Protein 9MHQ (pdb70)

Organism: Streptomyces coelicolor (strain ATCC BAA-471 / A3(2) / M145) (NCBI:txid100226)

Structure (mmCIF, N/CA/C/O backbone):
data_9MHQ
#
_entry.id   9MHQ
#
_cell.length_a   132.747
_cell.length_b   132.747
_cell.length_c   122.164
_cell.angle_alpha   90.00
_cell.angle_beta   90.00
_cell.angle_gamma   120.00
#
_symmetry.space_group_name_H-M   'P 63'
#
loop_
_entity.id
_entity.type
_entity.pdbx_description
1 polymer 'Coproheme decarboxylase'
2 non-polymer 'harderoheme (III)'
3 non-polymer 'PHOSPHATE ION'
4 non-polymer 'SODIUM ION'
5 water water
#
loop_
_atom_site.group_PDB
_atom_site.id
_atom_site.type_symbol
_atom_site.label_atom_id
_atom_site.label_alt_id
_atom_site.label_comp_id
_atom_site.label_asym_id
_atom_site.label_entity_id
_atom_site.label_seq_id
_atom_site.pdbx_PDB_ins_code
_atom_site.Cartn_x
_atom_site.Cartn_y
_atom_site.Cartn_z
_atom_site.occupancy
_atom_site.B_iso_or_equiv
_atom_site.auth_seq_id
_atom_site.auth_comp_id
_atom_site.auth_asym_id
_atom_site.auth_atom_id
_atom_site.pdbx_PDB_model_num
ATOM 1 N N . GLU A 1 25 ? -20.506 4.528 13.623 1.00 69.40 25 GLU A N 1
ATOM 2 C CA . GLU A 1 25 ? -20.913 4.704 15.019 1.00 74.30 25 GLU A CA 1
ATOM 3 C C . GLU A 1 25 ? -19.890 5.522 15.806 1.00 69.62 25 GLU A C 1
ATOM 4 O O . GLU A 1 25 ? -20.090 5.802 16.990 1.00 69.19 25 GLU A O 1
ATOM 10 N N . VAL A 1 26 ? -18.789 5.901 15.146 1.00 66.10 26 VAL A N 1
ATOM 11 C CA . VAL A 1 26 ? -17.789 6.786 15.737 1.00 61.81 26 VAL A CA 1
ATOM 12 C C . VAL A 1 26 ? -18.162 8.224 15.403 1.00 57.45 26 VAL A C 1
ATOM 13 O O . VAL A 1 26 ? -18.747 8.505 14.351 1.00 58.15 26 VAL A O 1
ATOM 17 N N . ILE A 1 27 ? -17.817 9.150 16.294 1.00 51.53 27 ILE A N 1
ATOM 18 C CA . ILE A 1 27 ? -18.048 10.576 16.078 1.00 47.21 27 ILE A CA 1
ATOM 19 C C . ILE A 1 27 ? -16.697 11.261 15.917 1.00 47.67 27 ILE A C 1
ATOM 20 O O . ILE A 1 27 ? -15.899 11.304 16.861 1.00 41.60 27 ILE A O 1
ATOM 25 N N . ARG A 1 28 ? -16.438 11.797 14.722 1.00 41.19 28 ARG A N 1
ATOM 26 C CA . ARG A 1 28 ? -15.211 12.545 14.472 1.00 36.36 28 ARG A CA 1
ATOM 27 C C . ARG A 1 28 ? -15.563 13.803 13.689 1.00 32.16 28 ARG A C 1
ATOM 28 O O . ARG A 1 28 ? -16.126 13.710 12.599 1.00 33.77 28 ARG A O 1
ATOM 36 N N . TYR A 1 29 ? -15.268 14.961 14.261 1.00 30.78 29 TYR A N 1
ATOM 37 C CA . TYR A 1 29 ? -15.482 16.239 13.600 1.00 31.06 29 TYR A CA 1
ATOM 38 C C . TYR A 1 29 ? -14.207 16.628 12.869 1.00 29.59 29 TYR A C 1
ATOM 39 O O . TYR A 1 29 ? -13.107 16.452 13.392 1.00 27.86 29 TYR A O 1
ATOM 48 N N . THR A 1 30 ? -14.364 17.176 11.669 1.00 23.87 30 THR A N 1
ATOM 49 C CA . THR A 1 30 ? -13.225 17.560 10.849 1.00 24.20 30 THR A CA 1
ATOM 50 C C . THR A 1 30 ? -13.441 19.000 10.400 1.00 26.19 30 THR A C 1
ATOM 51 O O . THR A 1 30 ? -14.553 19.374 10.003 1.00 23.08 30 THR A O 1
ATOM 55 N N . LEU A 1 31 ? -12.384 19.804 10.494 1.00 25.00 31 LEU A N 1
ATOM 56 C CA . LEU A 1 31 ? -12.432 21.246 10.274 1.00 23.03 31 LEU A CA 1
ATOM 57 C C . LEU A 1 31 ? -11.366 21.614 9.257 1.00 23.18 31 LEU A C 1
ATOM 58 O O . LEU A 1 31 ? -10.221 21.175 9.387 1.00 24.81 31 LEU A O 1
ATOM 63 N N . TRP A 1 32 ? -11.736 22.405 8.248 1.00 22.14 32 TRP A N 1
ATOM 64 C CA . TRP A 1 32 ? -10.780 22.990 7.318 1.00 21.86 32 TRP A CA 1
ATOM 65 C C . TRP A 1 32 ? -10.766 24.498 7.540 1.00 22.44 32 TRP A C 1
ATOM 66 O O . TRP A 1 32 ? -11.779 25.167 7.298 1.00 22.56 32 TRP A O 1
ATOM 77 N N . SER A 1 33 ? -9.624 25.030 7.978 1.00 17.47 33 SER A N 1
ATOM 78 C CA . SER A 1 33 ? -9.482 26.448 8.285 1.00 21.16 33 SER A CA 1
ATOM 79 C C . SER A 1 33 ? -8.486 27.081 7.323 1.00 23.01 33 SER A C 1
ATOM 80 O O . SER A 1 33 ? -7.310 26.688 7.289 1.00 20.27 33 SER A O 1
ATOM 83 N N . VAL A 1 34 ? -8.953 28.092 6.594 1.00 19.88 34 VAL A N 1
ATOM 84 C CA . VAL A 1 34 ? -8.214 28.757 5.524 1.00 17.10 34 VAL A CA 1
ATOM 85 C C . VAL A 1 34 ? -7.920 30.187 5.971 1.00 19.27 34 VAL A C 1
ATOM 86 O O . VAL A 1 34 ? -8.814 30.874 6.489 1.00 20.35 34 VAL A O 1
ATOM 90 N N . PHE A 1 35 ? -6.673 30.643 5.774 1.00 18.87 35 PHE A N 1
ATOM 91 C CA . PHE A 1 35 ? -6.228 31.978 6.193 1.00 18.26 35 PHE A CA 1
ATOM 92 C C . PHE A 1 35 ? -5.472 32.647 5.051 1.00 22.44 35 PHE A C 1
ATOM 93 O O . PHE A 1 35 ? -4.902 31.983 4.183 1.00 22.37 35 PHE A O 1
ATOM 101 N N . LYS A 1 36 ? -5.429 33.973 5.083 1.00 19.53 36 LYS A N 1
ATOM 102 C CA . LYS A 1 36 ? -4.616 34.741 4.152 1.00 21.66 36 LYS A CA 1
ATOM 103 C C . LYS A 1 36 ? -3.713 35.691 4.935 1.00 26.35 36 LYS A C 1
ATOM 104 O O . LYS A 1 36 ? -4.058 36.137 6.031 1.00 23.12 36 LYS A O 1
ATOM 110 N N . LEU A 1 37 ? -2.540 35.973 4.370 1.00 22.14 37 LEU A N 1
ATOM 111 C CA . LEU A 1 37 ? -1.632 36.956 4.954 1.00 25.03 37 LEU A CA 1
ATOM 112 C C . LEU A 1 37 ? -2.295 38.328 5.044 1.00 26.35 37 LEU A C 1
ATOM 113 O O . LEU A 1 37 ? -2.960 38.771 4.107 1.00 24.96 37 LEU A O 1
ATOM 118 N N . LYS A 1 38 ? -2.078 39.027 6.160 1.00 24.66 38 LYS A N 1
ATOM 119 C CA . LYS A 1 38 ? -2.480 40.429 6.220 1.00 30.33 38 LYS A CA 1
ATOM 120 C C . LYS A 1 38 ? -1.710 41.246 5.190 1.00 36.53 38 LYS A C 1
ATOM 121 O O . LYS A 1 38 ? -2.296 42.032 4.436 1.00 30.79 38 LYS A O 1
ATOM 127 N N . ASP A 1 39 ? -0.385 41.071 5.146 1.00 37.09 39 ASP A N 1
ATOM 128 C CA . ASP A 1 39 ? 0.448 41.626 4.081 1.00 39.44 39 ASP A CA 1
ATOM 129 C C . ASP A 1 39 ? 1.518 40.603 3.703 1.00 39.00 39 ASP A C 1
ATOM 130 O O . ASP A 1 39 ? 1.306 39.779 2.806 1.00 36.84 39 ASP A O 1
ATOM 135 N N . THR A 1 40 ? 2.670 40.651 4.372 1.00 31.78 40 THR A N 1
ATOM 136 C CA . THR A 1 40 ? 3.687 39.614 4.251 1.00 35.97 40 THR A CA 1
ATOM 137 C C . THR A 1 40 ? 4.197 39.287 5.649 1.00 41.62 40 THR A C 1
ATOM 138 O O . THR A 1 40 ? 3.873 39.965 6.626 1.00 45.06 40 THR A O 1
ATOM 142 N N . LEU A 1 41 ? 5.012 38.247 5.740 1.00 35.94 41 LEU A N 1
ATOM 143 C CA . LEU A 1 41 ? 5.620 37.911 7.017 1.00 37.40 41 LEU A CA 1
ATOM 144 C C . LEU A 1 41 ? 6.911 38.695 7.188 1.00 41.25 41 LEU A C 1
ATOM 145 O O . LEU A 1 41 ? 7.500 39.157 6.204 1.00 40.03 41 LEU A O 1
ATOM 150 N N . PRO A 1 42 ? 7.384 38.874 8.421 1.00 43.24 42 PRO A N 1
ATOM 151 C CA . PRO A 1 42 ? 8.673 39.545 8.603 1.00 45.24 42 PRO A CA 1
ATOM 152 C C . PRO A 1 42 ? 9.762 38.785 7.864 1.00 45.79 42 PRO A C 1
ATOM 153 O O . PRO A 1 42 ? 9.741 37.554 7.779 1.00 42.60 42 PRO A O 1
ATOM 157 N N . GLU A 1 43 ? 10.687 39.544 7.276 1.00 48.14 43 GLU A N 1
ATOM 158 C CA . GLU A 1 43 ? 11.896 38.953 6.709 1.00 52.60 43 GLU A CA 1
ATOM 159 C C . GLU A 1 43 ? 12.593 38.022 7.709 1.00 53.16 43 GLU A C 1
ATOM 160 O O . GLU A 1 43 ? 13.079 36.947 7.333 1.00 48.11 43 GLU A O 1
ATOM 166 N N . ASP A 1 44 ? 12.619 38.396 8.994 1.00 49.83 44 ASP A N 1
ATOM 167 C CA . ASP A 1 44 ? 13.157 37.544 10.052 1.00 53.22 44 ASP A CA 1
ATOM 168 C C . ASP A 1 44 ? 11.988 36.925 10.824 1.00 47.49 44 ASP A C 1
ATOM 169 O O . ASP A 1 44 ? 11.252 37.623 11.531 1.00 45.04 44 ASP A O 1
ATOM 174 N N . ARG A 1 45 ? 11.815 35.619 10.673 1.00 41.86 45 ARG A N 1
ATOM 175 C CA . ARG A 1 45 ? 10.666 34.891 11.188 1.00 43.83 45 ARG A CA 1
ATOM 176 C C . ARG A 1 45 ? 11.116 33.618 11.896 1.00 44.53 45 ARG A C 1
ATOM 177 O O . ARG A 1 45 ? 10.496 32.558 11.753 1.00 46.43 45 ARG A O 1
ATOM 185 N N . ALA A 1 46 ? 12.202 33.699 12.677 1.00 45.07 46 ALA A N 1
ATOM 186 C CA . ALA A 1 46 ? 12.857 32.487 13.178 1.00 47.50 46 ALA A CA 1
ATOM 187 C C . ALA A 1 46 ? 11.961 31.695 14.132 1.00 48.28 46 ALA A C 1
ATOM 188 O O . ALA A 1 46 ? 11.967 30.456 14.118 1.00 53.04 46 ALA A O 1
ATOM 190 N N . GLY A 1 47 ? 11.183 32.376 14.961 1.00 39.25 47 GLY A N 1
ATOM 191 C CA . GLY A 1 47 ? 10.363 31.612 15.885 1.00 47.06 47 GLY A CA 1
ATOM 192 C C . GLY A 1 47 ? 8.962 31.225 15.432 1.00 41.43 47 GLY A C 1
ATOM 193 O O . GLY A 1 47 ? 8.235 30.564 16.186 1.00 38.76 47 GLY A O 1
ATOM 194 N N . TYR A 1 48 ? 8.564 31.595 14.213 1.00 40.33 48 TYR A N 1
ATOM 195 C CA . TYR A 1 48 ? 7.175 31.415 13.788 1.00 37.04 48 TYR A CA 1
ATOM 196 C C . TYR A 1 48 ? 6.796 29.942 13.669 1.00 36.01 48 TYR A C 1
ATOM 197 O O . TYR A 1 48 ? 5.856 29.481 14.330 1.00 33.01 48 TYR A O 1
ATOM 206 N N . ALA A 1 49 ? 7.512 29.177 12.830 1.00 35.09 49 ALA A N 1
ATOM 207 C CA . ALA A 1 49 ? 7.121 27.780 12.623 1.00 35.56 49 ALA A CA 1
ATOM 208 C C . ALA A 1 49 ? 7.314 26.951 13.887 1.00 37.59 49 ALA A C 1
ATOM 209 O O . ALA A 1 49 ? 6.519 26.041 14.167 1.00 34.62 49 ALA A O 1
ATOM 211 N N . ASP A 1 50 ? 8.379 27.238 14.649 1.00 42.71 50 ASP A N 1
ATOM 212 C CA . ASP A 1 50 ? 8.648 26.506 15.887 1.00 40.76 50 ASP A CA 1
ATOM 213 C C . ASP A 1 50 ? 7.467 26.605 16.829 1.00 36.62 50 ASP A C 1
ATOM 214 O O . ASP A 1 50 ? 6.932 25.586 17.278 1.00 40.87 50 ASP A O 1
ATOM 219 N N . GLU A 1 51 ? 7.042 27.837 17.119 1.00 34.64 51 GLU A N 1
ATOM 220 C CA . GLU A 1 51 ? 5.907 28.074 18.002 1.00 36.28 51 GLU A CA 1
ATOM 221 C C . GLU A 1 51 ? 4.679 27.296 17.553 1.00 39.47 51 GLU A C 1
ATOM 222 O O . GLU A 1 51 ? 4.013 26.643 18.365 1.00 33.58 51 GLU A O 1
ATOM 228 N N . VAL A 1 52 ? 4.365 27.347 16.251 1.00 34.42 52 VAL A N 1
ATOM 229 C CA . VAL A 1 52 ? 3.187 26.630 15.763 1.00 34.16 52 VAL A CA 1
ATOM 230 C C . VAL A 1 52 ? 3.359 25.126 15.932 1.00 36.34 52 VAL A C 1
ATOM 231 O O . VAL A 1 52 ? 2.423 24.425 16.345 1.00 32.27 52 VAL A O 1
ATOM 235 N N . GLN A 1 53 ? 4.553 24.606 15.626 1.00 33.81 53 GLN A N 1
ATOM 236 C CA . GLN A 1 53 ? 4.803 23.181 15.809 1.00 34.60 53 GLN A CA 1
ATOM 237 C C . GLN A 1 53 ? 4.646 22.758 17.272 1.00 33.01 53 GLN A C 1
ATOM 238 O O . GLN A 1 53 ? 4.096 21.683 17.554 1.00 33.99 53 GLN A O 1
ATOM 244 N N . GLU A 1 54 ? 5.101 23.586 18.217 1.00 32.92 54 GLU A N 1
ATOM 245 C CA . GLU A 1 54 ? 4.871 23.259 19.625 1.00 37.07 54 GLU A CA 1
ATOM 246 C C . GLU A 1 54 ? 3.383 23.119 19.902 1.00 41.72 54 GLU A C 1
ATOM 247 O O . GLU A 1 54 ? 2.952 22.177 20.578 1.00 38.78 54 GLU A O 1
ATOM 253 N N . LEU A 1 55 ? 2.583 24.081 19.407 1.00 39.63 55 LEU A N 1
ATOM 254 C CA . LEU A 1 55 ? 1.137 24.029 19.605 1.00 36.60 55 LEU A CA 1
ATOM 255 C C . LEU A 1 55 ? 0.564 22.752 19.020 1.00 32.59 55 LEU A C 1
ATOM 256 O O . LEU A 1 55 ? -0.266 22.088 19.655 1.00 36.11 55 LEU A O 1
ATOM 261 N N . PHE A 1 56 ? 1.002 22.391 17.808 1.00 32.97 56 PHE A N 1
ATOM 262 C CA . PHE A 1 56 ? 0.499 21.180 17.166 1.00 32.45 56 PHE A CA 1
ATOM 263 C C . PHE A 1 56 ? 0.812 19.951 18.017 1.00 38.36 56 PHE A C 1
ATOM 264 O O . PHE A 1 56 ? -0.031 19.056 18.175 1.00 33.18 56 PHE A O 1
ATOM 272 N N . ASP A 1 57 ? 2.010 19.915 18.611 1.00 38.13 57 ASP A N 1
ATOM 273 C CA . ASP A 1 57 ? 2.382 18.814 19.501 1.00 40.92 57 ASP A CA 1
ATOM 274 C C . ASP A 1 57 ? 1.529 18.813 20.761 1.00 37.49 57 ASP A C 1
ATOM 275 O O . ASP A 1 57 ? 1.078 17.757 21.212 1.00 43.69 57 ASP A O 1
ATOM 280 N N . GLN A 1 58 ? 1.283 19.991 21.336 1.00 36.79 58 GLN A N 1
ATOM 281 C CA . GLN A 1 58 ? 0.441 20.055 22.521 1.00 35.00 58 GLN A CA 1
ATOM 282 C C . GLN A 1 58 ? -0.973 19.593 22.192 1.00 42.01 58 GLN A C 1
ATOM 283 O O . GLN A 1 58 ? -1.595 18.865 22.972 1.00 43.43 58 GLN A O 1
ATOM 289 N N . LEU A 1 59 ? -1.481 19.965 21.009 1.00 35.04 59 LEU A N 1
ATOM 290 C CA . LEU A 1 59 ? -2.812 19.525 20.605 1.00 33.97 59 LEU A CA 1
ATOM 291 C C . LEU A 1 59 ? -2.850 18.017 20.353 1.00 35.44 59 LEU A C 1
ATOM 292 O O . LEU A 1 59 ? -3.846 17.358 20.663 1.00 36.44 59 LEU A O 1
ATOM 297 N N . ALA A 1 60 ? -1.789 17.450 19.769 1.00 34.38 60 ALA A N 1
ATOM 298 C CA . ALA A 1 60 ? -1.755 16.002 19.569 1.00 36.82 60 ALA A CA 1
ATOM 299 C C . ALA A 1 60 ? -1.918 15.254 20.889 1.00 40.66 60 ALA A C 1
ATOM 300 O O . ALA A 1 60 ? -2.514 14.172 20.920 1.00 39.67 60 ALA A O 1
ATOM 302 N N . ALA A 1 61 ? -1.431 15.833 21.990 1.00 44.74 61 ALA A N 1
ATOM 303 C CA . ALA A 1 61 ? -1.598 15.275 23.327 1.00 46.29 61 ALA A CA 1
ATOM 304 C C . ALA A 1 61 ? -3.007 15.438 23.873 1.00 49.85 61 ALA A C 1
ATOM 305 O O . ALA A 1 61 ? -3.253 15.029 25.012 1.00 50.82 61 ALA A O 1
ATOM 307 N N . LYS A 1 62 ? -3.922 16.044 23.111 1.00 49.55 62 LYS A N 1
ATOM 308 C CA . LYS A 1 62 ? -5.342 16.093 23.445 1.00 46.51 62 LYS A CA 1
ATOM 309 C C . LYS A 1 62 ? -6.176 15.357 22.408 1.00 43.54 62 LYS A C 1
ATOM 310 O O . LYS A 1 62 ? -7.385 15.589 22.318 1.00 49.65 62 LYS A O 1
ATOM 316 N N . ASP A 1 63 ? -5.541 14.485 21.619 1.00 43.29 63 ASP A N 1
ATOM 317 C CA . ASP A 1 63 ? -6.151 13.810 20.463 1.00 44.55 63 ASP A CA 1
ATOM 318 C C . ASP A 1 63 ? -6.889 14.781 19.544 1.00 38.17 63 ASP A C 1
ATOM 319 O O . ASP A 1 63 ? -7.977 14.490 19.047 1.00 37.57 63 ASP A O 1
ATOM 324 N N . VAL A 1 64 ? -6.284 15.939 19.302 1.00 37.97 64 VAL A N 1
ATOM 325 C CA . VAL A 1 64 ? -6.624 16.753 18.142 1.00 35.66 64 VAL A CA 1
ATOM 326 C C . VAL A 1 64 ? -5.553 16.486 17.095 1.00 36.87 64 VAL A C 1
ATOM 327 O O . VAL A 1 64 ? -4.375 16.800 17.305 1.00 38.71 64 VAL A O 1
ATOM 331 N N . THR A 1 65 ? -5.958 15.929 15.960 1.00 31.50 65 THR A N 1
ATOM 332 C CA . THR A 1 65 ? -5.027 15.557 14.912 1.00 30.12 65 THR A CA 1
ATOM 333 C C . THR A 1 65 ? -4.911 16.659 13.871 1.00 34.24 65 THR A C 1
ATOM 334 O O . THR A 1 65 ? -5.927 17.172 13.388 1.00 31.38 65 THR A O 1
ATOM 338 N N . ILE A 1 66 ? -3.679 17.018 13.530 1.00 30.45 66 ILE A N 1
ATOM 339 C CA . ILE A 1 66 ? -3.409 17.855 12.368 1.00 30.58 66 ILE A CA 1
ATOM 340 C C . ILE A 1 66 ? -3.144 16.900 11.211 1.00 32.81 66 ILE A C 1
ATOM 341 O O . ILE A 1 66 ? -2.119 16.216 11.199 1.00 36.73 66 ILE A O 1
ATOM 346 N N . ARG A 1 67 ? -4.069 16.821 10.251 1.00 26.57 67 ARG A N 1
ATOM 347 C CA . ARG A 1 67 ? -3.816 15.969 9.092 1.00 29.34 67 ARG A CA 1
ATOM 348 C C . ARG A 1 67 ? -2.866 16.635 8.106 1.00 30.54 67 ARG A C 1
ATOM 349 O O . ARG A 1 67 ? -2.106 15.939 7.425 1.00 32.77 67 ARG A O 1
ATOM 357 N N . GLY A 1 68 ? -2.863 17.960 8.032 1.00 27.82 68 GLY A N 1
ATOM 358 C CA . GLY A 1 68 ? -1.860 18.643 7.236 1.00 24.60 68 GLY A CA 1
ATOM 359 C C . GLY A 1 68 ? -2.017 20.145 7.325 1.00 28.38 68 GLY A C 1
ATOM 360 O O . GLY A 1 68 ? -3.054 20.667 7.760 1.00 22.81 68 GLY A O 1
ATOM 361 N N . 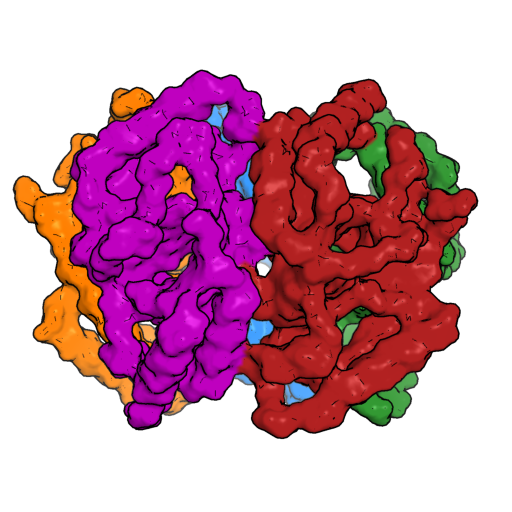THR A 1 69 ? -0.939 20.827 6.948 1.00 26.85 69 THR A N 1
ATOM 362 C CA . THR A 1 69 ? -0.939 22.237 6.597 1.00 27.19 69 THR A CA 1
ATOM 363 C C . THR A 1 69 ? -0.618 22.355 5.108 1.00 33.25 69 THR A C 1
ATOM 364 O O . THR A 1 69 ? 0.198 21.583 4.583 1.00 27.77 69 THR A O 1
ATOM 368 N N . TYR A 1 70 ? -1.313 23.267 4.402 1.00 23.82 70 TYR A N 1
ATOM 369 C CA . TYR A 1 70 ? -1.279 23.316 2.942 1.00 22.58 70 TYR A CA 1
ATOM 370 C C . TYR A 1 70 ? -1.004 24.734 2.467 1.00 28.98 70 TYR A C 1
ATOM 371 O O . TYR A 1 70 ? -1.579 25.696 2.992 1.00 24.13 70 TYR A O 1
ATOM 380 N N . ASP A 1 71 ? -0.112 24.856 1.488 1.00 26.05 71 ASP A N 1
ATOM 381 C CA . ASP A 1 71 ? 0.223 26.137 0.866 1.00 27.79 71 ASP A CA 1
ATOM 382 C C . ASP A 1 71 ? -0.782 26.389 -0.251 1.00 24.51 71 ASP A C 1
ATOM 383 O O . ASP A 1 71 ? -0.780 25.683 -1.261 1.00 23.75 71 ASP A O 1
ATOM 388 N N . LEU A 1 72 ? -1.636 27.404 -0.071 1.00 23.94 72 LEU A N 1
ATOM 389 C CA . LEU A 1 72 ? -2.636 27.786 -1.065 1.00 23.06 72 LEU A CA 1
ATOM 390 C C . LEU A 1 72 ? -2.214 28.981 -1.915 1.00 23.90 72 LEU A C 1
ATOM 391 O O . LEU A 1 72 ? -2.917 29.314 -2.877 1.00 23.14 72 LEU A O 1
ATOM 396 N N . SER A 1 73 ? -1.095 29.629 -1.584 1.00 20.37 73 SER A N 1
ATOM 397 C CA . SER A 1 73 ? -0.743 30.905 -2.187 1.00 23.43 73 SER A CA 1
ATOM 398 C C . SER A 1 73 ? -0.608 30.783 -3.698 1.00 27.58 73 SER A C 1
ATOM 399 O O . SER A 1 73 ? -0.271 29.721 -4.234 1.00 26.00 73 SER A O 1
ATOM 402 N N . GLY A 1 74 ? -0.882 31.886 -4.387 1.00 19.33 74 GLY A N 1
ATOM 403 C CA . GLY A 1 74 ? -0.847 31.845 -5.845 1.00 20.14 74 GLY A CA 1
ATOM 404 C C . GLY A 1 74 ? -2.012 31.171 -6.556 1.00 22.13 74 GLY A C 1
ATOM 405 O O . GLY A 1 74 ? -2.549 31.719 -7.526 1.00 23.64 74 GLY A O 1
ATOM 406 N N . LEU A 1 75 ? -2.406 29.976 -6.120 1.00 19.61 75 LEU A N 1
ATOM 407 C CA . LEU A 1 75 ? -3.621 29.409 -6.697 1.00 25.62 75 LEU A CA 1
ATOM 408 C C . LEU A 1 75 ? -4.857 30.177 -6.288 1.00 20.60 75 LEU A C 1
ATOM 409 O O . LEU A 1 75 ? -5.908 30.001 -6.907 1.00 22.14 75 LEU A O 1
ATOM 414 N N . ARG A 1 76 ? -4.734 31.038 -5.282 1.00 23.08 76 ARG A N 1
ATOM 415 C CA . ARG A 1 76 ? -5.852 31.798 -4.742 1.00 28.16 76 ARG A CA 1
ATOM 416 C C . ARG A 1 76 ? -5.300 33.150 -4.308 1.00 22.58 76 ARG A C 1
ATOM 417 O O . ARG A 1 76 ? -4.331 33.194 -3.547 1.00 25.17 76 ARG A O 1
ATOM 425 N N . ALA A 1 77 ? -5.872 34.245 -4.823 1.00 21.57 77 ALA A N 1
ATOM 426 C CA . ALA A 1 77 ? -5.472 35.578 -4.363 1.00 22.14 77 ALA A CA 1
ATOM 427 C C . ALA A 1 77 ? -5.899 35.845 -2.918 1.00 21.97 77 ALA A C 1
ATOM 428 O O . ALA A 1 77 ? -5.259 36.641 -2.213 1.00 23.07 77 ALA A O 1
ATOM 430 N N . ASP A 1 78 ? -6.964 35.212 -2.441 1.00 19.28 78 ASP A N 1
ATOM 431 C CA . ASP A 1 78 ? -7.453 35.563 -1.108 1.00 26.20 78 ASP A CA 1
ATOM 432 C C . ASP A 1 78 ? -7.241 34.444 -0.084 1.00 23.36 78 ASP A C 1
ATOM 433 O O . ASP A 1 78 ? -7.991 34.349 0.892 1.00 25.01 78 ASP A O 1
ATOM 438 N N . ALA A 1 79 ? -6.204 33.623 -0.259 1.00 20.69 79 ALA A N 1
ATOM 439 C CA . ALA A 1 79 ? -5.901 32.530 0.663 1.00 20.28 79 ALA A CA 1
ATOM 440 C C . ALA A 1 79 ? -4.423 32.174 0.546 1.00 23.99 79 ALA A C 1
ATOM 441 O O . ALA A 1 79 ? -3.854 32.268 -0.532 1.00 24.68 79 ALA A O 1
ATOM 443 N N . ASP A 1 80 ? -3.804 31.790 1.658 1.00 22.82 80 ASP A N 1
ATOM 444 C CA . ASP A 1 80 ? -2.378 31.456 1.630 1.00 25.23 80 ASP A CA 1
ATOM 445 C C . ASP A 1 80 ? -2.125 30.120 2.323 1.00 24.32 80 ASP A C 1
ATOM 446 O O . ASP A 1 80 ? -1.273 29.331 1.890 1.00 26.27 80 ASP A O 1
ATOM 451 N N . LEU A 1 81 ? -2.910 29.823 3.359 1.00 21.92 81 LEU A N 1
ATOM 452 C CA . LEU A 1 81 ? -2.661 28.674 4.223 1.00 24.17 81 LEU A CA 1
ATOM 453 C C . LEU A 1 81 ? -3.969 27.972 4.573 1.00 24.98 81 LEU A C 1
ATOM 454 O O . LEU A 1 81 ? -4.959 28.634 4.894 1.00 24.25 81 LEU A O 1
ATOM 459 N N . MET A 1 82 ? -3.953 26.637 4.545 1.00 20.79 82 MET A N 1
ATOM 460 C CA . MET A 1 82 ? -4.986 25.779 5.119 1.00 24.65 82 MET A CA 1
ATOM 461 C C . MET A 1 82 ? -4.442 24.842 6.185 1.00 24.58 82 MET A C 1
ATOM 462 O O . MET A 1 82 ? -3.407 24.199 5.984 1.00 23.19 82 MET A O 1
ATOM 467 N N . ILE A 1 83 ? -5.182 24.745 7.297 1.00 25.27 83 ILE A N 1
ATOM 468 C CA . ILE A 1 83 ? -4.999 23.704 8.310 1.00 25.79 83 ILE A CA 1
ATOM 469 C C . ILE A 1 83 ? -6.199 22.772 8.247 1.00 29.73 83 ILE A C 1
ATOM 470 O O . ILE A 1 83 ? -7.357 23.223 8.284 1.00 25.35 83 ILE A O 1
ATOM 475 N N . TRP A 1 84 ? -5.922 21.474 8.176 1.00 24.67 84 TRP A N 1
ATOM 476 C CA . TRP A 1 84 ? -6.920 20.419 8.274 1.00 25.54 84 TRP A CA 1
ATOM 477 C C . TRP A 1 84 ? -6.700 19.714 9.596 1.00 26.65 84 TRP A C 1
ATOM 478 O O . TRP A 1 84 ? -5.627 19.143 9.811 1.00 24.30 84 TRP A O 1
ATOM 489 N N . TRP A 1 85 ? -7.693 19.777 10.478 1.00 26.26 85 TRP A N 1
ATOM 490 C CA . TRP A 1 85 ? -7.584 19.171 11.799 1.00 27.19 85 TRP A CA 1
ATOM 491 C C . TRP A 1 85 ? -8.916 18.526 12.145 1.00 31.34 85 TRP A C 1
ATOM 492 O O . TRP A 1 85 ? -9.971 18.971 11.682 1.00 25.99 85 TRP A O 1
ATOM 503 N N . HIS A 1 86 ? -8.851 17.433 12.923 1.00 29.03 86 HIS A N 1
ATOM 504 C CA . HIS A 1 86 ? -10.046 16.704 13.311 1.00 27.89 86 HIS A CA 1
ATOM 505 C C . HIS A 1 86 ? -9.921 16.215 14.753 1.00 31.58 86 HIS A C 1
ATOM 506 O O . HIS A 1 86 ? -8.826 15.962 15.264 1.00 30.20 86 HIS A O 1
ATOM 513 N N . ALA A 1 87 ? -11.064 16.139 15.420 1.00 34.09 87 ALA A N 1
ATOM 514 C CA . ALA A 1 87 ? -11.115 15.752 16.821 1.00 28.90 87 ALA A CA 1
ATOM 515 C C . ALA A 1 87 ? -12.473 15.126 17.098 1.00 33.87 87 ALA A C 1
ATOM 516 O O . ALA A 1 87 ? -13.373 15.140 16.253 1.00 32.53 87 ALA A O 1
ATOM 518 N N . GLU A 1 88 ? -12.605 14.587 18.314 1.00 32.34 88 GLU A N 1
ATOM 519 C CA . GLU A 1 88 ? -13.815 13.881 18.710 1.00 36.39 88 GLU A CA 1
ATOM 520 C C . GLU A 1 88 ? -14.989 14.829 18.957 1.00 32.64 88 GLU A C 1
ATOM 521 O O . GLU A 1 88 ? -16.146 14.414 18.815 1.00 30.89 88 GLU A O 1
ATOM 527 N N . THR A 1 89 ? -14.732 16.085 19.339 1.00 28.51 89 THR A N 1
ATOM 528 C CA . THR A 1 89 ? -15.794 17.077 19.502 1.00 32.79 89 THR A CA 1
ATOM 529 C C . THR A 1 89 ? -15.493 18.360 18.731 1.00 30.79 89 THR A C 1
ATOM 530 O O . THR A 1 89 ? -14.338 18.730 18.509 1.00 32.95 89 THR A O 1
ATOM 534 N N . ALA A 1 90 ? -16.566 19.063 18.368 1.00 24.90 90 ALA A N 1
ATOM 535 C CA . ALA A 1 90 ? -16.425 20.396 17.796 1.00 27.63 90 ALA A CA 1
ATOM 536 C C . ALA A 1 90 ? -15.661 21.331 18.726 1.00 30.87 90 ALA A C 1
ATOM 537 O O . ALA A 1 90 ? -14.874 22.170 18.265 1.00 28.49 90 ALA A O 1
ATOM 539 N N . ASP A 1 91 ? -15.885 21.201 20.041 1.00 27.05 91 ASP A N 1
ATOM 540 C CA . ASP A 1 91 ? -15.332 22.143 21.014 1.00 25.58 91 ASP A CA 1
ATOM 541 C C . ASP A 1 91 ? -13.809 22.124 21.021 1.00 27.29 91 ASP A C 1
ATOM 542 O O . ASP A 1 91 ? -13.159 23.178 21.128 1.00 28.59 91 ASP A O 1
ATOM 547 N N . GLN A 1 92 ? -13.221 20.933 20.944 1.00 27.18 92 GLN A N 1
ATOM 548 C CA . GLN A 1 92 ? -11.768 20.838 20.866 1.00 27.41 92 GLN A CA 1
ATOM 549 C C . GLN A 1 92 ? -11.226 21.591 19.655 1.00 23.71 92 GLN A C 1
ATOM 550 O O . GLN A 1 92 ? -10.173 22.225 19.739 1.00 26.68 92 GLN A O 1
ATOM 556 N N . LEU A 1 93 ? -11.914 21.513 18.513 1.00 26.49 93 LEU A N 1
ATOM 557 C CA . LEU A 1 93 ? -11.408 22.212 17.329 1.00 23.09 93 LEU A CA 1
ATOM 558 C C . LEU A 1 93 ? -11.540 23.726 17.473 1.00 26.87 93 LEU A C 1
ATOM 559 O O . LEU A 1 93 ? -10.683 24.466 16.969 1.00 24.46 93 LEU A O 1
ATOM 564 N N . GLN A 1 94 ? -12.572 24.211 18.189 1.00 27.48 94 GLN A N 1
ATOM 565 C CA . GLN A 1 94 ? -12.663 25.648 18.456 1.00 23.33 94 GLN A CA 1
ATOM 566 C C . GLN A 1 94 ? -11.488 26.115 19.291 1.00 25.96 94 GLN A C 1
ATOM 567 O O . GLN A 1 94 ? -10.838 27.120 18.973 1.00 22.58 94 GLN A O 1
ATOM 573 N N . GLU A 1 95 ? -11.224 25.416 20.401 1.00 25.85 95 GLU A N 1
ATOM 574 C CA . GLU A 1 95 ? -10.086 25.776 21.235 1.00 26.13 95 GLU A CA 1
ATOM 575 C C . GLU A 1 95 ? -8.805 25.824 20.405 1.00 25.48 95 GLU A C 1
ATOM 576 O O . GLU A 1 95 ? -8.060 26.812 20.450 1.00 27.40 95 GLU A O 1
ATOM 582 N N . ALA A 1 96 ? -8.544 24.773 19.619 1.00 24.92 96 ALA A N 1
ATOM 583 C CA . ALA A 1 96 ? -7.334 24.734 18.783 1.00 29.23 96 ALA A CA 1
ATOM 584 C C . ALA A 1 96 ? -7.254 25.931 17.831 1.00 26.87 96 ALA A C 1
ATOM 585 O O . ALA A 1 96 ? -6.186 26.546 17.673 1.00 24.04 96 ALA A O 1
ATOM 587 N N . TYR A 1 97 ? -8.371 26.240 17.155 1.00 24.95 97 TYR A N 1
ATOM 588 C CA . TYR A 1 97 ? -8.421 27.374 16.226 1.00 22.70 97 TYR A CA 1
ATOM 589 C C . TYR A 1 97 ? -8.034 28.672 16.925 1.00 23.38 97 TYR A C 1
ATOM 590 O O . TYR A 1 97 ? -7.211 29.450 16.419 1.00 24.39 97 TYR A O 1
ATOM 599 N N . ASN A 1 98 ? -8.588 28.911 18.118 1.00 24.62 98 ASN A N 1
ATOM 600 C CA . ASN A 1 98 ? -8.268 30.137 18.848 1.00 23.16 98 ASN A CA 1
ATOM 601 C C . ASN A 1 98 ? -6.831 30.136 19.361 1.00 25.62 98 ASN A C 1
ATOM 602 O O . ASN A 1 98 ? -6.167 31.181 19.374 1.00 27.04 98 ASN A O 1
ATOM 607 N N . LEU A 1 99 ? -6.338 28.981 19.795 1.00 27.30 99 LEU A N 1
ATOM 608 C CA . LEU A 1 99 ? -4.929 28.873 20.160 1.00 29.71 99 LEU A CA 1
ATOM 609 C C . LEU A 1 99 ? -4.033 29.237 18.985 1.00 24.67 99 LEU A C 1
ATOM 610 O O . LEU A 1 99 ? -3.072 30.002 19.138 1.00 24.34 99 LEU A O 1
ATOM 615 N N . PHE A 1 100 ? -4.351 28.719 17.793 1.00 23.55 100 PHE A N 1
ATOM 616 C CA . PHE A 1 100 ? -3.546 29.048 16.619 1.00 29.32 100 PHE A CA 1
ATOM 617 C C . PHE A 1 100 ? -3.531 30.551 16.370 1.00 28.19 100 PHE A C 1
ATOM 618 O O . PHE A 1 100 ? -2.476 31.139 16.100 1.00 26.49 100 PHE A O 1
ATOM 626 N N . ARG A 1 101 ? -4.698 31.197 16.467 1.00 26.05 101 ARG A N 1
ATOM 627 C CA . ARG A 1 101 ? -4.781 32.629 16.178 1.00 27.28 101 ARG A CA 1
ATOM 628 C C . ARG A 1 101 ? -3.958 33.480 17.145 1.00 28.21 101 ARG A C 1
ATOM 629 O O . ARG A 1 101 ? -3.681 34.649 16.842 1.00 27.61 101 ARG A O 1
ATOM 637 N N . ARG A 1 102 ? -3.532 32.913 18.277 1.00 28.16 102 ARG A N 1
ATOM 638 C CA . ARG A 1 102 ? -2.689 33.615 19.238 1.00 26.57 102 ARG A CA 1
ATOM 639 C C . ARG A 1 102 ? -1.197 33.545 18.900 1.00 33.90 102 ARG A C 1
ATOM 640 O O . ARG A 1 102 ? -0.425 34.390 19.378 1.00 30.88 102 ARG A O 1
ATOM 648 N N . THR A 1 103 ? -0.769 32.554 18.117 1.00 30.99 103 THR A N 1
ATOM 649 C CA . THR A 1 103 ? 0.633 32.454 17.721 1.00 35.97 103 THR A CA 1
ATOM 650 C C . THR A 1 103 ? 1.045 33.672 16.891 1.00 33.81 103 THR A C 1
ATOM 651 O O . THR A 1 103 ? 0.205 34.399 16.343 1.00 32.51 103 THR A O 1
ATOM 655 N N . LYS A 1 104 ? 2.361 33.901 16.803 1.00 29.20 104 LYS A N 1
ATOM 656 C CA . LYS A 1 104 ? 2.865 34.968 15.937 1.00 32.75 104 LYS A CA 1
ATOM 657 C C . LYS A 1 104 ? 2.402 34.783 14.487 1.00 28.31 104 LYS A C 1
ATOM 658 O O . LYS A 1 104 ? 1.955 35.739 13.838 1.00 29.20 104 LYS A O 1
ATOM 664 N N . LEU A 1 105 ? 2.502 33.558 13.962 1.00 28.00 105 LEU A N 1
ATOM 665 C CA . LEU A 1 105 ? 1.981 33.274 12.623 1.00 31.58 105 LEU A CA 1
ATOM 666 C C . LEU A 1 105 ? 0.482 33.558 12.525 1.00 26.94 105 LEU A C 1
ATOM 667 O O . LEU A 1 105 ? 0.024 34.201 11.576 1.00 28.88 105 LEU A O 1
ATOM 672 N N . GLY A 1 106 ? -0.299 33.060 13.480 1.00 25.66 106 GLY A N 1
ATOM 673 C CA . GLY A 1 106 ? -1.722 33.376 13.502 1.00 26.50 106 GLY A CA 1
ATOM 674 C C . GLY A 1 106 ? -2.019 34.867 13.512 1.00 31.55 106 GLY A C 1
ATOM 675 O O . GLY A 1 106 ? -3.007 35.313 12.913 1.00 29.19 106 GLY A O 1
ATOM 676 N N . ARG A 1 107 ? -1.169 35.661 14.175 1.00 28.51 107 ARG A N 1
ATOM 677 C CA . ARG A 1 107 ? -1.374 37.110 14.251 1.00 31.22 107 ARG A CA 1
ATOM 678 C C . ARG A 1 107 ? -1.061 37.828 12.950 1.00 29.44 107 ARG A C 1
ATOM 679 O O . ARG A 1 107 ? -1.487 38.973 12.773 1.00 30.37 107 ARG A O 1
ATOM 687 N N . ALA A 1 108 ? -0.329 37.190 12.048 1.00 26.81 108 ALA A N 1
ATOM 688 C CA . ALA A 1 108 ? -0.014 37.753 10.744 1.00 26.55 108 ALA A CA 1
ATOM 689 C C . ALA A 1 108 ? -1.020 37.348 9.670 1.00 29.61 108 ALA A C 1
ATOM 690 O O . ALA A 1 108 ? -0.830 37.684 8.490 1.00 29.24 108 ALA A O 1
ATOM 692 N N . LEU A 1 109 ? -2.075 36.638 10.055 1.00 23.63 109 LEU A N 1
ATOM 693 C CA . LEU A 1 109 ? -3.053 36.055 9.155 1.00 24.86 109 LEU A CA 1
ATOM 694 C C . LEU A 1 109 ? -4.441 36.632 9.426 1.00 32.40 109 LEU A C 1
ATOM 695 O O . LEU A 1 109 ? -4.747 37.052 10.550 1.00 27.21 109 LEU A O 1
ATOM 700 N N . GLU A 1 110 ? -5.275 36.676 8.366 1.00 25.82 110 GLU A N 1
ATOM 701 C CA . GLU A 1 110 ? -6.706 36.925 8.437 1.00 25.29 110 GLU A CA 1
ATOM 702 C C . GLU A 1 110 ? -7.458 35.623 8.188 1.00 21.44 110 GLU A C 1
ATOM 703 O O . GLU A 1 110 ? -7.141 34.913 7.225 1.00 22.07 110 GLU A O 1
ATOM 709 N N . PRO A 1 111 ? -8.430 35.267 9.026 1.00 23.89 111 PRO A N 1
ATOM 710 C CA . PRO A 1 111 ? -9.306 34.134 8.700 1.00 20.89 111 PRO A CA 1
ATOM 711 C C . PRO A 1 111 ? -10.099 34.446 7.442 1.00 23.05 111 PRO A C 1
ATOM 712 O O . PRO A 1 111 ? -10.590 35.564 7.269 1.00 23.86 111 PRO A O 1
ATOM 716 N N . VAL A 1 112 ? -10.216 33.451 6.560 1.00 17.98 112 VAL A N 1
ATOM 717 C CA . VAL A 1 112 ? -10.907 33.583 5.281 1.00 20.14 112 VAL A CA 1
ATOM 718 C C . VAL A 1 112 ? -12.149 32.709 5.237 1.00 23.14 112 VAL A C 1
ATOM 719 O O . VAL A 1 112 ? -13.229 33.159 4.850 1.00 16.76 112 VAL A O 1
ATOM 723 N N . TRP A 1 113 ? -11.992 31.428 5.571 1.00 17.68 113 TRP A N 1
ATOM 724 C CA . TRP A 1 113 ? -13.045 30.440 5.411 1.00 20.02 113 TRP A CA 1
ATOM 725 C C . TRP A 1 113 ? -12.709 29.293 6.349 1.00 18.92 113 TRP A C 1
ATOM 726 O O . TRP A 1 113 ? -11.580 28.801 6.337 1.00 19.56 113 TRP A O 1
ATOM 737 N N . SER A 1 114 ? -13.649 28.907 7.196 1.00 20.34 114 SER A N 1
ATOM 738 C CA . SER A 1 114 ? -13.355 27.863 8.177 1.00 19.50 114 SER A CA 1
ATOM 739 C C . SER A 1 114 ? -14.625 27.054 8.368 1.00 21.66 114 SER A C 1
ATOM 740 O O . SER A 1 114 ? -15.608 27.571 8.921 1.00 21.19 114 SER A O 1
ATOM 743 N N . ASN A 1 115 ? -14.631 25.814 7.882 1.00 21.26 115 ASN A N 1
ATOM 744 C CA . ASN A 1 115 ? -15.863 25.042 7.830 1.00 20.33 115 ASN A CA 1
ATOM 745 C C . ASN A 1 115 ? -15.690 23.648 8.406 1.00 21.53 115 ASN A C 1
ATOM 746 O O . ASN A 1 115 ? -14.747 22.940 8.047 1.00 22.78 115 ASN A O 1
ATOM 751 N N . MET A 1 116 ? -16.646 23.244 9.235 1.00 21.01 116 MET A N 1
ATOM 752 C CA . MET A 1 116 ? -16.627 21.962 9.943 1.00 22.24 116 MET A CA 1
ATOM 753 C C . MET A 1 116 ? -17.594 20.997 9.274 1.00 22.78 116 MET A C 1
ATOM 754 O O . MET A 1 116 ? -18.594 21.404 8.672 1.00 24.65 116 MET A O 1
ATOM 759 N N . ALA A 1 117 ? -17.252 19.709 9.328 1.00 26.09 117 ALA A N 1
ATOM 760 C CA . ALA A 1 117 ? -18.134 18.650 8.864 1.00 24.32 117 ALA A CA 1
ATOM 761 C C . ALA A 1 117 ? -18.062 17.517 9.874 1.00 29.22 117 ALA A C 1
ATOM 762 O O . ALA A 1 117 ? -17.209 17.510 10.766 1.00 24.65 117 ALA A O 1
ATOM 764 N N . LEU A 1 118 ? -18.965 16.555 9.710 1.00 28.06 118 LEU A N 1
ATOM 765 C CA . LEU A 1 118 ? -19.112 15.450 10.650 1.00 35.15 118 LEU A CA 1
ATOM 766 C C . LEU A 1 118 ? -19.391 14.178 9.868 1.00 32.96 118 LEU A C 1
ATOM 767 O O . LEU A 1 118 ? -20.325 14.137 9.063 1.00 34.20 118 LEU A O 1
ATOM 772 N N . HIS A 1 119 ? -18.590 13.144 10.089 1.00 37.85 119 HIS A N 1
ATOM 773 C CA . HIS A 1 119 ? -18.838 11.891 9.384 1.00 40.77 119 HIS A CA 1
ATOM 774 C C . HIS A 1 119 ? -20.134 11.249 9.910 1.00 44.04 119 HIS A C 1
ATOM 775 O O . HIS A 1 119 ? -20.291 11.050 11.122 1.00 43.64 119 HIS A O 1
ATOM 782 N N . ARG A 1 120 ? -21.077 10.970 8.997 1.00 42.62 120 ARG A N 1
ATOM 783 C CA . ARG A 1 120 ? -22.355 10.307 9.228 1.00 47.58 120 ARG A CA 1
ATOM 784 C C . ARG A 1 120 ? -22.484 9.153 8.245 1.00 56.29 120 ARG A C 1
ATOM 785 O O . ARG A 1 120 ? -22.065 9.284 7.088 1.00 56.10 120 ARG A O 1
ATOM 793 N N . PRO A 1 121 ? -23.092 8.036 8.653 1.00 63.04 121 PRO A N 1
ATOM 794 C CA . PRO A 1 121 ? -23.164 6.866 7.763 1.00 63.55 121 PRO A CA 1
ATOM 795 C C . PRO A 1 121 ? -23.863 7.169 6.442 1.00 64.27 121 PRO A C 1
ATOM 796 O O . PRO A 1 121 ? -24.815 7.952 6.375 1.00 61.47 121 PRO A O 1
ATOM 800 N N . ALA A 1 122 ? -23.370 6.527 5.381 1.00 67.71 122 ALA A N 1
ATOM 801 C CA . ALA A 1 122 ? -23.858 6.782 4.034 1.00 67.74 122 ALA A CA 1
ATOM 802 C C . ALA A 1 122 ? -25.256 6.207 3.840 1.00 70.71 122 ALA A C 1
ATOM 803 O O . ALA A 1 122 ? -25.662 5.254 4.513 1.00 72.20 122 ALA A O 1
ATOM 805 N N . GLU A 1 123 ? -26.000 6.803 2.901 1.00 64.53 123 GLU A N 1
ATOM 806 C CA . GLU A 1 123 ? -27.365 6.350 2.654 1.00 69.59 123 GLU A CA 1
ATOM 807 C C . GLU A 1 123 ? -27.393 4.953 2.050 1.00 68.71 123 GLU A C 1
ATOM 808 O O . GLU A 1 123 ? -28.293 4.165 2.360 1.00 68.59 123 GLU A O 1
ATOM 814 N N . PHE A 1 124 ? -26.414 4.623 1.207 1.00 68.85 124 PHE A N 1
ATOM 815 C CA . PHE A 1 124 ? -26.405 3.334 0.528 1.00 68.66 124 PHE A CA 1
ATOM 816 C C . PHE A 1 124 ? -25.098 2.583 0.773 1.00 72.10 124 PHE A C 1
ATOM 817 O O . PHE A 1 124 ? -25.079 1.581 1.496 1.00 73.50 124 PHE A O 1
ATOM 825 N N . ASN A 1 125 ? -24.002 3.058 0.179 1.00 73.78 125 ASN A N 1
ATOM 826 C CA . ASN A 1 125 ? -22.701 2.398 0.304 1.00 75.60 125 ASN A CA 1
ATOM 827 C C . ASN A 1 125 ? -22.116 2.718 1.678 1.00 79.03 125 ASN A C 1
ATOM 828 O O . ASN A 1 125 ? -21.323 3.647 1.859 1.00 79.19 125 ASN A O 1
ATOM 833 N N . ARG A 1 126 ? -22.516 1.920 2.671 1.00 76.06 126 ARG A N 1
ATOM 834 C CA . ARG A 1 126 ? -21.917 2.060 3.992 1.00 75.78 126 ARG A CA 1
ATOM 835 C C . ARG A 1 126 ? -20.465 1.598 4.017 1.00 76.67 126 ARG A C 1
ATOM 836 O O . ARG A 1 126 ? -19.772 1.838 5.012 1.00 79.49 126 ARG A O 1
ATOM 844 N N . SER A 1 127 ? -19.991 0.973 2.938 1.00 77.61 127 SER A N 1
ATOM 845 C CA . SER A 1 127 ? -18.628 0.468 2.820 1.00 78.73 127 SER A CA 1
ATOM 846 C C . SER A 1 127 ? -17.608 1.552 2.497 1.00 81.87 127 SER A C 1
ATOM 847 O O . SER A 1 127 ? -16.424 1.232 2.330 1.00 85.60 127 SER A O 1
ATOM 850 N N . HIS A 1 128 ? -18.031 2.811 2.395 1.00 81.23 128 HIS A N 1
ATOM 851 C CA . HIS A 1 128 ? -17.150 3.924 2.066 1.00 78.01 128 HIS A CA 1
ATOM 852 C C . HIS A 1 128 ? -17.072 4.894 3.237 1.00 73.65 128 HIS A C 1
ATOM 853 O O . HIS A 1 128 ? -18.100 5.385 3.717 1.00 74.97 128 HIS A O 1
ATOM 860 N N . ILE A 1 129 ? -15.854 5.152 3.699 1.00 66.24 129 ILE A N 1
ATOM 861 C CA . ILE A 1 129 ? -15.602 6.154 4.730 1.00 60.13 129 ILE A CA 1
ATOM 862 C C . ILE A 1 129 ? -14.503 7.076 4.222 1.00 57.49 129 ILE A C 1
ATOM 863 O O . ILE A 1 129 ? -13.748 6.715 3.306 1.00 53.29 129 ILE A O 1
ATOM 868 N N . PRO A 1 130 ? -14.400 8.284 4.775 1.00 56.35 130 PRO A N 1
ATOM 869 C CA . PRO A 1 130 ? -13.372 9.217 4.299 1.00 51.14 130 PRO A CA 1
ATOM 870 C C . PRO A 1 130 ? -11.966 8.736 4.634 1.00 51.67 130 PRO A C 1
ATOM 871 O O . PRO A 1 130 ? -11.732 8.087 5.658 1.00 48.34 130 PRO A O 1
ATOM 875 N N . ALA A 1 131 ? -11.021 9.091 3.755 1.00 46.67 131 ALA A N 1
ATOM 876 C CA . ALA A 1 131 ? -9.643 8.617 3.888 1.00 49.33 131 ALA A CA 1
ATOM 877 C C . ALA A 1 131 ? -9.047 8.960 5.252 1.00 50.41 131 ALA A C 1
ATOM 878 O O . ALA A 1 131 ? -8.316 8.153 5.837 1.00 54.79 131 ALA A O 1
ATOM 880 N N . PHE A 1 132 ? -9.353 10.144 5.780 1.00 46.24 132 PHE A N 1
ATOM 881 C CA . PHE A 1 132 ? -8.701 10.583 7.008 1.00 47.99 132 PHE A CA 1
ATOM 882 C C . PHE A 1 132 ? -9.167 9.776 8.212 1.00 51.93 132 PHE A C 1
ATOM 883 O O . PHE A 1 132 ? -8.437 9.671 9.204 1.00 55.01 132 PHE A O 1
ATOM 891 N N . LEU A 1 133 ? -10.393 9.243 8.163 1.00 55.36 133 LEU A N 1
ATOM 892 C CA . LEU A 1 133 ? -10.868 8.349 9.214 1.00 57.64 133 LEU A CA 1
ATOM 893 C C . LEU A 1 133 ? -10.351 6.935 9.009 1.00 62.62 133 LEU A C 1
ATOM 894 O O . LEU A 1 133 ? -10.253 6.167 9.970 1.00 64.52 133 LEU A O 1
ATOM 899 N N . ALA A 1 134 ? -10.035 6.571 7.765 1.00 61.94 134 ALA A N 1
ATOM 900 C CA . ALA A 1 134 ? -9.339 5.315 7.529 1.00 61.61 134 ALA A CA 1
ATOM 901 C C . ALA A 1 134 ? -7.837 5.444 7.766 1.00 64.93 134 ALA A C 1
ATOM 902 O O . ALA A 1 134 ? -7.094 4.507 7.436 1.00 64.10 134 ALA A O 1
ATOM 904 N N . ASP A 1 135 ? -7.413 6.588 8.320 1.00 64.75 135 ASP A N 1
ATOM 905 C CA . ASP A 1 135 ? -6.033 6.848 8.733 1.00 64.13 135 ASP A CA 1
ATOM 906 C C . ASP A 1 135 ? -4.996 6.595 7.637 1.00 64.27 135 ASP A C 1
ATOM 907 O O . ASP A 1 135 ? -3.799 6.480 7.931 1.00 67.13 135 ASP A O 1
ATOM 912 N N . GLU A 1 136 ? -5.390 6.556 6.367 1.00 58.33 136 GLU A N 1
ATOM 913 C CA . GLU A 1 136 ? -4.352 6.456 5.356 1.00 58.88 136 GLU A CA 1
ATOM 914 C C . GLU A 1 136 ? -3.617 7.785 5.224 1.00 54.80 136 GLU A C 1
ATOM 915 O O . GLU A 1 136 ? -4.087 8.836 5.669 1.00 49.70 136 GLU A O 1
ATOM 921 N N . THR A 1 137 ? -2.442 7.716 4.599 1.00 54.02 137 THR A N 1
ATOM 922 C CA . THR A 1 137 ? -1.484 8.810 4.639 1.00 51.90 137 THR A CA 1
ATOM 923 C C . THR A 1 137 ? -1.939 9.965 3.748 1.00 48.63 137 THR A C 1
ATOM 924 O O . THR A 1 137 ? -2.422 9.740 2.631 1.00 47.41 137 THR A O 1
ATOM 928 N N . PRO A 1 138 ? -1.786 11.208 4.206 1.00 48.19 138 PRO A N 1
ATOM 929 C CA . PRO A 1 138 ? -2.132 12.355 3.360 1.00 43.19 138 PRO A CA 1
ATOM 930 C C . PRO A 1 138 ? -1.153 12.524 2.210 1.00 46.29 138 PRO A C 1
ATOM 931 O O . PRO A 1 138 ? 0.049 12.258 2.323 1.00 43.02 138 PRO A O 1
ATOM 935 N N . ARG A 1 139 ? -1.693 12.992 1.095 1.00 43.16 139 ARG A N 1
ATOM 936 C CA . ARG A 1 139 ? -0.974 13.055 -0.162 1.00 36.05 139 ARG A CA 1
ATOM 937 C C . ARG A 1 139 ? -0.348 14.439 -0.361 1.00 36.90 139 ARG A C 1
ATOM 938 O O . ARG A 1 139 ? -0.513 15.351 0.456 1.00 35.08 139 ARG A O 1
ATOM 946 N N . ASN A 1 140 ? 0.393 14.582 -1.467 1.00 36.89 140 ASN A N 1
ATOM 947 C CA . ASN A 1 140 ? 1.077 15.838 -1.768 1.00 34.08 140 ASN A CA 1
ATOM 948 C C . ASN A 1 140 ? 0.100 16.994 -1.960 1.00 29.82 140 ASN A C 1
ATOM 949 O O . ASN A 1 140 ? 0.378 18.120 -1.530 1.00 28.34 140 ASN A O 1
ATOM 954 N N . TYR A 1 141 ? -1.011 16.752 -2.662 1.00 27.87 141 TYR A N 1
ATOM 955 C CA . TYR A 1 141 ? -1.922 17.816 -3.063 1.00 25.91 141 TYR A CA 1
ATOM 956 C C . TYR A 1 141 ? -3.311 17.578 -2.490 1.00 32.83 141 TYR A C 1
ATOM 957 O O . TYR A 1 141 ? -3.738 16.431 -2.296 1.00 29.65 141 TYR A O 1
ATOM 966 N N . ILE A 1 142 ? -4.015 18.680 -2.227 1.00 27.46 142 ILE A N 1
ATOM 967 C CA . ILE A 1 142 ? -5.411 18.641 -1.822 1.00 24.14 142 ILE A CA 1
ATOM 968 C C . ILE A 1 142 ? -6.228 19.600 -2.682 1.00 24.80 142 ILE A C 1
ATOM 969 O O . ILE A 1 142 ? -5.719 20.596 -3.209 1.00 25.99 142 ILE A O 1
ATOM 974 N N . SER A 1 143 ? -7.510 19.282 -2.817 1.00 22.97 143 SER A N 1
ATOM 975 C CA . SER A 1 143 ? -8.503 20.192 -3.364 1.00 27.21 143 SER A CA 1
ATOM 976 C C . SER A 1 143 ? -9.748 20.069 -2.495 1.00 26.74 143 SER A C 1
ATOM 977 O O . SER A 1 143 ? -10.348 18.992 -2.436 1.00 25.82 143 SER A O 1
ATOM 980 N N . VAL A 1 144 ? -10.121 21.152 -1.805 1.00 21.42 144 VAL A N 1
ATOM 981 C CA . VAL A 1 144 ? -11.233 21.134 -0.859 1.00 21.29 144 VAL A CA 1
ATOM 982 C C . VAL A 1 144 ? -12.324 22.056 -1.387 1.00 26.53 144 VAL A C 1
ATOM 983 O O . VAL A 1 144 ? -12.024 23.156 -1.859 1.00 21.96 144 VAL A O 1
ATOM 987 N N . TYR A 1 145 ? -13.586 21.626 -1.298 1.00 20.57 145 TYR A N 1
ATOM 988 C CA . TYR A 1 145 ? -14.684 22.511 -1.671 1.00 21.79 145 TYR A CA 1
ATOM 989 C C . TYR A 1 145 ? -15.978 22.066 -1.016 1.00 25.75 145 TYR A C 1
ATOM 990 O O . TYR A 1 145 ? -16.150 20.875 -0.714 1.00 25.15 145 TYR A O 1
ATOM 999 N N . PRO A 1 146 ? -16.898 22.993 -0.776 1.00 25.99 146 PRO A N 1
ATOM 1000 C CA . PRO A 1 146 ? -18.187 22.638 -0.188 1.00 21.25 146 PRO A CA 1
ATOM 1001 C C . PRO A 1 146 ? -19.144 22.228 -1.302 1.00 25.55 146 PRO A C 1
ATOM 1002 O O . PRO A 1 146 ? -18.840 22.335 -2.498 1.00 22.21 146 PRO A O 1
ATOM 1006 N N . PHE A 1 147 ? -20.302 21.716 -0.889 1.00 20.38 147 PHE A N 1
ATOM 1007 C CA . PHE A 1 147 ? -21.235 21.173 -1.863 1.00 22.05 147 PHE A CA 1
ATOM 1008 C C . PHE A 1 147 ? -22.657 21.341 -1.375 1.00 23.70 147 PHE A C 1
ATOM 1009 O O . PHE A 1 147 ? -22.945 21.112 -0.195 1.00 24.74 147 PHE A O 1
ATOM 1017 N N . VAL A 1 148 ? -23.546 21.725 -2.291 1.00 21.17 148 VAL A N 1
ATOM 1018 C CA . VAL A 1 148 ? -24.968 21.826 -1.990 1.00 23.48 148 VAL A CA 1
ATOM 1019 C C . VAL A 1 148 ? -25.710 21.208 -3.163 1.00 28.02 148 VAL A C 1
ATOM 1020 O O . VAL A 1 148 ? -25.485 21.595 -4.317 1.00 27.40 148 VAL A O 1
ATOM 1024 N N . ARG A 1 149 ? -26.584 20.249 -2.882 1.00 23.26 149 ARG A N 1
ATOM 1025 C CA . ARG A 1 149 ? -27.318 19.596 -3.953 1.00 26.36 149 ARG A CA 1
ATOM 1026 C C . ARG A 1 149 ? -28.600 20.363 -4.292 1.00 27.28 149 ARG A C 1
ATOM 1027 O O . ARG A 1 149 ? -29.021 21.274 -3.581 1.00 28.13 149 ARG A O 1
ATOM 1035 N N . SER A 1 150 ? -29.214 19.994 -5.416 1.00 24.95 150 SER A N 1
ATOM 1036 C CA . SER A 1 150 ? -30.478 20.603 -5.796 1.00 26.92 150 SER A CA 1
ATOM 1037 C C . SER A 1 150 ? -31.526 20.373 -4.707 1.00 27.00 150 SER A C 1
ATOM 1038 O O . SER A 1 150 ? -31.424 19.467 -3.888 1.00 28.98 150 SER A O 1
ATOM 1041 N N . TYR A 1 151 ? -32.553 21.213 -4.717 1.00 28.38 151 TYR A N 1
ATOM 1042 C CA . TYR A 1 151 ? -33.640 21.038 -3.768 1.00 29.94 151 TYR A CA 1
ATOM 1043 C C . TYR A 1 151 ? -34.336 19.683 -3.932 1.00 36.06 151 TYR A C 1
ATOM 1044 O O . TYR A 1 151 ? -34.781 19.104 -2.940 1.00 38.95 151 TYR A O 1
ATOM 1053 N N . ASP A 1 152 ? -34.436 19.144 -5.148 1.00 34.01 152 ASP A N 1
ATOM 1054 C CA . ASP A 1 152 ? -35.223 17.921 -5.300 1.00 40.33 152 ASP A CA 1
ATOM 1055 C C . ASP A 1 152 ? -34.393 16.645 -5.210 1.00 40.29 152 ASP A C 1
ATOM 1056 O O . ASP A 1 152 ? -34.966 15.549 -5.204 1.00 39.58 152 ASP A O 1
ATOM 1061 N N . TRP A 1 153 ? -33.071 16.759 -5.061 1.00 36.18 153 TRP A N 1
ATOM 1062 C CA . TRP A 1 153 ? -32.216 15.575 -4.985 1.00 34.16 153 TRP A CA 1
ATOM 1063 C C . TRP A 1 153 ? -32.626 14.649 -3.837 1.00 36.57 153 TRP A C 1
ATOM 1064 O O . TRP A 1 153 ? -32.749 13.435 -4.023 1.00 38.90 153 TRP A O 1
ATOM 1075 N N . TYR A 1 154 ? -32.829 15.196 -2.639 1.00 33.32 154 TYR A N 1
ATOM 1076 C CA . TYR A 1 154 ? -33.192 14.346 -1.512 1.00 35.55 154 TYR A CA 1
ATOM 1077 C C . TYR A 1 154 ? -34.644 13.897 -1.561 1.00 39.20 154 TYR A C 1
ATOM 1078 O O . TYR A 1 154 ? -35.038 13.050 -0.756 1.00 40.05 154 TYR A O 1
ATOM 1087 N N . LEU A 1 155 ? -35.425 14.426 -2.494 1.00 37.89 155 LEU A N 1
ATOM 1088 C CA . LEU A 1 155 ? -36.817 14.069 -2.711 1.00 43.04 155 LEU A CA 1
ATOM 1089 C C . LEU A 1 155 ? -37.007 12.989 -3.774 1.00 44.61 155 LEU A C 1
ATOM 1090 O O . LEU A 1 155 ? -38.098 12.416 -3.861 1.00 44.12 155 LEU A O 1
ATOM 1095 N N . LEU A 1 156 ? -35.990 12.713 -4.587 1.00 32.97 156 LEU A N 1
ATOM 1096 C CA . LEU A 1 156 ? -36.096 11.684 -5.607 1.00 45.53 156 LEU A CA 1
ATOM 1097 C C . LEU A 1 156 ? -36.372 10.323 -4.968 1.00 48.02 156 LEU A C 1
ATOM 1098 O O . LEU A 1 156 ? -35.971 10.074 -3.824 1.00 45.06 156 LEU A O 1
ATOM 1103 N N . PRO A 1 157 ? -37.029 9.413 -5.695 1.00 49.69 157 PRO A N 1
ATOM 1104 C CA . PRO A 1 157 ? -37.160 8.036 -5.193 1.00 53.22 157 PRO A CA 1
ATOM 1105 C C . PRO A 1 157 ? -35.791 7.421 -4.952 1.00 55.25 157 PRO A C 1
ATOM 1106 O O . PRO A 1 157 ? -34.859 7.621 -5.737 1.00 55.93 157 PRO A O 1
ATOM 1110 N N . ASP A 1 158 ? -35.687 6.668 -3.847 1.00 54.09 158 ASP A N 1
ATOM 1111 C CA . ASP A 1 158 ? -34.396 6.165 -3.383 1.00 55.30 158 ASP A CA 1
ATOM 1112 C C . ASP A 1 158 ? -33.593 5.499 -4.490 1.00 53.55 158 ASP A C 1
ATOM 1113 O O . ASP A 1 158 ? -32.360 5.554 -4.478 1.00 51.98 158 ASP A O 1
ATOM 1118 N N . GLU A 1 159 ? -34.270 4.874 -5.456 1.00 55.42 159 GLU A N 1
ATOM 1119 C CA . GLU A 1 159 ? -33.567 4.161 -6.516 1.00 56.98 159 GLU A CA 1
ATOM 1120 C C . GLU A 1 159 ? -32.886 5.108 -7.506 1.00 56.97 159 GLU A C 1
ATOM 1121 O O . GLU A 1 159 ? -31.814 4.780 -8.030 1.00 47.75 159 GLU A O 1
ATOM 1127 N N . ASP A 1 160 ? -33.479 6.277 -7.775 1.00 57.23 160 ASP A N 1
ATOM 1128 C CA . ASP A 1 160 ? -32.840 7.239 -8.671 1.00 54.90 160 ASP A CA 1
ATOM 1129 C C . ASP A 1 160 ? -31.538 7.754 -8.073 1.00 53.05 160 ASP A C 1
ATOM 1130 O O . ASP A 1 160 ? -30.494 7.774 -8.736 1.00 52.06 160 ASP A O 1
ATOM 1135 N N . ARG A 1 161 ? -31.590 8.180 -6.812 1.00 52.15 161 ARG A N 1
ATOM 1136 C CA . ARG A 1 161 ? -30.383 8.577 -6.100 1.00 50.35 161 ARG A CA 1
ATOM 1137 C C . ARG A 1 161 ? -29.364 7.442 -6.082 1.00 49.75 161 ARG A C 1
ATOM 1138 O O . ARG A 1 161 ? -28.182 7.648 -6.380 1.00 47.35 161 ARG A O 1
ATOM 1146 N N . ARG A 1 162 ? -29.811 6.227 -5.741 1.00 51.73 162 ARG A N 1
ATOM 1147 C CA . ARG A 1 162 ? -28.892 5.095 -5.639 1.00 50.85 162 ARG A CA 1
ATOM 1148 C C . ARG A 1 162 ? -28.189 4.836 -6.963 1.00 44.23 162 ARG A C 1
ATOM 1149 O O . ARG A 1 162 ? -26.977 4.597 -6.996 1.00 46.33 162 ARG A O 1
ATOM 1157 N N . ARG A 1 163 ? -28.934 4.898 -8.066 1.00 44.70 163 ARG A N 1
ATOM 1158 C CA . ARG A 1 163 ? -28.345 4.694 -9.385 1.00 47.23 163 ARG A CA 1
ATOM 1159 C C . ARG A 1 163 ? -27.306 5.766 -9.702 1.00 46.98 163 ARG A C 1
ATOM 1160 O O . ARG A 1 163 ? -26.210 5.461 -10.189 1.00 42.61 163 ARG A O 1
ATOM 1168 N N . MET A 1 164 ? -27.639 7.032 -9.444 1.00 41.57 164 MET A N 1
ATOM 1169 C CA . MET A 1 164 ? -26.735 8.121 -9.809 1.00 43.73 164 MET A CA 1
ATOM 1170 C C . MET A 1 164 ? -25.456 8.070 -8.988 1.00 42.16 164 MET A C 1
ATOM 1171 O O . MET A 1 164 ? -24.359 8.263 -9.526 1.00 39.34 164 MET A O 1
ATOM 1176 N N . LEU A 1 165 ? -25.570 7.785 -7.687 1.00 41.30 165 LEU A N 1
ATOM 1177 C CA . LEU A 1 165 ? -24.374 7.694 -6.858 1.00 43.39 165 LEU A CA 1
ATOM 1178 C C . LEU A 1 165 ? -23.551 6.470 -7.228 1.00 45.67 165 LEU A C 1
ATOM 1179 O O . LEU A 1 165 ? -22.316 6.523 -7.220 1.00 41.38 165 LEU A O 1
ATOM 1184 N N . ALA A 1 166 ? -24.218 5.366 -7.575 1.00 46.81 166 ALA A N 1
ATOM 1185 C CA . ALA A 1 166 ? -23.502 4.152 -7.957 1.00 46.36 166 ALA A CA 1
ATOM 1186 C C . ALA A 1 166 ? -22.703 4.364 -9.242 1.00 43.77 166 ALA A C 1
ATOM 1187 O O . ALA A 1 166 ? -21.516 4.025 -9.304 1.00 47.16 166 ALA A O 1
ATOM 1189 N N . ASP A 1 167 ? -23.336 4.926 -10.277 1.00 40.64 167 ASP A N 1
ATOM 1190 C CA . ASP A 1 167 ? -22.633 5.188 -11.532 1.00 46.61 167 ASP A CA 1
ATOM 1191 C C . ASP A 1 167 ? -21.473 6.155 -11.332 1.00 46.22 167 ASP A C 1
ATOM 1192 O O . ASP A 1 167 ? -20.424 6.037 -11.975 1.00 47.92 167 ASP A O 1
ATOM 1197 N N . HIS A 1 168 ? -21.656 7.133 -10.462 1.00 47.35 168 HIS A N 1
ATOM 1198 C CA . HIS A 1 168 ? -20.611 8.112 -10.217 1.00 46.58 168 HIS A CA 1
ATOM 1199 C C . HIS A 1 168 ? -19.391 7.464 -9.563 1.00 46.51 168 HIS A C 1
ATOM 1200 O O . HIS A 1 168 ? -18.250 7.787 -9.910 1.00 44.08 168 HIS A O 1
ATOM 1207 N N . VAL A 1 169 ? -19.608 6.507 -8.661 1.00 44.92 169 VAL A N 1
ATOM 1208 C CA . VAL A 1 169 ? -18.492 5.755 -8.093 1.00 46.82 169 VAL A CA 1
ATOM 1209 C C . VAL A 1 169 ? -17.798 4.936 -9.177 1.00 43.99 169 VAL A C 1
ATOM 1210 O O . VAL A 1 169 ? -16.569 4.799 -9.182 1.00 43.42 169 VAL A O 1
ATOM 1214 N N . LYS A 1 170 ? -18.570 4.396 -10.124 1.00 45.40 170 LYS A N 1
ATOM 1215 C CA . LYS A 1 170 ? -17.980 3.621 -11.210 1.00 42.03 170 LYS A CA 1
ATOM 1216 C C . LYS A 1 170 ? -17.096 4.493 -12.094 1.00 49.52 170 LYS A C 1
ATOM 1217 O O . LYS A 1 170 ? -16.036 4.052 -12.556 1.00 44.48 170 LYS A O 1
ATOM 1223 N N . MET A 1 171 ? -17.522 5.735 -12.348 1.00 49.23 171 MET A N 1
ATOM 1224 C CA . MET A 1 171 ? -16.725 6.658 -13.150 1.00 44.00 171 MET A CA 1
ATOM 1225 C C . MET A 1 171 ? -15.405 7.015 -12.481 1.00 39.57 171 MET A C 1
ATOM 1226 O O . MET A 1 171 ? -14.440 7.354 -13.171 1.00 47.85 171 MET A O 1
ATOM 1231 N N . ALA A 1 172 ? -15.348 6.973 -11.154 1.00 45.65 172 ALA A N 1
ATOM 1232 C CA . ALA A 1 172 ? -14.152 7.337 -10.405 1.00 46.78 172 ALA A CA 1
ATOM 1233 C C . ALA A 1 172 ? -13.201 6.172 -10.189 1.00 49.24 172 ALA A C 1
ATOM 1234 O O . ALA A 1 172 ? -12.116 6.371 -9.626 1.00 48.17 172 ALA A O 1
ATOM 1236 N N . ARG A 1 173 ? -13.587 4.963 -10.611 1.00 50.54 173 ARG A N 1
ATOM 1237 C CA . ARG A 1 173 ? -12.772 3.780 -10.367 1.00 49.24 173 ARG A CA 1
ATOM 1238 C C . ARG A 1 173 ? -11.477 3.806 -11.159 1.00 44.86 173 ARG A C 1
ATOM 1239 O O . ARG A 1 173 ? -10.538 3.086 -10.808 1.00 51.43 173 ARG A O 1
ATOM 1247 N N . GLY A 1 174 ? -11.399 4.624 -12.202 1.00 49.21 174 GLY A N 1
ATOM 1248 C CA . GLY A 1 174 ? -10.166 4.808 -12.937 1.00 50.21 174 GLY A CA 1
ATOM 1249 C C . GLY A 1 174 ? -9.144 5.699 -12.270 1.00 48.09 174 GLY A C 1
ATOM 1250 O O . GLY A 1 174 ? -8.065 5.917 -12.831 1.00 49.10 174 GLY A O 1
ATOM 1251 N N . TYR A 1 175 ? -9.446 6.217 -11.079 1.00 42.89 175 TYR A N 1
ATOM 1252 C CA . TYR A 1 175 ? -8.544 7.107 -10.346 1.00 45.48 175 TYR A CA 1
ATOM 1253 C C . TYR A 1 175 ? -8.399 6.641 -8.903 1.00 48.36 175 TYR A C 1
ATOM 1254 O O . TYR A 1 175 ? -8.696 7.390 -7.967 1.00 44.11 175 TYR A O 1
ATOM 1263 N N . PRO A 1 176 ? -7.932 5.405 -8.679 1.00 49.31 176 PRO A N 1
ATOM 1264 C CA . PRO A 1 176 ? -7.696 4.964 -7.289 1.00 45.78 176 PRO A CA 1
ATOM 1265 C C . PRO A 1 176 ? -6.639 5.780 -6.566 1.00 40.83 176 PRO A C 1
ATOM 1266 O O . PRO A 1 176 ? -6.630 5.804 -5.327 1.00 40.85 176 PRO A O 1
ATOM 1270 N N . ASP A 1 177 ? -5.743 6.441 -7.298 1.00 36.29 177 ASP A N 1
ATOM 1271 C CA . ASP A 1 177 ? -4.719 7.272 -6.678 1.00 40.08 177 ASP A CA 1
ATOM 1272 C C . ASP A 1 177 ? -5.238 8.621 -6.175 1.00 38.93 177 ASP A C 1
ATOM 1273 O O . ASP A 1 177 ? -4.479 9.349 -5.528 1.00 40.51 177 ASP A O 1
ATOM 1278 N N . VAL A 1 178 ? -6.485 8.985 -6.463 1.00 38.36 178 VAL A N 1
ATOM 1279 C CA . VAL A 1 178 ? -7.107 10.177 -5.888 1.00 41.41 178 VAL A CA 1
ATOM 1280 C C . VAL A 1 178 ? -8.034 9.719 -4.766 1.00 40.88 178 VAL A C 1
ATOM 1281 O O . VAL A 1 178 ? -9.047 9.062 -5.017 1.00 41.28 178 VAL A O 1
ATOM 1285 N N . ARG A 1 179 ? -7.698 10.067 -3.525 1.00 37.64 179 ARG A N 1
ATOM 1286 C CA . ARG A 1 179 ? -8.482 9.651 -2.368 1.00 42.37 179 ARG A CA 1
ATOM 1287 C C . ARG A 1 179 ? -9.561 10.686 -2.057 1.00 42.34 179 ARG A C 1
ATOM 1288 O O . ARG A 1 179 ? -9.306 11.897 -2.072 1.00 37.35 179 ARG A O 1
ATOM 1296 N N . ALA A 1 180 ? -10.765 10.200 -1.769 1.00 39.83 180 ALA A N 1
ATOM 1297 C CA . ALA A 1 180 ? -11.930 11.049 -1.560 1.00 41.39 180 ALA A CA 1
ATOM 1298 C C . ALA A 1 180 ? -12.230 11.171 -0.075 1.00 37.44 180 ALA A C 1
ATOM 1299 O O . ALA A 1 180 ? -12.011 10.230 0.687 1.00 37.50 180 ALA A O 1
ATOM 1301 N N . ASN A 1 181 ? -12.683 12.359 0.336 1.00 35.07 181 ASN A N 1
ATOM 1302 C CA . ASN A 1 181 ? -13.162 12.629 1.696 1.00 32.84 181 ASN A CA 1
ATOM 1303 C C . ASN A 1 181 ? -14.457 13.426 1.544 1.00 38.98 181 ASN A C 1
ATOM 1304 O O . ASN A 1 181 ? -14.422 14.638 1.311 1.00 35.62 181 ASN A O 1
ATOM 1309 N N . THR A 1 182 ? -15.586 12.745 1.655 1.00 31.72 182 THR A N 1
ATOM 1310 C CA . THR A 1 182 ? -16.913 13.339 1.561 1.00 34.76 182 THR A CA 1
ATOM 1311 C C . THR A 1 182 ? -17.537 13.282 2.948 1.00 34.85 182 THR A C 1
ATOM 1312 O O . THR A 1 182 ? -17.734 12.194 3.482 1.00 33.40 182 THR A O 1
ATOM 1316 N N . VAL A 1 183 ? -17.824 14.439 3.543 1.00 28.13 183 VAL A N 1
ATOM 1317 C CA . VAL A 1 183 ? -18.228 14.506 4.940 1.00 30.03 183 VAL A CA 1
ATOM 1318 C C . VAL A 1 183 ? -19.437 15.432 5.062 1.00 29.70 183 VAL A C 1
ATOM 1319 O O . VAL A 1 183 ? -19.415 16.555 4.547 1.00 26.38 183 VAL A O 1
ATOM 1323 N N . ALA A 1 184 ? -20.486 14.959 5.746 1.00 27.20 184 ALA A N 1
ATOM 1324 C CA . ALA A 1 184 ? -21.723 15.721 5.911 1.00 25.11 184 ALA A CA 1
ATOM 1325 C C . ALA A 1 184 ? -21.485 16.986 6.730 1.00 23.69 184 ALA A C 1
ATOM 1326 O O . ALA A 1 184 ? -20.735 16.975 7.703 1.00 24.76 184 ALA A O 1
ATOM 1328 N N . SER A 1 185 ? -22.177 18.084 6.373 1.00 22.77 185 SER A N 1
ATOM 1329 C CA . SER A 1 185 ? -21.998 19.307 7.147 1.00 20.23 185 SER A CA 1
ATOM 1330 C C . SER A 1 185 ? -23.283 20.105 7.340 1.00 22.86 185 SER A C 1
ATOM 1331 O O . SER A 1 185 ? -23.202 21.268 7.773 1.00 21.58 185 SER A O 1
ATOM 1334 N N . PHE A 1 186 ? -24.445 19.522 7.027 1.00 23.93 186 PHE A N 1
ATOM 1335 C CA . PHE A 1 186 ? -25.750 20.116 7.299 1.00 28.41 186 PHE A CA 1
ATOM 1336 C C . PHE A 1 186 ? -25.784 20.771 8.673 1.00 25.51 186 PHE A C 1
ATOM 1337 O O . PHE A 1 186 ? -25.446 20.146 9.679 1.00 29.64 186 PHE A O 1
ATOM 1345 N N . SER A 1 187 ? -26.193 22.036 8.693 1.00 25.69 187 SER A N 1
ATOM 1346 C CA . SER A 1 187 ? -26.426 22.918 9.834 1.00 27.28 187 SER A CA 1
ATOM 1347 C C . SER A 1 187 ? -25.161 23.327 10.583 1.00 23.40 187 SER A C 1
ATOM 1348 O O . SER A 1 187 ? -25.276 24.094 11.548 1.00 27.72 187 SER A O 1
ATOM 1351 N N . LEU A 1 188 ? -23.963 22.875 10.179 1.00 21.48 188 LEU A N 1
ATOM 1352 C CA . LEU A 1 188 ? -22.718 23.391 10.769 1.00 21.92 188 LEU A CA 1
ATOM 1353 C C . LEU A 1 188 ? -22.196 24.652 10.079 1.00 22.90 188 LEU A C 1
ATOM 1354 O O . LEU A 1 188 ? -21.228 25.261 10.556 1.00 24.78 188 LEU A O 1
ATOM 1359 N N . GLY A 1 189 ? -22.804 25.024 8.968 1.00 21.40 189 GLY A N 1
ATOM 1360 C CA . GLY A 1 189 ? -22.318 26.113 8.144 1.00 18.49 189 GLY A CA 1
ATOM 1361 C C . GLY A 1 189 ? -23.278 26.209 6.983 1.00 23.87 189 GLY A C 1
ATOM 1362 O O . GLY A 1 189 ? -24.381 25.657 7.043 1.00 19.61 189 GLY A O 1
ATOM 1363 N N . ASP A 1 190 ? -22.845 26.870 5.908 1.00 21.13 190 ASP A N 1
ATOM 1364 C CA . ASP A 1 190 ? -23.754 27.211 4.821 1.00 23.49 190 ASP A CA 1
ATOM 1365 C C . ASP A 1 190 ? -24.000 26.063 3.844 1.00 23.44 190 ASP A C 1
ATOM 1366 O O . ASP A 1 190 ? -24.725 26.260 2.858 1.00 19.97 190 ASP A O 1
ATOM 1371 N N . TYR A 1 191 ? -23.448 24.873 4.084 1.00 19.93 191 TYR A N 1
ATOM 1372 C CA . TYR A 1 191 ? -23.410 23.853 3.045 1.00 21.13 191 TYR A CA 1
ATOM 1373 C C . TYR A 1 191 ? -24.022 22.525 3.519 1.00 24.40 191 TYR A C 1
ATOM 1374 O O . TYR A 1 191 ? -24.482 22.379 4.654 1.00 24.56 191 TYR A O 1
ATOM 1383 N N . GLU A 1 192 ? -24.037 21.555 2.611 1.00 20.74 192 GLU A N 1
ATOM 1384 C CA . GLU A 1 192 ? -24.539 20.215 2.873 1.00 27.39 192 GLU A CA 1
ATOM 1385 C C . GLU A 1 192 ? -23.442 19.179 3.013 1.00 26.50 192 GLU A C 1
ATOM 1386 O O . GLU A 1 192 ? -23.571 18.261 3.829 1.00 23.27 192 GLU A O 1
ATOM 1392 N N . TRP A 1 193 ? -22.371 19.309 2.227 1.00 22.13 193 TRP A N 1
ATOM 1393 C CA . TRP A 1 193 ? -21.223 18.420 2.298 1.00 24.37 193 TRP A CA 1
ATOM 1394 C C . TRP A 1 193 ? -19.967 19.271 2.183 1.00 24.59 193 TRP A C 1
ATOM 1395 O O . TRP A 1 193 ? -19.995 20.338 1.569 1.00 22.50 193 TRP A O 1
ATOM 1406 N N . ILE A 1 194 ? -18.878 18.802 2.797 1.00 24.05 194 ILE A N 1
ATOM 1407 C CA . ILE A 1 194 ? -17.525 19.262 2.493 1.00 21.78 194 ILE A CA 1
ATOM 1408 C C . ILE A 1 194 ? -16.767 18.106 1.851 1.00 27.44 194 ILE A C 1
ATOM 1409 O O . ILE A 1 194 ? -16.737 16.995 2.403 1.00 26.70 194 ILE A O 1
ATOM 1414 N N . LEU A 1 195 ? -16.157 18.360 0.690 1.00 23.92 195 LEU A N 1
ATOM 1415 C CA . LEU A 1 195 ? -15.374 17.361 -0.030 1.00 28.08 195 LEU A CA 1
ATOM 1416 C C . LEU A 1 195 ? -13.902 17.745 -0.016 1.00 27.82 195 LEU A C 1
ATOM 1417 O O . LEU A 1 195 ? -13.554 18.927 -0.122 1.00 23.88 195 LEU A O 1
ATOM 1422 N N . ALA A 1 196 ? -13.034 16.742 0.105 1.00 27.69 196 ALA A N 1
ATOM 1423 C CA . ALA A 1 196 ? -11.590 16.951 0.029 1.00 28.99 196 ALA A CA 1
ATOM 1424 C C . ALA A 1 196 ? -10.970 15.796 -0.747 1.00 31.70 196 ALA A C 1
ATOM 1425 O O . ALA A 1 196 ? -11.142 14.634 -0.373 1.00 31.84 196 ALA A O 1
ATOM 1427 N N . PHE A 1 197 ? -10.265 16.113 -1.831 1.00 31.72 197 PHE A N 1
ATOM 1428 C CA . PHE A 1 197 ? -9.602 15.112 -2.662 1.00 33.46 197 PHE A CA 1
ATOM 1429 C C . PHE A 1 197 ? -8.097 15.231 -2.502 1.00 29.35 197 PHE A C 1
ATOM 1430 O O . PHE A 1 197 ? -7.547 16.332 -2.564 1.00 29.09 197 PHE A O 1
ATOM 1438 N N . GLU A 1 198 ? -7.443 14.099 -2.259 1.00 29.91 198 GLU A N 1
ATOM 1439 C CA . GLU A 1 198 ? -6.010 14.045 -2.023 1.00 28.88 198 GLU A CA 1
ATOM 1440 C C . GLU A 1 198 ? -5.368 13.235 -3.142 1.00 32.57 198 GLU A C 1
ATOM 1441 O O . GLU A 1 198 ? -5.892 12.185 -3.527 1.00 31.62 198 GLU A O 1
ATOM 1447 N N . ALA A 1 199 ? -4.242 13.723 -3.669 1.00 31.11 199 ALA A N 1
ATOM 1448 C CA . ALA A 1 199 ? -3.505 12.974 -4.681 1.00 35.25 199 ALA A CA 1
ATOM 1449 C C . ALA A 1 199 ? -2.065 13.461 -4.700 1.00 35.72 199 ALA A C 1
ATOM 1450 O O . ALA A 1 199 ? -1.778 14.609 -4.348 1.00 29.76 199 ALA A O 1
ATOM 1452 N N . ASP A 1 200 ? -1.158 12.568 -5.110 1.00 34.68 200 ASP A N 1
ATOM 1453 C CA . ASP A 1 200 ? 0.257 12.924 -5.176 1.00 36.57 200 ASP A CA 1
ATOM 1454 C C . ASP A 1 200 ? 0.617 13.649 -6.465 1.00 30.68 200 ASP A C 1
ATOM 1455 O O . ASP A 1 200 ? 1.681 14.269 -6.529 1.00 33.10 200 ASP A O 1
ATOM 1460 N N . GLU A 1 201 ? -0.227 13.551 -7.488 1.00 25.10 201 GLU A N 1
ATOM 1461 C CA . GLU A 1 201 ? -0.076 14.260 -8.748 1.00 31.59 201 GLU A CA 1
ATOM 1462 C C . GLU A 1 201 ? -1.283 15.171 -8.937 1.00 30.87 201 GLU A C 1
ATOM 1463 O O . GLU A 1 201 ? -2.407 14.683 -9.099 1.00 30.62 201 GLU A O 1
ATOM 1469 N N . LEU A 1 202 ? -1.037 16.483 -8.971 1.00 31.30 202 LEU A N 1
ATOM 1470 C CA . LEU A 1 202 ? -2.138 17.448 -9.023 1.00 27.70 202 LEU A CA 1
ATOM 1471 C C . LEU A 1 202 ? -2.982 17.262 -10.273 1.00 28.96 202 LEU A C 1
ATOM 1472 O O . LEU A 1 202 ? -4.211 17.388 -10.222 1.00 26.55 202 LEU A O 1
ATOM 1477 N N . HIS A 1 203 ? -2.348 16.938 -11.407 1.00 27.73 203 HIS A N 1
ATOM 1478 C CA . HIS A 1 203 ? -3.103 16.796 -12.642 1.00 28.28 203 HIS A CA 1
ATOM 1479 C C . HIS A 1 203 ? -4.119 15.662 -12.573 1.00 29.08 203 HIS A C 1
ATOM 1480 O O . HIS A 1 203 ? -5.121 15.700 -13.291 1.00 24.15 203 HIS A O 1
ATOM 1487 N N . ARG A 1 204 ? -3.906 14.666 -11.702 1.00 31.68 204 ARG A N 1
ATOM 1488 C CA . ARG A 1 204 ? -4.903 13.608 -11.556 1.00 30.26 204 ARG A CA 1
ATOM 1489 C C . ARG A 1 204 ? -6.176 14.094 -10.848 1.00 30.92 204 ARG A C 1
ATOM 1490 O O . ARG A 1 204 ? -7.253 13.549 -11.088 1.00 25.12 204 ARG A O 1
ATOM 1498 N N . ILE A 1 205 ? -6.085 15.111 -9.982 1.00 32.03 205 ILE A N 1
ATOM 1499 C CA . ILE A 1 205 ? -7.312 15.710 -9.448 1.00 29.35 205 ILE A CA 1
ATOM 1500 C C . ILE A 1 205 ? -8.059 16.460 -10.543 1.00 26.56 205 ILE A C 1
ATOM 1501 O O . ILE A 1 205 ? -9.281 16.346 -10.661 1.00 28.88 205 ILE A O 1
ATOM 1506 N N . VAL A 1 206 ? -7.337 17.218 -11.377 1.00 27.06 206 VAL A N 1
ATOM 1507 C CA . VAL A 1 206 ? -7.971 17.914 -12.502 1.00 24.73 206 VAL A CA 1
ATOM 1508 C C . VAL A 1 206 ? -8.689 16.921 -13.417 1.00 30.58 206 VAL A C 1
ATOM 1509 O O . VAL A 1 206 ? -9.848 17.126 -13.807 1.00 29.64 206 VAL A O 1
ATOM 1513 N N . ASP A 1 207 ? -8.009 15.827 -13.777 1.00 26.53 207 ASP A N 1
ATOM 1514 C CA . ASP A 1 207 ? -8.587 14.881 -14.741 1.00 32.63 207 ASP A CA 1
ATOM 1515 C C . ASP A 1 207 ? -9.814 14.168 -14.177 1.00 25.90 207 ASP A C 1
ATOM 1516 O O . ASP A 1 207 ? -10.817 13.982 -14.885 1.00 29.46 207 ASP A O 1
ATOM 1521 N N . LEU A 1 208 ? -9.760 13.749 -12.915 1.00 27.65 208 LEU A N 1
ATOM 1522 C CA . LEU A 1 208 ? -10.938 13.137 -12.295 1.00 30.65 208 LEU A CA 1
ATOM 1523 C C . LEU A 1 208 ? -12.118 14.099 -12.282 1.00 29.19 208 LEU A C 1
ATOM 1524 O O . LEU A 1 208 ? -13.251 13.725 -12.609 1.00 30.85 208 LEU A O 1
ATOM 1529 N N . MET A 1 209 ? -11.879 15.345 -11.872 1.00 27.90 209 MET A N 1
ATOM 1530 C CA . MET A 1 209 ? -12.980 16.296 -11.795 1.00 25.56 209 MET A CA 1
ATOM 1531 C C . MET A 1 209 ? -13.595 16.522 -13.174 1.00 26.50 209 MET A C 1
ATOM 1532 O O . MET A 1 209 ? -14.824 16.538 -13.325 1.00 29.33 209 MET A O 1
ATOM 1537 N N . ARG A 1 210 ? -12.751 16.648 -14.201 1.00 26.87 210 ARG A N 1
ATOM 1538 C CA . ARG A 1 210 ? -13.239 16.762 -15.574 1.00 30.68 210 ARG A CA 1
ATOM 1539 C C . ARG A 1 210 ? -14.065 15.543 -15.971 1.00 29.96 210 ARG A C 1
ATOM 1540 O O . ARG A 1 210 ? -15.158 15.668 -16.537 1.00 24.35 210 ARG A O 1
ATOM 1548 N N . HIS A 1 211 ? -13.539 14.349 -15.697 1.00 33.06 211 HIS A N 1
ATOM 1549 C CA . HIS A 1 211 ? -14.258 13.125 -16.046 1.00 33.22 211 HIS A CA 1
ATOM 1550 C C . HIS A 1 211 ? -15.629 13.085 -15.370 1.00 32.78 211 HIS A C 1
ATOM 1551 O O . HIS A 1 211 ? -16.653 12.780 -15.999 1.00 27.92 211 HIS A O 1
ATOM 1558 N N . LEU A 1 212 ? -15.673 13.436 -14.092 1.00 28.96 212 LEU A N 1
ATOM 1559 C CA . LEU A 1 212 ? -16.920 13.319 -13.364 1.00 29.95 212 LEU A CA 1
ATOM 1560 C C . LEU A 1 212 ? -17.959 14.338 -13.798 1.00 30.10 212 LEU A C 1
ATOM 1561 O O . LEU A 1 212 ? -19.091 14.269 -13.312 1.00 28.47 212 LEU A O 1
ATOM 1566 N N . ARG A 1 213 ? -17.614 15.281 -14.690 1.00 26.44 213 ARG A N 1
ATOM 1567 C CA . ARG A 1 213 ? -18.640 16.155 -15.253 1.00 29.90 213 ARG A CA 1
ATOM 1568 C C . ARG A 1 213 ? -19.640 15.389 -16.113 1.00 30.75 213 ARG A C 1
ATOM 1569 O O . ARG A 1 213 ? -20.730 15.901 -16.380 1.00 26.18 213 ARG A O 1
ATOM 1577 N N . GLY A 1 214 ? -19.288 14.187 -16.568 1.00 28.07 214 GLY A N 1
ATOM 1578 C CA . GLY A 1 214 ? -20.218 13.384 -17.335 1.00 35.44 214 GLY A CA 1
ATOM 1579 C C . GLY A 1 214 ? -21.093 12.458 -16.499 1.00 40.76 214 GLY A C 1
ATOM 1580 O O . GLY A 1 214 ? -21.677 11.515 -17.039 1.00 36.99 214 GLY A O 1
ATOM 1581 N N . SER A 1 215 ? -21.195 12.709 -15.194 1.00 31.71 215 SER A N 1
ATOM 1582 C CA . SER A 1 215 ? -22.056 11.928 -14.309 1.00 29.93 215 SER A CA 1
ATOM 1583 C C . SER A 1 215 ? -23.443 12.549 -14.241 1.00 31.56 215 SER A C 1
ATOM 1584 O O . SER A 1 215 ? -23.580 13.772 -14.121 1.00 36.01 215 SER A O 1
ATOM 1587 N N . GLU A 1 216 ? -24.483 11.711 -14.299 1.00 30.08 216 GLU A N 1
ATOM 1588 C CA . GLU A 1 216 ? -25.833 12.272 -14.298 1.00 37.51 216 GLU A CA 1
ATOM 1589 C C . GLU A 1 216 ? -26.153 13.017 -13.005 1.00 28.37 216 GLU A C 1
ATOM 1590 O O . GLU A 1 216 ? -27.084 13.829 -12.990 1.00 32.11 216 GLU A O 1
ATOM 1596 N N . ALA A 1 217 ? -25.392 12.793 -11.932 1.00 27.56 217 ALA A N 1
ATOM 1597 C CA . ALA A 1 217 ? -25.611 13.559 -10.705 1.00 35.23 217 ALA A CA 1
ATOM 1598 C C . ALA A 1 217 ? -25.329 15.058 -10.879 1.00 32.43 217 ALA A C 1
ATOM 1599 O O . ALA A 1 217 ? -25.792 15.862 -10.057 1.00 32.69 217 ALA A O 1
ATOM 1601 N N . ARG A 1 218 ? -24.597 15.451 -11.932 1.00 32.57 218 ARG A N 1
ATOM 1602 C CA . ARG A 1 218 ? -24.317 16.865 -12.211 1.00 28.64 218 ARG A CA 1
ATOM 1603 C C . ARG A 1 218 ? -25.585 17.668 -12.466 1.00 32.11 218 ARG A C 1
ATOM 1604 O O . ARG A 1 218 ? -25.555 18.910 -12.379 1.00 28.87 218 ARG A O 1
ATOM 1612 N N . ARG A 1 219 ? -26.701 16.993 -12.790 1.00 32.72 219 ARG A N 1
ATOM 1613 C CA . ARG A 1 219 ? -27.977 17.687 -12.931 1.00 31.71 219 ARG A CA 1
ATOM 1614 C C . ARG A 1 219 ? -28.585 18.074 -11.595 1.00 32.19 219 ARG A C 1
ATOM 1615 O O . ARG A 1 219 ? -29.662 18.681 -11.592 1.00 32.08 219 ARG A O 1
ATOM 1623 N N . HIS A 1 220 ? -27.953 17.749 -10.472 1.00 28.34 220 HIS A N 1
ATOM 1624 C CA . HIS A 1 220 ? -28.548 17.983 -9.158 1.00 30.43 220 HIS A CA 1
ATOM 1625 C C . HIS A 1 220 ? -27.561 18.688 -8.239 1.00 30.91 220 HIS A C 1
ATOM 1626 O O . HIS A 1 220 ? -27.331 18.274 -7.103 1.00 27.01 220 HIS A O 1
ATOM 1633 N N . VAL A 1 221 ? -26.978 19.782 -8.735 1.00 27.32 221 VAL A N 1
ATOM 1634 C CA . VAL A 1 221 ? -25.974 20.573 -8.030 1.00 27.51 221 VAL A CA 1
ATOM 1635 C C . VAL A 1 221 ? -26.483 22.005 -7.953 1.00 29.87 221 VAL A C 1
ATOM 1636 O O . VAL A 1 221 ? -27.012 22.532 -8.943 1.00 26.76 221 VAL A O 1
ATOM 1640 N N . ARG A 1 222 ? -26.337 22.628 -6.775 1.00 23.32 222 ARG A N 1
ATOM 1641 C CA . ARG A 1 222 ? -26.609 24.052 -6.607 1.00 27.80 222 ARG A CA 1
ATOM 1642 C C . ARG A 1 222 ? -25.375 24.889 -6.306 1.00 26.05 222 ARG A C 1
ATOM 1643 O O . ARG A 1 222 ? -25.371 26.079 -6.628 1.00 22.95 222 ARG A O 1
ATOM 1651 N N . GLU A 1 223 ? -24.347 24.326 -5.668 1.00 21.13 223 GLU A N 1
ATOM 1652 C CA . GLU A 1 223 ? -23.193 25.142 -5.297 1.00 24.82 223 GLU A CA 1
ATOM 1653 C C . GLU A 1 223 ? -22.018 24.224 -4.999 1.00 26.21 223 GLU A C 1
ATOM 1654 O O . GLU A 1 223 ? -22.198 23.115 -4.490 1.00 21.62 223 GLU A O 1
ATOM 1660 N N . GLU A 1 224 ? -20.811 24.698 -5.323 1.00 26.62 224 GLU A N 1
ATOM 1661 C CA . GLU A 1 224 ? -19.622 23.875 -5.149 1.00 28.53 224 GLU A CA 1
ATOM 1662 C C . GLU A 1 224 ? -18.370 24.745 -5.085 1.00 27.00 224 GLU A C 1
ATOM 1663 O O . GLU A 1 224 ? -17.281 24.315 -5.475 1.00 29.46 224 GLU A O 1
ATOM 1669 N N . ILE A 1 225 ? -18.513 25.947 -4.544 1.00 24.25 225 ILE A N 1
ATOM 1670 C CA . ILE A 1 225 ? -17.490 26.995 -4.570 1.00 25.28 225 ILE A CA 1
ATOM 1671 C C . ILE A 1 225 ? -17.463 27.549 -3.156 1.00 21.16 225 ILE A C 1
ATOM 1672 O O . ILE A 1 225 ? -18.530 27.645 -2.545 1.00 22.29 225 ILE A O 1
ATOM 1677 N N . PRO A 1 226 ? -16.308 27.973 -2.607 1.00 24.92 226 PRO A N 1
ATOM 1678 C CA . PRO A 1 226 ? -14.981 28.122 -3.237 1.00 22.97 226 PRO A CA 1
ATOM 1679 C C . PRO A 1 226 ? -14.170 26.851 -3.254 1.00 25.40 226 PRO A C 1
ATOM 1680 O O . PRO A 1 226 ? -14.358 25.979 -2.413 1.00 21.64 226 PRO A O 1
ATOM 1684 N N . PHE A 1 227 ? -13.261 26.742 -4.213 1.00 24.17 227 PHE A N 1
ATOM 1685 C CA . PHE A 1 227 ? -12.258 25.685 -4.233 1.00 23.19 227 PHE A CA 1
ATOM 1686 C C . PHE A 1 227 ? -10.977 26.185 -3.599 1.00 23.66 227 PHE A C 1
ATOM 1687 O O . PHE A 1 227 ? -10.479 27.257 -3.951 1.00 28.65 227 PHE A O 1
ATOM 1695 N N . TYR A 1 228 ? -10.421 25.389 -2.711 1.00 19.55 228 TYR A N 1
ATOM 1696 C CA . TYR A 1 228 ? -9.151 25.700 -2.079 1.00 22.28 228 TYR A CA 1
ATOM 1697 C C . TYR A 1 228 ? -8.244 24.518 -2.375 1.00 22.18 228 TYR A C 1
ATOM 1698 O O . TYR A 1 228 ? -8.460 23.414 -1.856 1.00 24.67 228 TYR A O 1
ATOM 1707 N N . THR A 1 229 ? -7.262 24.757 -3.218 1.00 23.43 229 THR A N 1
ATOM 1708 C CA . THR A 1 229 ? -6.372 23.732 -3.732 1.00 23.23 229 THR A CA 1
ATOM 1709 C C . THR A 1 229 ? -4.943 24.141 -3.423 1.00 26.60 229 THR A C 1
ATOM 1710 O O . THR A 1 229 ? -4.569 25.315 -3.582 1.00 21.85 229 THR A O 1
ATOM 1714 N N . GLY A 1 230 ? -4.145 23.186 -2.957 1.00 22.69 230 GLY A N 1
ATOM 1715 C CA . GLY A 1 230 ? -2.806 23.575 -2.568 1.00 26.44 230 GLY A CA 1
ATOM 1716 C C . GLY A 1 230 ? -1.906 22.381 -2.359 1.00 25.39 230 GLY A C 1
ATOM 1717 O O . GLY A 1 230 ? -2.268 21.236 -2.653 1.00 23.51 230 GLY A O 1
ATOM 1718 N N . ARG A 1 231 ? -0.725 22.679 -1.818 1.00 26.66 231 ARG A N 1
ATOM 1719 C CA . ARG A 1 231 ? 0.373 21.722 -1.694 1.00 29.65 231 ARG A CA 1
ATOM 1720 C C . ARG A 1 231 ? 0.610 21.445 -0.213 1.00 28.94 231 ARG A C 1
ATOM 1721 O O . ARG A 1 231 ? 0.833 22.377 0.566 1.00 24.89 231 ARG A O 1
ATOM 1729 N N . ARG A 1 232 ? 0.539 20.173 0.180 1.00 28.50 232 ARG A N 1
ATOM 1730 C CA . ARG A 1 232 ? 0.869 19.815 1.556 1.00 29.54 232 ARG A CA 1
ATOM 1731 C C . ARG A 1 232 ? 2.330 20.141 1.860 1.00 32.41 232 ARG A C 1
ATOM 1732 O O . ARG A 1 232 ? 3.225 19.809 1.080 1.00 30.90 232 ARG A O 1
ATOM 1740 N N . LYS A 1 233 ? 2.569 20.816 2.986 1.00 30.30 233 LYS A N 1
ATOM 1741 C CA . LYS A 1 233 ? 3.919 21.193 3.384 1.00 34.66 233 LYS A CA 1
ATOM 1742 C C . LYS A 1 233 ? 4.021 21.150 4.894 1.00 37.31 233 LYS A C 1
ATOM 1743 O O . LYS A 1 233 ? 3.054 21.432 5.605 1.00 30.92 233 LYS A O 1
ATOM 1749 N N . ASP A 1 234 ? 5.209 20.801 5.371 1.00 37.47 234 ASP A N 1
ATOM 1750 C CA . ASP A 1 234 ? 5.539 20.967 6.782 1.00 39.02 234 ASP A CA 1
ATOM 1751 C C . ASP A 1 234 ? 5.549 22.448 7.150 1.00 34.18 234 ASP A C 1
ATOM 1752 O O . ASP A 1 234 ? 5.822 23.315 6.314 1.00 37.15 234 ASP A O 1
ATOM 1757 N N . ILE A 1 235 ? 5.225 22.740 8.415 1.00 37.20 235 ILE A N 1
ATOM 1758 C CA . ILE A 1 235 ? 4.992 24.131 8.790 1.00 35.90 235 ILE A CA 1
ATOM 1759 C C . ILE A 1 235 ? 6.263 24.955 8.648 1.00 37.07 235 ILE A C 1
ATOM 1760 O O . ILE A 1 235 ? 6.200 26.148 8.320 1.00 33.71 235 ILE A O 1
ATOM 1765 N N . GLY A 1 236 ? 7.432 24.345 8.862 1.00 36.91 236 GLY A N 1
ATOM 1766 C CA . GLY A 1 236 ? 8.673 25.083 8.683 1.00 32.12 236 GLY A CA 1
ATOM 1767 C C . GLY A 1 236 ? 8.872 25.514 7.243 1.00 32.10 236 GLY A C 1
ATOM 1768 O O . GLY A 1 236 ? 9.139 26.682 6.959 1.00 30.25 236 GLY A O 1
ATOM 1769 N N . GLU A 1 237 ? 8.736 24.572 6.316 1.00 33.91 237 GLU A N 1
ATOM 1770 C CA . GLU A 1 237 ? 8.821 24.894 4.899 1.00 33.10 237 GLU A CA 1
ATOM 1771 C C . GLU A 1 237 ? 7.706 25.846 4.471 1.00 36.89 237 GLU A C 1
ATOM 1772 O O . GLU A 1 237 ? 7.913 26.711 3.606 1.00 31.38 237 GLU A O 1
ATOM 1778 N N . LEU A 1 238 ? 6.519 25.719 5.069 1.00 35.60 238 LEU A N 1
ATOM 1779 C CA . LEU A 1 238 ? 5.411 26.543 4.600 1.00 35.40 238 LEU A CA 1
ATOM 1780 C C . LEU A 1 238 ? 5.630 27.993 5.015 1.00 33.50 238 LEU A C 1
ATOM 1781 O O . LEU A 1 238 ? 5.454 28.906 4.204 1.00 32.45 238 LEU A O 1
ATOM 1786 N N . VAL A 1 239 ? 6.058 28.210 6.268 1.00 31.56 239 VAL A N 1
ATOM 1787 C CA . VAL A 1 239 ? 6.333 29.556 6.771 1.00 28.51 239 VAL A CA 1
ATOM 1788 C C . VAL A 1 239 ? 7.484 30.197 6.010 1.00 34.38 239 VAL A C 1
ATOM 1789 O O . VAL A 1 239 ? 7.476 31.407 5.746 1.00 31.61 239 VAL A O 1
ATOM 1793 N N . ALA A 1 240 ? 8.497 29.408 5.651 1.00 30.86 240 ALA A N 1
ATOM 1794 C CA . ALA A 1 240 ? 9.614 29.976 4.904 1.00 28.66 240 ALA A CA 1
ATOM 1795 C C . ALA A 1 240 ? 9.235 30.320 3.466 1.00 32.16 240 ALA A C 1
ATOM 1796 O O . ALA A 1 240 ? 9.805 31.248 2.886 1.00 34.45 240 ALA A O 1
ATOM 1798 N N . GLY A 1 241 ? 8.289 29.599 2.862 1.00 31.46 241 GLY A N 1
ATOM 1799 C CA . GLY A 1 241 ? 7.929 29.903 1.484 1.00 33.62 241 GLY A CA 1
ATOM 1800 C C . GLY A 1 241 ? 6.963 31.063 1.302 1.00 36.12 241 GLY A C 1
ATOM 1801 O O . GLY A 1 241 ? 6.904 31.638 0.210 1.00 33.84 241 GLY A O 1
ATOM 1802 N N . LEU A 1 242 ? 6.216 31.430 2.340 1.00 35.93 242 LEU A N 1
ATOM 1803 C CA . LEU A 1 242 ? 5.216 32.493 2.220 1.00 34.11 242 LEU A CA 1
ATOM 1804 C C . LEU A 1 242 ? 5.877 33.855 2.106 1.00 37.45 242 LEU A C 1
ATOM 1805 O O . LEU A 1 242 ? 6.865 34.141 2.789 1.00 37.03 242 LEU A O 1
ATOM 1810 N N . ALA A 1 243 ? 5.312 34.699 1.246 1.00 29.19 243 ALA A N 1
ATOM 1811 C CA . ALA A 1 243 ? 5.799 36.061 1.039 1.00 35.59 243 ALA A CA 1
ATOM 1812 C C . ALA A 1 243 ? 6.152 36.782 2.355 1.00 45.60 243 ALA A C 1
ATOM 1813 O O . ALA A 1 243 ? 5.556 36.525 3.411 1.00 42.19 243 ALA A O 1
ATOM 1815 N N . LYS B 1 21 ? -54.013 30.210 25.517 1.00 94.82 21 LYS B N 1
ATOM 1816 C CA . LYS B 1 21 ? -54.542 30.914 24.354 1.00 99.51 21 LYS B CA 1
ATOM 1817 C C . LYS B 1 21 ? -53.877 32.279 24.187 1.00 101.75 21 LYS B C 1
ATOM 1818 O O . LYS B 1 21 ? -53.737 32.780 23.070 1.00 100.68 21 LYS B O 1
ATOM 1824 N N . ASP B 1 22 ? -53.477 32.887 25.306 1.00 101.45 22 ASP B N 1
ATOM 1825 C CA . ASP B 1 22 ? -52.696 34.118 25.280 1.00 102.00 22 ASP B CA 1
ATOM 1826 C C . ASP B 1 22 ? -51.199 33.844 25.141 1.00 99.79 22 ASP B C 1
ATOM 1827 O O . ASP B 1 22 ? -50.371 34.661 25.566 1.00 98.80 22 ASP B O 1
ATOM 1832 N N . LEU B 1 23 ? -50.833 32.697 24.562 1.00 99.48 23 LEU B N 1
ATOM 1833 C CA . LEU B 1 23 ? -49.431 32.391 24.296 1.00 97.18 23 LEU B CA 1
ATOM 1834 C C . LEU B 1 23 ? -48.925 33.194 23.101 1.00 90.89 23 LEU B C 1
ATOM 1835 O O . LEU B 1 23 ? -48.044 34.050 23.240 1.00 84.65 23 LEU B O 1
ATOM 1840 N N . ASN B 1 24 ? -49.490 32.939 21.919 1.00 89.45 24 ASN B N 1
ATOM 1841 C CA . ASN B 1 24 ? -49.168 33.723 20.733 1.00 85.72 24 ASN B CA 1
ATOM 1842 C C . ASN B 1 24 ? -49.798 35.108 20.756 1.00 85.81 24 ASN B C 1
ATOM 1843 O O . ASN B 1 24 ? -49.516 35.911 19.859 1.00 82.73 24 ASN B O 1
ATOM 1848 N N . GLU B 1 25 ? -50.634 35.401 21.761 1.00 90.72 25 GLU B N 1
ATOM 1849 C CA . GLU B 1 25 ? -51.259 36.711 21.920 1.00 92.36 25 GLU B CA 1
ATOM 1850 C C . GLU B 1 25 ? -50.369 37.715 22.644 1.00 85.82 25 GLU B C 1
ATOM 1851 O O . GLU B 1 25 ? -50.660 38.916 22.604 1.00 82.60 25 GLU B O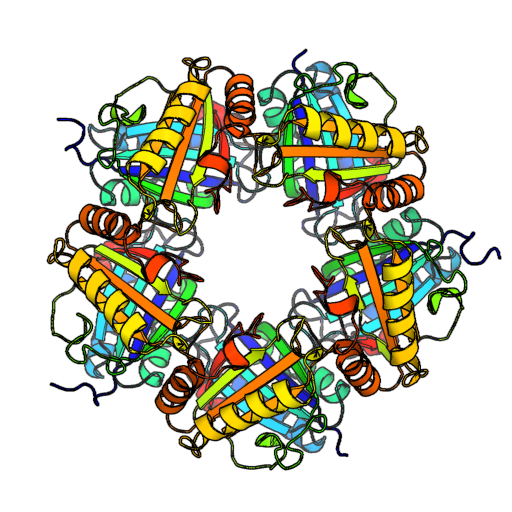 1
ATOM 1857 N N . VAL B 1 26 ? -49.308 37.262 23.313 1.00 83.25 26 VAL B N 1
ATOM 1858 C CA . VAL B 1 26 ? -48.328 38.192 23.863 1.00 71.98 26 VAL B CA 1
ATOM 1859 C C . VAL B 1 26 ? -47.488 38.732 22.715 1.00 66.92 26 VAL B C 1
ATOM 1860 O O . VAL B 1 26 ? -47.620 38.299 21.562 1.00 68.54 26 VAL B O 1
ATOM 1864 N N . ILE B 1 27 ? -46.621 39.683 23.027 1.00 57.11 27 ILE B N 1
ATOM 1865 C CA . ILE B 1 27 ? -45.676 40.234 22.073 1.00 52.62 27 ILE B CA 1
ATOM 1866 C C . ILE B 1 27 ? -44.292 40.092 22.690 1.00 49.12 27 ILE B C 1
ATOM 1867 O O . ILE B 1 27 ? -44.014 40.675 23.748 1.00 45.77 27 ILE B O 1
ATOM 1872 N N . ARG B 1 28 ? -43.444 39.277 22.064 1.00 40.45 28 ARG B N 1
ATOM 1873 C CA . ARG B 1 28 ? -42.064 39.115 22.495 1.00 38.29 28 ARG B CA 1
ATOM 1874 C C . ARG B 1 28 ? -41.188 39.214 21.254 1.00 34.94 28 ARG B C 1
ATOM 1875 O O . ARG B 1 28 ? -41.353 38.434 20.311 1.00 33.59 28 ARG B O 1
ATOM 1883 N N . TYR B 1 29 ? -40.320 40.218 21.227 1.00 31.16 29 TYR B N 1
ATOM 1884 C CA . TYR B 1 29 ? -39.322 40.352 20.177 1.00 32.82 29 TYR B CA 1
ATOM 1885 C C . TYR B 1 29 ? -38.074 39.572 20.572 1.00 31.35 29 TYR B C 1
ATOM 1886 O O . TYR B 1 29 ? -37.727 39.491 21.749 1.00 27.86 29 TYR B O 1
ATOM 1895 N N . THR B 1 30 ? -37.386 39.009 19.587 1.00 30.05 30 THR B N 1
ATOM 1896 C CA . THR B 1 30 ? -36.159 38.283 19.886 1.00 23.13 30 THR B CA 1
ATOM 1897 C C . THR B 1 30 ? -35.083 38.705 18.887 1.00 24.80 30 THR B C 1
ATOM 1898 O O . THR B 1 30 ? -35.379 38.921 17.711 1.00 29.01 30 THR B O 1
ATOM 1902 N N . LEU B 1 31 ? -33.840 38.818 19.355 1.00 26.48 31 LEU B N 1
ATOM 1903 C CA . LEU B 1 31 ? -32.723 39.314 18.547 1.00 24.11 31 LEU B CA 1
ATOM 1904 C C . LEU B 1 31 ? -31.511 38.404 18.698 1.00 24.43 31 LEU B C 1
ATOM 1905 O O . LEU B 1 31 ? -31.124 38.067 19.825 1.00 22.19 31 LEU B O 1
ATOM 1910 N N . TRP B 1 32 ? -30.908 38.022 17.562 1.00 25.51 32 TRP B N 1
ATOM 1911 C CA . TRP B 1 32 ? -29.643 37.287 17.508 1.00 21.94 32 TRP B CA 1
ATOM 1912 C C . TRP B 1 32 ? -28.609 38.209 16.881 1.00 21.30 32 TRP B C 1
ATOM 1913 O O . TRP B 1 32 ? -28.729 38.538 15.698 1.00 24.08 32 TRP B O 1
ATOM 1924 N N . SER B 1 33 ? -27.599 38.604 17.660 1.00 17.50 33 SER B N 1
ATOM 1925 C CA . SER B 1 33 ? -26.582 39.558 17.249 1.00 21.95 33 SER B CA 1
ATOM 1926 C C . SER B 1 33 ? -25.239 38.846 17.183 1.00 22.95 33 SER B C 1
ATOM 1927 O O . SER B 1 33 ? -24.785 38.301 18.188 1.00 23.78 33 SER B O 1
ATOM 1930 N N . VAL B 1 34 ? -24.605 38.871 16.014 1.00 21.82 34 VAL B N 1
ATOM 1931 C CA . VAL B 1 34 ? -23.365 38.135 15.747 1.00 20.01 34 VAL B CA 1
ATOM 1932 C C . VAL B 1 34 ? -22.229 39.128 15.578 1.00 20.95 34 VAL B C 1
ATOM 1933 O O . VAL B 1 34 ? -22.372 40.135 14.870 1.00 18.95 34 VAL B O 1
ATOM 1937 N N . PHE B 1 35 ? -21.110 38.855 16.227 1.00 18.88 35 PHE B N 1
ATOM 1938 C CA . PHE B 1 35 ? -19.925 39.704 16.172 1.00 19.14 35 PHE B CA 1
ATOM 1939 C C . PHE B 1 35 ? -18.689 38.901 15.812 1.00 24.04 35 PHE B C 1
ATOM 1940 O O . PHE B 1 35 ? -18.603 37.702 16.098 1.00 23.92 35 PHE B O 1
ATOM 1948 N N . LYS B 1 36 ? -17.726 39.608 15.216 1.00 20.33 36 LYS B N 1
ATOM 1949 C CA . LYS B 1 36 ? -16.403 39.125 14.859 1.00 25.60 36 LYS B CA 1
ATOM 1950 C C . LYS B 1 36 ? -15.364 39.900 15.659 1.00 26.60 36 LYS B C 1
ATOM 1951 O O . LYS B 1 36 ? -15.473 41.119 15.813 1.00 30.16 36 LYS B O 1
ATOM 1957 N N . LEU B 1 37 ? -14.341 39.204 16.146 1.00 23.25 37 LEU B N 1
ATOM 1958 C CA . LEU B 1 37 ? -13.204 39.913 16.727 1.00 25.01 37 LEU B CA 1
ATOM 1959 C C . LEU B 1 37 ? -12.583 40.845 15.694 1.00 29.63 37 LEU B C 1
ATOM 1960 O O . LEU B 1 37 ? -12.403 40.462 14.547 1.00 23.22 37 LEU B O 1
ATOM 1965 N N . LYS B 1 38 ? -12.224 42.073 16.097 1.00 26.07 38 LYS B N 1
ATOM 1966 C CA . LYS B 1 38 ? -11.437 42.910 15.192 1.00 25.83 38 LYS B CA 1
ATOM 1967 C C . LYS B 1 38 ? -10.087 42.266 14.895 1.00 31.45 38 LYS B C 1
ATOM 1968 O O . LYS B 1 38 ? -9.644 42.216 13.749 1.00 27.72 38 LYS B O 1
ATOM 1974 N N . ASP B 1 39 ? -9.407 41.778 15.923 1.00 35.04 39 ASP B N 1
ATOM 1975 C CA . ASP B 1 39 ? -8.223 40.966 15.701 1.00 35.63 39 ASP B CA 1
ATOM 1976 C C . ASP B 1 39 ? -8.164 39.907 16.781 1.00 36.19 39 ASP B C 1
ATOM 1977 O O . ASP B 1 39 ? -8.548 38.751 16.567 1.00 38.01 39 ASP B O 1
ATOM 1982 N N . THR B 1 40 ? -7.724 40.328 17.959 1.00 35.82 40 THR B N 1
ATOM 1983 C CA . THR B 1 40 ? -7.488 39.467 19.101 1.00 39.43 40 THR B CA 1
ATOM 1984 C C . THR B 1 40 ? -7.783 40.278 20.357 1.00 38.85 40 THR B C 1
ATOM 1985 O O . THR B 1 40 ? -7.607 41.498 20.360 1.00 41.09 40 THR B O 1
ATOM 1989 N N . LEU B 1 41 ? -8.274 39.613 21.406 1.00 33.51 41 LEU B N 1
ATOM 1990 C CA . LEU B 1 41 ? -8.398 40.274 22.701 1.00 37.68 41 LEU B CA 1
ATOM 1991 C C . LEU B 1 41 ? -7.015 40.416 23.357 1.00 41.84 41 LEU B C 1
ATOM 1992 O O . LEU B 1 41 ? -6.092 39.659 23.055 1.00 36.79 41 LEU B O 1
ATOM 1997 N N . PRO B 1 42 ? -6.841 41.376 24.263 1.00 39.53 42 PRO B N 1
ATOM 1998 C CA . PRO B 1 42 ? -5.530 41.533 24.899 1.00 39.44 42 PRO B CA 1
ATOM 1999 C C . PRO B 1 42 ? -5.226 40.333 25.778 1.00 39.19 42 PRO B C 1
ATOM 2000 O O . PRO B 1 42 ? -6.128 39.641 26.252 1.00 38.99 42 PRO B O 1
ATOM 2004 N N . GLU B 1 43 ? -3.932 40.076 25.983 1.00 43.37 43 GLU B N 1
ATOM 2005 C CA . GLU B 1 43 ? -3.536 38.988 26.879 1.00 46.18 43 GLU B CA 1
ATOM 2006 C C . GLU B 1 43 ? -4.107 39.212 28.275 1.00 43.97 43 GLU B C 1
ATOM 2007 O O . GLU B 1 43 ? -4.739 38.323 28.855 1.00 41.87 43 GLU B O 1
ATOM 2013 N N . ASP B 1 44 ? -3.925 40.414 28.808 1.00 46.36 44 ASP B N 1
ATOM 2014 C CA . ASP B 1 44 ? -4.538 40.824 30.067 1.00 49.59 44 ASP B CA 1
ATOM 2015 C C . ASP B 1 44 ? -5.933 41.354 29.756 1.00 45.73 44 ASP B C 1
ATOM 2016 O O . ASP B 1 44 ? -6.093 42.481 29.280 1.00 41.14 44 ASP B O 1
ATOM 2021 N N . ARG B 1 45 ? -6.945 40.525 30.005 1.00 38.93 45 ARG B N 1
ATOM 2022 C CA . ARG B 1 45 ? -8.340 40.858 29.744 1.00 43.74 45 ARG B CA 1
ATOM 2023 C C . ARG B 1 45 ? -9.160 40.773 31.027 1.00 41.50 45 ARG B C 1
ATOM 2024 O O . ARG B 1 45 ? -10.331 40.384 31.015 1.00 39.20 45 ARG B O 1
ATOM 2032 N N . ALA B 1 46 ? -8.555 41.202 32.142 1.00 42.07 46 ALA B N 1
ATOM 2033 C CA . ALA B 1 46 ? -9.071 40.886 33.475 1.00 45.75 46 ALA B CA 1
ATOM 2034 C C . ALA B 1 46 ? -10.521 41.332 33.668 1.00 44.22 46 ALA B C 1
ATOM 2035 O O . ALA B 1 46 ? -11.359 40.560 34.156 1.00 51.47 46 ALA B O 1
ATOM 2037 N N . GLY B 1 47 ? -10.841 42.573 33.324 1.00 40.68 47 GLY B N 1
ATOM 2038 C CA . GLY B 1 47 ? -12.209 42.990 33.596 1.00 39.63 47 GLY B CA 1
ATOM 2039 C C . GLY B 1 47 ? -13.240 42.759 32.491 1.00 42.27 47 GLY B C 1
ATOM 2040 O O . GLY B 1 47 ? -14.411 43.111 32.673 1.00 40.38 47 GLY B O 1
ATOM 2041 N N . TYR B 1 48 ? -12.854 42.156 31.362 1.00 35.00 48 TYR B N 1
ATOM 2042 C CA . TYR B 1 48 ? -13.697 42.187 30.165 1.00 36.57 48 TYR B CA 1
ATOM 2043 C C . TYR B 1 48 ? -15.017 41.455 30.398 1.00 38.16 48 TYR B C 1
ATOM 2044 O O . TYR B 1 48 ? -16.097 41.999 30.132 1.00 33.19 48 TYR B O 1
ATOM 2053 N N . ALA B 1 49 ? -14.952 40.217 30.906 1.00 30.56 49 ALA B N 1
ATOM 2054 C CA . ALA B 1 49 ? -16.167 39.432 31.118 1.00 32.94 49 ALA B CA 1
ATOM 2055 C C . ALA B 1 49 ? -17.010 39.985 32.265 1.00 36.27 49 ALA B C 1
ATOM 2056 O O . ALA B 1 49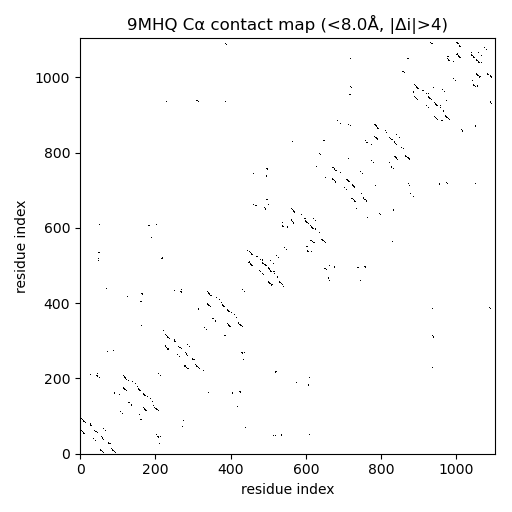 ? -18.247 39.853 32.259 1.00 32.96 49 ALA B O 1
ATOM 2058 N N . ASP B 1 50 ? -16.360 40.605 33.249 1.00 38.37 50 ASP B N 1
ATOM 2059 C CA . ASP B 1 50 ? -17.070 41.116 34.414 1.00 42.20 50 ASP B CA 1
ATOM 2060 C C . ASP B 1 50 ? -17.954 42.290 34.030 1.00 35.45 50 ASP B C 1
ATOM 2061 O O . ASP B 1 50 ? -19.138 42.330 34.387 1.00 37.50 50 ASP B O 1
ATOM 2066 N N . GLU B 1 51 ? -17.386 43.258 33.316 1.00 34.76 51 GLU B N 1
ATOM 2067 C CA . GLU B 1 51 ? -18.169 44.375 32.804 1.00 33.72 51 GLU B CA 1
ATOM 2068 C C . GLU B 1 51 ? -19.410 43.886 32.061 1.00 35.82 51 GLU B C 1
ATOM 2069 O O . GLU B 1 51 ? -20.514 44.406 32.266 1.00 33.41 51 GLU B O 1
ATOM 2075 N N . VAL B 1 52 ? -19.259 42.851 31.228 1.00 35.24 52 VAL B N 1
ATOM 2076 C CA . VAL B 1 52 ? -20.389 42.384 30.429 1.00 34.23 52 VAL B CA 1
ATOM 2077 C C . VAL B 1 52 ? -21.423 41.710 31.317 1.00 31.35 52 VAL B C 1
ATOM 2078 O O . VAL B 1 52 ? -22.634 41.916 31.148 1.00 28.71 52 VAL B O 1
ATOM 2082 N N . GLN B 1 53 ? -20.962 40.890 32.273 1.00 29.82 53 GLN B N 1
ATOM 2083 C CA . GLN B 1 53 ? -21.872 40.273 33.235 1.00 34.16 53 GLN B CA 1
ATOM 2084 C C . GLN B 1 53 ? -22.665 41.326 34.009 1.00 31.56 53 GLN B C 1
ATOM 2085 O O . GLN B 1 53 ? -23.867 41.152 34.241 1.00 34.71 53 GLN B O 1
ATOM 2091 N N . GLU B 1 54 ? -21.997 42.407 34.440 1.00 33.67 54 GLU B N 1
ATOM 2092 C CA . GLU B 1 54 ? -22.686 43.541 35.070 1.00 36.06 54 GLU B CA 1
ATOM 2093 C C . GLU B 1 54 ? -23.820 44.036 34.195 1.00 39.97 54 GLU B C 1
ATOM 2094 O O . GLU B 1 54 ? -24.978 44.124 34.638 1.00 34.88 54 GLU B O 1
ATOM 2100 N N . LEU B 1 55 ? -23.502 44.344 32.925 1.00 29.50 55 LEU B N 1
ATOM 2101 C CA . LEU B 1 55 ? -24.516 44.848 32.008 1.00 32.69 55 LEU B CA 1
ATOM 2102 C C . LEU B 1 55 ? -25.662 43.857 31.866 1.00 26.98 55 LEU B C 1
ATOM 2103 O O . LEU B 1 55 ? -26.842 44.236 31.896 1.00 28.79 55 LEU B O 1
ATOM 2108 N N . PHE B 1 56 ? -25.334 42.578 31.724 1.00 29.14 56 PHE B N 1
ATOM 2109 C CA . PHE B 1 56 ? -26.371 41.567 31.597 1.00 30.21 56 PHE B CA 1
ATOM 2110 C C . PHE B 1 56 ? -27.250 41.523 32.845 1.00 30.46 56 PHE B C 1
ATOM 2111 O O . PHE B 1 56 ? -28.468 41.322 32.749 1.00 32.27 56 PHE B O 1
ATOM 2119 N N . ASP B 1 57 ? -26.646 41.709 34.021 1.00 35.44 57 ASP B N 1
ATOM 2120 C CA . ASP B 1 57 ? -27.421 41.782 35.265 1.00 36.96 57 ASP B CA 1
ATOM 2121 C C . ASP B 1 57 ? -28.337 42.999 35.255 1.00 35.61 57 ASP B C 1
ATOM 2122 O O . ASP B 1 57 ? -29.538 42.896 35.533 1.00 33.32 57 ASP B O 1
ATOM 2127 N N . GLN B 1 58 ? -27.774 44.169 34.930 1.00 36.44 58 GLN B N 1
ATOM 2128 C CA . GLN B 1 58 ? -28.581 45.378 34.802 1.00 35.39 58 GLN B CA 1
ATOM 2129 C C . GLN B 1 58 ? -29.723 45.191 33.808 1.00 36.94 58 GLN B C 1
ATOM 2130 O O . GLN B 1 58 ? -30.848 45.649 34.060 1.00 38.43 58 GLN B O 1
ATOM 2136 N N . LEU B 1 59 ? -29.458 44.533 32.667 1.00 32.80 59 LEU B N 1
ATOM 2137 C CA . LEU B 1 59 ? -30.495 44.397 31.649 1.00 32.89 59 LEU B CA 1
ATOM 2138 C C . LEU B 1 59 ? -31.599 43.472 32.129 1.00 33.09 59 LEU B C 1
ATOM 2139 O O . LEU B 1 59 ? -32.777 43.702 31.838 1.00 35.43 59 LEU B O 1
ATOM 2144 N N . ALA B 1 60 ? -31.226 42.404 32.842 1.00 37.44 60 ALA B N 1
ATOM 2145 C CA . ALA B 1 60 ? -32.219 41.512 33.431 1.00 40.31 60 ALA B CA 1
ATOM 2146 C C . ALA B 1 60 ? -33.162 42.289 34.345 1.00 42.48 60 ALA B C 1
ATOM 2147 O O . ALA B 1 60 ? -34.365 42.006 34.396 1.00 41.96 60 ALA B O 1
ATOM 2149 N N . ALA B 1 61 ? -32.633 43.295 35.052 1.00 39.82 61 ALA B N 1
ATOM 2150 C CA . ALA B 1 61 ? -33.456 44.225 35.842 1.00 45.57 61 ALA B CA 1
ATOM 2151 C C . ALA B 1 61 ? -34.318 45.158 34.967 1.00 47.21 61 ALA B C 1
ATOM 2152 O O . ALA B 1 61 ? -34.983 46.053 35.508 1.00 52.93 61 ALA B O 1
ATOM 2154 N N . LYS B 1 62 ? -34.306 44.967 33.646 1.00 46.39 62 LYS B N 1
ATOM 2155 C CA . LYS B 1 62 ? -35.115 45.737 32.704 1.00 48.95 62 LYS B CA 1
ATOM 2156 C C . LYS B 1 62 ? -36.051 44.855 31.897 1.00 46.24 62 LYS B C 1
ATOM 2157 O O . LYS B 1 62 ? -36.610 45.322 30.897 1.00 44.68 62 LYS B O 1
ATOM 2163 N N . ASP B 1 63 ? -36.214 43.591 32.295 1.00 46.45 63 ASP B N 1
ATOM 2164 C CA . ASP B 1 63 ? -36.973 42.590 31.540 1.00 46.39 63 ASP B CA 1
ATOM 2165 C C . ASP B 1 63 ? -36.411 42.402 30.124 1.00 42.99 63 ASP B C 1
ATOM 2166 O O . ASP B 1 63 ? -37.153 42.131 29.175 1.00 38.23 63 ASP B O 1
ATOM 2171 N N . VAL B 1 64 ? -35.097 42.544 29.968 1.00 42.90 64 VAL B N 1
ATOM 2172 C CA . VAL B 1 64 ? -34.398 42.057 28.785 1.00 37.53 64 VAL B CA 1
ATOM 2173 C C . VAL B 1 64 ? -33.712 40.760 29.170 1.00 35.03 64 VAL B C 1
ATOM 2174 O O . VAL B 1 64 ? -32.844 40.753 30.052 1.00 32.16 64 VAL B O 1
ATOM 2178 N N . THR B 1 65 ? -34.095 39.668 28.505 1.00 34.83 65 THR B N 1
ATOM 2179 C CA . THR B 1 65 ? -33.588 38.338 28.812 1.00 32.46 65 THR B CA 1
ATOM 2180 C C . THR B 1 65 ? -32.441 37.993 27.861 1.00 34.77 65 THR B C 1
ATOM 2181 O O . THR B 1 65 ? -32.640 37.955 26.644 1.00 33.55 65 THR B O 1
ATOM 2185 N N . ILE B 1 66 ? -31.260 37.715 28.410 1.00 31.53 66 ILE B N 1
ATOM 2186 C CA . ILE B 1 66 ? -30.177 37.091 27.649 1.00 33.59 66 ILE B CA 1
ATOM 2187 C C . ILE B 1 66 ? -30.413 35.587 27.699 1.00 35.25 66 ILE B C 1
ATOM 2188 O O . ILE B 1 66 ? -30.106 34.946 28.704 1.00 36.22 66 ILE B O 1
ATOM 2193 N N . ARG B 1 67 ? -30.945 35.009 26.621 1.00 27.53 67 ARG B N 1
ATOM 2194 C CA . ARG B 1 67 ? -31.123 33.560 26.626 1.00 27.85 67 ARG B CA 1
ATOM 2195 C C . ARG B 1 67 ? -29.794 32.828 26.548 1.00 34.52 67 ARG B C 1
ATOM 2196 O O . ARG B 1 67 ? -29.649 31.744 27.127 1.00 33.14 67 ARG B O 1
ATOM 2204 N N . GLY B 1 68 ? -28.812 33.379 25.849 1.00 30.77 68 GLY B N 1
ATOM 2205 C CA . GLY B 1 68 ? -27.501 32.761 25.879 1.00 30.00 68 GLY B CA 1
ATOM 2206 C C . GLY B 1 68 ? -26.485 33.569 25.107 1.00 28.37 68 GLY B C 1
ATOM 2207 O O . GLY B 1 68 ? -26.840 34.397 24.255 1.00 26.13 68 GLY B O 1
ATOM 2208 N N . THR B 1 69 ? -25.210 33.316 25.428 1.00 26.46 69 THR B N 1
ATOM 2209 C CA . THR B 1 69 ? -24.076 33.782 24.640 1.00 25.84 69 THR B CA 1
ATOM 2210 C C . THR B 1 69 ? -23.330 32.568 24.096 1.00 27.79 69 THR B C 1
ATOM 2211 O O . THR B 1 69 ? -23.039 31.623 24.836 1.00 22.75 69 THR B O 1
ATOM 2215 N N . TYR B 1 70 ? -23.009 32.601 22.808 1.00 23.44 70 TYR B N 1
ATOM 2216 C CA . TYR B 1 70 ? -22.527 31.430 22.089 1.00 21.97 70 TYR B CA 1
ATOM 2217 C C . TYR B 1 70 ? -21.171 31.697 21.454 1.00 25.06 70 TYR B C 1
ATOM 2218 O O . TYR B 1 70 ? -20.923 32.789 20.922 1.00 21.88 70 TYR B O 1
ATOM 2227 N N . ASP B 1 71 ? -20.298 30.691 21.500 1.00 23.06 71 ASP B N 1
ATOM 2228 C CA . ASP B 1 71 ? -18.982 30.782 20.870 1.00 24.14 71 ASP B CA 1
ATOM 2229 C C . ASP B 1 71 ? -19.111 30.233 19.454 1.00 23.64 71 ASP B C 1
ATOM 2230 O O . ASP B 1 71 ? -19.367 29.039 19.272 1.00 22.30 71 ASP B O 1
ATOM 2235 N N . LEU B 1 72 ? -18.956 31.098 18.444 1.00 22.72 72 LEU B N 1
ATOM 2236 C CA . LEU B 1 72 ? -19.070 30.665 17.052 1.00 18.74 72 LEU B CA 1
ATOM 2237 C C . LEU B 1 72 ? -17.712 30.472 16.385 1.00 28.51 72 LEU B C 1
ATOM 2238 O O . LEU B 1 72 ? -17.657 30.093 15.201 1.00 25.14 72 LEU B O 1
ATOM 2243 N N . SER B 1 73 ? -16.621 30.731 17.112 1.00 25.22 73 SER B N 1
ATOM 2244 C CA . SER B 1 73 ? -15.295 30.744 16.510 1.00 26.61 73 SER B CA 1
ATOM 2245 C C . SER B 1 73 ? -14.921 29.367 15.949 1.00 25.13 73 SER B C 1
ATOM 2246 O O . SER B 1 73 ? -15.409 28.322 16.399 1.00 24.98 73 SER B O 1
ATOM 2249 N N . GLY B 1 74 ? -14.092 29.379 14.907 1.00 24.07 74 GLY B N 1
ATOM 2250 C CA . GLY B 1 74 ? -13.679 28.149 14.253 1.00 23.81 74 GLY B CA 1
ATOM 2251 C C . GLY B 1 74 ? -14.701 27.558 13.303 1.00 27.58 74 GLY B C 1
ATOM 2252 O O . GLY B 1 74 ? -14.344 27.070 12.217 1.00 23.14 74 GLY B O 1
ATOM 2253 N N . LEU B 1 75 ? -15.981 27.561 13.708 1.00 27.63 75 LEU B N 1
ATOM 2254 C CA . LEU B 1 75 ? -17.036 27.076 12.824 1.00 24.75 75 LEU B CA 1
ATOM 2255 C C . LEU B 1 75 ? -17.369 28.079 11.733 1.00 23.57 75 LEU B C 1
ATOM 2256 O O . LEU B 1 75 ? -18.003 27.711 10.736 1.00 24.82 75 LEU B O 1
ATOM 2261 N N . ARG B 1 76 ? -16.990 29.338 11.913 1.00 24.55 76 ARG B N 1
ATOM 2262 C CA . ARG B 1 76 ? -16.829 30.171 10.738 1.00 29.93 76 ARG B CA 1
ATOM 2263 C C . ARG B 1 76 ? -15.777 31.240 10.962 1.00 25.02 76 ARG B C 1
ATOM 2264 O O . ARG B 1 76 ? -15.419 31.602 12.086 1.00 27.44 76 ARG B O 1
ATOM 2272 N N . ALA B 1 77 ? -15.247 31.678 9.839 1.00 24.84 77 ALA B N 1
ATOM 2273 C CA . ALA B 1 77 ? -14.128 32.596 9.798 1.00 25.14 77 ALA B CA 1
ATOM 2274 C C . ALA B 1 77 ? -14.557 34.021 10.129 1.00 25.68 77 ALA B C 1
ATOM 2275 O O . ALA B 1 77 ? -13.744 34.816 10.619 1.00 24.43 77 ALA B O 1
ATOM 2277 N N . ASP B 1 78 ? -15.806 34.372 9.829 1.00 19.24 78 ASP B N 1
ATOM 2278 C CA . ASP B 1 78 ? -16.261 35.759 9.898 1.00 28.61 78 ASP B CA 1
ATOM 2279 C C . ASP B 1 78 ? -17.117 36.038 11.130 1.00 23.69 78 ASP B C 1
ATOM 2280 O O . ASP B 1 78 ? -17.912 36.976 11.117 1.00 28.07 78 ASP B O 1
ATOM 2285 N N . ALA B 1 79 ? -16.993 35.237 12.180 1.00 21.90 79 ALA B N 1
ATOM 2286 C CA . ALA B 1 79 ? -17.872 35.397 13.329 1.00 20.40 79 ALA B CA 1
ATOM 2287 C C . ALA B 1 79 ? -17.258 34.680 14.525 1.00 25.32 79 ALA B C 1
ATOM 2288 O O . ALA B 1 79 ? -16.673 33.607 14.372 1.00 25.10 79 ALA B O 1
ATOM 2290 N N . ASP B 1 80 ? -17.411 35.264 15.718 1.00 22.97 80 ASP B N 1
ATOM 2291 C CA . ASP B 1 80 ? -16.784 34.688 16.900 1.00 23.19 80 ASP B CA 1
ATOM 2292 C C . ASP B 1 80 ? -17.777 34.523 18.037 1.00 27.13 80 ASP B C 1
ATOM 2293 O O . ASP B 1 80 ? -17.653 33.587 18.834 1.00 23.72 80 ASP B O 1
ATOM 2298 N N . LEU B 1 81 ? -18.767 35.419 18.122 1.00 19.54 81 LEU B N 1
ATOM 2299 C CA . LEU B 1 81 ? -19.620 35.479 19.300 1.00 24.24 81 LEU B CA 1
ATOM 2300 C C . LEU B 1 81 ? -21.049 35.799 18.886 1.00 22.88 81 LEU B C 1
ATOM 2301 O O . LEU B 1 81 ? -21.267 36.641 18.014 1.00 23.83 81 LEU B O 1
ATOM 2306 N N . MET B 1 82 ? -22.023 35.130 19.502 1.00 21.85 82 MET B N 1
ATOM 2307 C CA . MET B 1 82 ? -23.430 35.465 19.286 1.00 20.98 82 MET B CA 1
ATOM 2308 C C . MET B 1 82 ? -24.107 35.718 20.625 1.00 26.94 82 MET B C 1
ATOM 2309 O O . MET B 1 82 ? -23.827 35.033 21.611 1.00 23.51 82 MET B O 1
ATOM 2314 N N . ILE B 1 83 ? -24.978 36.717 20.658 1.00 24.96 83 ILE B N 1
ATOM 2315 C CA . ILE B 1 83 ? -25.834 36.985 21.805 1.00 22.53 83 ILE B CA 1
ATOM 2316 C C . ILE B 1 83 ? -27.269 36.784 21.351 1.00 25.52 83 ILE B C 1
ATOM 2317 O O . ILE B 1 83 ? -27.687 37.329 20.319 1.00 25.70 83 ILE B O 1
ATOM 2322 N N . TRP B 1 84 ? -28.010 35.993 22.112 1.00 23.27 84 TRP B N 1
ATOM 2323 C CA . TRP B 1 84 ? -29.441 35.780 21.918 1.00 25.84 84 TRP B CA 1
ATOM 2324 C C . TRP B 1 84 ? -30.158 36.479 23.075 1.00 26.22 84 TRP B C 1
ATOM 2325 O O . TRP B 1 84 ? -30.015 36.068 24.236 1.00 24.50 84 TRP B O 1
ATOM 2336 N N . TRP B 1 85 ? -30.899 37.542 22.761 1.00 25.99 85 TRP B N 1
ATOM 2337 C CA . TRP B 1 85 ? -31.672 38.280 23.751 1.00 28.37 85 TRP B CA 1
ATOM 2338 C C . TRP B 1 85 ? -33.084 38.548 23.236 1.00 30.21 85 TRP B C 1
ATOM 2339 O O . TRP B 1 85 ? -33.324 38.630 22.023 1.00 26.21 85 TRP B O 1
ATOM 2350 N N . HIS B 1 86 ? -34.031 38.653 24.184 1.00 28.65 86 HIS B N 1
ATOM 2351 C CA . HIS B 1 86 ? -35.423 38.920 23.865 1.00 25.38 86 HIS B CA 1
ATOM 2352 C C . HIS B 1 86 ? -36.052 39.839 24.913 1.00 30.56 86 HIS B C 1
ATOM 2353 O O . HIS B 1 86 ? -35.558 39.956 26.032 1.00 29.38 86 HIS B O 1
ATOM 2360 N N . ALA B 1 87 ? -37.087 40.568 24.491 1.00 27.83 87 ALA B N 1
ATOM 2361 C CA . ALA B 1 87 ? -37.742 41.570 25.330 1.00 33.04 87 ALA B CA 1
ATOM 2362 C C . ALA B 1 87 ? -39.105 41.888 24.723 1.00 32.35 87 ALA B C 1
ATOM 2363 O O . ALA B 1 87 ? -39.450 41.411 23.638 1.00 29.56 87 ALA B O 1
ATOM 2365 N N . GLU B 1 88 ? -39.878 42.716 25.433 1.00 35.59 88 GLU B N 1
ATOM 2366 C CA . GLU B 1 88 ? -41.244 43.024 25.014 1.00 38.69 88 GLU B CA 1
ATOM 2367 C C . GLU B 1 88 ? -41.279 44.012 23.858 1.00 30.06 88 GLU B C 1
ATOM 2368 O O . GLU B 1 88 ? -42.250 44.022 23.101 1.00 34.43 88 GLU B O 1
ATOM 2374 N N . THR B 1 89 ? -40.265 44.864 23.716 1.00 32.68 89 THR B N 1
ATOM 2375 C CA . THR B 1 89 ? -40.222 45.843 22.636 1.00 30.35 89 THR B CA 1
ATOM 2376 C C . THR B 1 89 ? -38.924 45.721 21.836 1.00 32.45 89 THR B C 1
ATOM 2377 O O . THR B 1 89 ? -37.875 45.331 22.359 1.00 27.04 89 THR B O 1
ATOM 2381 N N . ALA B 1 90 ? -39.010 46.052 20.547 1.00 29.86 90 ALA B N 1
ATOM 2382 C CA . ALA B 1 90 ? -37.798 46.158 19.741 1.00 27.38 90 ALA B CA 1
ATOM 2383 C C . ALA B 1 90 ? -36.862 47.204 20.322 1.00 31.37 90 ALA B C 1
ATOM 2384 O O . ALA B 1 90 ? -35.640 47.008 20.349 1.00 32.65 90 ALA B O 1
ATOM 2386 N N . ASP B 1 91 ? -37.434 48.301 20.842 1.00 31.44 91 ASP B N 1
ATOM 2387 C CA . ASP B 1 91 ? -36.661 49.415 21.385 1.00 29.60 91 ASP B CA 1
ATOM 2388 C C . ASP B 1 91 ? -35.744 48.975 22.519 1.00 31.13 91 ASP B C 1
ATOM 2389 O O . ASP B 1 91 ? -34.594 49.428 22.621 1.00 32.99 91 ASP B O 1
ATOM 2394 N N . GLN B 1 92 ? -36.240 48.110 23.399 1.00 30.54 92 GLN B N 1
ATOM 2395 C CA . GLN B 1 92 ? -35.429 47.672 24.528 1.00 30.23 92 GLN B CA 1
ATOM 2396 C C . GLN B 1 92 ? -34.169 46.954 24.046 1.00 25.97 92 GLN B C 1
ATOM 2397 O O . GLN B 1 92 ? -33.077 47.118 24.613 1.00 24.37 92 GLN B O 1
ATOM 2403 N N . LEU B 1 93 ? -34.322 46.136 23.011 1.00 23.48 93 LEU B N 1
ATOM 2404 C CA . LEU B 1 93 ? -33.210 45.374 22.454 1.00 25.76 93 LEU B CA 1
ATOM 2405 C C . LEU B 1 93 ? -32.221 46.275 21.720 1.00 26.21 93 LEU B C 1
ATOM 2406 O O . LEU B 1 93 ? -31.010 46.021 21.742 1.00 26.92 93 LEU B O 1
ATOM 2411 N N . GLN B 1 94 ? -32.717 47.320 21.047 1.00 26.24 94 GLN B N 1
ATOM 2412 C CA . GLN B 1 94 ? -31.822 48.302 20.445 1.00 24.64 94 GLN B CA 1
ATOM 2413 C C . GLN B 1 94 ? -30.940 48.928 21.509 1.00 30.14 94 GLN B C 1
ATOM 2414 O O . GLN B 1 94 ? -29.721 49.048 21.341 1.00 27.42 94 GLN B O 1
ATOM 2420 N N . GLU B 1 95 ? -31.546 49.321 22.634 1.00 29.79 95 GLU B N 1
ATOM 2421 C CA . GLU B 1 95 ? -30.779 49.925 23.715 1.00 29.09 95 GLU B CA 1
ATOM 2422 C C . GLU B 1 95 ? -29.710 48.969 24.232 1.00 26.02 95 GLU B C 1
ATOM 2423 O O . GLU B 1 95 ? -28.562 49.367 24.473 1.00 28.37 95 GLU B O 1
ATOM 2429 N N . ALA B 1 96 ? -30.093 47.710 24.446 1.00 22.32 96 ALA B N 1
ATOM 2430 C CA . ALA B 1 96 ? -29.181 46.698 24.981 1.00 24.06 96 ALA B CA 1
ATOM 2431 C C . ALA B 1 96 ? -28.006 46.476 24.043 1.00 28.32 96 ALA B C 1
ATOM 2432 O O . ALA B 1 96 ? -26.842 46.405 24.479 1.00 22.89 96 ALA B O 1
ATOM 2434 N N . TYR B 1 97 ? -28.313 46.348 22.743 1.00 23.72 97 TYR B N 1
ATOM 2435 C CA . TYR B 1 97 ? -27.292 46.236 21.698 1.00 20.97 97 TYR B CA 1
ATOM 2436 C C . TYR B 1 97 ? -26.253 47.334 21.812 1.00 23.16 97 TYR B C 1
ATOM 2437 O O . TYR B 1 97 ? -25.047 47.066 21.896 1.00 23.32 97 TYR B O 1
ATOM 2446 N N . ASN B 1 98 ? -26.704 48.592 21.827 1.00 25.00 98 ASN B N 1
ATOM 2447 C CA . ASN B 1 98 ? -25.768 49.710 21.898 1.00 24.31 98 ASN B CA 1
ATOM 2448 C C . ASN B 1 98 ? -24.999 49.729 23.212 1.00 28.59 98 ASN B C 1
ATOM 2449 O O . ASN B 1 98 ? -23.798 50.042 23.229 1.00 31.52 98 ASN B O 1
ATOM 2454 N N . LEU B 1 99 ? -25.663 49.394 24.326 1.00 28.47 99 LEU B N 1
ATOM 2455 C CA . LEU B 1 99 ? -24.958 49.323 25.604 1.00 27.13 99 LEU B CA 1
ATOM 2456 C C . LEU B 1 99 ? -23.846 48.285 25.546 1.00 25.02 99 LEU B C 1
ATOM 2457 O O . LEU B 1 99 ? -22.731 48.527 26.015 1.00 25.61 99 LEU B O 1
ATOM 2462 N N . PHE B 1 100 ? -24.129 47.122 24.971 1.00 25.78 100 PHE B N 1
ATOM 2463 C CA . PHE B 1 100 ? -23.088 46.110 24.839 1.00 26.96 100 PHE B CA 1
ATOM 2464 C C . PHE B 1 100 ? -21.916 46.621 23.997 1.00 27.83 100 PHE B C 1
ATOM 2465 O O . PHE B 1 100 ? -20.750 46.362 24.318 1.00 25.58 100 PHE B O 1
ATOM 2473 N N . ARG B 1 101 ? -22.205 47.361 22.925 1.00 24.87 101 ARG B N 1
ATOM 2474 C CA . ARG B 1 101 ? -21.139 47.842 22.052 1.00 27.14 101 ARG B CA 1
ATOM 2475 C C . ARG B 1 101 ? -20.213 48.829 22.757 1.00 29.19 101 ARG B C 1
ATOM 2476 O O . ARG B 1 101 ? -19.067 48.991 22.326 1.00 29.55 101 ARG B O 1
ATOM 2484 N N . ARG B 1 102 ? -20.656 49.445 23.869 1.00 29.26 102 ARG B N 1
ATOM 2485 C CA . ARG B 1 102 ? -19.800 50.363 24.627 1.00 29.77 102 ARG B CA 1
ATOM 2486 C C . ARG B 1 102 ? -18.845 49.664 25.593 1.00 32.94 102 ARG B C 1
ATOM 2487 O O . ARG B 1 102 ? -17.862 50.286 26.023 1.00 34.21 102 ARG B O 1
ATOM 2495 N N . THR B 1 103 ? -19.118 48.414 25.973 1.00 26.43 103 THR B N 1
ATOM 2496 C CA . THR B 1 103 ? -18.211 47.679 26.853 1.00 32.06 103 THR B CA 1
ATOM 2497 C C . THR B 1 103 ? -16.848 47.472 26.189 1.00 32.16 103 THR B C 1
ATOM 2498 O O . THR B 1 103 ? -16.703 47.570 24.972 1.00 28.92 103 THR B O 1
ATOM 2502 N N . LYS B 1 104 ? -15.846 47.136 27.010 1.00 29.74 104 LYS B N 1
ATOM 2503 C CA . LYS B 1 104 ? -14.515 46.860 26.474 1.00 30.91 104 LYS B CA 1
ATOM 2504 C C . LYS B 1 104 ? -14.543 45.702 25.478 1.00 29.30 104 LYS B C 1
ATOM 2505 O O . LYS B 1 104 ? -13.932 45.789 24.404 1.00 31.25 104 LYS B O 1
ATOM 2511 N N . LEU B 1 105 ? -15.257 44.619 25.806 1.00 29.37 105 LEU B N 1
ATOM 2512 C CA . LEU B 1 105 ? -15.392 43.501 24.872 1.00 28.81 105 LEU B CA 1
ATOM 2513 C C . LEU B 1 105 ? -16.142 43.938 23.612 1.00 29.92 105 LEU B C 1
ATOM 2514 O O . LEU B 1 105 ? -15.726 43.641 22.488 1.00 24.55 105 LEU B O 1
ATOM 2519 N N . GLY B 1 106 ? -17.254 44.654 23.784 1.00 29.28 106 GLY B N 1
ATOM 2520 C CA . GLY B 1 106 ? -17.960 45.171 22.625 1.00 28.20 106 GLY B CA 1
ATOM 2521 C C . GLY B 1 106 ? -17.082 46.029 21.735 1.00 27.44 106 GLY B C 1
ATOM 2522 O O . GLY B 1 106 ? -17.208 45.984 20.504 1.00 28.57 106 GLY B O 1
ATOM 2523 N N . ARG B 1 107 ? -16.162 46.802 22.328 1.00 26.72 107 ARG B N 1
ATOM 2524 C CA . ARG B 1 107 ? -15.258 47.628 21.520 1.00 28.91 107 ARG B CA 1
ATOM 2525 C C . ARG B 1 107 ? -14.150 46.829 20.827 1.00 34.74 107 ARG B C 1
ATOM 2526 O O . ARG B 1 107 ? -13.478 47.365 19.932 1.00 29.84 107 ARG B O 1
ATOM 2534 N N . ALA B 1 108 ? -13.943 45.581 21.206 1.00 27.40 108 ALA B N 1
ATOM 2535 C CA . ALA B 1 108 ? -13.005 44.727 20.501 1.00 28.90 108 ALA B CA 1
ATOM 2536 C C . ALA B 1 108 ? -13.669 43.910 19.401 1.00 27.70 108 ALA B C 1
ATOM 2537 O O . ALA B 1 108 ? -12.992 43.085 18.771 1.00 26.98 108 ALA B O 1
ATOM 2539 N N . LEU B 1 109 ? -14.963 44.127 19.159 1.00 22.98 109 LEU B N 1
ATOM 2540 C CA . LEU B 1 109 ? -15.751 43.331 18.236 1.00 23.82 109 LEU B CA 1
ATOM 2541 C C . LEU B 1 109 ? -16.270 44.187 17.089 1.00 30.49 109 LEU B C 1
ATOM 2542 O O . LEU B 1 109 ? -16.411 45.406 17.206 1.00 25.53 109 LEU B O 1
ATOM 2547 N N . GLU B 1 110 ? -16.563 43.517 15.977 1.00 25.52 110 GLU B N 1
ATOM 2548 C CA . GLU B 1 110 ? -17.171 44.125 14.807 1.00 27.16 110 GLU B CA 1
ATOM 2549 C C . GLU B 1 110 ? -18.551 43.511 14.629 1.00 22.94 110 GLU B C 1
ATOM 2550 O O . GLU B 1 110 ? -18.654 42.280 14.658 1.00 27.44 110 GLU B O 1
ATOM 2556 N N . PRO B 1 111 ? -19.630 44.290 14.510 1.00 24.09 111 PRO B N 1
ATOM 2557 C CA . PRO B 1 111 ? -20.941 43.691 14.207 1.00 23.88 111 PRO B CA 1
ATOM 2558 C C . PRO B 1 111 ? -20.900 42.978 12.862 1.00 24.88 111 PRO B C 1
ATOM 2559 O O . PRO B 1 111 ? -20.320 43.484 11.902 1.00 24.83 111 PRO B O 1
ATOM 2563 N N . VAL B 1 112 ? -21.536 41.809 12.785 1.00 20.47 112 VAL B N 1
ATOM 2564 C CA . VAL B 1 112 ? -21.507 40.960 11.594 1.00 21.58 112 VAL B CA 1
ATOM 2565 C C . VAL B 1 112 ? -22.908 40.764 11.022 1.00 19.98 112 VAL B C 1
ATOM 2566 O O . VAL B 1 112 ? -23.139 40.913 9.821 1.00 17.04 112 VAL B O 1
ATOM 2570 N N . TRP B 1 113 ? -23.853 40.389 11.869 1.00 17.89 113 TRP B N 1
ATOM 2571 C CA . TRP B 1 113 ? -25.190 40.036 11.415 1.00 18.04 113 TRP B CA 1
ATOM 2572 C C . TRP B 1 113 ? -26.048 40.138 12.660 1.00 19.54 113 TRP B C 1
ATOM 2573 O O . TRP B 1 113 ? -25.699 39.535 13.676 1.00 22.74 113 TRP B O 1
ATOM 2584 N N . SER B 1 114 ? -27.121 40.915 12.598 1.00 21.86 114 SER B N 1
ATOM 2585 C CA . SER B 1 114 ? -27.981 41.171 13.763 1.00 20.72 114 SER B CA 1
ATOM 2586 C C . SER B 1 114 ? -29.399 41.223 13.239 1.00 27.46 114 SER B C 1
ATOM 2587 O O . SER B 1 114 ? -29.744 42.168 12.523 1.00 23.86 114 SER B O 1
ATOM 2590 N N . ASN B 1 115 ? -30.212 40.204 13.551 1.00 21.69 115 ASN B N 1
ATOM 2591 C CA . ASN B 1 115 ? -31.560 40.161 13.002 1.00 23.13 115 ASN B CA 1
ATOM 2592 C C . ASN B 1 115 ? -32.613 39.924 14.066 1.00 24.75 115 ASN B C 1
ATOM 2593 O O . ASN B 1 115 ? -32.483 39.016 14.891 1.00 19.95 115 ASN B O 1
ATOM 2598 N N . MET B 1 116 ? -33.700 40.684 13.962 1.00 23.34 116 MET B N 1
ATOM 2599 C CA . MET B 1 116 ? -34.788 40.617 14.922 1.00 26.81 116 MET B CA 1
ATOM 2600 C C . MET B 1 116 ? -35.971 39.854 14.342 1.00 24.94 116 MET B C 1
ATOM 2601 O O . MET B 1 116 ? -36.203 39.836 13.123 1.00 23.34 116 MET B O 1
ATOM 2606 N N . ALA B 1 117 ? -36.735 39.246 15.243 1.00 22.01 117 ALA B N 1
ATOM 2607 C CA . ALA B 1 117 ? -37.926 38.504 14.880 1.00 23.97 117 ALA B CA 1
ATOM 2608 C C . ALA B 1 117 ? -38.958 38.701 15.981 1.00 29.05 117 ALA B C 1
ATOM 2609 O O . ALA B 1 117 ? -38.644 39.179 17.070 1.00 25.90 117 ALA B O 1
ATOM 2611 N N . LEU B 1 118 ? -40.203 38.335 15.686 1.00 31.48 118 LEU B N 1
ATOM 2612 C CA . LEU B 1 118 ? -41.309 38.597 16.604 1.00 36.33 118 LEU B CA 1
ATOM 2613 C C . LEU B 1 118 ? -42.274 37.426 16.577 1.00 36.82 118 LEU B C 1
ATOM 2614 O O . LEU B 1 118 ? -42.732 37.032 15.499 1.00 36.30 118 LEU B O 1
ATOM 2619 N N . HIS B 1 119 ? -42.592 36.870 17.748 1.00 38.37 119 HIS B N 1
ATOM 2620 C CA . HIS B 1 119 ? -43.524 35.751 17.768 1.00 44.27 119 HIS B CA 1
ATOM 2621 C C . HIS B 1 119 ? -44.925 36.198 17.327 1.00 52.45 119 HIS B C 1
ATOM 2622 O O . HIS B 1 119 ? -45.540 37.063 17.966 1.00 52.81 119 HIS B O 1
ATOM 2629 N N . ARG B 1 120 ? -45.429 35.586 16.238 1.00 48.82 120 ARG B N 1
ATOM 2630 C CA . ARG B 1 120 ? -46.793 35.675 15.732 1.00 53.10 120 ARG B CA 1
ATOM 2631 C C . ARG B 1 120 ? -47.417 34.278 15.700 1.00 62.83 120 ARG B C 1
ATOM 2632 O O . ARG B 1 120 ? -46.698 33.280 15.589 1.00 61.63 120 ARG B O 1
ATOM 2640 N N . PRO B 1 121 ? -48.748 34.167 15.781 1.00 70.46 121 PRO B N 1
ATOM 2641 C CA . PRO B 1 121 ? -49.367 32.834 15.774 1.00 69.13 121 PRO B CA 1
ATOM 2642 C C . PRO B 1 121 ? -49.163 32.131 14.439 1.00 69.28 121 PRO B C 1
ATOM 2643 O O . PRO B 1 121 ? -49.284 32.739 13.373 1.00 68.01 121 PRO B O 1
ATOM 2647 N N . ALA B 1 122 ? -48.859 30.835 14.508 1.00 72.96 122 ALA B N 1
ATOM 2648 C CA . ALA B 1 122 ? -48.645 30.050 13.301 1.00 71.78 122 ALA B CA 1
ATOM 2649 C C . ALA B 1 122 ? -49.940 29.939 12.494 1.00 73.81 122 ALA B C 1
ATOM 2650 O O . ALA B 1 122 ? -51.049 30.076 13.020 1.00 73.70 122 ALA B O 1
ATOM 2652 N N . GLU B 1 123 ? -49.785 29.690 11.189 1.00 73.27 123 GLU B N 1
ATOM 2653 C CA . GLU B 1 123 ? -50.942 29.687 10.295 1.00 75.02 123 GLU B CA 1
ATOM 2654 C C . GLU B 1 123 ? -51.898 28.539 10.591 1.00 77.31 123 GLU B C 1
ATOM 2655 O O . GLU B 1 123 ? -53.116 28.700 10.448 1.00 76.16 123 GLU B O 1
ATOM 2661 N N . PHE B 1 124 ? -51.379 27.390 11.008 1.00 76.78 124 PHE B N 1
ATOM 2662 C CA . PHE B 1 124 ? -52.186 26.182 11.130 1.00 79.37 124 PHE B CA 1
ATOM 2663 C C . PHE B 1 124 ? -52.187 25.578 12.526 1.00 81.12 124 PHE B C 1
ATOM 2664 O O . PHE B 1 124 ? -53.234 25.107 12.985 1.00 82.00 124 PHE B O 1
ATOM 2672 N N . ASN B 1 125 ? -51.051 25.584 13.220 1.00 82.70 125 ASN B N 1
ATOM 2673 C CA . ASN B 1 125 ? -50.921 25.000 14.556 1.00 86.35 125 ASN B CA 1
ATOM 2674 C C . ASN B 1 125 ? -50.488 26.081 15.545 1.00 85.64 125 ASN B C 1
ATOM 2675 O O . ASN B 1 125 ? -49.293 26.289 15.773 1.00 82.50 125 ASN B O 1
ATOM 2680 N N . ARG B 1 126 ? -51.465 26.756 16.155 1.00 88.52 126 ARG B N 1
ATOM 2681 C CA . ARG B 1 126 ? -51.141 27.750 17.172 1.00 90.46 126 ARG B CA 1
ATOM 2682 C C . ARG B 1 126 ? -50.570 27.131 18.446 1.00 91.87 126 ARG B C 1
ATOM 2683 O O . ARG B 1 126 ? -50.303 27.869 19.404 1.00 93.00 126 ARG B O 1
ATOM 2691 N N . SER B 1 127 ? -50.384 25.810 18.486 1.00 90.75 127 SER B N 1
ATOM 2692 C CA . SER B 1 127 ? -49.678 25.141 19.571 1.00 88.85 127 SER B CA 1
ATOM 2693 C C . SER B 1 127 ? -48.183 25.016 19.304 1.00 85.45 127 SER B C 1
ATOM 2694 O O . SER B 1 127 ? -47.481 24.350 20.072 1.00 87.15 127 SER B O 1
ATOM 2697 N N . HIS B 1 128 ? -47.685 25.625 18.230 1.00 82.37 128 HIS B N 1
ATOM 2698 C CA . HIS B 1 128 ? -46.251 25.711 17.987 1.00 76.26 128 HIS B CA 1
ATOM 2699 C C . HIS B 1 128 ? -45.761 27.005 18.619 1.00 68.24 128 HIS B C 1
ATOM 2700 O O . HIS B 1 128 ? -46.026 28.096 18.108 1.00 69.91 128 HIS B O 1
ATOM 2707 N N . ILE B 1 129 ? -45.068 26.886 19.744 1.00 63.53 129 ILE B N 1
ATOM 2708 C CA . ILE B 1 129 ? -44.553 28.027 20.485 1.00 60.25 129 ILE B CA 1
ATOM 2709 C C . ILE B 1 129 ? -43.037 27.897 20.513 1.00 59.05 129 ILE B C 1
ATOM 2710 O O . ILE B 1 129 ? -42.527 26.821 20.833 1.00 57.31 129 ILE B O 1
ATOM 2715 N N . PRO B 1 130 ? -42.283 28.938 20.157 1.00 55.92 130 PRO B N 1
ATOM 2716 C CA . PRO B 1 130 ? -40.822 28.820 20.169 1.00 46.23 130 PRO B CA 1
ATOM 2717 C C . PRO B 1 130 ? -40.327 28.453 21.554 1.00 46.38 130 PRO B C 1
ATOM 2718 O O . PRO B 1 130 ? -40.876 28.890 22.568 1.00 46.83 130 PRO B O 1
ATOM 2722 N N . ALA B 1 131 ? -39.261 27.650 21.581 1.00 44.04 131 ALA B N 1
ATOM 2723 C CA . ALA B 1 131 ? -38.757 27.101 22.834 1.00 44.77 131 ALA B CA 1
ATOM 2724 C C . ALA B 1 131 ? -38.518 28.191 23.867 1.00 46.62 131 ALA B C 1
ATOM 2725 O O . ALA B 1 131 ? -38.918 28.050 25.028 1.00 46.02 131 ALA B O 1
ATOM 2727 N N . PHE B 1 132 ? -37.870 29.294 23.463 1.00 38.49 132 PHE B N 1
ATOM 2728 C CA . PHE B 1 132 ? -37.595 30.373 24.419 1.00 43.21 132 PHE B CA 1
ATOM 2729 C C . PHE B 1 132 ? -38.882 30.943 25.012 1.00 44.81 132 PHE B C 1
ATOM 2730 O O . PHE B 1 132 ? -38.874 31.437 26.144 1.00 45.23 132 PHE B O 1
ATOM 2738 N N . LEU B 1 133 ? -39.993 30.881 24.274 1.00 46.00 133 LEU B N 1
ATOM 2739 C CA . LEU B 1 133 ? -41.246 31.398 24.815 1.00 46.41 133 LEU B CA 1
ATOM 2740 C C . LEU B 1 133 ? -41.949 30.375 25.700 1.00 52.04 133 LEU B C 1
ATOM 2741 O O . LEU B 1 133 ? -42.661 30.758 26.636 1.00 50.90 133 LEU B O 1
ATOM 2746 N N . ALA B 1 134 ? -41.769 29.075 25.422 1.00 53.02 134 ALA B N 1
ATOM 2747 C CA . ALA B 1 134 ? -42.232 27.994 26.297 1.00 52.51 134 ALA B CA 1
ATOM 2748 C C . ALA B 1 134 ? -41.346 27.834 27.549 1.00 53.18 134 ALA B C 1
ATOM 2749 O O . ALA B 1 134 ? -41.540 26.912 28.355 1.00 53.61 134 ALA B O 1
ATOM 2751 N N . ASP B 1 135 ? -40.410 28.780 27.656 1.00 53.91 135 ASP B N 1
ATOM 2752 C CA . ASP B 1 135 ? -39.406 28.850 28.721 1.00 56.00 135 ASP B CA 1
ATOM 2753 C C . ASP B 1 135 ? -38.756 27.502 28.990 1.00 57.35 135 ASP B C 1
ATOM 2754 O O . ASP B 1 135 ? -38.603 27.052 30.131 1.00 56.52 135 ASP B O 1
ATOM 2759 N N . GLU B 1 136 ? -38.338 26.873 27.913 1.00 46.42 136 GLU B N 1
ATOM 2760 C CA . GLU B 1 136 ? -37.446 25.752 28.053 1.00 46.40 136 GLU B CA 1
ATOM 2761 C C . GLU B 1 136 ? -36.038 26.270 28.313 1.00 49.24 136 GLU B C 1
ATOM 2762 O O . GLU B 1 136 ? -35.706 27.422 28.003 1.00 48.01 136 GLU B O 1
ATOM 2768 N N . THR B 1 137 ? -35.206 25.409 28.903 1.00 45.37 137 THR B N 1
ATOM 2769 C CA . THR B 1 137 ? -33.849 25.816 29.233 1.00 46.79 137 THR B CA 1
ATOM 2770 C C . THR B 1 137 ? -32.937 25.717 28.002 1.00 37.57 137 THR B C 1
ATOM 2771 O O . THR B 1 137 ? -33.158 24.878 27.124 1.00 41.88 137 THR B O 1
ATOM 2775 N N . PRO B 1 138 ? -31.947 26.606 27.883 1.00 44.58 138 PRO B N 1
ATOM 2776 C CA . PRO B 1 138 ? -31.118 26.622 26.665 1.00 35.39 138 PRO B CA 1
ATOM 2777 C C . PRO B 1 138 ? -30.183 25.421 26.633 1.00 40.30 138 PRO B C 1
ATOM 2778 O O . PRO B 1 138 ? -29.553 25.075 27.637 1.00 40.46 138 PRO B O 1
ATOM 2782 N N . ARG B 1 139 ? -30.072 24.804 25.457 1.00 35.44 139 ARG B N 1
ATOM 2783 C CA . ARG B 1 139 ? -29.218 23.635 25.296 1.00 31.47 139 ARG B CA 1
ATOM 2784 C C . ARG B 1 139 ? -27.779 24.062 25.009 1.00 34.13 139 ARG B C 1
ATOM 2785 O O . ARG B 1 139 ? -27.450 25.254 24.947 1.00 32.58 139 ARG B O 1
ATOM 2793 N N . ASN B 1 140 ? -26.900 23.076 24.826 1.00 27.59 140 ASN B N 1
ATOM 2794 C CA . ASN B 1 140 ? -25.474 23.380 24.768 1.00 29.11 140 ASN B CA 1
ATOM 2795 C C . ASN B 1 140 ? -25.054 23.926 23.410 1.00 27.13 140 ASN B C 1
ATOM 2796 O O . ASN B 1 140 ? -24.033 24.613 23.333 1.00 25.86 140 ASN B O 1
ATOM 2801 N N . TYR B 1 141 ? -25.758 23.530 22.329 1.00 27.06 141 TYR B N 1
ATOM 2802 C CA . TYR B 1 141 ? -25.419 23.905 20.956 1.00 23.12 141 TYR B CA 1
ATOM 2803 C C . TYR B 1 141 ? -26.617 24.555 20.293 1.00 30.03 141 TYR B C 1
ATOM 2804 O O . TYR B 1 141 ? -27.762 24.143 20.519 1.00 25.39 141 TYR B O 1
ATOM 2813 N N . ILE B 1 142 ? -26.346 25.559 19.455 1.00 19.51 142 ILE B N 1
ATOM 2814 C CA . ILE B 1 142 ? -27.395 26.242 18.720 1.00 21.69 142 ILE B CA 1
ATOM 2815 C C . ILE B 1 142 ? -26.999 26.297 17.255 1.00 24.72 142 ILE B C 1
ATOM 2816 O O . ILE B 1 142 ? -25.812 26.358 16.921 1.00 24.21 142 ILE B O 1
ATOM 2821 N N A SER B 1 143 ? -28.004 26.269 16.378 0.23 23.28 143 SER B N 1
ATOM 2822 N N B SER B 1 143 ? -28.006 26.233 16.382 0.77 24.54 143 SER B N 1
ATOM 2823 C CA A SER B 1 143 ? -27.824 26.525 14.952 0.23 26.89 143 SER B CA 1
ATOM 2824 C CA B SER B 1 143 ? -27.852 26.494 14.953 0.77 25.32 143 SER B CA 1
ATOM 2825 C C A SER B 1 143 ? -28.901 27.514 14.512 0.23 27.72 143 SER B C 1
ATOM 2826 C C B SER B 1 143 ? -28.913 27.519 14.538 0.77 26.82 143 SER B C 1
ATOM 2827 O O A SER B 1 143 ? -30.088 27.174 14.484 0.23 26.35 143 SER B O 1
ATOM 2828 O O B SER B 1 143 ? -30.109 27.206 14.545 0.77 29.03 143 SER B O 1
ATOM 2833 N N . VAL B 1 144 ? -28.480 28.731 14.175 1.00 24.98 144 VAL B N 1
ATOM 2834 C CA . VAL B 1 144 ? -29.372 29.845 13.811 1.00 22.58 144 VAL B CA 1
ATOM 2835 C C . VAL B 1 144 ? -29.236 30.152 12.320 1.00 23.14 144 VAL B C 1
ATOM 2836 O O . VAL B 1 144 ? -28.118 30.292 11.814 1.00 24.02 144 VAL B O 1
ATOM 2840 N N . TYR B 1 145 ? -30.364 30.339 11.628 1.00 25.72 145 TYR B N 1
ATOM 2841 C CA . TYR B 1 145 ? -30.270 30.745 10.231 1.00 24.29 145 TYR B CA 1
ATOM 2842 C C . TYR B 1 145 ? -31.574 31.390 9.797 1.00 26.09 145 TYR B C 1
ATOM 2843 O O . TYR B 1 145 ? -32.637 31.052 10.335 1.00 24.25 145 TYR B O 1
ATOM 2852 N N . PRO B 1 146 ? -31.530 32.306 8.831 1.00 23.73 146 PRO B N 1
ATOM 2853 C CA . PRO B 1 146 ? -32.759 32.936 8.341 1.00 21.65 146 PRO B CA 1
ATOM 2854 C C . PRO B 1 146 ? -33.390 32.075 7.254 1.00 24.58 146 PRO B C 1
ATOM 2855 O O . PRO B 1 146 ? -32.790 31.127 6.744 1.00 24.09 146 PRO B O 1
ATOM 2859 N N . PHE B 1 147 ? -34.610 32.444 6.872 1.00 21.95 147 PHE B N 1
ATOM 2860 C CA . PHE B 1 147 ? -35.340 31.617 5.928 1.00 23.29 147 PHE B CA 1
ATOM 2861 C C . PHE B 1 147 ? -36.239 32.495 5.073 1.00 21.74 147 PHE B C 1
ATOM 2862 O O . PHE B 1 147 ? -36.874 33.424 5.570 1.00 25.79 147 PHE B O 1
ATOM 2870 N N . VAL B 1 148 ? -36.257 32.215 3.779 1.00 24.09 148 VAL B N 1
ATOM 2871 C CA . VAL B 1 148 ? -37.169 32.859 2.845 1.00 23.63 148 VAL B CA 1
ATOM 2872 C C . VAL B 1 148 ? -37.799 31.762 2.010 1.00 27.09 148 VAL B C 1
ATOM 2873 O O . VAL B 1 148 ? -37.083 30.910 1.467 1.00 26.99 148 VAL B O 1
ATOM 2877 N N . ARG B 1 149 ? -39.133 31.772 1.925 1.00 23.64 149 ARG B N 1
ATOM 2878 C CA . ARG B 1 149 ? -39.871 30.803 1.125 1.00 26.21 149 ARG B CA 1
ATOM 2879 C C . ARG B 1 149 ? -39.968 31.257 -0.338 1.00 31.26 149 ARG B C 1
ATOM 2880 O O . ARG B 1 149 ? -39.736 32.424 -0.679 1.00 28.43 149 ARG B O 1
ATOM 2888 N N . SER B 1 150 ? -40.361 30.317 -1.202 1.00 30.42 150 SER B N 1
ATOM 2889 C CA . SER B 1 150 ? -40.633 30.614 -2.602 1.00 31.37 150 SER B CA 1
ATOM 2890 C C . SER B 1 150 ? -41.746 31.646 -2.723 1.00 33.70 150 SER B C 1
ATOM 2891 O O . SER B 1 150 ? -42.515 31.890 -1.789 1.00 33.66 150 SER B O 1
ATOM 2894 N N . TYR B 1 151 ? -41.822 32.269 -3.903 1.00 33.65 151 TYR B N 1
ATOM 2895 C CA . TYR B 1 151 ? -42.817 33.319 -4.090 1.00 34.21 151 TYR B CA 1
ATOM 2896 C C . TYR B 1 151 ? -44.240 32.785 -3.972 1.00 36.95 151 TYR B C 1
ATOM 2897 O O . TYR B 1 151 ? -45.127 33.495 -3.486 1.00 43.00 151 TYR B O 1
ATOM 2906 N N . ASP B 1 152 ? -44.461 31.532 -4.360 1.00 35.39 152 ASP B N 1
ATOM 2907 C CA . ASP B 1 152 ? -45.790 30.959 -4.501 1.00 42.96 152 ASP B CA 1
ATOM 2908 C C . ASP B 1 152 ? -46.262 30.176 -3.285 1.00 42.01 152 ASP B C 1
ATOM 2909 O O . ASP B 1 152 ? -47.419 29.746 -3.266 1.00 41.07 152 ASP B O 1
ATOM 2914 N N . TRP B 1 153 ? -45.398 29.963 -2.291 1.00 38.21 153 TRP B N 1
ATOM 2915 C CA . TRP B 1 153 ? -45.773 29.222 -1.085 1.00 38.02 153 TRP B CA 1
ATOM 2916 C C . TRP B 1 153 ? -46.982 29.842 -0.389 1.00 39.06 153 TRP B C 1
ATOM 2917 O O . TRP B 1 153 ? -47.925 29.141 -0.011 1.00 38.70 153 TRP B O 1
ATOM 2928 N N . TYR B 1 154 ? -46.962 31.156 -0.197 1.00 32.32 154 TYR B N 1
ATOM 2929 C CA . TYR B 1 154 ? -48.072 31.823 0.456 1.00 35.71 154 TYR B CA 1
ATOM 2930 C C . TYR B 1 154 ? -49.288 31.970 -0.444 1.00 36.45 154 TYR B C 1
ATOM 2931 O O . TYR B 1 154 ? -50.338 32.389 0.047 1.00 38.33 154 TYR B O 1
ATOM 2940 N N . LEU B 1 155 ? -49.174 31.643 -1.726 1.00 36.38 155 LEU B N 1
ATOM 2941 C CA . LEU B 1 155 ? -50.295 31.637 -2.656 1.00 40.00 155 LEU B CA 1
ATOM 2942 C C . LEU B 1 155 ? -50.918 30.257 -2.844 1.00 40.37 155 LEU B C 1
ATOM 2943 O O . LEU B 1 155 ? -51.962 30.155 -3.494 1.00 40.36 155 LEU B O 1
ATOM 2948 N N . LEU B 1 156 ? -50.309 29.201 -2.304 1.00 38.12 156 LEU B N 1
ATOM 2949 C CA . LEU B 1 156 ? -50.815 27.851 -2.504 1.00 43.61 156 LEU B CA 1
ATOM 2950 C C . LEU B 1 156 ? -52.177 27.669 -1.843 1.00 45.63 156 LEU B C 1
ATOM 2951 O O . LEU B 1 156 ? -52.532 28.404 -0.917 1.00 47.90 156 LEU B O 1
ATOM 2956 N N . PRO B 1 157 ? -52.968 26.710 -2.323 1.00 54.05 157 PRO B N 1
ATOM 2957 C CA . PRO B 1 157 ? -54.160 26.297 -1.576 1.00 56.21 157 PRO B CA 1
ATOM 2958 C C . PRO B 1 157 ? -53.793 25.947 -0.146 1.00 59.27 157 PRO B C 1
ATOM 2959 O O . PRO B 1 157 ? -52.837 25.203 0.103 1.00 59.93 157 PRO B O 1
ATOM 2963 N N . ASP B 1 158 ? -54.560 26.502 0.801 1.00 57.20 158 ASP B N 1
ATOM 2964 C CA . ASP B 1 158 ? -54.288 26.318 2.224 1.00 64.20 158 ASP B CA 1
ATOM 2965 C C . ASP B 1 158 ? -54.123 24.845 2.598 1.00 65.43 158 ASP B C 1
ATOM 2966 O O . ASP B 1 158 ? -53.446 24.533 3.586 1.00 66.07 158 ASP B O 1
ATOM 2971 N N . GLU B 1 159 ? -54.719 23.938 1.819 1.00 64.58 159 GLU B N 1
ATOM 2972 C CA . GLU B 1 159 ? -54.552 22.508 2.056 1.00 63.01 159 GLU B CA 1
ATOM 2973 C C . GLU B 1 159 ? -53.119 22.065 1.798 1.00 60.83 159 GLU B C 1
ATOM 2974 O O . GLU B 1 159 ? -52.562 21.277 2.570 1.00 58.13 159 GLU B O 1
ATOM 2980 N N . ASP B 1 160 ? -52.515 22.546 0.706 1.00 62.63 160 ASP B N 1
ATOM 2981 C CA . ASP B 1 160 ? -51.172 22.106 0.341 1.00 58.78 160 ASP B CA 1
ATOM 2982 C C . ASP B 1 160 ? -50.157 22.537 1.391 1.00 55.84 160 ASP B C 1
ATOM 2983 O O . ASP B 1 160 ? -49.317 21.740 1.824 1.00 55.74 160 ASP B O 1
ATOM 2988 N N . ARG B 1 161 ? -50.236 23.797 1.823 1.00 53.86 161 ARG B N 1
ATOM 2989 C CA . ARG B 1 161 ? -49.359 24.289 2.879 1.00 55.72 161 ARG B CA 1
ATOM 2990 C C . ARG B 1 161 ? -49.561 23.499 4.166 1.00 57.48 161 ARG B C 1
ATOM 2991 O O . ARG B 1 161 ? -48.589 23.100 4.821 1.00 51.49 161 ARG B O 1
ATOM 2999 N N . ARG B 1 162 ? -50.829 23.261 4.537 1.00 61.19 162 ARG B N 1
ATOM 3000 C CA . ARG B 1 162 ? -51.145 22.467 5.727 1.00 61.45 162 ARG B CA 1
ATOM 3001 C C . ARG B 1 162 ? -50.510 21.089 5.637 1.00 52.40 162 ARG B C 1
ATOM 3002 O O . ARG B 1 162 ? -49.906 20.598 6.596 1.00 49.64 162 ARG B O 1
ATOM 3010 N N . ARG B 1 163 ? -50.646 20.450 4.481 1.00 50.39 163 ARG B N 1
ATOM 3011 C CA . ARG B 1 163 ? -50.107 19.112 4.295 1.00 53.91 163 ARG B CA 1
ATOM 3012 C C . ARG B 1 163 ? -48.585 19.107 4.374 1.00 52.66 163 ARG B C 1
ATOM 3013 O O . ARG B 1 163 ? -47.994 18.263 5.061 1.00 48.61 163 ARG B O 1
ATOM 3021 N N . MET B 1 164 ? -47.931 20.051 3.689 1.00 51.19 164 MET B N 1
ATOM 3022 C CA . MET B 1 164 ? -46.469 20.029 3.645 1.00 53.57 164 MET B CA 1
ATOM 3023 C C . MET B 1 164 ? -45.863 20.380 4.998 1.00 49.10 164 MET B C 1
ATOM 3024 O O . MET B 1 164 ? -44.810 19.841 5.359 1.00 48.12 164 MET B O 1
ATOM 3029 N N . LEU B 1 165 ? -46.514 21.264 5.761 1.00 47.30 165 LEU B N 1
ATOM 3030 C CA . LEU B 1 165 ? -46.033 21.569 7.103 1.00 46.46 165 LEU B CA 1
ATOM 3031 C C . LEU B 1 165 ? -46.344 20.438 8.072 1.00 47.28 165 LEU B C 1
ATOM 3032 O O . LEU B 1 165 ? -45.566 20.184 8.996 1.00 50.12 165 LEU B O 1
ATOM 3037 N N . ALA B 1 166 ? -47.472 19.750 7.877 1.00 50.12 166 ALA B N 1
ATOM 3038 C CA . ALA B 1 166 ? -47.756 18.554 8.663 1.00 52.34 166 ALA B CA 1
ATOM 3039 C C . ALA B 1 166 ? -46.764 17.451 8.336 1.00 52.73 166 ALA B C 1
ATOM 3040 O O . ALA B 1 166 ? -46.261 16.772 9.241 1.00 53.85 166 ALA B O 1
ATOM 3042 N N . ASP B 1 167 ? -46.488 17.257 7.039 1.00 48.93 167 ASP B N 1
ATOM 3043 C CA . ASP B 1 167 ? -45.417 16.369 6.601 1.00 48.20 167 ASP B CA 1
ATOM 3044 C C . ASP B 1 167 ? -44.124 16.686 7.331 1.00 54.11 167 ASP B C 1
ATOM 3045 O O . ASP B 1 167 ? -43.391 15.784 7.744 1.00 52.66 167 ASP B O 1
ATOM 3050 N N . HIS B 1 168 ? -43.871 17.972 7.557 1.00 52.15 168 HIS B N 1
ATOM 3051 C CA . HIS B 1 168 ? -42.603 18.415 8.109 1.00 50.52 168 HIS B CA 1
ATOM 3052 C C . HIS B 1 168 ? -42.467 18.069 9.589 1.00 51.42 168 HIS B C 1
ATOM 3053 O O . HIS B 1 168 ? -41.431 17.546 10.016 1.00 45.46 168 HIS B O 1
ATOM 3060 N N . VAL B 1 169 ? -43.491 18.369 10.396 1.00 52.33 169 VAL B N 1
ATOM 3061 C CA . VAL B 1 169 ? -43.376 18.095 11.826 1.00 51.97 169 VAL B CA 1
ATOM 3062 C C . VAL B 1 169 ? -43.423 16.596 12.076 1.00 47.76 169 VAL B C 1
ATOM 3063 O O . VAL B 1 169 ? -42.881 16.111 13.073 1.00 52.66 169 VAL B O 1
ATOM 3067 N N . LYS B 1 170 ? -44.061 15.836 11.188 1.00 50.04 170 LYS B N 1
ATOM 3068 C CA . LYS B 1 170 ? -44.060 14.387 11.353 1.00 54.61 170 LYS B CA 1
ATOM 3069 C C . LYS B 1 170 ? -42.655 13.822 11.190 1.00 54.04 170 LYS B C 1
ATOM 3070 O O . LYS B 1 170 ? -42.221 12.978 11.982 1.00 50.67 170 LYS B O 1
ATOM 3076 N N . MET B 1 171 ? -41.911 14.296 10.187 1.00 50.62 171 MET B N 1
ATOM 3077 C CA . MET B 1 171 ? -40.534 13.832 10.045 1.00 48.98 171 MET B CA 1
ATOM 3078 C C . MET B 1 171 ? -39.647 14.344 11.171 1.00 48.47 171 MET B C 1
ATOM 3079 O O . MET B 1 171 ? -38.670 13.681 11.536 1.00 51.16 171 MET B O 1
ATOM 3084 N N . ALA B 1 172 ? -39.966 15.504 11.744 1.00 45.37 172 ALA B N 1
ATOM 3085 C CA . ALA B 1 172 ? -39.166 15.983 12.861 1.00 43.56 172 ALA B CA 1
ATOM 3086 C C . ALA B 1 172 ? -39.433 15.224 14.145 1.00 48.70 172 ALA B C 1
ATOM 3087 O O . ALA B 1 172 ? -38.809 15.549 15.163 1.00 44.71 172 ALA B O 1
ATOM 3089 N N . ARG B 1 173 ? -40.344 14.237 14.122 1.00 52.47 173 ARG B N 1
ATOM 3090 C CA . ARG B 1 173 ? -40.743 13.548 15.347 1.00 51.84 173 ARG B CA 1
ATOM 3091 C C . ARG B 1 173 ? -39.638 12.655 15.872 1.00 44.80 173 ARG B C 1
ATOM 3092 O O . ARG B 1 173 ? -39.592 12.374 17.073 1.00 49.46 173 ARG B O 1
ATOM 3100 N N . GLY B 1 174 ? -38.756 12.186 15.004 1.00 40.77 174 GLY B N 1
ATOM 3101 C CA . GLY B 1 174 ? -37.672 11.349 15.469 1.00 36.30 174 GLY B CA 1
ATOM 3102 C C . GLY B 1 174 ? -36.578 12.080 16.209 1.00 35.09 174 GLY B C 1
ATOM 3103 O O . GLY B 1 174 ? -35.596 11.455 16.619 1.00 36.54 174 GLY B O 1
ATOM 3104 N N . TYR B 1 175 ? -36.725 13.400 16.401 1.00 31.43 175 TYR B N 1
ATOM 3105 C CA . TYR B 1 175 ? -35.683 14.233 17.004 1.00 30.59 175 TYR B CA 1
ATOM 3106 C C . TYR B 1 175 ? -36.253 15.158 18.075 1.00 34.54 175 TYR B C 1
ATOM 3107 O O . TYR B 1 175 ? -36.036 16.370 18.034 1.00 32.67 175 TYR B O 1
ATOM 3116 N N . PRO B 1 176 ? -36.968 14.610 19.084 1.00 34.18 176 PRO B N 1
ATOM 3117 C CA . PRO B 1 176 ? -37.553 15.488 20.111 1.00 22.65 176 PRO B CA 1
ATOM 3118 C C . PRO B 1 176 ? -36.521 16.165 20.994 1.00 26.25 176 PRO B C 1
ATOM 3119 O O . PRO B 1 176 ? -36.869 17.134 21.683 1.00 28.52 176 PRO B O 1
ATOM 3123 N N . ASP B 1 177 ? -35.268 15.697 20.996 1.00 20.22 177 ASP B N 1
ATOM 3124 C CA . ASP B 1 177 ? -34.217 16.375 21.738 1.00 31.41 177 ASP B CA 1
ATOM 3125 C C . ASP B 1 177 ? -33.738 17.651 21.050 1.00 31.48 177 ASP B C 1
ATOM 3126 O O . ASP B 1 177 ? -33.044 18.456 21.681 1.00 31.94 177 ASP B O 1
ATOM 3131 N N . VAL B 1 178 ? -34.080 17.857 19.783 1.00 30.78 178 VAL B N 1
ATOM 3132 C CA . VAL B 1 178 ? -33.731 19.088 19.077 1.00 31.41 178 VAL B CA 1
ATOM 3133 C C . VAL B 1 178 ? -34.920 20.032 19.177 1.00 30.57 178 VAL B C 1
ATOM 3134 O O . VAL B 1 178 ? -35.998 19.731 18.654 1.00 31.82 178 VAL B O 1
ATOM 3138 N N . ARG B 1 179 ? -34.737 21.173 19.838 1.00 31.51 179 ARG B N 1
ATOM 3139 C CA . ARG B 1 179 ? -35.840 22.090 20.088 1.00 30.00 179 ARG B CA 1
ATOM 3140 C C . ARG B 1 179 ? -35.834 23.213 19.057 1.00 37.46 179 ARG B C 1
ATOM 3141 O O . ARG B 1 179 ? -34.781 23.775 18.733 1.00 32.82 179 ARG B O 1
ATOM 3149 N N . ALA B 1 180 ? -37.018 23.539 18.554 1.00 30.40 180 ALA B N 1
ATOM 3150 C CA . ALA B 1 180 ? -37.185 24.464 17.442 1.00 36.08 180 ALA B CA 1
ATOM 3151 C C . ALA B 1 180 ? -37.684 25.814 17.932 1.00 43.03 180 ALA B C 1
ATOM 3152 O O . ALA B 1 180 ? -38.478 25.901 18.877 1.00 44.42 180 ALA B O 1
ATOM 3154 N N . ASN B 1 181 ? -37.194 26.867 17.286 1.00 39.69 181 ASN B N 1
ATOM 3155 C CA . ASN B 1 181 ? -37.616 28.247 17.524 1.00 38.33 181 ASN B CA 1
ATOM 3156 C C . ASN B 1 181 ? -37.798 28.872 16.142 1.00 40.50 181 ASN B C 1
ATOM 3157 O O . ASN B 1 181 ? -36.830 29.366 15.566 1.00 44.30 181 ASN B O 1
ATOM 3162 N N . THR B 1 182 ? -39.010 28.840 15.599 1.00 36.55 182 THR B N 1
ATOM 3163 C CA . THR B 1 182 ? -39.263 29.448 14.295 1.00 40.72 182 THR B CA 1
ATOM 3164 C C . THR B 1 182 ? -40.111 30.689 14.515 1.00 38.09 182 THR B C 1
ATOM 3165 O O . THR B 1 182 ? -41.225 30.592 15.040 1.00 33.08 182 THR B O 1
ATOM 3169 N N . VAL B 1 183 ? -39.574 31.850 14.134 1.00 27.56 183 VAL B N 1
ATOM 3170 C CA . VAL B 1 183 ? -40.134 33.147 14.503 1.00 30.84 183 VAL B CA 1
ATOM 3171 C C . VAL B 1 183 ? -40.234 34.029 13.266 1.00 29.84 183 VAL B C 1
ATOM 3172 O O . VAL B 1 183 ? -39.260 34.151 12.510 1.00 23.01 183 VAL B O 1
ATOM 3176 N N . ALA B 1 184 ? -41.389 34.675 13.091 1.00 28.77 184 ALA B N 1
ATOM 3177 C CA . ALA B 1 184 ? -41.617 35.534 11.937 1.00 31.13 184 ALA B CA 1
ATOM 3178 C C . ALA B 1 184 ? -40.751 36.791 12.011 1.00 27.74 184 ALA B C 1
ATOM 3179 O O . ALA B 1 184 ? -40.554 37.375 13.087 1.00 25.18 184 ALA B O 1
ATOM 3181 N N . SER B 1 185 ? -40.234 37.213 10.845 1.00 22.78 185 SER B N 1
ATOM 3182 C CA . SER B 1 185 ? -39.407 38.415 10.793 1.00 21.11 185 SER B CA 1
ATOM 3183 C C . SER B 1 185 ? -39.691 39.305 9.587 1.00 24.62 185 SER B C 1
ATOM 3184 O O . SER B 1 185 ? -38.901 40.236 9.332 1.00 26.06 185 SER B O 1
ATOM 3187 N N . PHE B 1 186 ? -40.774 39.046 8.837 1.00 25.29 186 PHE B N 1
ATOM 3188 C CA . PHE B 1 186 ? -41.255 39.925 7.768 1.00 28.72 186 PHE B CA 1
ATOM 3189 C C . PHE B 1 186 ? -41.099 41.398 8.144 1.00 28.33 186 PHE B C 1
ATOM 3190 O O . PHE B 1 186 ? -41.549 41.833 9.206 1.00 27.81 186 PHE B O 1
ATOM 3198 N N . SER B 1 187 ? -40.430 42.149 7.259 1.00 25.80 187 SER B N 1
ATOM 3199 C CA . SER B 1 187 ? -40.150 43.586 7.308 1.00 28.07 187 SER B CA 1
ATOM 3200 C C . SER B 1 187 ? -39.292 44.041 8.490 1.00 26.51 187 SER B C 1
ATOM 3201 O O . SER B 1 187 ? -39.005 45.237 8.618 1.00 27.35 187 SER B O 1
ATOM 3204 N N . LEU B 1 188 ? -38.793 43.124 9.319 1.00 25.33 188 LEU B N 1
ATOM 3205 C CA . LEU B 1 188 ? -37.780 43.534 10.290 1.00 23.89 188 LEU B CA 1
ATOM 3206 C C . LEU B 1 188 ? -36.359 43.466 9.721 1.00 24.01 188 LEU B C 1
ATOM 3207 O O . LEU B 1 188 ? -35.416 43.948 10.367 1.00 24.06 188 LEU B O 1
ATOM 3212 N N . GLY B 1 189 ? -36.205 42.848 8.560 1.00 25.36 189 GLY B N 1
ATOM 3213 C CA . GLY B 1 189 ? -34.903 42.621 7.964 1.00 23.27 189 GLY B CA 1
ATOM 3214 C C . GLY B 1 189 ? -35.133 41.997 6.605 1.00 24.24 189 GLY B C 1
ATOM 3215 O O . GLY B 1 189 ? -36.223 42.098 6.053 1.00 22.76 189 GLY B O 1
ATOM 3216 N N . ASP B 1 190 ? -34.117 41.327 6.071 1.00 24.88 190 ASP B N 1
ATOM 3217 C CA . ASP B 1 190 ? -34.179 40.850 4.686 1.00 24.11 190 ASP B CA 1
ATOM 3218 C C . ASP B 1 190 ? -34.951 39.539 4.522 1.00 26.72 190 ASP B C 1
ATOM 3219 O O . ASP B 1 190 ? -34.987 39.001 3.413 1.00 25.10 190 ASP B O 1
ATOM 3224 N N . TYR B 1 191 ? -35.547 38.993 5.585 1.00 21.69 191 TYR B N 1
ATOM 3225 C CA . TYR B 1 191 ? -35.982 37.608 5.579 1.00 21.07 191 TYR B CA 1
ATOM 3226 C C . TYR B 1 191 ? -37.444 37.486 6.009 1.00 21.52 191 TYR B C 1
ATOM 3227 O O . TYR B 1 191 ? -38.083 38.453 6.414 1.00 24.28 191 TYR B O 1
ATOM 3236 N N . GLU B 1 192 ? -37.963 36.265 5.945 1.00 26.10 192 GLU B N 1
ATOM 3237 C CA . GLU B 1 192 ? -39.338 35.993 6.357 1.00 26.94 192 GLU B CA 1
ATOM 3238 C C . GLU B 1 192 ? -39.439 35.332 7.729 1.00 28.64 192 GLU B C 1
ATOM 3239 O O . GLU B 1 192 ? -40.350 35.664 8.505 1.00 28.70 192 GLU B O 1
ATOM 3245 N N . TRP B 1 193 ? -38.527 34.398 8.039 1.00 24.16 193 TRP B N 1
ATOM 3246 C CA . TRP B 1 193 ? -38.445 33.756 9.343 1.00 24.63 193 TRP B CA 1
ATOM 3247 C C . TRP B 1 193 ? -36.993 33.704 9.780 1.00 24.23 193 TRP B C 1
ATOM 3248 O O . TRP B 1 193 ? -36.085 33.628 8.945 1.00 22.40 193 TRP B O 1
ATOM 3259 N N . ILE B 1 194 ? -36.780 33.720 11.099 1.00 21.48 194 ILE B N 1
ATOM 3260 C CA . ILE B 1 194 ? -35.513 33.306 11.691 1.00 21.92 194 ILE B CA 1
ATOM 3261 C C . ILE B 1 194 ? -35.761 32.004 12.436 1.00 26.50 194 ILE B C 1
ATOM 3262 O O . ILE B 1 194 ? -36.730 31.895 13.207 1.00 25.86 194 ILE B O 1
ATOM 3267 N N . LEU B 1 195 ? -34.886 31.022 12.215 1.00 20.91 195 LEU B N 1
ATOM 3268 C CA . LEU B 1 195 ? -34.963 29.729 12.884 1.00 24.06 195 LEU B CA 1
ATOM 3269 C C . LEU B 1 195 ? -33.749 29.545 13.791 1.00 28.59 195 LEU B C 1
ATOM 3270 O O . LEU B 1 195 ? -32.638 29.950 13.437 1.00 26.74 195 LEU B O 1
ATOM 3275 N N . ALA B 1 196 ? -33.968 28.947 14.971 1.00 26.96 196 ALA B N 1
ATOM 3276 C CA . ALA B 1 196 ? -32.890 28.582 15.886 1.00 22.95 196 ALA B CA 1
ATOM 3277 C C . ALA B 1 196 ? -33.196 27.200 16.450 1.00 31.67 196 ALA B C 1
ATOM 3278 O O . ALA B 1 196 ? -34.238 27.017 17.079 1.00 29.14 196 ALA B O 1
ATOM 3280 N N . PHE B 1 197 ? -32.311 26.227 16.192 1.00 29.60 197 PHE B N 1
ATOM 3281 C CA . PHE B 1 197 ? -32.405 24.868 16.733 1.00 25.92 197 PHE B CA 1
ATOM 3282 C C . PHE B 1 197 ? -31.384 24.670 17.841 1.00 28.85 197 PHE B C 1
ATOM 3283 O O . PHE B 1 197 ? -30.225 25.069 17.702 1.00 25.90 197 PHE B O 1
ATOM 3291 N N . GLU B 1 198 ? -31.817 24.043 18.944 1.00 23.21 198 GLU B N 1
ATOM 3292 C CA . GLU B 1 198 ? -30.990 23.847 20.128 1.00 23.64 198 GLU B CA 1
ATOM 3293 C C . GLU B 1 198 ? -30.974 22.372 20.497 1.00 27.52 198 GLU B C 1
ATOM 3294 O O . GLU B 1 198 ? -32.021 21.726 20.516 1.00 26.49 198 GLU B O 1
ATOM 3300 N N . ALA B 1 199 ? -29.798 21.861 20.849 1.00 29.95 199 ALA B N 1
ATOM 3301 C CA . ALA B 1 199 ? -29.680 20.483 21.303 1.00 28.64 199 ALA B CA 1
ATOM 3302 C C . ALA B 1 199 ? -28.417 20.369 22.129 1.00 32.33 199 ALA B C 1
ATOM 3303 O O . ALA B 1 199 ? -27.480 21.153 21.963 1.00 28.77 199 ALA B O 1
ATOM 3305 N N . ASP B 1 200 ? -28.407 19.394 23.039 1.00 28.66 200 ASP B N 1
ATOM 3306 C CA . ASP B 1 200 ? -27.217 19.184 23.842 1.00 33.11 200 ASP B CA 1
ATOM 3307 C C . ASP B 1 200 ? -26.165 18.394 23.081 1.00 30.33 200 ASP B C 1
ATOM 3308 O O . ASP B 1 200 ? -24.996 18.407 23.474 1.00 31.79 200 ASP B O 1
ATOM 3313 N N . GLU B 1 201 ? -26.561 17.705 22.013 1.00 30.39 201 GLU B N 1
ATOM 3314 C CA . GLU B 1 201 ? -25.657 16.973 21.126 1.00 37.42 201 GLU B CA 1
ATOM 3315 C C . GLU B 1 201 ? -25.677 17.657 19.758 1.00 32.63 201 GLU B C 1
ATOM 3316 O O . GLU B 1 201 ? -26.681 17.588 19.040 1.00 25.06 201 GLU B O 1
ATOM 3322 N N . LEU B 1 202 ? -24.570 18.324 19.417 1.00 31.15 202 LEU B N 1
ATOM 3323 C CA . LEU B 1 202 ? -24.433 18.962 18.106 1.00 28.69 202 LEU B CA 1
ATOM 3324 C C . LEU B 1 202 ? -24.795 18.015 16.961 1.00 27.99 202 LEU B C 1
ATOM 3325 O O . LEU B 1 202 ? -25.499 18.408 16.018 1.00 28.44 202 LEU B O 1
ATOM 3330 N N . HIS B 1 203 ? -24.348 16.750 17.023 1.00 29.81 203 HIS B N 1
ATOM 3331 C CA . HIS B 1 203 ? -24.601 15.857 15.891 1.00 26.03 203 HIS B CA 1
ATOM 3332 C C . HIS B 1 203 ? -26.083 15.588 15.680 1.00 26.65 203 HIS B C 1
ATOM 3333 O O . HIS B 1 203 ? -26.481 15.247 14.563 1.00 27.20 203 HIS B O 1
ATOM 3340 N N . ARG B 1 204 ? -26.921 15.753 16.707 1.00 27.74 204 ARG B N 1
ATOM 3341 C CA . ARG B 1 204 ? -28.357 15.562 16.489 1.00 25.69 204 ARG B CA 1
ATOM 3342 C C . ARG B 1 204 ? -28.954 16.656 15.601 1.00 26.70 204 ARG B C 1
ATOM 3343 O O . ARG B 1 204 ? -29.884 16.382 14.835 1.00 24.41 204 ARG B O 1
ATOM 3351 N N . ILE B 1 205 ? -28.443 17.894 15.694 1.00 26.77 205 ILE B N 1
ATOM 3352 C CA . ILE B 1 205 ? -28.891 18.964 14.797 1.00 26.45 205 ILE B CA 1
ATOM 3353 C C . ILE B 1 205 ? -28.557 18.615 13.353 1.00 24.32 205 ILE B C 1
ATOM 3354 O O . ILE B 1 205 ? -29.382 18.784 12.447 1.00 27.80 205 ILE B O 1
ATOM 3359 N N . VAL B 1 206 ? -27.331 18.130 13.125 1.00 28.33 206 VAL B N 1
ATOM 3360 C CA . VAL B 1 206 ? -26.891 17.698 11.793 1.00 26.55 206 VAL B CA 1
ATOM 3361 C C . VAL B 1 206 ? -27.851 16.659 11.213 1.00 27.14 206 VAL B C 1
ATOM 3362 O O . VAL B 1 206 ? -28.324 16.780 10.071 1.00 27.74 206 VAL B O 1
ATOM 3366 N N . ASP B 1 207 ? -28.149 15.612 11.992 1.00 29.97 207 ASP B N 1
ATOM 3367 C CA . ASP B 1 207 ? -28.989 14.525 11.485 1.00 27.66 207 ASP B CA 1
ATOM 3368 C C . ASP B 1 207 ? -30.423 14.989 11.270 1.00 23.96 207 ASP B C 1
ATOM 3369 O O . ASP B 1 207 ? -31.070 14.590 10.298 1.00 27.78 207 ASP B O 1
ATOM 3374 N N . LEU B 1 208 ? -30.935 15.855 12.149 1.00 26.21 208 LEU B N 1
ATOM 3375 C CA . LEU B 1 208 ? -32.264 16.420 11.927 1.00 26.80 208 LEU B CA 1
ATOM 3376 C C . LEU B 1 208 ? -32.324 17.152 10.590 1.00 28.59 208 LEU B C 1
ATOM 3377 O O . LEU B 1 208 ? -33.206 16.900 9.764 1.00 29.65 208 LEU B O 1
ATOM 3382 N N . MET B 1 209 ? -31.377 18.063 10.362 1.00 29.14 209 MET B N 1
ATOM 3383 C CA . MET B 1 209 ? -31.368 18.843 9.122 1.00 24.02 209 MET B CA 1
ATOM 3384 C C . MET B 1 209 ? -31.240 17.950 7.893 1.00 26.18 209 MET B C 1
ATOM 3385 O O . MET B 1 209 ? -31.903 18.181 6.875 1.00 28.91 209 MET B O 1
ATOM 3390 N N . ARG B 1 210 ? -30.404 16.914 7.963 1.00 28.12 210 ARG B N 1
ATOM 3391 C CA . ARG B 1 210 ? -30.295 15.990 6.834 1.00 28.42 210 ARG B CA 1
ATOM 3392 C C . ARG B 1 210 ? -31.610 15.272 6.590 1.00 31.52 210 ARG B C 1
ATOM 3393 O O . ARG B 1 210 ? -32.102 15.207 5.457 1.00 31.15 210 ARG B O 1
ATOM 3401 N N . HIS B 1 211 ? -32.197 14.727 7.652 1.00 34.57 211 HIS B N 1
ATOM 3402 C CA . HIS B 1 211 ? -33.465 14.018 7.524 1.00 32.26 211 HIS B CA 1
ATOM 3403 C C . HIS B 1 211 ? -34.545 14.925 6.926 1.00 32.78 211 HIS B C 1
ATOM 3404 O O . HIS B 1 211 ? -35.316 14.495 6.057 1.00 34.25 211 HIS B O 1
ATOM 3411 N N . LEU B 1 212 ? -34.583 16.198 7.335 1.00 29.73 212 LEU B N 1
ATOM 3412 C CA . LEU B 1 212 ? -35.606 17.117 6.828 1.00 28.17 212 LEU B CA 1
ATOM 3413 C C . LEU B 1 212 ? -35.426 17.495 5.364 1.00 32.41 212 LEU B C 1
ATOM 3414 O O . LEU B 1 212 ? -36.328 18.129 4.795 1.00 34.78 212 LEU B O 1
ATOM 3419 N N . ARG B 1 213 ? -34.301 17.126 4.741 1.00 26.79 213 ARG B N 1
ATOM 3420 C CA . ARG B 1 213 ? -34.163 17.284 3.298 1.00 30.47 213 ARG B CA 1
ATOM 3421 C C . ARG B 1 213 ? -35.151 16.406 2.525 1.00 36.56 213 ARG B C 1
ATOM 3422 O O . ARG B 1 213 ? -35.426 16.690 1.361 1.00 28.06 213 ARG B O 1
ATOM 3430 N N . GLY B 1 214 ? -35.714 15.357 3.148 1.00 36.96 214 GLY B N 1
ATOM 3431 C CA . GLY B 1 214 ? -36.719 14.551 2.480 1.00 31.91 214 GLY B CA 1
ATOM 3432 C C . GLY B 1 214 ? -38.124 15.097 2.538 1.00 36.94 214 GLY B C 1
ATOM 3433 O O . GLY B 1 214 ? -39.071 14.404 2.158 1.00 39.64 214 GLY B O 1
ATOM 3434 N N . SER B 1 215 ? -38.289 16.328 3.007 1.00 33.57 215 SER B N 1
ATOM 3435 C CA . SER B 1 215 ? -39.591 16.954 3.169 1.00 35.74 215 SER B CA 1
ATOM 3436 C C . SER B 1 215 ? -40.041 17.637 1.884 1.00 43.88 215 SER B C 1
ATOM 3437 O O . SER B 1 215 ? -39.237 18.261 1.181 1.00 39.66 215 SER B O 1
ATOM 3440 N N . GLU B 1 216 ? -41.344 17.535 1.601 1.00 37.87 216 GLU B N 1
ATOM 3441 C CA . GLU B 1 216 ? -41.911 18.139 0.397 1.00 39.82 216 GLU B CA 1
ATOM 3442 C C . GLU B 1 216 ? -41.792 19.658 0.401 1.00 39.23 216 GLU B C 1
ATOM 3443 O O . GLU B 1 216 ? -41.806 20.287 -0.663 1.00 35.79 216 GLU B O 1
ATOM 3449 N N . ALA B 1 217 ? -41.696 20.269 1.579 1.00 35.46 217 ALA B N 1
ATOM 3450 C CA . ALA B 1 217 ? -41.577 21.715 1.632 1.00 38.33 217 ALA B CA 1
ATOM 3451 C C . ALA B 1 217 ? -40.239 22.217 1.090 1.00 34.59 217 ALA B C 1
ATOM 3452 O O . ALA B 1 217 ? -40.123 23.412 0.808 1.00 32.55 217 ALA B O 1
ATOM 3454 N N . ARG B 1 218 ? -39.239 21.337 0.939 1.00 35.00 218 ARG B N 1
ATOM 3455 C CA . ARG B 1 218 ? -37.954 21.735 0.365 1.00 34.39 218 ARG B CA 1
ATOM 3456 C C . ARG B 1 218 ? -38.091 22.227 -1.068 1.00 37.12 218 ARG B C 1
ATOM 3457 O O . ARG B 1 218 ? -37.188 22.912 -1.560 1.00 33.85 218 ARG B O 1
ATOM 3465 N N . ARG B 1 219 ? -39.198 21.904 -1.746 1.00 32.45 219 ARG B N 1
ATOM 3466 C CA . ARG B 1 219 ? -39.439 22.461 -3.069 1.00 37.39 219 ARG B CA 1
ATOM 3467 C C . ARG B 1 219 ? -39.852 23.935 -3.032 1.00 36.72 219 ARG B C 1
ATOM 3468 O O . ARG B 1 219 ? -40.020 24.536 -4.102 1.00 34.27 219 ARG B O 1
ATOM 3476 N N . HIS B 1 220 ? -40.030 24.525 -1.853 1.00 30.43 220 HIS B N 1
ATOM 3477 C CA . HIS B 1 220 ? -40.521 25.894 -1.729 1.00 32.26 220 HIS B CA 1
ATOM 3478 C C . HIS B 1 220 ? -39.567 26.745 -0.895 1.00 31.64 220 HIS B C 1
ATOM 3479 O O . HIS B 1 220 ? -39.966 27.434 0.043 1.00 27.84 220 HIS B O 1
ATOM 3486 N N . VAL B 1 221 ? -38.286 26.744 -1.265 1.00 30.24 221 VAL B N 1
ATOM 3487 C CA . VAL B 1 221 ? -37.242 27.426 -0.500 1.00 30.93 221 VAL B CA 1
ATOM 3488 C C . VAL B 1 221 ? -36.475 28.339 -1.445 1.00 32.07 221 VAL B C 1
ATOM 3489 O O . VAL B 1 221 ? -36.117 27.921 -2.548 1.00 28.67 221 VAL B O 1
ATOM 3493 N N . ARG B 1 222 ? -36.205 29.570 -1.006 1.00 28.29 222 ARG B N 1
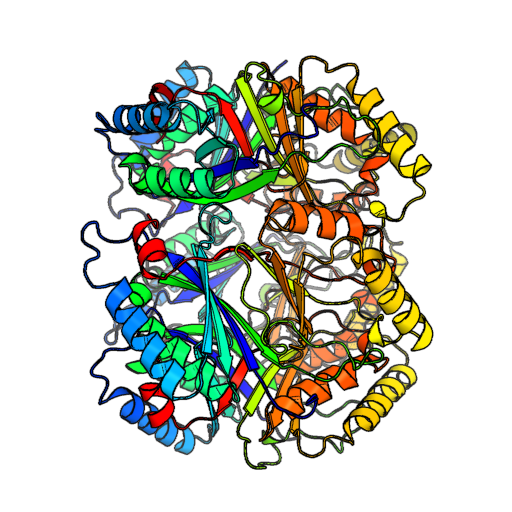ATOM 3494 C CA . ARG B 1 222 ? -35.371 30.508 -1.751 1.00 32.20 222 ARG B CA 1
ATOM 3495 C C . ARG B 1 222 ? -34.061 30.867 -1.052 1.00 29.56 222 ARG B C 1
ATOM 3496 O O . ARG B 1 222 ? -33.051 31.049 -1.728 1.00 31.02 222 ARG B O 1
ATOM 3504 N N . GLU B 1 223 ? -34.042 30.969 0.272 1.00 26.14 223 GLU B N 1
ATOM 3505 C CA . GLU B 1 223 ? -32.846 31.386 1.000 1.00 26.51 223 GLU B CA 1
ATOM 3506 C C . GLU B 1 223 ? -32.862 30.760 2.381 1.00 25.33 223 GLU B C 1
ATOM 3507 O O . GLU B 1 223 ? -33.910 30.736 3.027 1.00 26.39 223 GLU B O 1
ATOM 3513 N N . GLU B 1 224 ? -31.686 30.307 2.852 1.00 24.07 224 GLU B N 1
ATOM 3514 C CA . GLU B 1 224 ? -31.581 29.760 4.201 1.00 25.18 224 GLU B CA 1
ATOM 3515 C C . GLU B 1 224 ? -30.168 29.908 4.786 1.00 28.28 224 GLU B C 1
ATOM 3516 O O . GLU B 1 224 ? -29.782 29.143 5.677 1.00 30.79 224 GLU B O 1
ATOM 3522 N N . ILE B 1 225 ? -29.423 30.921 4.347 1.00 22.95 225 ILE B N 1
ATOM 3523 C CA . ILE B 1 225 ? -28.023 31.208 4.682 1.00 23.42 225 ILE B CA 1
ATOM 3524 C C . ILE B 1 225 ? -27.956 32.661 5.150 1.00 23.44 225 ILE B C 1
ATOM 3525 O O . ILE B 1 225 ? -28.774 33.466 4.689 1.00 22.29 225 ILE B O 1
ATOM 3530 N N . PRO B 1 226 ? -27.034 33.059 6.048 1.00 26.04 226 PRO B N 1
ATOM 3531 C CA . PRO B 1 226 ? -25.967 32.289 6.740 1.00 20.72 226 PRO B CA 1
ATOM 3532 C C . PRO B 1 226 ? -26.444 31.423 7.891 1.00 26.36 226 PRO B C 1
ATOM 3533 O O . PRO B 1 226 ? -27.458 31.709 8.533 1.00 23.28 226 PRO B O 1
ATOM 3537 N N . PHE B 1 227 ? -25.720 30.335 8.133 1.00 24.84 227 PHE B N 1
ATOM 3538 C CA . PHE B 1 227 ? -25.870 29.520 9.330 1.00 24.81 227 PHE B CA 1
ATOM 3539 C C . PHE B 1 227 ? -24.850 29.987 10.355 1.00 28.25 227 PHE B C 1
ATOM 3540 O O . PHE B 1 227 ? -23.652 30.066 10.047 1.00 26.77 227 PHE B O 1
ATOM 3548 N N . TYR B 1 228 ? -25.312 30.274 11.570 1.00 22.15 228 TYR B N 1
ATOM 3549 C CA . TYR B 1 228 ? -24.420 30.568 12.685 1.00 20.88 228 TYR B CA 1
ATOM 3550 C C . TYR B 1 228 ? -24.664 29.506 13.748 1.00 23.34 228 TYR B C 1
ATOM 3551 O O . TYR B 1 228 ? -25.741 29.474 14.359 1.00 24.23 228 TYR B O 1
ATOM 3560 N N . THR B 1 229 ? -23.670 28.636 13.933 1.00 21.40 229 THR B N 1
ATOM 3561 C CA . THR B 1 229 ? -23.747 27.438 14.761 1.00 22.85 229 THR B CA 1
ATOM 3562 C C . THR B 1 229 ? -22.630 27.501 15.795 1.00 23.00 229 THR B C 1
ATOM 3563 O O . THR B 1 229 ? -21.485 27.813 15.456 1.00 22.68 229 THR B O 1
ATOM 3567 N N . GLY B 1 230 ? -22.956 27.239 17.057 1.00 22.13 230 GLY B N 1
ATOM 3568 C CA . GLY B 1 230 ? -21.944 27.445 18.068 1.00 22.86 230 GLY B CA 1
ATOM 3569 C C . GLY B 1 230 ? -22.320 26.835 19.410 1.00 22.11 230 GLY B C 1
ATOM 3570 O O . GLY B 1 230 ? -23.372 26.212 19.574 1.00 21.96 230 GLY B O 1
ATOM 3571 N N . ARG B 1 231 ? -21.441 27.057 20.373 1.00 21.34 231 ARG B N 1
ATOM 3572 C CA . ARG B 1 231 ? -21.515 26.415 21.680 1.00 25.47 231 ARG B CA 1
ATOM 3573 C C . ARG B 1 231 ? -21.872 27.437 22.741 1.00 21.12 231 ARG B C 1
ATOM 3574 O O . ARG B 1 231 ? -21.172 28.445 22.898 1.00 23.10 231 ARG B O 1
ATOM 3582 N N . ARG B 1 232 ? -22.926 27.153 23.499 1.00 25.86 232 ARG B N 1
ATOM 3583 C CA . ARG B 1 232 ? -23.320 28.059 24.573 1.00 26.19 232 ARG B CA 1
ATOM 3584 C C . ARG B 1 232 ? -22.290 28.036 25.695 1.00 27.25 232 ARG B C 1
ATOM 3585 O O . ARG B 1 232 ? -21.841 26.967 26.107 1.00 31.62 232 ARG B O 1
ATOM 3593 N N . LYS B 1 233 ? -21.899 29.219 26.176 1.00 28.00 233 LYS B N 1
ATOM 3594 C CA . LYS B 1 233 ? -20.897 29.355 27.227 1.00 29.76 233 LYS B CA 1
ATOM 3595 C C . LYS B 1 233 ? -21.255 30.535 28.120 1.00 37.07 233 LYS B C 1
ATOM 3596 O O . LYS B 1 233 ? -21.830 31.521 27.652 1.00 30.93 233 LYS B O 1
ATOM 3602 N N . ASP B 1 234 ? -20.894 30.439 29.405 1.00 35.01 234 ASP B N 1
ATOM 3603 C CA . ASP B 1 234 ? -20.938 31.610 30.278 1.00 37.03 234 ASP B CA 1
ATOM 3604 C C . ASP B 1 234 ? -19.949 32.649 29.764 1.00 33.84 234 ASP B C 1
ATOM 3605 O O . ASP B 1 234 ? -18.932 32.301 29.167 1.00 31.51 234 ASP B O 1
ATOM 3610 N N . ILE B 1 235 ? -20.252 33.936 29.985 1.00 30.68 235 ILE B N 1
ATOM 3611 C CA . ILE B 1 235 ? -19.443 35.001 29.379 1.00 30.67 235 ILE B CA 1
ATOM 3612 C C . ILE B 1 235 ? -17.988 34.938 29.825 1.00 33.53 235 ILE B C 1
ATOM 3613 O O . ILE B 1 235 ? -17.084 35.263 29.045 1.00 32.67 235 ILE B O 1
ATOM 3618 N N . GLY B 1 236 ? -17.724 34.522 31.065 1.00 33.97 236 GLY B N 1
ATOM 3619 C CA . GLY B 1 236 ? -16.341 34.407 31.505 1.00 30.29 236 GLY B CA 1
ATOM 3620 C C . GLY B 1 236 ? -15.561 33.381 30.703 1.00 29.78 236 GLY B C 1
ATOM 3621 O O . GLY B 1 236 ? -14.453 33.653 30.222 1.00 31.06 236 GLY B O 1
ATOM 3622 N N . GLU B 1 237 ? -16.131 32.184 30.540 1.00 29.14 237 GLU B N 1
ATOM 3623 C CA . GLU B 1 237 ? -15.476 31.161 29.730 1.00 31.74 237 GLU B CA 1
ATOM 3624 C C . GLU B 1 237 ? -15.397 31.574 28.257 1.00 34.91 237 GLU B C 1
ATOM 3625 O O . GLU B 1 237 ? -14.407 31.280 27.575 1.00 32.05 237 GLU B O 1
ATOM 3631 N N . LEU B 1 238 ? -16.434 32.237 27.742 1.00 34.29 238 LEU B N 1
ATOM 3632 C CA . LEU B 1 238 ? -16.390 32.706 26.356 1.00 31.25 238 LEU B CA 1
ATOM 3633 C C . LEU B 1 238 ? -15.189 33.606 26.139 1.00 25.61 238 LEU B C 1
ATOM 3634 O O . LEU B 1 238 ? -14.373 33.373 25.241 1.00 32.50 238 LEU B O 1
ATOM 3639 N N . VAL B 1 239 ? -15.038 34.613 26.994 1.00 29.42 239 VAL B N 1
ATOM 3640 C CA . VAL B 1 239 ? -13.990 35.605 26.813 1.00 28.80 239 VAL B CA 1
ATOM 3641 C C . VAL B 1 239 ? -12.613 34.975 26.954 1.00 32.55 239 VAL B C 1
ATOM 3642 O O . VAL B 1 239 ? -11.688 35.300 26.201 1.00 36.04 239 VAL B O 1
ATOM 3646 N N . ALA B 1 240 ? -12.454 34.052 27.900 1.00 31.94 240 ALA B N 1
ATOM 3647 C CA . ALA B 1 240 ? -11.131 33.473 28.125 1.00 32.12 240 ALA B CA 1
ATOM 3648 C C . ALA B 1 240 ? -10.681 32.597 26.957 1.00 31.55 240 ALA B C 1
ATOM 3649 O O . ALA B 1 240 ? -9.476 32.499 26.688 1.00 34.11 240 ALA B O 1
ATOM 3651 N N . GLY B 1 241 ? -11.617 31.948 26.268 1.00 27.52 241 GLY B N 1
ATOM 3652 C CA . GLY B 1 241 ? -11.288 31.091 25.144 1.00 33.86 241 GLY B CA 1
ATOM 3653 C C . GLY B 1 241 ? -11.183 31.763 23.775 1.00 36.63 241 GLY B C 1
ATOM 3654 O O . GLY B 1 241 ? -10.682 31.133 22.833 1.00 33.05 241 GLY B O 1
ATOM 3655 N N . LEU B 1 242 ? -11.654 33.004 23.620 1.00 32.82 242 LEU B N 1
ATOM 3656 C CA . LEU B 1 242 ? -11.509 33.698 22.343 1.00 30.14 242 LEU B CA 1
ATOM 3657 C C . LEU B 1 242 ? -10.058 34.106 22.139 1.00 37.15 242 LEU B C 1
ATOM 3658 O O . LEU B 1 242 ? -9.327 34.375 23.099 1.00 36.87 242 LEU B O 1
ATOM 3663 N N . ALA B 1 243 ? -9.633 34.115 20.870 1.00 31.18 243 ALA B N 1
ATOM 3664 C CA . ALA B 1 243 ? -8.270 34.491 20.519 1.00 34.21 243 ALA B CA 1
ATOM 3665 C C . ALA B 1 243 ? -7.910 35.829 21.156 1.00 41.44 243 ALA B C 1
ATOM 3666 O O . ALA B 1 243 ? -7.128 35.868 22.115 1.00 45.52 243 ALA B O 1
ATOM 3668 N N . ASP C 1 22 ? 2.490 18.326 -31.189 1.00 107.68 22 ASP C N 1
ATOM 3669 C CA . ASP C 1 22 ? 3.592 17.478 -30.739 1.00 108.42 22 ASP C CA 1
ATOM 3670 C C . ASP C 1 22 ? 3.298 16.802 -29.394 1.00 103.87 22 ASP C C 1
ATOM 3671 O O . ASP C 1 22 ? 3.119 15.583 -29.335 1.00 100.00 22 ASP C O 1
ATOM 3676 N N . LEU C 1 23 ? 3.233 17.594 -28.323 1.00 101.77 23 LEU C N 1
ATOM 3677 C CA . LEU C 1 23 ? 3.165 17.077 -26.956 1.00 96.74 23 LEU C CA 1
ATOM 3678 C C . LEU C 1 23 ? 1.891 17.572 -26.268 1.00 94.02 23 LEU C C 1
ATOM 3679 O O . LEU C 1 23 ? 1.847 18.695 -25.751 1.00 87.73 23 LEU C O 1
ATOM 3684 N N . ASN C 1 24 ? 0.854 16.729 -26.260 1.00 91.58 24 ASN C N 1
ATOM 3685 C CA . ASN C 1 24 ? -0.291 16.918 -25.375 1.00 86.79 24 ASN C CA 1
ATOM 3686 C C . ASN C 1 24 ? -0.058 16.294 -24.004 1.00 84.40 24 ASN C C 1
ATOM 3687 O O . ASN C 1 24 ? -0.656 16.734 -23.010 1.00 81.71 24 ASN C O 1
ATOM 3692 N N . GLU C 1 25 ? 0.810 15.280 -23.939 1.00 85.95 25 GLU C N 1
ATOM 3693 C CA . GLU C 1 25 ? 1.162 14.595 -22.702 1.00 85.26 25 GLU C CA 1
ATOM 3694 C C . GLU C 1 25 ? 2.139 15.380 -21.834 1.00 82.11 25 GLU C C 1
ATOM 3695 O O . GLU C 1 25 ? 2.342 15.009 -20.671 1.00 78.30 25 GLU C O 1
ATOM 3701 N N . VAL C 1 26 ? 2.759 16.435 -22.366 1.00 80.89 26 VAL C N 1
ATOM 3702 C CA . VAL C 1 26 ? 3.631 17.273 -21.555 1.00 73.50 26 VAL C CA 1
ATOM 3703 C C . VAL C 1 26 ? 2.780 18.122 -20.616 1.00 62.36 26 VAL C C 1
ATOM 3704 O O . VAL C 1 26 ? 1.666 18.544 -20.965 1.00 59.89 26 VAL C O 1
ATOM 3708 N N . ILE C 1 27 ? 3.289 18.345 -19.404 1.00 56.28 27 ILE C N 1
ATOM 3709 C CA . ILE C 1 27 ? 2.584 19.070 -18.346 1.00 44.42 27 ILE C CA 1
ATOM 3710 C C . ILE C 1 27 ? 3.046 20.524 -18.375 1.00 38.73 27 ILE C C 1
ATOM 3711 O O . ILE C 1 27 ? 4.241 20.802 -18.224 1.00 40.20 27 ILE C O 1
ATOM 3716 N N . ARG C 1 28 ? 2.114 21.467 -18.554 1.00 33.44 28 ARG C N 1
ATOM 3717 C CA . ARG C 1 28 ? 2.444 22.881 -18.385 1.00 30.17 28 ARG C CA 1
ATOM 3718 C C . ARG C 1 28 ? 1.316 23.590 -17.648 1.00 29.86 28 ARG C C 1
ATOM 3719 O O . ARG C 1 28 ? 0.191 23.666 -18.157 1.00 25.61 28 ARG C O 1
ATOM 3727 N N . TYR C 1 29 ? 1.627 24.105 -16.461 1.00 29.09 29 TYR C N 1
ATOM 3728 C CA . TYR C 1 29 ? 0.688 24.905 -15.683 1.00 29.63 29 TYR C CA 1
ATOM 3729 C C . TYR C 1 29 ? 0.829 26.369 -16.065 1.00 29.01 29 TYR C C 1
ATOM 3730 O O . TYR C 1 29 ? 1.949 26.864 -16.266 1.00 23.66 29 TYR C O 1
ATOM 3739 N N . THR C 1 30 ? -0.318 27.059 -16.130 1.00 23.52 30 THR C N 1
ATOM 3740 C CA . THR C 1 30 ? -0.404 28.492 -16.393 1.00 26.47 30 THR C CA 1
ATOM 3741 C C . THR C 1 30 ? -1.105 29.190 -15.250 1.00 20.06 30 THR C C 1
ATOM 3742 O O . THR C 1 30 ? -2.185 28.752 -14.846 1.00 22.37 30 THR C O 1
ATOM 3746 N N . LEU C 1 31 ? -0.586 30.355 -14.867 1.00 20.18 31 LEU C N 1
ATOM 3747 C CA . LEU C 1 31 ? -1.165 31.190 -13.815 1.00 19.91 31 LEU C CA 1
ATOM 3748 C C . LEU C 1 31 ? -1.316 32.624 -14.311 1.00 24.68 31 LEU C C 1
ATOM 3749 O O . LEU C 1 31 ? -0.406 33.165 -14.949 1.00 20.54 31 LEU C O 1
ATOM 3754 N N . TRP C 1 32 ? -2.463 33.239 -14.026 1.00 22.04 32 TRP C N 1
ATOM 3755 C CA . TRP C 1 32 ? -2.689 34.661 -14.290 1.00 20.11 32 TRP C CA 1
ATOM 3756 C C . TRP C 1 32 ? -2.927 35.312 -12.937 1.00 19.07 32 TRP C C 1
ATOM 3757 O O . TRP C 1 32 ? -3.880 34.938 -12.244 1.00 18.70 32 TRP C O 1
ATOM 3768 N N . SER C 1 33 ? -2.052 36.245 -12.537 1.00 19.04 33 SER C N 1
ATOM 3769 C CA . SER C 1 33 ? -2.089 36.831 -11.200 1.00 19.61 33 SER C CA 1
ATOM 3770 C C . SER C 1 33 ? -2.419 38.308 -11.342 1.00 22.48 33 SER C C 1
ATOM 3771 O O . SER C 1 33 ? -1.679 39.054 -11.987 1.00 21.13 33 SER C O 1
ATOM 3774 N N . VAL C 1 34 ? -3.542 38.725 -10.767 1.00 21.16 34 VAL C N 1
ATOM 3775 C CA . VAL C 1 34 ? -4.029 40.091 -10.924 1.00 20.24 34 VAL C CA 1
ATOM 3776 C C . VAL C 1 34 ? -3.852 40.809 -9.593 1.00 23.28 34 VAL C C 1
ATOM 3777 O O . VAL C 1 34 ? -4.221 40.271 -8.531 1.00 19.13 34 VAL C O 1
ATOM 3781 N N . PHE C 1 35 ? -3.332 42.035 -9.656 1.00 19.95 35 PHE C N 1
ATOM 3782 C CA . PHE C 1 35 ? -3.088 42.867 -8.483 1.00 20.29 35 PHE C CA 1
ATOM 3783 C C . PHE C 1 35 ? -3.654 44.267 -8.668 1.00 21.51 35 PHE C C 1
ATOM 3784 O O . PHE C 1 35 ? -3.788 44.769 -9.791 1.00 21.10 35 PHE C O 1
ATOM 3792 N N . LYS C 1 36 ? -3.889 44.920 -7.523 1.00 20.89 36 LYS C N 1
ATOM 3793 C CA . LYS C 1 36 ? -4.438 46.270 -7.438 1.00 25.83 36 LYS C CA 1
ATOM 3794 C C . LYS C 1 36 ? -3.501 47.132 -6.603 1.00 21.69 36 LYS C C 1
ATOM 3795 O O . LYS C 1 36 ? -2.988 46.669 -5.589 1.00 23.79 36 LYS C O 1
ATOM 3801 N N . LEU C 1 37 ? -3.276 48.386 -7.020 1.00 23.85 37 LEU C N 1
ATOM 3802 C CA . LEU C 1 37 ? -2.501 49.301 -6.181 1.00 28.56 37 LEU C CA 1
ATOM 3803 C C . LEU C 1 37 ? -3.167 49.480 -4.820 1.00 26.37 37 LEU C C 1
ATOM 3804 O O . LEU C 1 37 ? -4.378 49.712 -4.748 1.00 24.96 37 LEU C O 1
ATOM 3809 N N . LYS C 1 38 ? -2.375 49.375 -3.738 1.00 24.24 38 LYS C N 1
ATOM 3810 C CA . LYS C 1 38 ? -2.892 49.761 -2.420 1.00 29.97 38 LYS C CA 1
ATOM 3811 C C . LYS C 1 38 ? -3.351 51.205 -2.441 1.00 35.68 38 LYS C C 1
ATOM 3812 O O . LYS C 1 38 ? -4.428 51.541 -1.932 1.00 30.18 38 LYS C O 1
ATOM 3818 N N . ASP C 1 39 ? -2.550 52.073 -3.047 1.00 32.75 39 ASP C N 1
ATOM 3819 C CA . ASP C 1 39 ? -2.906 53.481 -3.160 1.00 38.42 39 ASP C CA 1
ATOM 3820 C C . ASP C 1 39 ? -2.348 54.042 -4.460 1.00 36.19 39 ASP C C 1
ATOM 3821 O O . ASP C 1 39 ? -3.041 54.123 -5.476 1.00 37.65 39 ASP C O 1
ATOM 3826 N N . THR C 1 40 ? -1.068 54.373 -4.421 1.00 30.25 40 THR C N 1
ATOM 3827 C CA . THR C 1 40 ? -0.345 55.053 -5.474 1.00 32.37 40 THR C CA 1
ATOM 3828 C C . THR C 1 40 ? 1.128 54.721 -5.252 1.00 36.03 40 THR C C 1
ATOM 3829 O O . THR C 1 40 ? 1.550 54.469 -4.119 1.00 38.15 40 THR C O 1
ATOM 3833 N N . LEU C 1 41 ? 1.890 54.654 -6.333 1.00 37.61 41 LEU C N 1
ATOM 3834 C CA . LEU C 1 41 ? 3.316 54.426 -6.186 1.00 37.14 41 LEU C CA 1
ATOM 3835 C C . LEU C 1 41 ? 3.986 55.708 -5.679 1.00 37.81 41 LEU C C 1
ATOM 3836 O O . LEU C 1 41 ? 3.455 56.809 -5.863 1.00 29.10 41 LEU C O 1
ATOM 3841 N N . PRO C 1 42 ? 5.130 55.600 -5.008 1.00 35.33 42 PRO C N 1
ATOM 3842 C CA . PRO C 1 42 ? 5.833 56.817 -4.604 1.00 34.52 42 PRO C CA 1
ATOM 3843 C C . PRO C 1 42 ? 6.257 57.592 -5.840 1.00 38.28 42 PRO C C 1
ATOM 3844 O O . PRO C 1 42 ? 6.328 57.060 -6.953 1.00 34.78 42 PRO C O 1
ATOM 3848 N N . GLU C 1 43 ? 6.514 58.881 -5.647 1.00 40.28 43 GLU C N 1
ATOM 3849 C CA . GLU C 1 43 ? 6.927 59.683 -6.790 1.00 43.33 43 GLU C CA 1
ATOM 3850 C C . GLU C 1 43 ? 8.322 59.277 -7.250 1.00 39.01 43 GLU C C 1
ATOM 3851 O O . GLU C 1 43 ? 8.588 59.201 -8.456 1.00 41.11 43 GLU C O 1
ATOM 3857 N N . ASP C 1 44 ? 9.202 58.939 -6.310 1.00 39.79 44 ASP C N 1
ATOM 3858 C CA . ASP C 1 44 ? 10.505 58.359 -6.626 1.00 38.33 44 ASP C CA 1
ATOM 3859 C C . ASP C 1 44 ? 10.349 56.848 -6.526 1.00 38.98 44 ASP C C 1
ATOM 3860 O O . ASP C 1 44 ? 10.449 56.260 -5.450 1.00 41.14 44 ASP C O 1
ATOM 3865 N N . ARG C 1 45 ? 10.095 56.206 -7.661 1.00 39.97 45 ARG C N 1
ATOM 3866 C CA . ARG C 1 45 ? 9.912 54.755 -7.701 1.00 40.36 45 ARG C CA 1
ATOM 3867 C C . ARG C 1 45 ? 11.141 54.057 -8.271 1.00 43.38 45 ARG C C 1
ATOM 3868 O O . ARG C 1 45 ? 11.044 53.013 -8.936 1.00 38.93 45 ARG C O 1
ATOM 3876 N N . ALA C 1 46 ? 12.311 54.633 -7.958 1.00 45.91 46 ALA C N 1
ATOM 3877 C CA . ALA C 1 46 ? 13.650 54.286 -8.435 1.00 43.41 46 ALA C CA 1
ATOM 3878 C C . ALA C 1 46 ? 13.859 52.840 -8.867 1.00 44.96 46 ALA C C 1
ATOM 3879 O O . ALA C 1 46 ? 13.828 52.535 -10.064 1.00 56.50 46 ALA C O 1
ATOM 3881 N N . GLY C 1 47 ? 14.115 51.949 -7.922 1.00 40.14 47 GLY C N 1
ATOM 3882 C CA . GLY C 1 47 ? 14.491 50.602 -8.313 1.00 39.89 47 GLY C CA 1
ATOM 3883 C C . GLY C 1 47 ? 13.348 49.600 -8.317 1.00 42.25 47 GLY C C 1
ATOM 3884 O O . GLY C 1 47 ? 13.587 48.395 -8.178 1.00 42.22 47 GLY C O 1
ATOM 3885 N N . TYR C 1 48 ? 12.105 50.081 -8.466 1.00 40.67 48 TYR C N 1
ATOM 3886 C CA . TYR C 1 48 ? 10.941 49.191 -8.427 1.00 37.32 48 TYR C CA 1
ATOM 3887 C C . TYR C 1 48 ? 10.958 48.222 -9.597 1.00 34.43 48 TYR C C 1
ATOM 3888 O O . TYR C 1 48 ? 10.993 47.001 -9.410 1.00 31.72 48 TYR C O 1
ATOM 3897 N N . ALA C 1 49 ? 10.946 48.759 -10.820 1.00 32.04 49 ALA C N 1
ATOM 3898 C CA . ALA C 1 49 ? 10.962 47.915 -12.008 1.00 35.31 49 ALA C CA 1
ATOM 3899 C C . ALA C 1 49 ? 12.230 47.067 -12.086 1.00 35.35 49 ALA C C 1
ATOM 3900 O O . ALA C 1 49 ? 12.180 45.904 -12.514 1.00 36.71 49 ALA C O 1
ATOM 3902 N N . ASP C 1 50 ? 13.378 47.628 -11.683 1.00 36.02 50 ASP C N 1
ATOM 3903 C CA . ASP C 1 50 ? 14.642 46.883 -11.753 1.00 39.05 50 ASP C CA 1
ATOM 3904 C C . ASP C 1 50 ? 14.615 45.641 -10.875 1.00 36.65 50 ASP C C 1
ATOM 3905 O O . ASP C 1 50 ? 15.104 44.578 -11.277 1.00 30.38 50 ASP C O 1
ATOM 3910 N N . GLU C 1 51 ? 14.079 45.761 -9.656 1.00 37.70 51 GLU C N 1
ATOM 3911 C CA . GLU C 1 51 ? 14.014 44.598 -8.784 1.00 33.95 51 GLU C CA 1
ATOM 3912 C C . GLU C 1 51 ? 13.150 43.515 -9.408 1.00 33.40 51 GLU C C 1
ATOM 3913 O O . GLU C 1 51 ? 13.474 42.327 -9.322 1.00 30.46 51 GLU C O 1
ATOM 3919 N N . VAL C 1 52 ? 12.056 43.911 -10.065 1.00 34.00 52 VAL C N 1
ATOM 3920 C CA . VAL C 1 52 ? 11.145 42.920 -10.629 1.00 33.27 52 VAL C CA 1
ATOM 3921 C C . VAL C 1 52 ? 11.762 42.271 -11.860 1.00 31.37 52 VAL C C 1
ATOM 3922 O O . VAL C 1 52 ? 11.642 41.055 -12.066 1.00 28.94 52 VAL C O 1
ATOM 3926 N N . GLN C 1 53 ? 12.415 43.067 -12.709 1.00 34.77 53 GLN C N 1
ATOM 3927 C CA . GLN C 1 53 ? 13.104 42.476 -13.851 1.00 34.35 53 GLN C CA 1
ATOM 3928 C C . GLN C 1 53 ? 14.193 41.518 -13.378 1.00 34.00 53 GLN C C 1
ATOM 3929 O O . GLN C 1 53 ? 14.310 40.397 -13.890 1.00 35.40 53 GLN C O 1
ATOM 3935 N N . GLU C 1 54 ? 14.959 41.913 -12.357 1.00 31.15 54 GLU C N 1
ATOM 3936 C CA . GLU C 1 54 ? 15.949 41.000 -11.793 1.00 37.31 54 GLU C CA 1
ATOM 3937 C C . GLU C 1 54 ? 15.301 39.683 -11.382 1.00 43.03 54 GLU C C 1
ATOM 3938 O O . GLU C 1 54 ? 15.804 38.603 -11.715 1.00 39.42 54 GLU C O 1
ATOM 3944 N N . LEU C 1 55 ? 14.160 39.753 -10.683 1.00 34.67 55 LEU C N 1
ATOM 3945 C CA . LEU C 1 55 ? 13.455 38.531 -10.300 1.00 31.64 55 LEU C CA 1
ATOM 3946 C C . LEU C 1 55 ? 13.027 37.724 -11.524 1.00 27.74 55 LEU C C 1
ATOM 3947 O O . LEU C 1 55 ? 13.196 36.500 -11.563 1.00 29.50 55 LEU C O 1
ATOM 3952 N N . PHE C 1 56 ? 12.456 38.390 -12.531 1.00 28.50 56 PHE C N 1
ATOM 3953 C CA . PHE C 1 56 ? 11.981 37.679 -13.711 1.00 32.27 56 PHE C CA 1
ATOM 3954 C C . PHE C 1 56 ? 13.114 36.965 -14.448 1.00 37.75 56 PHE C C 1
ATOM 3955 O O . PHE C 1 56 ? 12.886 35.915 -15.056 1.00 36.26 56 PHE C O 1
ATOM 3963 N N . ASP C 1 57 ? 14.331 37.527 -14.438 1.00 38.90 57 ASP C N 1
ATOM 3964 C CA . ASP C 1 57 ? 15.439 36.866 -15.135 1.00 38.83 57 ASP C CA 1
ATOM 3965 C C . ASP C 1 57 ? 15.895 35.630 -14.369 1.00 35.23 57 ASP C C 1
ATOM 3966 O O . ASP C 1 57 ? 16.240 34.606 -14.970 1.00 36.98 57 ASP C O 1
ATOM 3971 N N . GLN C 1 58 ? 15.885 35.704 -13.039 1.00 36.66 58 GLN C N 1
ATOM 3972 C CA . GLN C 1 58 ? 16.168 34.530 -12.216 1.00 38.43 58 GLN C CA 1
ATOM 3973 C C . GLN C 1 58 ? 15.125 33.432 -12.408 1.00 40.62 58 GLN C C 1
ATOM 3974 O O . GLN C 1 58 ? 15.463 32.241 -12.438 1.00 38.86 58 GLN C O 1
ATOM 3980 N N . LEU C 1 59 ? 13.844 33.811 -12.504 1.00 36.25 59 LEU C N 1
ATOM 3981 C CA . LEU C 1 59 ? 12.795 32.816 -12.713 1.00 34.88 59 LEU C CA 1
ATOM 3982 C C . LEU C 1 59 ? 12.972 32.125 -14.054 1.00 35.06 59 LEU C C 1
ATOM 3983 O O . LEU C 1 59 ? 12.748 30.916 -14.176 1.00 36.68 59 LEU C O 1
ATOM 3988 N N . ALA C 1 60 ? 13.338 32.894 -15.079 1.00 37.38 60 ALA C N 1
ATOM 3989 C CA . ALA C 1 60 ? 13.591 32.331 -16.401 1.00 37.88 60 ALA C CA 1
ATOM 3990 C C . ALA C 1 60 ? 14.719 31.309 -16.365 1.00 42.44 60 ALA C C 1
ATOM 3991 O O . ALA C 1 60 ? 14.718 30.359 -17.157 1.00 46.13 60 ALA C O 1
ATOM 3993 N N . ALA C 1 61 ? 15.669 31.471 -15.435 1.00 45.08 61 ALA C N 1
ATOM 3994 C CA . ALA C 1 61 ? 16.753 30.501 -15.295 1.00 46.76 61 ALA C CA 1
ATOM 3995 C C . ALA C 1 61 ? 16.226 29.139 -14.856 1.00 50.21 61 ALA C C 1
ATOM 3996 O O . ALA C 1 61 ? 16.767 28.100 -15.252 1.00 52.76 61 ALA C O 1
ATOM 3998 N N . LYS C 1 62 ? 15.178 29.124 -14.029 1.00 44.79 62 LYS C N 1
ATOM 3999 C CA . LYS C 1 62 ? 14.530 27.894 -13.592 1.00 45.16 62 LYS C CA 1
ATOM 4000 C C . LYS C 1 62 ? 13.455 27.423 -14.553 1.00 40.26 62 LYS C C 1
ATOM 4001 O O . LYS C 1 62 ? 12.666 26.549 -14.192 1.00 43.88 62 LYS C O 1
ATOM 4007 N N . ASP C 1 63 ? 13.385 28.004 -15.742 1.00 42.90 63 ASP C N 1
ATOM 4008 C CA . ASP C 1 63 ? 12.316 27.719 -16.698 1.00 42.67 63 ASP C CA 1
ATOM 4009 C C . ASP C 1 63 ? 10.934 27.997 -16.103 1.00 35.29 63 ASP C C 1
ATOM 4010 O O . ASP C 1 63 ? 9.994 27.231 -16.302 1.00 40.91 63 ASP C O 1
ATOM 4015 N N . VAL C 1 64 ? 10.821 29.085 -15.347 1.00 42.69 64 VAL C N 1
ATOM 4016 C CA . VAL C 1 64 ? 9.542 29.735 -15.064 1.00 39.00 64 VAL C CA 1
ATOM 4017 C C . VAL C 1 64 ? 9.450 30.950 -15.983 1.00 37.57 64 VAL C C 1
ATOM 4018 O O . VAL C 1 64 ? 10.179 31.930 -15.796 1.00 37.28 64 VAL C O 1
ATOM 4022 N N . THR C 1 65 ? 8.578 30.913 -16.983 1.00 31.54 65 THR C N 1
ATOM 4023 C CA . THR C 1 65 ? 8.569 31.975 -17.979 1.00 34.03 65 THR C CA 1
ATOM 4024 C C . THR C 1 65 ? 7.436 32.973 -17.725 1.00 33.29 65 THR C C 1
ATOM 4025 O O . THR C 1 65 ? 6.290 32.588 -17.459 1.00 28.98 65 THR C O 1
ATOM 4029 N N . ILE C 1 66 ? 7.794 34.254 -17.749 1.00 27.65 66 ILE C N 1
ATOM 4030 C CA . ILE C 1 66 ? 6.840 35.355 -17.741 1.00 29.64 66 ILE C CA 1
ATOM 4031 C C . ILE C 1 66 ? 6.452 35.617 -19.184 1.00 32.23 66 ILE C C 1
ATOM 4032 O O . ILE C 1 66 ? 7.248 36.156 -19.956 1.00 32.41 66 ILE C O 1
ATOM 4037 N N . ARG C 1 67 ? 5.226 35.258 -19.553 1.00 28.33 67 ARG C N 1
ATOM 4038 C CA . ARG C 1 67 ? 4.778 35.551 -20.910 1.00 22.58 67 ARG C CA 1
ATOM 4039 C C . ARG C 1 67 ? 4.489 37.036 -21.090 1.00 32.37 67 ARG C C 1
ATOM 4040 O O . ARG C 1 67 ? 4.747 37.605 -22.163 1.00 27.72 67 ARG C O 1
ATOM 4048 N N . GLY C 1 68 ? 3.981 37.691 -20.050 1.00 30.67 68 GLY C N 1
ATOM 4049 C CA . GLY C 1 68 ? 3.740 39.116 -20.134 1.00 24.79 68 GLY C CA 1
ATOM 4050 C C . GLY C 1 68 ? 3.305 39.677 -18.801 1.00 29.13 68 GLY C C 1
ATOM 4051 O O . GLY C 1 68 ? 2.823 38.951 -17.926 1.00 26.31 68 GLY C O 1
ATOM 4052 N N . THR C 1 69 ? 3.532 40.980 -18.648 1.00 27.29 69 THR C N 1
ATOM 4053 C CA . THR C 1 69 ? 2.940 41.804 -17.610 1.00 25.98 69 THR C CA 1
ATOM 4054 C C . THR C 1 69 ? 2.052 42.816 -18.310 1.00 27.25 69 THR C C 1
ATOM 4055 O O . THR C 1 69 ? 2.424 43.345 -19.367 1.00 27.38 69 THR C O 1
ATOM 4059 N N . TYR C 1 70 ? 0.871 43.065 -17.756 1.00 23.08 70 TYR C N 1
ATOM 4060 C CA . TYR C 1 70 ? -0.155 43.819 -18.466 1.00 23.82 70 TYR C CA 1
ATOM 4061 C C . TYR C 1 70 ? -0.724 44.930 -17.602 1.00 22.56 70 TYR C C 1
ATOM 4062 O O . TYR C 1 70 ? -0.942 44.741 -16.403 1.00 21.56 70 TYR C O 1
ATOM 4071 N N . ASP C 1 71 ? -0.970 46.079 -18.222 1.00 21.49 71 ASP C N 1
ATOM 4072 C CA . ASP C 1 71 ? -1.558 47.237 -17.550 1.00 25.80 71 ASP C CA 1
ATOM 4073 C C . ASP C 1 71 ? -3.074 47.106 -17.661 1.00 21.68 71 ASP C C 1
ATOM 4074 O O . ASP C 1 71 ? -3.623 47.153 -18.761 1.00 23.34 71 ASP C O 1
ATOM 4079 N N . LEU C 1 72 ? -3.744 46.890 -16.523 1.00 23.79 72 LEU C N 1
ATOM 4080 C CA . LEU C 1 72 ? -5.198 46.787 -16.487 1.00 20.84 72 LEU C CA 1
ATOM 4081 C C . LEU C 1 72 ? -5.861 48.081 -16.052 1.00 26.67 72 LEU C C 1
ATOM 4082 O O . LEU C 1 72 ? -7.101 48.170 -16.083 1.00 21.22 72 LEU C O 1
ATOM 4087 N N . SER C 1 73 ? -5.065 49.059 -15.617 1.00 22.73 73 SER C N 1
ATOM 4088 C CA . SER C 1 73 ? -5.606 50.223 -14.932 1.00 27.11 73 SER C CA 1
ATOM 4089 C C . SER C 1 73 ? -6.556 50.941 -15.858 1.00 24.96 73 SER C C 1
ATOM 4090 O O . SER C 1 73 ? -6.380 50.930 -17.076 1.00 29.39 73 SER C O 1
ATOM 4093 N N . GLY C 1 74 ? -7.576 51.548 -15.273 1.00 27.22 74 GLY C N 1
ATOM 4094 C CA . GLY C 1 74 ? -8.584 52.261 -16.047 1.00 24.54 74 GLY C CA 1
ATOM 4095 C C . GLY C 1 74 ? -9.645 51.390 -16.634 1.00 24.80 74 GLY C C 1
ATOM 4096 O O . GLY C 1 74 ? -10.835 51.707 -16.542 1.00 23.15 74 GLY C O 1
ATOM 4097 N N . LEU C 1 75 ? -9.254 50.287 -17.271 1.00 22.58 75 LEU C N 1
ATOM 4098 C CA . LEU C 1 75 ? -10.264 49.358 -17.747 1.00 21.95 75 LEU C CA 1
ATOM 4099 C C . LEU C 1 75 ? -10.950 48.628 -16.610 1.00 23.23 75 LEU C C 1
ATOM 4100 O O . LEU C 1 75 ? -12.009 48.019 -16.829 1.00 20.67 75 LEU C O 1
ATOM 4105 N N . ARG C 1 76 ? -10.377 48.687 -15.416 1.00 22.01 76 ARG C N 1
ATOM 4106 C CA . ARG C 1 76 ? -10.982 48.094 -14.240 1.00 24.23 76 ARG C CA 1
ATOM 4107 C C . ARG C 1 76 ? -10.674 48.991 -13.055 1.00 27.24 76 ARG C C 1
ATOM 4108 O O . ARG C 1 76 ? -9.554 49.489 -12.927 1.00 28.78 76 ARG C O 1
ATOM 4116 N N . ALA C 1 77 ? -11.666 49.227 -12.202 1.00 24.63 77 ALA C N 1
ATOM 4117 C CA . ALA C 1 77 ? -11.390 50.044 -11.025 1.00 19.75 77 ALA C CA 1
ATOM 4118 C C . ALA C 1 77 ? -10.645 49.260 -9.950 1.00 28.55 77 ALA C C 1
ATOM 4119 O O . ALA C 1 77 ? -9.844 49.843 -9.203 1.00 26.71 77 ALA C O 1
ATOM 4121 N N . ASP C 1 78 ? -10.868 47.942 -9.863 1.00 22.36 78 ASP C N 1
ATOM 4122 C CA . ASP C 1 78 ? -10.278 47.116 -8.817 1.00 25.93 78 ASP C CA 1
ATOM 4123 C C . ASP C 1 78 ? -9.103 46.264 -9.293 1.00 26.55 78 ASP C C 1
ATOM 4124 O O . ASP C 1 78 ? -8.827 45.229 -8.683 1.00 28.34 78 ASP C O 1
ATOM 4129 N N . ALA C 1 79 ? -8.352 46.711 -10.307 1.00 22.07 79 ALA C N 1
ATOM 4130 C CA . ALA C 1 79 ? -7.158 46.003 -10.750 1.00 22.86 79 ALA C CA 1
ATOM 4131 C C . ALA C 1 79 ? -6.276 46.956 -11.548 1.00 27.89 79 ALA C C 1
ATOM 4132 O O . ALA C 1 79 ? -6.785 47.799 -12.290 1.00 25.88 79 ALA C O 1
ATOM 4134 N N . ASP C 1 80 ? -4.954 46.762 -11.445 1.00 22.00 80 ASP C N 1
ATOM 4135 C CA . ASP C 1 80 ? -4.009 47.615 -12.173 1.00 21.28 80 ASP C CA 1
ATOM 4136 C C . ASP C 1 80 ? -2.969 46.831 -12.982 1.00 20.46 80 ASP C C 1
ATOM 4137 O O . ASP C 1 80 ? -2.451 47.346 -13.974 1.00 22.42 80 ASP C O 1
ATOM 4142 N N . LEU C 1 81 ? -2.622 45.613 -12.559 1.00 24.54 81 LEU C N 1
ATOM 4143 C CA . LEU C 1 81 ? -1.508 44.883 -13.163 1.00 24.02 81 LEU C CA 1
ATOM 4144 C C . LEU C 1 81 ? -1.824 43.397 -13.223 1.00 24.78 81 LEU C C 1
ATOM 4145 O O . LEU C 1 81 ? -2.341 42.823 -12.262 1.00 20.55 81 LEU C O 1
ATOM 4150 N N . MET C 1 82 ? -1.453 42.755 -14.323 1.00 22.00 82 MET C N 1
ATOM 4151 C CA . MET C 1 82 ? -1.563 41.308 -14.417 1.00 22.18 82 MET C CA 1
ATOM 4152 C C . MET C 1 82 ? -0.209 40.721 -14.809 1.00 24.60 82 MET C C 1
ATOM 4153 O O . MET C 1 82 ? 0.533 41.329 -15.583 1.00 23.32 82 MET C O 1
ATOM 4158 N N . ILE C 1 83 ? 0.133 39.573 -14.224 1.00 23.48 83 ILE C N 1
ATOM 4159 C CA . ILE C 1 83 ? 1.305 38.787 -14.606 1.00 17.79 83 ILE C CA 1
ATOM 4160 C C . ILE C 1 83 ? 0.822 37.453 -15.144 1.00 22.66 83 ILE C C 1
ATOM 4161 O O . ILE C 1 83 ? 0.026 36.766 -14.493 1.00 21.35 83 ILE C O 1
ATOM 4166 N N . TRP C 1 84 ? 1.310 37.081 -16.313 1.00 21.58 84 TRP C N 1
ATOM 4167 C CA . TRP C 1 84 ? 1.020 35.792 -16.930 1.00 22.18 84 TRP C CA 1
ATOM 4168 C C . TRP C 1 84 ? 2.324 34.996 -16.930 1.00 24.65 84 TRP C C 1
ATOM 4169 O O . TRP C 1 84 ? 3.291 35.385 -17.597 1.00 22.59 84 TRP C O 1
ATOM 4180 N N . TRP C 1 85 ? 2.370 33.929 -16.130 1.00 19.80 85 TRP C N 1
ATOM 4181 C CA . TRP C 1 85 ? 3.550 33.080 -16.005 1.00 22.93 85 TRP C CA 1
ATOM 4182 C C . TRP C 1 85 ? 3.149 31.616 -16.114 1.00 27.62 85 TRP C C 1
ATOM 4183 O O . TRP C 1 85 ? 2.038 31.223 -15.720 1.00 23.91 85 TRP C O 1
ATOM 4194 N N . HIS C 1 86 ? 4.070 30.805 -16.640 1.00 22.26 86 HIS C N 1
ATOM 4195 C CA . HIS C 1 86 ? 3.817 29.378 -16.752 1.00 24.41 86 HIS C CA 1
ATOM 4196 C C . HIS C 1 86 ? 5.101 28.601 -16.465 1.00 29.88 86 HIS C C 1
ATOM 4197 O O . HIS C 1 86 ? 6.211 29.148 -16.501 1.00 28.68 86 HIS C O 1
ATOM 4204 N N . ALA C 1 87 ? 4.917 27.319 -16.142 1.00 25.61 87 ALA C N 1
ATOM 4205 C CA . ALA C 1 87 ? 5.962 26.460 -15.605 1.00 30.06 87 ALA C CA 1
ATOM 4206 C C . ALA C 1 87 ? 5.473 25.023 -15.634 1.00 27.48 87 ALA C C 1
ATOM 4207 O O . ALA C 1 87 ? 4.286 24.743 -15.833 1.00 27.78 87 ALA C O 1
ATOM 4209 N N . GLU C 1 88 ? 6.412 24.120 -15.382 1.00 30.56 88 GLU C N 1
ATOM 4210 C CA . GLU C 1 88 ? 6.165 22.686 -15.448 1.00 31.01 88 GLU C CA 1
ATOM 4211 C C . GLU C 1 88 ? 5.383 22.168 -14.247 1.00 28.88 88 GLU C C 1
ATOM 4212 O O . GLU C 1 88 ? 4.690 21.154 -14.369 1.00 28.44 88 GLU C O 1
ATOM 4218 N N . THR C 1 89 ? 5.491 22.824 -13.081 1.00 27.60 89 THR C N 1
ATOM 4219 C CA . THR C 1 89 ? 4.731 22.447 -11.891 1.00 27.14 89 THR C CA 1
ATOM 4220 C C . THR C 1 89 ? 3.993 23.653 -11.317 1.00 32.16 89 THR C C 1
ATOM 4221 O O . THR C 1 89 ? 4.429 24.800 -11.445 1.00 26.09 89 THR C O 1
ATOM 4225 N N . ALA C 1 90 ? 2.876 23.379 -10.653 1.00 26.28 90 ALA C N 1
ATOM 4226 C CA . ALA C 1 90 ? 2.215 24.424 -9.880 1.00 28.10 90 ALA C CA 1
ATOM 4227 C C . ALA C 1 90 ? 3.124 24.963 -8.768 1.00 26.34 90 ALA C C 1
ATOM 4228 O O . ALA C 1 90 ? 3.147 26.178 -8.499 1.00 25.41 90 ALA C O 1
ATOM 4230 N N . ASP C 1 91 ? 3.926 24.091 -8.155 1.00 24.62 91 ASP C N 1
ATOM 4231 C CA . ASP C 1 91 ? 4.784 24.517 -7.051 1.00 29.30 91 ASP C CA 1
ATOM 4232 C C . ASP C 1 91 ? 5.709 25.665 -7.453 1.00 30.08 91 ASP C C 1
ATOM 4233 O O . ASP C 1 91 ? 5.937 26.593 -6.668 1.00 26.68 91 ASP C O 1
ATOM 4238 N N . GLN C 1 92 ? 6.268 25.621 -8.666 1.00 29.48 92 GLN C N 1
ATOM 4239 C CA . GLN C 1 92 ? 7.201 26.674 -9.079 1.00 28.40 92 GLN C CA 1
ATOM 4240 C C . GLN C 1 92 ? 6.495 28.014 -9.240 1.00 22.67 92 GLN C C 1
ATOM 4241 O O . GLN C 1 92 ? 7.068 29.074 -8.947 1.00 22.82 92 GLN C O 1
ATOM 4247 N N . LEU C 1 93 ? 5.264 27.982 -9.750 1.00 24.25 93 LEU C N 1
ATOM 4248 C CA . LEU C 1 93 ? 4.488 29.202 -9.920 1.00 22.53 93 LEU C CA 1
ATOM 4249 C C . LEU C 1 93 ? 4.109 29.792 -8.575 1.00 24.39 93 LEU C C 1
ATOM 4250 O O . LEU C 1 93 ? 4.073 31.013 -8.421 1.00 24.31 93 LEU C O 1
ATOM 4255 N N . GLN C 1 94 ? 3.830 28.938 -7.584 1.00 28.48 94 GLN C N 1
ATOM 4256 C CA . GLN C 1 94 ? 3.560 29.425 -6.230 1.00 24.26 94 GLN C CA 1
ATOM 4257 C C . GLN C 1 94 ? 4.772 30.124 -5.651 1.00 25.84 94 GLN C C 1
ATOM 4258 O O . GLN C 1 94 ? 4.652 31.173 -5.012 1.00 26.59 94 GLN C O 1
ATOM 4264 N N . GLU C 1 95 ? 5.954 29.532 -5.835 1.00 25.13 95 GLU C N 1
ATOM 4265 C CA . GLU C 1 95 ? 7.166 30.157 -5.339 1.00 26.96 95 GLU C CA 1
ATOM 4266 C C . GLU C 1 95 ? 7.399 31.512 -5.998 1.00 24.38 95 GLU C C 1
ATOM 4267 O O . GLU C 1 95 ? 7.766 32.473 -5.319 1.00 27.05 95 GLU C O 1
ATOM 4273 N N . ALA C 1 96 ? 7.220 31.599 -7.324 1.00 24.04 96 ALA C N 1
ATOM 4274 C CA . ALA C 1 96 ? 7.435 32.862 -8.033 1.00 27.08 96 ALA C CA 1
ATOM 4275 C C . ALA C 1 96 ? 6.475 33.947 -7.534 1.00 27.80 96 ALA C C 1
ATOM 4276 O O . ALA C 1 96 ? 6.871 35.097 -7.302 1.00 28.93 96 ALA C O 1
ATOM 4278 N N . TYR C 1 97 ? 5.194 33.598 -7.405 1.00 26.09 97 TYR C N 1
ATOM 4279 C CA . TYR C 1 97 ? 4.191 34.515 -6.863 1.00 24.21 97 TYR C CA 1
ATOM 4280 C C . TYR C 1 97 ? 4.638 35.099 -5.521 1.00 22.75 97 TYR C C 1
ATOM 4281 O O . TYR C 1 97 ? 4.653 36.319 -5.330 1.00 23.68 97 TYR C O 1
ATOM 4290 N N . ASN C 1 98 ? 5.039 34.242 -4.586 1.00 22.56 98 ASN C N 1
ATOM 4291 C CA . ASN C 1 98 ? 5.461 34.734 -3.279 1.00 24.63 98 ASN C CA 1
ATOM 4292 C C . ASN C 1 98 ? 6.715 35.594 -3.366 1.00 26.18 98 ASN C C 1
ATOM 4293 O O . ASN C 1 98 ? 6.834 36.597 -2.649 1.00 27.50 98 ASN C O 1
ATOM 4298 N N . LEU C 1 99 ? 7.687 35.186 -4.192 1.00 25.70 99 LEU C N 1
ATOM 4299 C CA . LEU C 1 99 ? 8.861 36.025 -4.445 1.00 28.88 99 LEU C CA 1
ATOM 4300 C C . LEU C 1 99 ? 8.474 37.389 -5.008 1.00 25.05 99 LEU C C 1
ATOM 4301 O O . LEU C 1 99 ? 9.044 38.416 -4.618 1.00 30.48 99 LEU C O 1
ATOM 4306 N N . PHE C 1 100 ? 7.519 37.426 -5.939 1.00 24.49 100 PHE C N 1
ATOM 4307 C CA . PHE C 1 100 ? 7.082 38.717 -6.463 1.00 22.25 100 PHE C CA 1
ATOM 4308 C C . PHE C 1 100 ? 6.485 39.581 -5.362 1.00 26.49 100 PHE C C 1
ATOM 4309 O O . PHE C 1 100 ? 6.686 40.800 -5.346 1.00 24.99 100 PHE C O 1
ATOM 4317 N N . ARG C 1 101 ? 5.732 38.966 -4.432 1.00 24.99 101 ARG C N 1
ATOM 4318 C CA . ARG C 1 101 ? 5.050 39.744 -3.398 1.00 28.90 101 ARG C CA 1
ATOM 4319 C C . ARG C 1 101 ? 6.022 40.349 -2.396 1.00 28.58 101 ARG C C 1
ATOM 4320 O O . ARG C 1 101 ? 5.631 41.243 -1.641 1.00 28.81 101 ARG C O 1
ATOM 4328 N N . ARG C 1 102 ? 7.275 39.884 -2.371 1.00 28.51 102 ARG C N 1
ATOM 4329 C CA . ARG C 1 102 ? 8.280 40.445 -1.476 1.00 29.35 102 ARG C CA 1
ATOM 4330 C C . ARG C 1 102 ? 9.042 41.624 -2.078 1.00 29.30 102 ARG C C 1
ATOM 4331 O O . ARG C 1 102 ? 9.719 42.333 -1.332 1.00 32.02 102 ARG C O 1
ATOM 4339 N N . THR C 1 103 ? 8.974 41.837 -3.393 1.00 30.58 103 THR C N 1
ATOM 4340 C CA . THR C 1 103 ? 9.612 42.994 -4.016 1.00 30.55 103 THR C CA 1
ATOM 4341 C C . THR C 1 103 ? 8.938 44.292 -3.564 1.00 31.96 103 THR C C 1
ATOM 4342 O O . THR C 1 103 ? 7.826 44.290 -3.027 1.00 30.62 103 THR C O 1
ATOM 4346 N N . LYS C 1 104 ? 9.612 45.424 -3.801 1.00 28.96 104 LYS C N 1
ATOM 4347 C CA . LYS C 1 104 ? 8.995 46.697 -3.424 1.00 32.65 104 LYS C CA 1
ATOM 4348 C C . LYS C 1 104 ? 7.666 46.887 -4.144 1.00 30.99 104 LYS C C 1
ATOM 4349 O O . LYS C 1 104 ? 6.680 47.317 -3.540 1.00 32.52 104 LYS C O 1
ATOM 4355 N N . LEU C 1 105 ? 7.627 46.593 -5.440 1.00 24.97 105 LEU C N 1
ATOM 4356 C CA . LEU C 1 105 ? 6.380 46.740 -6.182 1.00 29.89 105 LEU C CA 1
ATOM 4357 C C . LEU C 1 105 ? 5.310 45.811 -5.613 1.00 29.21 105 LEU C C 1
ATOM 4358 O O . LEU C 1 105 ? 4.149 46.204 -5.458 1.00 28.15 105 LEU C O 1
ATOM 4363 N N . GLY C 1 106 ? 5.699 44.597 -5.230 1.00 28.68 106 GLY C N 1
ATOM 4364 C CA . GLY C 1 106 ? 4.729 43.665 -4.684 1.00 28.65 106 GLY C CA 1
ATOM 4365 C C . GLY C 1 106 ? 4.106 44.130 -3.385 1.00 31.42 106 GLY C C 1
ATOM 4366 O O . GLY C 1 106 ? 2.924 43.866 -3.129 1.00 25.43 106 GLY C O 1
ATOM 4367 N N . ARG C 1 107 ? 4.886 44.821 -2.546 1.00 23.82 107 ARG C N 1
ATOM 4368 C CA . ARG C 1 107 ? 4.390 45.357 -1.281 1.00 29.37 107 ARG C CA 1
ATOM 4369 C C . ARG C 1 107 ? 3.523 46.593 -1.467 1.00 29.49 107 ARG C C 1
ATOM 4370 O O . ARG C 1 107 ? 2.868 47.007 -0.513 1.00 26.82 107 ARG C O 1
ATOM 4378 N N . ALA C 1 108 ? 3.509 47.187 -2.653 1.00 25.89 108 ALA C N 1
ATOM 4379 C CA . ALA C 1 108 ? 2.612 48.282 -2.967 1.00 26.60 108 ALA C CA 1
ATOM 4380 C C . ALA C 1 108 ? 1.306 47.804 -3.602 1.00 27.56 108 ALA C C 1
ATOM 4381 O O . ALA C 1 108 ? 0.459 48.635 -3.938 1.00 24.56 108 ALA C O 1
ATOM 4383 N N . LEU C 1 109 ? 1.126 46.496 -3.767 1.00 23.97 109 LEU C N 1
ATOM 4384 C CA . LEU C 1 109 ? -0.050 45.931 -4.418 1.00 25.59 109 LEU C CA 1
ATOM 4385 C C . LEU C 1 109 ? -0.835 45.042 -3.460 1.00 25.68 109 LEU C C 1
ATOM 4386 O O . LEU C 1 109 ? -0.303 44.515 -2.477 1.00 23.74 109 LEU C O 1
ATOM 4391 N N . GLU C 1 110 ? -2.111 44.854 -3.788 1.00 24.90 110 GLU C N 1
ATOM 4392 C CA . GLU C 1 110 ? -2.988 43.919 -3.118 1.00 22.74 110 GLU C CA 1
ATOM 4393 C C . GLU C 1 110 ? -3.394 42.836 -4.112 1.00 22.38 110 GLU C C 1
ATOM 4394 O O . GLU C 1 110 ? -3.785 43.168 -5.234 1.00 21.17 110 GLU C O 1
ATOM 4400 N N . PRO C 1 111 ? -3.275 41.555 -3.777 1.00 22.73 111 PRO C N 1
ATOM 4401 C CA . PRO C 1 111 ? -3.778 40.516 -4.688 1.00 25.69 111 PRO C CA 1
ATOM 4402 C C . PRO C 1 111 ? -5.289 40.641 -4.855 1.00 24.14 111 PRO C C 1
ATOM 4403 O O . PRO C 1 111 ? -6.010 40.896 -3.890 1.00 25.46 111 PRO C O 1
ATOM 4407 N N . VAL C 1 112 ? -5.754 40.436 -6.092 1.00 22.59 112 VAL C N 1
ATOM 4408 C CA . VAL C 1 112 ? -7.152 40.572 -6.494 1.00 23.17 112 VAL C CA 1
ATOM 4409 C C . VAL C 1 112 ? -7.736 39.237 -6.964 1.00 26.28 112 VAL C C 1
ATOM 4410 O O . VAL C 1 112 ? -8.837 38.836 -6.560 1.00 17.11 112 VAL C O 1
ATOM 4414 N N . TRP C 1 113 ? -7.035 38.558 -7.864 1.00 18.37 113 TRP C N 1
ATOM 4415 C CA . TRP C 1 113 ? -7.563 37.366 -8.526 1.00 19.71 113 TRP C CA 1
ATOM 4416 C C . TRP C 1 113 ? -6.360 36.653 -9.101 1.00 21.41 113 TRP C C 1
ATOM 4417 O O . TRP C 1 113 ? -5.611 37.270 -9.858 1.00 20.23 113 TRP C O 1
ATOM 4428 N N . SER C 1 114 ? -6.153 35.394 -8.735 1.00 20.65 114 SER C N 1
ATOM 4429 C CA . SER C 1 114 ? -5.004 34.647 -9.234 1.00 19.22 114 SER C CA 1
ATOM 4430 C C . SER C 1 114 ? -5.492 33.240 -9.526 1.00 21.25 114 SER C C 1
ATOM 4431 O O . SER C 1 114 ? -5.986 32.565 -8.627 1.00 21.13 114 SER C O 1
ATOM 4434 N N . ASN C 1 115 ? -5.437 32.815 -10.781 1.00 18.77 115 ASN C N 1
ATOM 4435 C CA . ASN C 1 115 ? -6.071 31.551 -11.123 1.00 21.63 115 ASN C CA 1
ATOM 4436 C C . ASN C 1 115 ? -5.166 30.712 -12.001 1.00 21.81 115 ASN C C 1
ATOM 4437 O O . ASN C 1 115 ? -4.599 31.223 -12.966 1.00 20.47 115 ASN C O 1
ATOM 4442 N N . MET C 1 116 ? -5.019 29.442 -11.642 1.00 22.92 116 MET C N 1
ATOM 4443 C CA . MET C 1 116 ? -4.169 28.500 -12.355 1.00 19.96 116 MET C CA 1
ATOM 4444 C C . MET C 1 116 ? -4.992 27.623 -13.290 1.00 24.99 116 MET C C 1
ATOM 4445 O O . MET C 1 116 ? -6.151 27.284 -12.999 1.00 20.58 116 MET C O 1
ATOM 4450 N N . ALA C 1 117 ? -4.367 27.240 -14.415 1.00 19.89 117 ALA C N 1
ATOM 4451 C CA . ALA C 1 117 ? -4.944 26.267 -15.320 1.00 21.68 117 ALA C CA 1
ATOM 4452 C C . ALA C 1 117 ? -3.831 25.341 -15.781 1.00 25.97 117 ALA C C 1
ATOM 4453 O O . ALA C 1 117 ? -2.649 25.601 -15.546 1.00 24.31 117 ALA C O 1
ATOM 4455 N N . LEU C 1 118 ? -4.230 24.237 -16.411 1.00 26.30 118 LEU C N 1
ATOM 4456 C CA . LEU C 1 118 ? -3.315 23.174 -16.825 1.00 33.04 118 LEU C CA 1
ATOM 4457 C C . LEU C 1 118 ? -3.709 22.690 -18.211 1.00 30.60 118 LEU C C 1
ATOM 4458 O O . LEU C 1 118 ? -4.865 22.323 -18.429 1.00 34.18 118 LEU C O 1
ATOM 4463 N N . HIS C 1 119 ? -2.770 22.696 -19.151 1.00 34.80 119 HIS C N 1
ATOM 4464 C CA . HIS C 1 119 ? -3.106 22.193 -20.475 1.00 37.93 119 HIS C CA 1
ATOM 4465 C C . HIS C 1 119 ? -3.413 20.695 -20.413 1.00 39.89 119 HIS C C 1
ATOM 4466 O O . HIS C 1 119 ? -2.603 19.903 -19.924 1.00 40.08 119 HIS C O 1
ATOM 4473 N N . ARG C 1 120 ? -4.596 20.320 -20.909 1.00 39.97 120 ARG C N 1
ATOM 4474 C CA . ARG C 1 120 ? -5.095 18.958 -21.024 1.00 45.09 120 ARG C CA 1
ATOM 4475 C C . ARG C 1 120 ? -5.603 18.726 -22.440 1.00 56.66 120 ARG C C 1
ATOM 4476 O O . ARG C 1 120 ? -6.290 19.596 -22.999 1.00 55.73 120 ARG C O 1
ATOM 4484 N N . PRO C 1 121 ? -5.287 17.573 -23.045 1.00 64.33 121 PRO C N 1
ATOM 4485 C CA . PRO C 1 121 ? -5.679 17.330 -24.444 1.00 68.79 121 PRO C CA 1
ATOM 4486 C C . PRO C 1 121 ? -7.166 17.553 -24.688 1.00 65.25 121 PRO C C 1
ATOM 4487 O O . PRO C 1 121 ? -8.016 17.212 -23.860 1.00 61.72 121 PRO C O 1
ATOM 4491 N N . ALA C 1 122 ? -7.470 18.146 -25.840 1.00 66.81 122 ALA C N 1
ATOM 4492 C CA . ALA C 1 122 ? -8.838 18.493 -26.178 1.00 65.95 122 ALA C CA 1
ATOM 4493 C C . ALA C 1 122 ? -9.684 17.237 -26.358 1.00 64.64 122 ALA C C 1
ATOM 4494 O O . ALA C 1 122 ? -9.174 16.133 -26.573 1.00 70.69 122 ALA C O 1
ATOM 4496 N N . GLU C 1 123 ? -11.004 17.425 -26.261 1.00 63.80 123 GLU C N 1
ATOM 4497 C CA . GLU C 1 123 ? -11.935 16.303 -26.327 1.00 63.10 123 GLU C CA 1
ATOM 4498 C C . GLU C 1 123 ? -12.004 15.725 -27.739 1.00 63.48 123 GLU C C 1
ATOM 4499 O O . GLU C 1 123 ? -11.897 14.509 -27.927 1.00 64.27 123 GLU C O 1
ATOM 4505 N N . PHE C 1 124 ? -12.197 16.579 -28.747 1.00 64.98 124 PHE C N 1
ATOM 4506 C CA . PHE C 1 124 ? -12.294 16.136 -30.136 1.00 68.32 124 PHE C CA 1
ATOM 4507 C C . PHE C 1 124 ? -11.095 16.639 -30.930 1.00 70.86 124 PHE C C 1
ATOM 4508 O O . PHE C 1 124 ? -10.222 15.851 -31.310 1.00 70.75 124 PHE C O 1
ATOM 4516 N N . ASN C 1 125 ? -11.046 17.943 -31.212 1.00 71.65 125 ASN C N 1
ATOM 4517 C CA . ASN C 1 125 ? -9.973 18.564 -31.982 1.00 71.38 125 ASN C CA 1
ATOM 4518 C C . ASN C 1 125 ? -8.721 18.574 -31.112 1.00 72.03 125 ASN C C 1
ATOM 4519 O O . ASN C 1 125 ? -8.305 19.600 -30.565 1.00 75.72 125 ASN C O 1
ATOM 4524 N N . ARG C 1 126 ? -8.101 17.397 -30.986 1.00 71.35 126 ARG C N 1
ATOM 4525 C CA . ARG C 1 126 ? -6.903 17.305 -30.165 1.00 74.10 126 ARG C CA 1
ATOM 4526 C C . ARG C 1 126 ? -5.727 18.056 -30.774 1.00 77.67 126 ARG C C 1
ATOM 4527 O O . ARG C 1 126 ? -4.657 18.109 -30.153 1.00 80.00 126 ARG C O 1
ATOM 4535 N N . SER C 1 127 ? -5.904 18.642 -31.964 1.00 72.60 127 SER C N 1
ATOM 4536 C CA . SER C 1 127 ? -4.954 19.583 -32.536 1.00 74.27 127 SER C CA 1
ATOM 4537 C C . SER C 1 127 ? -5.145 21.008 -32.018 1.00 75.37 127 SER C C 1
ATOM 4538 O O . SER C 1 127 ? -4.525 21.928 -32.560 1.00 75.94 127 SER C O 1
ATOM 4541 N N . HIS C 1 128 ? -5.986 21.223 -31.006 1.00 71.61 128 HIS C N 1
ATOM 4542 C CA . HIS C 1 128 ? -6.098 22.542 -30.394 1.00 71.95 128 HIS C CA 1
ATOM 4543 C C . HIS C 1 128 ? -5.017 22.714 -29.335 1.00 69.99 128 HIS C C 1
ATOM 4544 O O . HIS C 1 128 ? -5.016 22.012 -28.315 1.00 70.97 128 HIS C O 1
ATOM 4551 N N . ILE C 1 129 ? -4.112 23.657 -29.571 1.00 63.38 129 ILE C N 1
ATOM 4552 C CA . ILE C 1 129 ? -2.999 23.949 -28.678 1.00 53.41 129 ILE C CA 1
ATOM 4553 C C . ILE C 1 129 ? -3.115 25.411 -28.264 1.00 54.54 129 ILE C C 1
ATOM 4554 O O . ILE C 1 129 ? -3.372 26.265 -29.118 1.00 50.35 129 ILE C O 1
ATOM 4559 N N . PRO C 1 130 ? -2.975 25.743 -26.978 1.00 54.55 130 PRO C N 1
ATOM 4560 C CA . PRO C 1 130 ? -2.998 27.155 -26.593 1.00 47.51 130 PRO C CA 1
ATOM 4561 C C . PRO C 1 130 ? -1.800 27.891 -27.170 1.00 44.35 130 PRO C C 1
ATOM 4562 O O . PRO C 1 130 ? -0.704 27.342 -27.288 1.00 42.80 130 PRO C O 1
ATOM 4566 N N . ALA C 1 131 ? -2.028 29.157 -27.531 1.00 40.99 131 ALA C N 1
ATOM 4567 C CA . ALA C 1 131 ? -0.992 29.944 -28.195 1.00 42.12 131 ALA C CA 1
ATOM 4568 C C . ALA C 1 131 ? 0.304 29.989 -27.396 1.00 44.77 131 ALA C C 1
ATOM 4569 O O . ALA C 1 131 ? 1.391 29.972 -27.986 1.00 48.79 131 ALA C O 1
ATOM 4571 N N . PHE C 1 132 ? 0.226 30.034 -26.065 1.00 38.31 132 PHE C N 1
ATOM 4572 C CA . PHE C 1 132 ? 1.450 30.076 -25.275 1.00 40.32 132 PHE C CA 1
ATOM 4573 C C . PHE C 1 132 ? 2.232 28.768 -25.335 1.00 40.72 132 PHE C C 1
ATOM 4574 O O . PHE C 1 132 ? 3.388 28.740 -24.905 1.00 41.11 132 PHE C O 1
ATOM 4582 N N . LEU C 1 133 ? 1.645 27.700 -25.869 1.00 44.50 133 LEU C N 1
ATOM 4583 C CA . LEU C 1 133 ? 2.345 26.435 -26.055 1.00 43.83 133 LEU C CA 1
ATOM 4584 C C . LEU C 1 133 ? 2.723 26.177 -27.507 1.00 48.36 133 LEU C C 1
ATOM 4585 O O . LEU C 1 133 ? 3.116 25.053 -27.837 1.00 51.35 133 LEU C O 1
ATOM 4590 N N . ALA C 1 134 ? 2.599 27.183 -28.384 1.00 52.14 134 ALA C N 1
ATOM 4591 C CA . ALA C 1 134 ? 2.952 27.069 -29.799 1.00 49.66 134 ALA C CA 1
ATOM 4592 C C . ALA C 1 134 ? 3.999 28.097 -30.211 1.00 53.96 134 ALA C C 1
ATOM 4593 O O . ALA C 1 134 ? 4.122 28.410 -31.401 1.00 57.34 134 ALA C O 1
ATOM 4595 N N . ASP C 1 135 ? 4.745 28.640 -29.241 1.00 57.50 135 ASP C N 1
ATOM 4596 C CA . ASP C 1 135 ? 5.808 29.634 -29.461 1.00 63.36 135 ASP C CA 1
ATOM 4597 C C . ASP C 1 135 ? 5.321 30.873 -30.223 1.00 60.68 135 ASP C C 1
ATOM 4598 O O . ASP C 1 135 ? 6.119 31.588 -30.854 1.00 57.65 135 ASP C O 1
ATOM 4603 N N . GLU C 1 136 ? 4.020 31.139 -30.166 1.00 55.67 136 GLU C N 1
ATOM 4604 C CA . GLU C 1 136 ? 3.490 32.401 -30.651 1.00 47.84 136 GLU C CA 1
ATOM 4605 C C . GLU C 1 136 ? 3.906 33.508 -29.696 1.00 46.02 136 GLU C C 1
ATOM 4606 O O . GLU C 1 136 ? 3.774 33.368 -28.474 1.00 44.95 136 GLU C O 1
ATOM 4612 N N . THR C 1 137 ? 4.420 34.602 -30.242 1.00 43.64 137 THR C N 1
ATOM 4613 C CA . THR C 1 137 ? 4.825 35.711 -29.393 1.00 48.65 137 THR C CA 1
ATOM 4614 C C . THR C 1 137 ? 3.587 36.431 -28.840 1.00 35.97 137 THR C C 1
ATOM 4615 O O . THR C 1 137 ? 2.524 36.439 -29.470 1.00 40.39 137 THR C O 1
ATOM 4619 N N . PRO C 1 138 ? 3.682 36.982 -27.633 1.00 35.07 138 PRO C N 1
ATOM 4620 C CA . PRO C 1 138 ? 2.540 37.714 -27.068 1.00 35.32 138 PRO C CA 1
ATOM 4621 C C . PRO C 1 138 ? 2.187 38.978 -27.849 1.00 37.46 138 PRO C C 1
ATOM 4622 O O . PRO C 1 138 ? 3.049 39.771 -28.240 1.00 39.54 138 PRO C O 1
ATOM 4626 N N . ARG C 1 139 ? 0.891 39.156 -28.059 1.00 31.58 139 ARG C N 1
ATOM 4627 C CA . ARG C 1 139 ? 0.330 40.308 -28.736 1.00 28.01 139 ARG C CA 1
ATOM 4628 C C . ARG C 1 139 ? 0.180 41.463 -27.758 1.00 27.32 139 ARG C C 1
ATOM 4629 O O . ARG C 1 139 ? 0.380 41.306 -26.557 1.00 28.31 139 ARG C O 1
ATOM 4637 N N . ASN C 1 140 ? -0.192 42.632 -28.278 1.00 23.98 140 ASN C N 1
ATOM 4638 C CA . ASN C 1 140 ? -0.159 43.843 -27.461 1.00 26.31 140 ASN C CA 1
ATOM 4639 C C . ASN C 1 140 ? -1.306 43.941 -26.467 1.00 23.64 140 ASN C C 1
ATOM 4640 O O . ASN C 1 140 ? -1.175 44.648 -25.467 1.00 26.33 140 ASN C O 1
ATOM 4645 N N . TYR C 1 141 ? -2.423 43.291 -26.730 1.00 24.30 141 TYR C N 1
ATOM 4646 C CA . TYR C 1 141 ? -3.583 43.353 -25.848 1.00 24.59 141 TYR C CA 1
ATOM 4647 C C . TYR C 1 141 ? -4.007 41.953 -25.464 1.00 26.52 141 TYR C C 1
ATOM 4648 O O . TYR C 1 141 ? -3.889 41.024 -26.263 1.00 23.85 141 TYR C O 1
ATOM 4657 N N . ILE C 1 142 ? -4.544 41.820 -24.245 1.00 21.97 142 ILE C N 1
ATOM 4658 C CA . ILE C 1 142 ? -5.086 40.556 -23.776 1.00 22.01 142 ILE C CA 1
ATOM 4659 C C . ILE C 1 142 ? -6.456 40.795 -23.151 1.00 26.74 142 ILE C C 1
ATOM 4660 O O . ILE C 1 142 ? -6.747 41.874 -22.621 1.00 23.54 142 ILE C O 1
ATOM 4665 N N . SER C 1 143 ? -7.308 39.781 -23.247 1.00 20.98 143 SER C N 1
ATOM 4666 C CA . SER C 1 143 ? -8.553 39.719 -22.493 1.00 24.88 143 SER C CA 1
ATOM 4667 C C . SER C 1 143 ? -8.628 38.324 -21.875 1.00 26.39 143 SER C C 1
ATOM 4668 O O . SER C 1 143 ? -8.570 37.319 -22.594 1.00 26.49 143 SER C O 1
ATOM 4671 N N . VAL C 1 144 ? -8.686 38.269 -20.547 1.00 22.13 144 VAL C N 1
ATOM 4672 C CA . VAL C 1 144 ? -8.623 37.037 -19.769 1.00 16.82 144 VAL C CA 1
ATOM 4673 C C . VAL C 1 144 ? -9.925 36.903 -18.988 1.00 24.77 144 VAL C C 1
ATOM 4674 O O . VAL C 1 144 ? -10.343 37.848 -18.304 1.00 18.99 144 VAL C O 1
ATOM 4678 N N . TYR C 1 145 ? -10.545 35.731 -19.057 1.00 23.16 145 TYR C N 1
ATOM 4679 C CA . TYR C 1 145 ? -11.702 35.500 -18.206 1.00 22.95 145 TYR C CA 1
ATOM 4680 C C . TYR C 1 145 ? -11.855 34.011 -17.947 1.00 23.19 145 TYR C C 1
ATOM 4681 O O . TYR C 1 145 ? -11.459 33.188 -18.793 1.00 22.35 145 TYR C O 1
ATOM 4690 N N . PRO C 1 146 ? -12.422 33.638 -16.804 1.00 20.81 146 PRO C N 1
ATOM 4691 C CA . PRO C 1 146 ? -12.705 32.234 -16.521 1.00 19.04 146 PRO C CA 1
ATOM 4692 C C . PRO C 1 146 ? -14.035 31.830 -17.148 1.00 21.62 146 PRO C C 1
ATOM 4693 O O . PRO C 1 146 ? -14.823 32.653 -17.616 1.00 21.81 146 PRO C O 1
ATOM 4697 N N . PHE C 1 147 ? -14.296 30.528 -17.128 1.00 21.40 147 PHE C N 1
ATOM 4698 C CA . PHE C 1 147 ? -15.469 30.033 -17.838 1.00 20.87 147 PHE C CA 1
ATOM 4699 C C . PHE C 1 147 ? -16.047 28.804 -17.144 1.00 22.18 147 PHE C C 1
ATOM 4700 O O . PHE C 1 147 ? -15.304 27.926 -16.688 1.00 22.39 147 PHE C O 1
ATOM 4708 N N . VAL C 1 148 ? -17.380 28.757 -17.070 1.00 20.24 148 VAL C N 1
ATOM 4709 C CA . VAL C 1 148 ? -18.109 27.634 -16.489 1.00 21.75 148 VAL C CA 1
ATOM 4710 C C . VAL C 1 148 ? -19.285 27.336 -17.405 1.00 22.67 148 VAL C C 1
ATOM 4711 O O . VAL C 1 148 ? -20.092 28.224 -17.685 1.00 21.68 148 VAL C O 1
ATOM 4715 N N . ARG C 1 149 ? -19.381 26.090 -17.864 1.00 23.01 149 ARG C N 1
ATOM 4716 C CA . ARG C 1 149 ? -20.467 25.657 -18.735 1.00 23.83 149 ARG C CA 1
ATOM 4717 C C . ARG C 1 149 ? -21.710 25.300 -17.927 1.00 25.88 149 ARG C C 1
ATOM 4718 O O . ARG C 1 149 ? -21.651 25.085 -16.707 1.00 24.85 149 ARG C O 1
ATOM 4726 N N . SER C 1 150 ? -22.836 25.184 -18.629 1.00 23.81 150 SER C N 1
ATOM 4727 C CA . SER C 1 150 ? -24.070 24.689 -18.015 1.00 23.98 150 SER C CA 1
ATOM 4728 C C . SER C 1 150 ? -23.866 23.273 -17.473 1.00 25.40 150 SER C C 1
ATOM 4729 O O . SER C 1 150 ? -22.922 22.570 -17.836 1.00 27.55 150 SER C O 1
ATOM 4732 N N . TYR C 1 151 ? -24.747 22.864 -16.561 1.00 25.00 151 TYR C N 1
ATOM 4733 C CA . TYR C 1 151 ? -24.542 21.567 -15.922 1.00 33.02 151 TYR C CA 1
ATOM 4734 C C . TYR C 1 151 ? -24.653 20.420 -16.922 1.00 28.54 151 TYR C C 1
ATOM 4735 O O . TYR C 1 151 ? -23.964 19.409 -16.778 1.00 39.36 151 TYR C O 1
ATOM 4744 N N . ASP C 1 152 ? -25.486 20.547 -17.940 1.00 32.25 152 ASP C N 1
ATOM 4745 C CA . ASP C 1 152 ? -25.702 19.401 -18.811 1.00 36.88 152 ASP C CA 1
ATOM 4746 C C . ASP C 1 152 ? -24.805 19.388 -20.042 1.00 35.91 152 ASP C C 1
ATOM 4747 O O . ASP C 1 152 ? -24.843 18.409 -20.793 1.00 35.64 152 ASP C O 1
ATOM 4752 N N . TRP C 1 153 ? -24.008 20.441 -20.265 1.00 33.26 153 TRP C N 1
ATOM 4753 C CA . TRP C 1 153 ? -23.107 20.485 -21.416 1.00 30.25 153 TRP C CA 1
ATOM 4754 C C . TRP C 1 153 ? -22.301 19.200 -21.555 1.00 35.39 153 TRP C C 1
ATOM 4755 O O . TRP C 1 153 ? -22.237 18.599 -22.636 1.00 30.26 153 TRP C O 1
ATOM 4766 N N . TYR C 1 154 ? -21.671 18.770 -20.466 1.00 33.58 154 TYR C N 1
ATOM 4767 C CA . TYR C 1 154 ? -20.849 17.572 -20.496 1.00 33.02 154 TYR C CA 1
ATOM 4768 C C . TYR C 1 154 ? -21.675 16.292 -20.523 1.00 32.80 154 TYR C C 1
ATOM 4769 O O . TYR C 1 154 ? -21.099 15.209 -20.659 1.00 31.29 154 TYR C O 1
ATOM 4778 N N . LEU C 1 155 ? -22.996 16.402 -20.407 1.00 27.58 155 LEU C N 1
ATOM 4779 C CA . LEU C 1 155 ? -23.901 15.258 -20.452 1.00 40.26 155 LEU C CA 1
ATOM 4780 C C . LEU C 1 155 ? -24.575 15.080 -21.805 1.00 41.32 155 LEU C C 1
ATOM 4781 O O . LEU C 1 155 ? -25.213 14.042 -22.024 1.00 40.98 155 LEU C O 1
ATOM 4786 N N . LEU C 1 156 ? -24.458 16.059 -22.708 1.00 36.16 156 LEU C N 1
ATOM 4787 C CA . LEU C 1 156 ? -25.024 15.921 -24.043 1.00 40.10 156 LEU C CA 1
ATOM 4788 C C . LEU C 1 156 ? -24.348 14.772 -24.792 1.00 37.40 156 LEU C C 1
ATOM 4789 O O . LEU C 1 156 ? -23.206 14.410 -24.492 1.00 34.80 156 LEU C O 1
ATOM 4794 N N . PRO C 1 157 ? -25.027 14.186 -25.776 1.00 44.06 157 PRO C N 1
ATOM 4795 C CA . PRO C 1 157 ? -24.339 13.252 -26.674 1.00 43.55 157 PRO C CA 1
ATOM 4796 C C . PRO C 1 157 ? -23.087 13.910 -27.236 1.00 41.85 157 PRO C C 1
ATOM 4797 O O . PRO C 1 157 ? -23.097 15.095 -27.582 1.00 41.36 157 PRO C O 1
ATOM 4801 N N . ASP C 1 158 ? -22.000 13.129 -27.298 1.00 39.57 158 ASP C N 1
ATOM 4802 C CA . ASP C 1 158 ? -20.711 13.636 -27.768 1.00 45.60 158 ASP C CA 1
ATOM 4803 C C . ASP C 1 158 ? -20.828 14.395 -29.086 1.00 46.99 158 ASP C C 1
ATOM 4804 O O . ASP C 1 158 ? -20.151 15.408 -29.287 1.00 47.99 158 ASP C O 1
ATOM 4809 N N . GLU C 1 159 ? -21.687 13.930 -29.991 1.00 39.63 159 GLU C N 1
ATOM 4810 C CA . GLU C 1 159 ? -21.768 14.570 -31.299 1.00 47.77 159 GLU C CA 1
ATOM 4811 C C . GLU C 1 159 ? -22.418 15.941 -31.230 1.00 46.57 159 GLU C C 1
ATOM 4812 O O . GLU C 1 159 ? -22.086 16.817 -32.031 1.00 49.61 159 GLU C O 1
ATOM 4818 N N . ASP C 1 160 ? -23.359 16.148 -30.315 1.00 44.93 160 ASP C N 1
ATOM 4819 C CA . ASP C 1 160 ? -23.935 17.481 -30.193 1.00 48.69 160 ASP C CA 1
ATOM 4820 C C . ASP C 1 160 ? -22.907 18.464 -29.641 1.00 42.31 160 ASP C C 1
ATOM 4821 O O . ASP C 1 160 ? -22.863 19.627 -30.051 1.00 44.24 160 ASP C O 1
ATOM 4826 N N . ARG C 1 161 ? -22.068 18.005 -28.716 1.00 45.62 161 ARG C N 1
ATOM 4827 C CA . ARG C 1 161 ? -20.993 18.842 -28.201 1.00 43.18 161 ARG C CA 1
ATOM 4828 C C . ARG C 1 161 ? -19.953 19.100 -29.283 1.00 44.93 161 ARG C C 1
ATOM 4829 O O . ARG C 1 161 ? -19.472 20.232 -29.441 1.00 38.27 161 ARG C O 1
ATOM 4837 N N . ARG C 1 162 ? -19.613 18.061 -30.053 1.00 41.14 162 ARG C N 1
ATOM 4838 C CA . ARG C 1 162 ? -18.662 18.213 -31.152 1.00 45.93 162 ARG C CA 1
ATOM 4839 C C . ARG C 1 162 ? -19.149 19.240 -32.172 1.00 43.54 162 ARG C C 1
ATOM 4840 O O . ARG C 1 162 ? -18.381 20.113 -32.595 1.00 42.15 162 ARG C O 1
ATOM 4848 N N . ARG C 1 163 ? -20.421 19.136 -32.588 1.00 42.50 163 ARG C N 1
ATOM 4849 C CA . ARG C 1 163 ? -20.990 20.061 -33.572 1.00 48.50 163 ARG C CA 1
ATOM 4850 C C . ARG C 1 163 ? -20.914 21.500 -33.089 1.00 44.33 163 ARG C C 1
ATOM 4851 O O . ARG C 1 163 ? -20.510 22.401 -33.836 1.00 40.79 163 ARG C O 1
ATOM 4859 N N . MET C 1 164 ? -21.354 21.738 -31.853 1.00 37.89 164 MET C N 1
ATOM 4860 C CA . MET C 1 164 ? -21.311 23.087 -31.304 1.00 38.43 164 MET C CA 1
ATOM 4861 C C . MET C 1 164 ? -19.882 23.603 -31.186 1.00 37.69 164 MET C C 1
ATOM 4862 O O . MET C 1 164 ? -19.602 24.743 -31.575 1.00 35.34 164 MET C O 1
ATOM 4867 N N . LEU C 1 165 ? -18.956 22.778 -30.681 1.00 36.14 165 LEU C N 1
ATOM 4868 C CA . LEU C 1 165 ? -17.553 23.193 -30.622 1.00 40.08 165 LEU C CA 1
ATOM 4869 C C . LEU C 1 165 ? -16.971 23.427 -32.017 1.00 46.74 165 LEU C C 1
ATOM 4870 O O . LEU C 1 165 ? -16.143 24.324 -32.207 1.00 43.80 165 LEU C O 1
ATOM 4875 N N . ALA C 1 166 ? -17.387 22.625 -33.007 1.00 39.92 166 ALA C N 1
ATOM 4876 C CA . ALA C 1 166 ? -16.860 22.786 -34.360 1.00 42.62 166 ALA C CA 1
ATOM 4877 C C . ALA C 1 166 ? -17.391 24.054 -35.014 1.00 42.31 166 ALA C C 1
ATOM 4878 O O . ALA C 1 166 ? -16.647 24.765 -35.701 1.00 43.58 166 ALA C O 1
ATOM 4880 N N . ASP C 1 167 ? -18.677 24.344 -34.828 1.00 42.74 167 ASP C N 1
ATOM 4881 C CA . ASP C 1 167 ? -19.249 25.538 -35.432 1.00 42.38 167 ASP C CA 1
ATOM 4882 C C . ASP C 1 167 ? -18.659 26.790 -34.805 1.00 48.28 167 ASP C C 1
ATOM 4883 O O . ASP C 1 167 ? -18.378 27.775 -35.497 1.00 43.10 167 ASP C O 1
ATOM 4888 N N . HIS C 1 168 ? -18.460 26.761 -33.490 1.00 47.35 168 HIS C N 1
ATOM 4889 C CA . HIS C 1 168 ? -17.794 27.862 -32.811 1.00 53.14 168 HIS C CA 1
ATOM 4890 C C . HIS C 1 168 ? -16.388 28.088 -33.364 1.00 46.98 168 HIS C C 1
ATOM 4891 O O . HIS C 1 168 ? -15.965 29.234 -33.552 1.00 44.60 168 HIS C O 1
ATOM 4898 N N . VAL C 1 169 ? -15.663 27.011 -33.671 1.00 47.63 169 VAL C N 1
ATOM 4899 C CA . VAL C 1 169 ? -14.377 27.151 -34.352 1.00 51.92 169 VAL C CA 1
ATOM 4900 C C . VAL C 1 169 ? -14.574 27.789 -35.725 1.00 51.10 169 VAL C C 1
ATOM 4901 O O . VAL C 1 169 ? -13.764 28.613 -36.173 1.00 48.36 169 VAL C O 1
ATOM 4905 N N . LYS C 1 170 ? -15.664 27.423 -36.408 1.00 45.47 170 LYS C N 1
ATOM 4906 C CA . LYS C 1 170 ? -15.942 27.951 -37.739 1.00 48.90 170 LYS C CA 1
ATOM 4907 C C . LYS C 1 170 ? -16.255 29.443 -37.690 1.00 51.01 170 LYS C C 1
ATOM 4908 O O . LYS C 1 170 ? -15.769 30.212 -38.526 1.00 46.46 170 LYS C O 1
ATOM 4914 N N . MET C 1 171 ? -17.072 29.879 -36.727 1.00 44.43 171 MET C N 1
ATOM 4915 C CA . MET C 1 171 ? -17.374 31.306 -36.649 1.00 46.01 171 MET C CA 1
ATOM 4916 C C . MET C 1 171 ? -16.149 32.129 -36.295 1.00 41.74 171 MET C C 1
ATOM 4917 O O . MET C 1 171 ? -16.109 33.326 -36.600 1.00 45.61 171 MET C O 1
ATOM 4922 N N . ALA C 1 172 ? -15.146 31.519 -35.686 1.00 39.90 172 ALA C N 1
ATOM 4923 C CA . ALA C 1 172 ? -13.972 32.250 -35.240 1.00 43.72 172 ALA C CA 1
ATOM 4924 C C . ALA C 1 172 ? -12.891 32.377 -36.304 1.00 46.14 172 ALA C C 1
ATOM 4925 O O . ALA C 1 172 ? -11.846 32.973 -36.025 1.00 43.96 172 ALA C O 1
ATOM 4927 N N . ARG C 1 173 ? -13.091 31.836 -37.507 1.00 46.39 173 ARG C N 1
ATOM 4928 C CA . ARG C 1 173 ? -12.000 31.906 -38.472 1.00 47.51 173 ARG C CA 1
ATOM 4929 C C . ARG C 1 173 ? -11.975 33.227 -39.214 1.00 41.19 173 ARG C C 1
ATOM 4930 O O . ARG C 1 173 ? -11.004 33.503 -39.917 1.00 44.19 173 ARG C O 1
ATOM 4938 N N . GLY C 1 174 ? -13.010 34.050 -39.079 1.00 41.41 174 GLY C N 1
ATOM 4939 C CA . GLY C 1 174 ? -12.925 35.413 -39.568 1.00 36.08 174 GLY C CA 1
ATOM 4940 C C . GLY C 1 174 ? -11.992 36.291 -38.775 1.00 33.73 174 GLY C C 1
ATOM 4941 O O . GLY C 1 174 ? -11.711 37.416 -39.206 1.00 34.91 174 GLY C O 1
ATOM 4942 N N . TYR C 1 175 ? -11.480 35.793 -37.651 1.00 28.46 175 TYR C N 1
ATOM 4943 C CA . TYR C 1 175 ? -10.611 36.565 -36.756 1.00 34.99 175 TYR C CA 1
ATOM 4944 C C . TYR C 1 175 ? -9.314 35.812 -36.487 1.00 34.05 175 TYR C C 1
ATOM 4945 O O . TYR C 1 175 ? -8.953 35.565 -35.338 1.00 26.78 175 TYR C O 1
ATOM 4954 N N . PRO C 1 176 ? -8.563 35.456 -37.538 1.00 33.36 176 PRO C N 1
ATOM 4955 C CA . PRO C 1 176 ? -7.298 34.747 -37.307 1.00 26.35 176 PRO C CA 1
ATOM 4956 C C . PRO C 1 176 ? -6.246 35.596 -36.613 1.00 25.49 176 PRO C C 1
ATOM 4957 O O . PRO C 1 176 ? -5.281 35.039 -36.084 1.00 26.38 176 PRO C O 1
ATOM 4961 N N . ASP C 1 177 ? -6.381 36.923 -36.618 1.00 27.84 177 ASP C N 1
ATOM 4962 C CA . ASP C 1 177 ? -5.467 37.787 -35.876 1.00 31.29 177 ASP C CA 1
ATOM 4963 C C . ASP C 1 177 ? -5.720 37.778 -34.360 1.00 33.94 177 ASP C C 1
ATOM 4964 O O . ASP C 1 177 ? -4.963 38.424 -33.622 1.00 31.64 177 ASP C O 1
ATOM 4969 N N . VAL C 1 178 ? -6.752 37.086 -33.871 1.00 26.60 178 VAL C N 1
ATOM 4970 C CA . VAL C 1 178 ? -7.009 36.961 -32.434 1.00 31.05 178 VAL C CA 1
ATOM 4971 C C . VAL C 1 178 ? -6.628 35.553 -31.989 1.00 28.25 178 VAL C C 1
ATOM 4972 O O . VAL C 1 178 ? -7.229 34.567 -32.427 1.00 28.23 178 VAL C O 1
ATOM 4976 N N . ARG C 1 179 ? -5.640 35.453 -31.114 1.00 25.46 179 ARG C N 1
ATOM 4977 C CA . ARG C 1 179 ? -5.089 34.158 -30.750 1.00 28.76 179 ARG C CA 1
ATOM 4978 C C . ARG C 1 179 ? -5.738 33.681 -29.453 1.00 35.58 179 ARG C C 1
ATOM 4979 O O . ARG C 1 179 ? -5.854 34.453 -28.490 1.00 30.77 179 ARG C O 1
ATOM 4987 N N . ALA C 1 180 ? -6.151 32.415 -29.432 1.00 28.30 180 ALA C N 1
ATOM 4988 C CA . ALA C 1 180 ? -6.892 31.827 -28.324 1.00 36.12 180 ALA C CA 1
ATOM 4989 C C . ALA C 1 180 ? -5.971 31.027 -27.413 1.00 39.06 180 ALA C C 1
ATOM 4990 O O . ALA C 1 180 ? -5.022 30.379 -27.874 1.00 31.16 180 ALA C O 1
ATOM 4992 N N . ASN C 1 181 ? -6.261 31.077 -26.109 1.00 29.01 181 ASN C N 1
ATOM 4993 C CA . ASN C 1 181 ? -5.590 30.256 -25.095 1.00 31.08 181 ASN C CA 1
ATOM 4994 C C . ASN C 1 181 ? -6.696 29.720 -24.188 1.00 38.87 181 ASN C C 1
ATOM 4995 O O . ASN C 1 181 ? -7.089 30.383 -23.221 1.00 34.63 181 ASN C O 1
ATOM 5000 N N . THR C 1 182 ? -7.172 28.520 -24.488 1.00 29.84 182 THR C N 1
ATOM 5001 C CA . THR C 1 182 ? -8.230 27.868 -23.731 1.00 32.59 182 THR C CA 1
ATOM 5002 C C . THR C 1 182 ? -7.589 26.764 -22.908 1.00 36.08 182 THR C C 1
ATOM 5003 O O . THR C 1 182 ? -7.033 25.830 -23.480 1.00 34.38 182 THR C O 1
ATOM 5007 N N . VAL C 1 183 ? -7.629 26.877 -21.572 1.00 26.39 183 VAL C N 1
ATOM 5008 C CA . VAL C 1 183 ? -6.890 25.957 -20.708 1.00 25.87 183 VAL C CA 1
ATOM 5009 C C . VAL C 1 183 ? -7.776 25.460 -19.565 1.00 29.26 183 VAL C C 1
ATOM 5010 O O . VAL C 1 183 ? -8.433 26.260 -18.881 1.00 23.31 183 VAL C O 1
ATOM 5014 N N . ALA C 1 184 ? -7.744 24.146 -19.323 1.00 26.30 184 ALA C N 1
ATOM 5015 C CA . ALA C 1 184 ? -8.587 23.537 -18.298 1.00 23.63 184 ALA C CA 1
ATOM 5016 C C . ALA C 1 184 ? -8.151 23.937 -16.890 1.00 25.64 184 ALA C C 1
ATOM 5017 O O . ALA C 1 184 ? -6.956 24.021 -16.583 1.00 24.75 184 ALA C O 1
ATOM 5019 N N . SER C 1 185 ? -9.141 24.164 -16.009 1.00 20.96 185 SER C N 1
ATOM 5020 C CA . SER C 1 185 ? -8.818 24.562 -14.643 1.00 19.73 185 SER C CA 1
ATOM 5021 C C . SER C 1 185 ? -9.671 23.834 -13.615 1.00 21.00 185 SER C C 1
ATOM 5022 O O . SER C 1 185 ? -9.652 24.222 -12.440 1.00 21.05 185 SER C O 1
ATOM 5025 N N . PHE C 1 186 ? -10.420 22.806 -14.030 1.00 20.78 186 PHE C N 1
ATOM 5026 C CA . PHE C 1 186 ? -11.219 21.995 -13.129 1.00 22.48 186 PHE C CA 1
ATOM 5027 C C . PHE C 1 186 ? -10.414 21.684 -11.883 1.00 24.22 186 PHE C C 1
ATOM 5028 O O . PHE C 1 186 ? -9.282 21.194 -11.969 1.00 27.96 186 PHE C O 1
ATOM 5036 N N . SER C 1 187 ? -10.985 22.007 -10.725 1.00 25.00 187 SER C N 1
ATOM 5037 C CA . SER C 1 187 ? -10.452 21.699 -9.402 1.00 22.91 187 SER C CA 1
ATOM 5038 C C . SER C 1 187 ? -9.200 22.497 -9.023 1.00 26.66 187 SER C C 1
ATOM 5039 O O . SER C 1 187 ? -8.644 22.244 -7.945 1.00 27.02 187 SER C O 1
ATOM 5042 N N . LEU C 1 188 ? -8.718 23.435 -9.852 1.00 20.60 188 LEU C N 1
ATOM 5043 C CA . LEU C 1 188 ? -7.642 24.307 -9.373 1.00 19.33 188 LEU C CA 1
ATOM 5044 C C . LEU C 1 188 ? -8.178 25.613 -8.781 1.00 19.03 188 LEU C C 1
ATOM 5045 O O . LEU C 1 188 ? -7.408 26.390 -8.201 1.00 20.94 188 LEU C O 1
ATOM 5050 N N . GLY C 1 189 ? -9.470 25.851 -8.931 1.00 19.84 189 GLY C N 1
ATOM 5051 C CA . GLY C 1 189 ? -10.079 27.105 -8.523 1.00 17.93 189 GLY C CA 1
ATOM 5052 C C . GLY C 1 189 ? -11.552 26.940 -8.784 1.00 22.74 189 GLY C C 1
ATOM 5053 O O . GLY C 1 189 ? -12.027 25.810 -8.947 1.00 23.92 189 GLY C O 1
ATOM 5054 N N . ASP C 1 190 ? -12.261 28.060 -8.875 1.00 20.79 190 ASP C N 1
ATOM 5055 C CA . ASP C 1 190 ? -13.716 28.058 -8.904 1.00 17.84 190 ASP C CA 1
ATOM 5056 C C . ASP C 1 190 ? -14.314 27.721 -10.266 1.00 22.99 190 ASP C C 1
ATOM 5057 O O . ASP C 1 190 ? -15.549 27.739 -10.391 1.00 22.07 190 ASP C O 1
ATOM 5062 N N . TYR C 1 191 ? -13.500 27.441 -11.288 1.00 16.57 191 TYR C N 1
ATOM 5063 C CA . TYR C 1 191 ? -13.965 27.455 -12.675 1.00 15.66 191 TYR C CA 1
ATOM 5064 C C . TYR C 1 191 ? -13.608 26.146 -13.377 1.00 19.79 191 TYR C C 1
ATOM 5065 O O . TYR C 1 191 ? -13.010 25.243 -12.790 1.00 25.38 191 TYR C O 1
ATOM 5074 N N . GLU C 1 192 ? -14.017 26.039 -14.645 1.00 21.59 192 GLU C N 1
ATOM 5075 C CA . GLU C 1 192 ? -13.739 24.876 -15.478 1.00 22.81 192 GLU C CA 1
ATOM 5076 C C . GLU C 1 192 ? -12.705 25.155 -16.561 1.00 23.83 192 GLU C C 1
ATOM 5077 O O . GLU C 1 192 ? -11.938 24.265 -16.916 1.00 23.94 192 GLU C O 1
ATOM 5083 N N . TRP C 1 193 ? -12.666 26.366 -17.095 1.00 20.96 193 TRP C N 1
ATOM 5084 C CA . TRP C 1 193 ? -11.648 26.771 -18.054 1.00 24.51 193 TRP C CA 1
ATOM 5085 C C . TRP C 1 193 ? -11.206 28.189 -17.717 1.00 23.36 193 TRP C C 1
ATOM 5086 O O . TRP C 1 193 ? -11.996 28.967 -17.169 1.00 21.61 193 TRP C O 1
ATOM 5097 N N . ILE C 1 194 ? -9.950 28.529 -18.034 1.00 21.07 194 ILE C N 1
ATOM 5098 C CA . ILE C 1 194 ? -9.531 29.930 -18.149 1.00 19.84 194 ILE C CA 1
ATOM 5099 C C . ILE C 1 194 ? -9.275 30.200 -19.627 1.00 22.19 194 ILE C C 1
ATOM 5100 O O . ILE C 1 194 ? -8.660 29.379 -20.317 1.00 23.90 194 ILE C O 1
ATOM 5105 N N . LEU C 1 195 ? -9.748 31.339 -20.112 1.00 23.36 195 LEU C N 1
ATOM 5106 C CA . LEU C 1 195 ? -9.554 31.750 -21.494 1.00 22.95 195 LEU C CA 1
ATOM 5107 C C . LEU C 1 195 ? -8.721 33.017 -21.531 1.00 25.91 195 LEU C C 1
ATOM 5108 O O . LEU C 1 195 ? -8.873 33.900 -20.681 1.00 21.94 195 LEU C O 1
ATOM 5113 N N . ALA C 1 196 ? -7.873 33.127 -22.543 1.00 20.75 196 ALA C N 1
ATOM 5114 C CA . ALA C 1 196 ? -7.097 34.342 -22.752 1.00 21.56 196 ALA C CA 1
ATOM 5115 C C . ALA C 1 196 ? -6.979 34.560 -24.251 1.00 27.86 196 ALA C C 1
ATOM 5116 O O . ALA C 1 196 ? -6.464 33.690 -24.959 1.00 23.93 196 ALA C O 1
ATOM 5118 N N . PHE C 1 197 ? -7.489 35.696 -24.731 1.00 25.08 197 PHE C N 1
ATOM 5119 C CA . PHE C 1 197 ? -7.390 36.098 -26.126 1.00 25.09 197 PHE C CA 1
ATOM 5120 C C . PHE C 1 197 ? -6.372 37.213 -26.258 1.00 26.87 197 PHE C C 1
ATOM 5121 O O . PHE C 1 197 ? -6.360 38.148 -25.449 1.00 22.29 197 PHE C O 1
ATOM 5129 N N . GLU C 1 198 ? -5.525 37.113 -27.285 1.00 27.99 198 GLU C N 1
ATOM 5130 C CA . GLU C 1 198 ? -4.469 38.082 -27.542 1.00 26.57 198 GLU C CA 1
ATOM 5131 C C . GLU C 1 198 ? -4.603 38.641 -28.951 1.00 22.18 198 GLU C C 1
ATOM 5132 O O . GLU C 1 198 ? -4.830 37.894 -29.902 1.00 24.76 198 GLU C O 1
ATOM 5138 N N . ALA C 1 199 ? -4.434 39.950 -29.091 1.00 29.21 199 ALA C N 1
ATOM 5139 C CA . ALA C 1 199 ? -4.477 40.571 -30.408 1.00 26.01 199 ALA C CA 1
ATOM 5140 C C . ALA C 1 199 ? -3.707 41.874 -30.347 1.00 30.44 199 ALA C C 1
ATOM 5141 O O . ALA C 1 199 ? -3.650 42.526 -29.295 1.00 26.14 199 ALA C O 1
ATOM 5143 N N . ASP C 1 200 ? -3.089 42.244 -31.479 1.00 22.90 200 ASP C N 1
ATOM 5144 C CA . ASP C 1 200 ? -2.402 43.531 -31.497 1.00 31.20 200 ASP C CA 1
ATOM 5145 C C . ASP C 1 200 ? -3.371 44.695 -31.608 1.00 27.36 200 ASP C C 1
ATOM 5146 O O . ASP C 1 200 ? -2.985 45.835 -31.336 1.00 25.61 200 ASP C O 1
ATOM 5151 N N . GLU C 1 201 ? -4.619 44.433 -31.992 1.00 28.11 201 GLU C N 1
ATOM 5152 C CA . GLU C 1 201 ? -5.658 45.454 -32.051 1.00 32.37 201 GLU C CA 1
ATOM 5153 C C . GLU C 1 201 ? -6.792 45.106 -31.093 1.00 26.81 201 GLU C C 1
ATOM 5154 O O . GLU C 1 201 ? -7.452 44.081 -31.260 1.00 24.59 201 GLU C O 1
ATOM 5160 N N . LEU C 1 202 ? -7.020 45.975 -30.108 1.00 26.54 202 LEU C N 1
ATOM 5161 C CA . LEU C 1 202 ? -8.016 45.701 -29.072 1.00 25.31 202 LEU C CA 1
ATOM 5162 C C . LEU C 1 202 ? -9.425 45.575 -29.652 1.00 25.43 202 LEU C C 1
ATOM 5163 O O . LEU C 1 202 ? -10.194 44.693 -29.250 1.00 26.36 202 LEU C O 1
ATOM 5168 N N . HIS C 1 203 ? -9.771 46.411 -30.633 1.00 23.61 203 HIS C N 1
ATOM 5169 C CA . HIS C 1 203 ? -11.117 46.350 -31.198 1.00 25.04 203 HIS C CA 1
ATOM 5170 C C . HIS C 1 203 ? -11.425 45.015 -31.872 1.00 24.77 203 HIS C C 1
ATOM 5171 O O . HIS C 1 203 ? -12.602 44.654 -31.980 1.00 23.75 203 HIS C O 1
ATOM 5178 N N . ARG C 1 204 ? -10.407 44.259 -32.312 1.00 22.13 204 ARG C N 1
ATOM 5179 C CA . ARG C 1 204 ? -10.661 42.942 -32.898 1.00 20.28 204 ARG C CA 1
ATOM 5180 C C . ARG C 1 204 ? -11.086 41.905 -31.848 1.00 24.02 204 ARG C C 1
ATOM 5181 O O . ARG C 1 204 ? -11.808 40.949 -32.178 1.00 22.55 204 ARG C O 1
ATOM 5189 N N . ILE C 1 205 ? -10.617 42.039 -30.600 1.00 21.35 205 ILE C N 1
ATOM 5190 C CA . ILE C 1 205 ? -11.112 41.173 -29.523 1.00 22.22 205 ILE C CA 1
ATOM 5191 C C . ILE C 1 205 ? -12.590 41.461 -29.237 1.00 26.10 205 ILE C C 1
ATOM 5192 O O . ILE C 1 205 ? -13.398 40.538 -29.051 1.00 22.98 205 ILE C O 1
ATOM 5197 N N . VAL C 1 206 ? -12.956 42.745 -29.168 1.00 23.24 206 VAL C N 1
ATOM 5198 C CA . VAL C 1 206 ? -14.356 43.134 -29.000 1.00 22.82 206 VAL C CA 1
ATOM 5199 C C . VAL C 1 206 ? -15.223 42.530 -30.098 1.00 26.06 206 VAL C C 1
ATOM 5200 O O . VAL C 1 206 ? -16.264 41.930 -29.820 1.00 23.59 206 VAL C O 1
ATOM 5204 N N . ASP C 1 207 ? -14.807 42.684 -31.367 1.00 26.27 207 ASP C N 1
ATOM 5205 C CA . ASP C 1 207 ? -15.625 42.203 -32.488 1.00 24.61 207 ASP C CA 1
ATOM 5206 C C . ASP C 1 207 ? -15.754 40.681 -32.492 1.00 19.71 207 ASP C C 1
ATOM 5207 O O . ASP C 1 207 ? -16.836 40.145 -32.756 1.00 26.78 207 ASP C O 1
ATOM 5212 N N . LEU C 1 208 ? -14.660 39.961 -32.220 1.00 24.55 208 LEU C N 1
ATOM 5213 C CA . LEU C 1 208 ? -14.733 38.500 -32.112 1.00 26.06 208 LEU C CA 1
ATOM 5214 C C . LEU C 1 208 ? -15.761 38.062 -31.072 1.00 29.55 208 LEU C C 1
ATOM 5215 O O . LEU C 1 208 ? -16.611 37.197 -31.332 1.00 25.07 208 LEU C O 1
ATOM 5220 N N . MET C 1 209 ? -15.663 38.634 -29.870 1.00 22.82 209 MET C N 1
ATOM 5221 C CA . MET C 1 209 ? -16.562 38.274 -28.778 1.00 23.11 209 MET C CA 1
ATOM 5222 C C . MET C 1 209 ? -18.012 38.502 -29.196 1.00 23.41 209 MET C C 1
ATOM 5223 O O . MET C 1 209 ? -18.876 37.633 -29.036 1.00 27.92 209 MET C O 1
ATOM 5228 N N . ARG C 1 210 ? -18.290 39.676 -29.764 1.00 25.93 210 ARG C N 1
ATOM 5229 C CA . ARG C 1 210 ? -19.633 39.994 -30.249 1.00 24.35 210 ARG C CA 1
ATOM 5230 C C . ARG C 1 210 ? -20.112 38.985 -31.299 1.00 26.99 210 ARG C C 1
ATOM 5231 O O . ARG C 1 210 ? -21.249 38.503 -31.245 1.00 26.02 210 ARG C O 1
ATOM 5239 N N . HIS C 1 211 ? -19.242 38.621 -32.241 1.00 29.66 211 HIS C N 1
ATOM 5240 C CA . HIS C 1 211 ? -19.622 37.656 -33.273 1.00 29.96 211 HIS C CA 1
ATOM 5241 C C . HIS C 1 211 ? -19.937 36.290 -32.667 1.00 30.01 211 HIS C C 1
ATOM 5242 O O . HIS C 1 211 ? -20.909 35.635 -33.060 1.00 27.82 211 HIS C O 1
ATOM 5249 N N . LEU C 1 212 ? -19.125 35.841 -31.703 1.00 26.98 212 LEU C N 1
ATOM 5250 C CA . LEU C 1 212 ? -19.337 34.529 -31.103 1.00 28.75 212 LEU C CA 1
ATOM 5251 C C . LEU C 1 212 ? -20.609 34.449 -30.271 1.00 31.75 212 LEU C C 1
ATOM 5252 O O . LEU C 1 212 ? -21.063 33.340 -29.982 1.00 29.95 212 LEU C O 1
ATOM 5257 N N . ARG C 1 213 ? -21.208 35.580 -29.899 1.00 28.44 213 ARG C N 1
ATOM 5258 C CA . ARG C 1 213 ? -22.526 35.520 -29.276 1.00 30.81 213 ARG C CA 1
ATOM 5259 C C . ARG C 1 213 ? -23.548 34.805 -30.166 1.00 31.64 213 ARG C C 1
ATOM 5260 O O . ARG C 1 213 ? -24.559 34.310 -29.661 1.00 27.14 213 ARG C O 1
ATOM 5268 N N . GLY C 1 214 ? -23.312 34.738 -31.477 1.00 30.50 214 GLY C N 1
ATOM 5269 C CA . GLY C 1 214 ? -24.214 34.008 -32.345 1.00 30.72 214 GLY C CA 1
ATOM 5270 C C . GLY C 1 214 ? -24.008 32.513 -32.370 1.00 32.35 214 GLY C C 1
ATOM 5271 O O . GLY C 1 214 ? -24.630 31.819 -33.171 1.00 32.02 214 GLY C O 1
ATOM 5272 N N . SER C 1 215 ? -23.159 31.983 -31.506 1.00 29.56 215 SER C N 1
ATOM 5273 C CA . SER C 1 215 ? -22.834 30.567 -31.510 1.00 31.94 215 SER C CA 1
ATOM 5274 C C . SER C 1 215 ? -23.822 29.787 -30.642 1.00 33.21 215 SER C C 1
ATOM 5275 O O . SER C 1 215 ? -24.180 30.224 -29.548 1.00 28.98 215 SER C O 1
ATOM 5278 N N . GLU C 1 216 ? -24.272 28.628 -31.143 1.00 33.78 216 GLU C N 1
ATOM 5279 C CA . GLU C 1 216 ? -25.240 27.826 -30.393 1.00 36.31 216 GLU C CA 1
ATOM 5280 C C . GLU C 1 216 ? -24.726 27.418 -29.014 1.00 28.45 216 GLU C C 1
ATOM 5281 O O . GLU C 1 216 ? -25.527 27.183 -28.103 1.00 31.92 216 GLU C O 1
ATOM 5287 N N . ALA C 1 217 ? -23.406 27.320 -28.832 1.00 32.19 217 ALA C N 1
ATOM 5288 C CA . ALA C 1 217 ? -22.884 26.950 -27.516 1.00 34.76 217 ALA C CA 1
ATOM 5289 C C . ALA C 1 217 ? -23.193 27.999 -26.456 1.00 29.32 217 ALA C C 1
ATOM 5290 O O . ALA C 1 217 ? -23.047 27.711 -25.260 1.00 27.47 217 ALA C O 1
ATOM 5292 N N . ARG C 1 218 ? -23.602 29.210 -26.865 1.00 28.65 218 ARG C N 1
ATOM 5293 C CA . ARG C 1 218 ? -23.994 30.239 -25.906 1.00 28.87 218 ARG C CA 1
ATOM 5294 C C . ARG C 1 218 ? -25.223 29.847 -25.088 1.00 29.35 218 ARG C C 1
ATOM 5295 O O . ARG C 1 218 ? -25.500 30.483 -24.062 1.00 25.07 218 ARG C O 1
ATOM 5303 N N . ARG C 1 219 ? -25.967 28.821 -25.504 1.00 25.17 219 ARG C N 1
ATOM 5304 C CA . ARG C 1 219 ? -27.025 28.322 -24.638 1.00 26.11 219 ARG C CA 1
ATOM 5305 C C . ARG C 1 219 ? -26.502 27.449 -23.510 1.00 30.52 219 ARG C C 1
ATOM 5306 O O . ARG C 1 219 ? -27.312 26.933 -22.739 1.00 29.69 219 ARG C O 1
ATOM 5314 N N . HIS C 1 220 ? -25.190 27.250 -23.401 1.00 26.14 220 HIS C N 1
ATOM 5315 C CA . HIS C 1 220 ? -24.615 26.341 -22.413 1.00 26.12 220 HIS C CA 1
ATOM 5316 C C . HIS C 1 220 ? -23.535 27.040 -21.613 1.00 27.18 220 HIS C C 1
ATOM 5317 O O . HIS C 1 220 ? -22.444 26.507 -21.396 1.00 24.21 220 HIS C O 1
ATOM 5324 N N . VAL C 1 221 ? -23.852 28.246 -21.134 1.00 24.15 221 VAL C N 1
ATOM 5325 C CA . VAL C 1 221 ? -22.930 29.059 -20.350 1.00 21.50 221 VAL C CA 1
ATOM 5326 C C . VAL C 1 221 ? -23.536 29.344 -18.977 1.00 26.14 221 VAL C C 1
ATOM 5327 O O . VAL C 1 221 ? -24.725 29.666 -18.863 1.00 26.71 221 VAL C O 1
ATOM 5331 N N . ARG C 1 222 ? -22.711 29.233 -17.928 1.00 25.87 222 ARG C N 1
ATOM 5332 C CA . ARG C 1 222 ? -23.122 29.586 -16.572 1.00 25.49 222 ARG C CA 1
ATOM 5333 C C . ARG C 1 222 ? -22.352 30.757 -15.974 1.00 23.79 222 ARG C C 1
ATOM 5334 O O . ARG C 1 222 ? -22.899 31.484 -15.157 1.00 24.30 222 ARG C O 1
ATOM 5342 N N . GLU C 1 223 ? -21.096 30.947 -16.335 1.00 22.11 223 GLU C N 1
ATOM 5343 C CA . GLU C 1 223 ? -20.309 31.994 -15.705 1.00 26.07 223 GLU C CA 1
ATOM 5344 C C . GLU C 1 223 ? -19.155 32.315 -16.628 1.00 24.48 223 GLU C C 1
ATOM 5345 O O . GLU C 1 223 ? -18.550 31.405 -17.211 1.00 22.85 223 GLU C O 1
ATOM 5351 N N . GLU C 1 224 ? -18.866 33.613 -16.781 1.00 24.13 224 GLU C N 1
ATOM 5352 C CA . GLU C 1 224 ? -17.759 33.989 -17.656 1.00 23.39 224 GLU C CA 1
ATOM 5353 C C . GLU C 1 224 ? -17.143 35.327 -17.241 1.00 24.79 224 GLU C C 1
ATOM 5354 O O . GLU C 1 224 ? -16.537 36.017 -18.073 1.00 29.30 224 GLU C O 1
ATOM 5360 N N . ILE C 1 225 ? -17.256 35.684 -15.963 1.00 20.59 225 ILE C N 1
ATOM 5361 C CA . ILE C 1 225 ? -16.646 36.890 -15.411 1.00 18.85 225 ILE C CA 1
ATOM 5362 C C . ILE C 1 225 ? -15.850 36.489 -14.175 1.00 20.66 225 ILE C C 1
ATOM 5363 O O . ILE C 1 225 ? -16.100 35.424 -13.589 1.00 21.51 225 ILE C O 1
ATOM 5368 N N . PRO C 1 226 ? -14.896 37.334 -13.725 1.00 20.66 226 PRO C N 1
ATOM 5369 C CA . PRO C 1 226 ? -14.540 38.698 -14.191 1.00 22.58 226 PRO C CA 1
ATOM 5370 C C . PRO C 1 226 ? -13.751 38.737 -15.506 1.00 24.58 226 PRO C C 1
ATOM 5371 O O . PRO C 1 226 ? -13.034 37.787 -15.798 1.00 20.60 226 PRO C O 1
ATOM 5375 N N . PHE C 1 227 ? -13.843 39.810 -16.300 1.00 20.66 227 PHE C N 1
ATOM 5376 C CA . PHE C 1 227 ? -12.986 40.007 -17.473 1.00 22.09 227 PHE C CA 1
ATOM 5377 C C . PHE C 1 227 ? -11.823 40.903 -17.087 1.00 26.59 227 PHE C C 1
ATOM 5378 O O . PHE C 1 227 ? -12.039 41.997 -16.546 1.00 26.90 227 PHE C O 1
ATOM 5386 N N . TYR C 1 228 ? -10.595 40.472 -17.382 1.00 20.80 228 TYR C N 1
ATOM 5387 C CA . TYR C 1 228 ? -9.438 41.324 -17.132 1.00 20.10 228 TYR C CA 1
ATOM 5388 C C . TYR C 1 228 ? -8.749 41.587 -18.462 1.00 27.93 228 TYR C C 1
ATOM 5389 O O . TYR C 1 228 ? -8.193 40.661 -19.070 1.00 21.45 228 TYR C O 1
ATOM 5398 N N . THR C 1 229 ? -8.772 42.851 -18.893 1.00 21.35 229 THR C N 1
ATOM 5399 C CA . THR C 1 229 ? -8.327 43.260 -20.220 1.00 22.63 229 THR C CA 1
ATOM 5400 C C . THR C 1 229 ? -7.294 44.374 -20.092 1.00 25.19 229 THR C C 1
ATOM 5401 O O . THR C 1 229 ? -7.505 45.340 -19.348 1.00 22.98 229 THR C O 1
ATOM 5405 N N . GLY C 1 230 ? -6.188 44.261 -20.819 1.00 19.69 230 GLY C N 1
ATOM 5406 C CA . GLY C 1 230 ? -5.226 45.329 -20.716 1.00 22.12 230 GLY C CA 1
ATOM 5407 C C . GLY C 1 230 ? -4.131 45.246 -21.757 1.00 23.77 230 GLY C C 1
ATOM 5408 O O . GLY C 1 230 ? -4.170 44.433 -22.692 1.00 22.99 230 GLY C O 1
ATOM 5409 N N . ARG C 1 231 ? -3.147 46.103 -21.542 1.00 22.63 231 ARG C N 1
ATOM 5410 C CA . ARG C 1 231 ? -2.098 46.425 -22.497 1.00 23.70 231 ARG C CA 1
ATOM 5411 C C . ARG C 1 231 ? -0.803 45.776 -22.027 1.00 24.64 231 ARG C C 1
ATOM 5412 O O . ARG C 1 231 ? -0.353 46.036 -20.907 1.00 21.96 231 ARG C O 1
ATOM 5420 N N . ARG C 1 232 ? -0.208 44.940 -22.872 1.00 22.59 232 ARG C N 1
ATOM 5421 C CA . ARG C 1 232 ? 1.087 44.360 -22.522 1.00 23.87 232 ARG C CA 1
ATOM 5422 C C . ARG C 1 232 ? 2.155 45.444 -22.507 1.00 28.97 232 ARG C C 1
ATOM 5423 O O . ARG C 1 232 ? 2.188 46.310 -23.379 1.00 30.71 232 ARG C O 1
ATOM 5431 N N . LYS C 1 233 ? 3.033 45.391 -21.510 1.00 30.78 233 LYS C N 1
ATOM 5432 C CA . LYS C 1 233 ? 4.031 46.431 -21.289 1.00 31.39 233 LYS C CA 1
ATOM 5433 C C . LYS C 1 233 ? 5.263 45.841 -20.617 1.00 32.18 233 LYS C C 1
ATOM 5434 O O . LYS C 1 233 ? 5.154 44.939 -19.786 1.00 30.87 233 LYS C O 1
ATOM 5440 N N . ASP C 1 234 ? 6.435 46.384 -20.968 1.00 30.53 234 ASP C N 1
ATOM 5441 C CA . ASP C 1 234 ? 7.639 46.145 -20.180 1.00 36.82 234 ASP C CA 1
ATOM 5442 C C . ASP C 1 234 ? 7.442 46.655 -18.759 1.00 31.71 234 ASP C C 1
ATOM 5443 O O . ASP C 1 234 ? 6.815 47.696 -18.536 1.00 29.93 234 ASP C O 1
ATOM 5448 N N . ILE C 1 235 ? 7.987 45.910 -17.797 1.00 28.93 235 ILE C N 1
ATOM 5449 C CA . ILE C 1 235 ? 7.732 46.203 -16.391 1.00 33.71 235 ILE C CA 1
ATOM 5450 C C . ILE C 1 235 ? 8.231 47.601 -16.058 1.00 35.22 235 ILE C C 1
ATOM 5451 O O . ILE C 1 235 ? 7.684 48.276 -15.177 1.00 32.07 235 ILE C O 1
ATOM 5456 N N . GLY C 1 236 ? 9.252 48.076 -16.780 1.00 34.00 236 GLY C N 1
ATOM 5457 C CA . GLY C 1 236 ? 9.750 49.419 -16.530 1.00 30.07 236 GLY C CA 1
ATOM 5458 C C . GLY C 1 236 ? 8.753 50.476 -16.943 1.00 29.16 236 GLY C C 1
ATOM 5459 O O . GLY C 1 236 ? 8.457 51.409 -16.184 1.00 32.82 236 GLY C O 1
ATOM 5460 N N . GLU C 1 237 ? 8.209 50.337 -18.148 1.00 28.93 237 GLU C N 1
ATOM 5461 C CA . GLU C 1 237 ? 7.196 51.268 -18.630 1.00 33.18 237 GLU C CA 1
ATOM 5462 C C . GLU C 1 237 ? 5.880 51.120 -17.865 1.00 33.68 237 GLU C C 1
ATOM 5463 O O . GLU C 1 237 ? 5.142 52.097 -17.689 1.00 30.31 237 GLU C O 1
ATOM 5469 N N . LEU C 1 238 ? 5.572 49.908 -17.408 1.00 35.35 238 LEU C N 1
ATOM 5470 C CA . LEU C 1 238 ? 4.358 49.676 -16.628 1.00 26.74 238 LEU C CA 1
ATOM 5471 C C . LEU C 1 238 ? 4.439 50.355 -15.263 1.00 29.95 238 LEU C C 1
ATOM 5472 O O . LEU C 1 238 ? 3.490 51.031 -14.840 1.00 33.17 238 LEU C O 1
ATOM 5477 N N . VAL C 1 239 ? 5.574 50.202 -14.565 1.00 26.66 239 VAL C N 1
ATOM 5478 C CA . VAL C 1 239 ? 5.749 50.864 -13.272 1.00 35.17 239 VAL C CA 1
ATOM 5479 C C . VAL C 1 239 ? 5.700 52.375 -13.437 1.00 34.61 239 VAL C C 1
ATOM 5480 O O . VAL C 1 239 ? 5.171 53.096 -12.574 1.00 34.26 239 VAL C O 1
ATOM 5484 N N . ALA C 1 240 ? 6.223 52.873 -14.561 1.00 32.40 240 ALA C N 1
ATOM 5485 C CA . ALA C 1 240 ? 6.256 54.311 -14.822 1.00 35.44 240 ALA C CA 1
ATOM 5486 C C . ALA C 1 240 ? 4.849 54.888 -14.961 1.00 38.04 240 ALA C C 1
ATOM 5487 O O . ALA C 1 240 ? 4.549 55.955 -14.412 1.00 39.51 240 ALA C O 1
ATOM 5489 N N . GLY C 1 241 ? 3.973 54.200 -15.699 1.00 31.98 241 GLY C N 1
ATOM 5490 C CA . GLY C 1 241 ? 2.648 54.699 -16.007 1.00 28.66 241 GLY C CA 1
ATOM 5491 C C . GLY C 1 241 ? 1.578 54.475 -14.946 1.00 31.29 241 GLY C C 1
ATOM 5492 O O . GLY C 1 241 ? 0.491 55.041 -15.077 1.00 34.92 241 GLY C O 1
ATOM 5493 N N . LEU C 1 242 ? 1.835 53.670 -13.916 1.00 32.63 242 LEU C N 1
ATOM 5494 C CA . LEU C 1 242 ? 0.859 53.498 -12.843 1.00 31.84 242 LEU C CA 1
ATOM 5495 C C . LEU C 1 242 ? 0.827 54.732 -11.955 1.00 35.29 242 LEU C C 1
ATOM 5496 O O . LEU C 1 242 ? 1.838 55.416 -11.788 1.00 34.34 242 LEU C O 1
ATOM 5501 N N . ALA C 1 243 ? -0.338 54.989 -11.359 1.00 31.54 243 ALA C N 1
ATOM 5502 C CA . ALA C 1 243 ? -0.567 56.162 -10.510 1.00 37.49 243 ALA C CA 1
ATOM 5503 C C . ALA C 1 243 ? 0.578 56.425 -9.520 1.00 37.05 243 ALA C C 1
ATOM 5504 O O . ALA C 1 243 ? 1.066 55.485 -8.889 1.00 42.75 243 ALA C O 1
ATOM 5506 N N . ASP D 1 22 ? -16.287 56.290 -42.258 1.00 73.00 22 ASP D N 1
ATOM 5507 C CA . ASP D 1 22 ? -17.476 57.130 -42.373 1.00 65.95 22 ASP D CA 1
ATOM 5508 C C . ASP D 1 22 ? -17.581 58.008 -41.119 1.00 68.56 22 ASP D C 1
ATOM 5509 O O . ASP D 1 22 ? -17.554 59.246 -41.188 1.00 66.12 22 ASP D O 1
ATOM 5514 N N . LEU D 1 23 ? -17.669 57.299 -39.986 1.00 71.19 23 LEU D N 1
ATOM 5515 C CA . LEU D 1 23 ? -17.868 57.744 -38.605 1.00 70.66 23 LEU D CA 1
ATOM 5516 C C . LEU D 1 23 ? -18.292 56.503 -37.829 1.00 68.71 23 LEU D C 1
ATOM 5517 O O . LEU D 1 23 ? -18.275 56.474 -36.596 1.00 70.58 23 LEU D O 1
ATOM 5522 N N . ASN D 1 24 ? -18.708 55.481 -38.574 1.00 70.94 24 ASN D N 1
ATOM 5523 C CA . ASN D 1 24 ? -18.806 54.113 -38.091 1.00 69.46 24 ASN D CA 1
ATOM 5524 C C . ASN D 1 24 ? -17.518 53.333 -38.313 1.00 68.37 24 ASN D C 1
ATOM 5525 O O . ASN D 1 24 ? -17.392 52.213 -37.802 1.00 70.18 24 ASN D O 1
ATOM 5530 N N . GLU D 1 25 ? -16.574 53.894 -39.070 1.00 66.52 25 GLU D N 1
ATOM 5531 C CA . GLU D 1 25 ? -15.256 53.305 -39.271 1.00 72.06 25 GLU D CA 1
ATOM 5532 C C . GLU D 1 25 ? -14.172 54.077 -38.531 1.00 70.75 25 GLU D C 1
ATOM 5533 O O . GLU D 1 25 ? -12.980 53.828 -38.747 1.00 64.95 25 GLU D O 1
ATOM 5539 N N . VAL D 1 26 ? -14.557 55.012 -37.670 1.00 67.68 26 VAL D N 1
ATOM 5540 C CA . VAL D 1 26 ? -13.627 55.610 -36.725 1.00 59.82 26 VAL D CA 1
ATOM 5541 C C . VAL D 1 26 ? -13.608 54.737 -35.477 1.00 56.12 26 VAL D C 1
ATOM 5542 O O . VAL D 1 26 ? -14.625 54.141 -35.092 1.00 55.62 26 VAL D O 1
ATOM 5546 N N . ILE D 1 27 ? -12.433 54.602 -34.882 1.00 49.37 27 ILE D N 1
ATOM 5547 C CA . ILE D 1 27 ? -12.266 53.902 -33.616 1.00 47.24 27 ILE D CA 1
ATOM 5548 C C . ILE D 1 27 ? -12.194 54.952 -32.516 1.00 43.55 27 ILE D C 1
ATOM 5549 O O . ILE D 1 27 ? -11.276 55.779 -32.499 1.00 43.80 27 ILE D O 1
ATOM 5554 N N . ARG D 1 28 ? -13.167 54.939 -31.604 1.00 38.32 28 ARG D N 1
ATOM 5555 C CA . ARG D 1 28 ? -13.160 55.872 -30.482 1.00 38.28 28 ARG D CA 1
ATOM 5556 C C . ARG D 1 28 ? -13.606 55.134 -29.228 1.00 36.31 28 ARG D C 1
ATOM 5557 O O . ARG D 1 28 ? -14.741 54.651 -29.165 1.00 36.07 28 ARG D O 1
ATOM 5565 N N . TYR D 1 29 ? -12.703 55.030 -28.253 1.00 29.79 29 TYR D N 1
ATOM 5566 C CA . TYR D 1 29 ? -12.991 54.382 -26.976 1.00 28.38 29 TYR D CA 1
ATOM 5567 C C . TYR D 1 29 ? -13.550 55.415 -26.015 1.00 31.32 29 TYR D C 1
ATOM 5568 O O . TYR D 1 29 ? -13.125 56.571 -26.020 1.00 26.13 29 TYR D O 1
ATOM 5577 N N . THR D 1 30 ? -14.496 54.992 -25.187 1.00 26.37 30 THR D N 1
ATOM 5578 C CA . THR D 1 30 ? -15.083 55.873 -24.188 1.00 25.66 30 THR D CA 1
ATOM 5579 C C . THR D 1 30 ? -15.015 55.184 -22.835 1.00 26.33 30 THR D C 1
ATOM 5580 O O . THR D 1 30 ? -15.149 53.962 -22.743 1.00 27.31 30 THR D O 1
ATOM 5584 N N . LEU D 1 31 ? -14.738 55.963 -21.801 1.00 22.95 31 LEU D N 1
ATOM 5585 C CA . LEU D 1 31 ? -14.522 55.446 -20.466 1.00 25.70 31 LEU D CA 1
ATOM 5586 C C . LEU D 1 31 ? -15.366 56.258 -19.501 1.00 26.10 31 LEU D C 1
ATOM 5587 O O . LEU D 1 31 ? -15.416 57.486 -19.598 1.00 24.45 31 LEU D O 1
ATOM 5592 N N . TRP D 1 32 ? -16.035 55.561 -18.593 1.00 23.12 32 TRP D N 1
ATOM 5593 C CA . TRP D 1 32 ? -16.723 56.164 -17.454 1.00 23.05 32 TRP D CA 1
ATOM 5594 C C . TRP D 1 32 ? -16.020 55.707 -16.180 1.00 23.29 32 TRP D C 1
ATOM 5595 O O . TRP D 1 32 ? -15.983 54.507 -15.893 1.00 23.74 32 TRP D O 1
ATOM 5606 N N . SER D 1 33 ? -15.463 56.646 -15.419 1.00 20.76 33 SER D N 1
ATOM 5607 C CA . SER D 1 33 ? -14.684 56.316 -14.235 1.00 19.78 33 SER D CA 1
ATOM 5608 C C . SER D 1 33 ? -15.385 56.910 -13.022 1.00 23.85 33 SER D C 1
ATOM 5609 O O . SER D 1 33 ? -15.599 58.128 -12.956 1.00 24.10 33 SER D O 1
ATOM 5612 N N . VAL D 1 34 ? -15.769 56.045 -12.084 1.00 22.43 34 VAL D N 1
ATOM 5613 C CA . VAL D 1 34 ? -16.563 56.415 -10.918 1.00 19.31 34 VAL D CA 1
ATOM 5614 C C . VAL D 1 34 ? -15.691 56.292 -9.677 1.00 22.21 34 VAL D C 1
ATOM 5615 O O . VAL D 1 34 ? -15.029 55.269 -9.475 1.00 19.21 34 VAL D O 1
ATOM 5619 N N . PHE D 1 35 ? -15.700 57.331 -8.837 1.00 20.41 35 PHE D N 1
ATOM 5620 C CA . PHE D 1 35 ? -14.893 57.392 -7.625 1.00 21.47 35 PHE D CA 1
ATOM 5621 C C . PHE D 1 35 ? -15.772 57.775 -6.440 1.00 24.05 35 PHE D C 1
ATOM 5622 O O . PHE D 1 35 ? -16.832 58.392 -6.595 1.00 22.69 35 PHE D O 1
ATOM 5630 N N . LYS D 1 36 ? -15.285 57.422 -5.256 1.00 21.89 36 LYS D N 1
ATOM 5631 C CA . LYS D 1 36 ? -15.914 57.726 -3.980 1.00 23.71 36 LYS D CA 1
ATOM 5632 C C . LYS D 1 36 ? -14.888 58.438 -3.100 1.00 26.76 36 LYS D C 1
ATOM 5633 O O . LYS D 1 36 ? -13.694 58.110 -3.134 1.00 24.57 36 LYS D O 1
ATOM 5639 N N . LEU D 1 37 ? -15.336 59.431 -2.333 1.00 23.28 37 LEU D N 1
ATOM 5640 C CA . LEU D 1 37 ? -14.463 60.032 -1.327 1.00 26.55 37 LEU D CA 1
ATOM 5641 C C . LEU D 1 37 ? -13.964 58.979 -0.339 1.00 28.80 37 LEU D C 1
ATOM 5642 O O . LEU D 1 37 ? -14.731 58.140 0.140 1.00 24.48 37 LEU D O 1
ATOM 5647 N N . LYS D 1 38 ? -12.654 59.001 -0.054 1.00 26.83 38 LYS D N 1
ATOM 5648 C CA . LYS D 1 38 ? -12.136 58.242 1.081 1.00 27.96 38 LYS D CA 1
ATOM 5649 C C . LYS D 1 38 ? -12.819 58.690 2.364 1.00 38.14 38 LYS D C 1
ATOM 5650 O O . LYS D 1 38 ? -13.260 57.867 3.177 1.00 33.81 38 LYS D O 1
ATOM 5656 N N . ASP D 1 39 ? -12.941 60.007 2.540 1.00 35.42 39 ASP D N 1
ATOM 5657 C CA . ASP D 1 39 ? -13.554 60.589 3.724 1.00 41.38 39 ASP D CA 1
ATOM 5658 C C . ASP D 1 39 ? -14.338 61.823 3.320 1.00 38.90 39 ASP D C 1
ATOM 5659 O O . ASP D 1 39 ? -15.441 61.720 2.774 1.00 35.45 39 ASP D O 1
ATOM 5664 N N . THR D 1 40 ? -13.762 62.990 3.591 1.00 35.34 40 THR D N 1
ATOM 5665 C CA . THR D 1 40 ? -14.222 64.251 3.031 1.00 41.11 40 THR D CA 1
ATOM 5666 C C . THR D 1 40 ? -13.010 64.992 2.491 1.00 42.59 40 THR D C 1
ATOM 5667 O O . THR D 1 40 ? -11.870 64.678 2.832 1.00 45.35 40 THR D O 1
ATOM 5671 N N . LEU D 1 41 ? -13.264 65.991 1.650 1.00 39.27 41 LEU D N 1
ATOM 5672 C CA . LEU D 1 41 ? -12.192 66.864 1.210 1.00 40.26 41 LEU D CA 1
ATOM 5673 C C . LEU D 1 41 ? -11.789 67.797 2.347 1.00 39.28 41 LEU D C 1
ATOM 5674 O O . LEU D 1 41 ? -12.569 68.022 3.278 1.00 42.33 41 LEU D O 1
ATOM 5679 N N . PRO D 1 42 ? -10.578 68.356 2.303 1.00 40.56 42 PRO D N 1
ATOM 5680 C CA . PRO D 1 42 ? -10.193 69.315 3.342 1.00 41.36 42 PRO D CA 1
ATOM 5681 C C . PRO D 1 42 ? -11.109 70.523 3.342 1.00 42.63 42 PRO D C 1
ATOM 5682 O O . PRO D 1 42 ? -11.721 70.877 2.333 1.00 43.41 42 PRO D O 1
ATOM 5686 N N . GLU D 1 43 ? -11.223 71.136 4.515 1.00 41.21 43 GLU D N 1
ATOM 5687 C CA . GLU D 1 43 ? -11.835 72.455 4.619 1.00 48.90 43 GLU D CA 1
ATOM 5688 C C . GLU D 1 43 ? -11.188 73.445 3.651 1.00 47.51 43 GLU D C 1
ATOM 5689 O O . GLU D 1 43 ? -11.876 74.246 3.011 1.00 48.45 43 GLU D O 1
ATOM 5695 N N . ASP D 1 44 ? -9.872 73.370 3.499 1.00 47.45 44 ASP D N 1
ATOM 5696 C CA . ASP D 1 44 ? -9.117 74.215 2.579 1.00 49.64 44 ASP D CA 1
ATOM 5697 C C . ASP D 1 44 ? -8.787 73.392 1.336 1.00 46.43 44 ASP D C 1
ATOM 5698 O O . ASP D 1 44 ? -7.878 72.563 1.358 1.00 48.25 44 ASP D O 1
ATOM 5703 N N . ARG D 1 45 ? -9.517 73.622 0.242 1.00 44.58 45 ARG D N 1
ATOM 5704 C CA . ARG D 1 45 ? -9.343 72.834 -0.976 1.00 44.64 45 ARG D CA 1
ATOM 5705 C C . ARG D 1 45 ? -8.958 73.712 -2.162 1.00 44.69 45 ARG D C 1
ATOM 5706 O O . ARG D 1 45 ? -9.280 73.393 -3.309 1.00 41.91 45 ARG D O 1
ATOM 5714 N N . ALA D 1 46 ? -8.231 74.801 -1.886 1.00 49.03 46 ALA D N 1
ATOM 5715 C CA . ALA D 1 46 ? -7.824 75.815 -2.861 1.00 41.91 46 ALA D CA 1
ATOM 5716 C C . ALA D 1 46 ? -7.386 75.276 -4.222 1.00 46.86 46 ALA D C 1
ATOM 5717 O O . ALA D 1 46 ? -8.103 75.428 -5.220 1.00 54.94 46 ALA D O 1
ATOM 5719 N N . GLY D 1 47 ? -6.212 74.669 -4.299 1.00 43.44 47 GLY D N 1
ATOM 5720 C CA . GLY D 1 47 ? -5.783 74.314 -5.639 1.00 42.84 47 GLY D CA 1
ATOM 5721 C C . GLY D 1 47 ? -6.389 73.053 -6.228 1.00 41.72 47 GLY D C 1
ATOM 5722 O O . GLY D 1 47 ? -6.014 72.670 -7.342 1.00 40.06 47 GLY D O 1
ATOM 5723 N N . TYR D 1 48 ? -7.337 72.422 -5.527 1.00 41.55 48 TYR D N 1
ATOM 5724 C CA . TYR D 1 48 ? -7.811 71.086 -5.896 1.00 38.71 48 TYR D CA 1
ATOM 5725 C C . TYR D 1 48 ? -8.452 71.073 -7.279 1.00 38.73 48 TYR D C 1
ATOM 5726 O O . TYR D 1 48 ? -8.039 70.312 -8.160 1.00 33.09 48 TYR D O 1
ATOM 5735 N N . ALA D 1 49 ? -9.477 71.909 -7.490 1.00 37.67 49 ALA D N 1
ATOM 5736 C CA . ALA D 1 49 ? -10.146 71.915 -8.786 1.00 36.75 49 ALA D CA 1
ATOM 5737 C C . ALA D 1 49 ? -9.281 72.553 -9.863 1.00 40.12 49 ALA D C 1
ATOM 5738 O O . ALA D 1 49 ? -9.427 72.225 -11.046 1.00 41.49 49 ALA D O 1
ATOM 5740 N N . ASP D 1 50 ? -8.382 73.463 -9.485 1.00 40.24 50 ASP D N 1
ATOM 5741 C CA . ASP D 1 50 ? -7.517 74.074 -10.487 1.00 41.17 50 ASP D CA 1
ATOM 5742 C C . ASP D 1 50 ? -6.523 73.057 -11.051 1.00 39.84 50 ASP D C 1
ATOM 5743 O O . ASP D 1 50 ? -6.301 73.015 -12.269 1.00 38.40 50 ASP D O 1
ATOM 5748 N N . GLU D 1 51 ? -5.922 72.224 -10.185 1.00 35.24 51 GLU D N 1
ATOM 5749 C CA . GLU D 1 51 ? -4.982 71.213 -10.668 1.00 39.07 51 GLU D CA 1
ATOM 5750 C C . GLU D 1 51 ? -5.649 70.260 -11.653 1.00 40.24 51 GLU D C 1
ATOM 5751 O O . GLU D 1 51 ? -5.047 69.882 -12.666 1.00 37.94 51 GLU D O 1
ATOM 5757 N N . VAL D 1 52 ? -6.896 69.861 -11.374 1.00 36.54 52 VAL D N 1
ATOM 5758 C CA . VAL D 1 52 ? -7.573 68.903 -12.248 1.00 35.28 52 VAL D CA 1
ATOM 5759 C C . VAL D 1 52 ? -7.958 69.556 -13.568 1.00 37.15 52 VAL D C 1
ATOM 5760 O O . VAL D 1 52 ? -7.932 68.919 -14.627 1.00 35.15 52 VAL D O 1
ATOM 5764 N N . GLN D 1 53 ? -8.320 70.836 -13.531 1.00 39.68 53 GLN D N 1
ATOM 5765 C CA . GLN D 1 53 ? -8.636 71.535 -14.769 1.00 39.59 53 GLN D CA 1
ATOM 5766 C C . GLN D 1 53 ? -7.401 71.679 -15.646 1.00 36.46 53 GLN D C 1
ATOM 5767 O O . GLN D 1 53 ? -7.475 71.508 -16.870 1.00 39.44 53 GLN D O 1
ATOM 5773 N N . GLU D 1 54 ? -6.252 71.965 -15.036 1.00 36.82 54 GLU D N 1
ATOM 5774 C CA . GLU D 1 54 ? -5.017 72.035 -15.805 1.00 41.64 54 GLU D CA 1
ATOM 5775 C C . GLU D 1 54 ? -4.708 70.692 -16.445 1.00 40.12 54 GLU D C 1
ATOM 5776 O O . GLU D 1 54 ? -4.298 70.629 -17.609 1.00 36.33 54 GLU D O 1
ATOM 5782 N N . LEU D 1 55 ? -4.923 69.599 -15.709 1.00 36.54 55 LEU D N 1
ATOM 5783 C CA . LEU D 1 55 ? -4.750 68.278 -16.309 1.00 34.24 55 LEU D CA 1
ATOM 5784 C C . LEU D 1 55 ? -5.692 68.092 -17.492 1.00 34.25 55 LEU D C 1
ATOM 5785 O O . LEU D 1 55 ? -5.283 67.615 -18.559 1.00 36.02 55 LEU D O 1
ATOM 5790 N N . PHE D 1 56 ? -6.942 68.523 -17.344 1.00 33.27 56 PHE D N 1
ATOM 5791 C CA . PHE D 1 56 ? -7.946 68.286 -18.377 1.00 32.51 56 PHE D CA 1
ATOM 5792 C C . PHE D 1 56 ? -7.585 68.975 -19.699 1.00 38.37 56 PHE D C 1
ATOM 5793 O O . PHE D 1 56 ? -7.647 68.360 -20.764 1.00 40.86 56 PHE D O 1
ATOM 5801 N N . ASP D 1 57 ? -7.217 70.254 -19.674 1.00 42.05 57 ASP D N 1
ATOM 5802 C CA . ASP D 1 57 ? -6.941 70.842 -20.984 1.00 42.29 57 ASP D CA 1
ATOM 5803 C C . ASP D 1 57 ? -5.559 70.440 -21.500 1.00 42.23 57 ASP D C 1
ATOM 5804 O O . ASP D 1 57 ? -5.385 70.295 -22.713 1.00 45.97 57 ASP D O 1
ATOM 5809 N N . GLN D 1 58 ? -4.603 70.174 -20.606 1.00 36.16 58 GLN D N 1
ATOM 5810 C CA . GLN D 1 58 ? -3.394 69.437 -20.985 1.00 40.81 58 GLN D CA 1
ATOM 5811 C C . GLN D 1 58 ? -3.742 68.094 -21.632 1.00 43.82 58 GLN D C 1
ATOM 5812 O O . GLN D 1 58 ? -3.112 67.684 -22.613 1.00 39.86 58 GLN D O 1
ATOM 5818 N N . LEU D 1 59 ? -4.738 67.380 -21.087 1.00 41.07 59 LEU D N 1
ATOM 5819 C CA . LEU D 1 59 ? -5.195 66.159 -21.748 1.00 42.46 59 LEU D CA 1
ATOM 5820 C C . LEU D 1 59 ? -5.899 66.488 -23.055 1.00 40.63 59 LEU D C 1
ATOM 5821 O O . LEU D 1 59 ? -5.740 65.775 -24.055 1.00 39.17 59 LEU D O 1
ATOM 5826 N N . ALA D 1 60 ? -6.670 67.574 -23.076 1.00 43.34 60 ALA D N 1
ATOM 5827 C CA . ALA D 1 60 ? -7.409 67.947 -24.275 1.00 42.14 60 ALA D CA 1
ATOM 5828 C C . ALA D 1 60 ? -6.519 68.419 -25.409 1.00 46.49 60 ALA D C 1
ATOM 5829 O O . ALA D 1 60 ? -7.066 68.767 -26.456 1.00 53.77 60 ALA D O 1
ATOM 5831 N N . ALA D 1 61 ? -5.192 68.426 -25.253 1.00 51.29 61 ALA D N 1
ATOM 5832 C CA . ALA D 1 61 ? -4.268 68.977 -26.246 1.00 57.85 61 ALA D CA 1
ATOM 5833 C C . ALA D 1 61 ? -4.485 68.387 -27.638 1.00 63.41 61 ALA D C 1
ATOM 5834 O O . ALA D 1 61 ? -3.528 67.959 -28.295 1.00 62.96 61 ALA D O 1
ATOM 5836 N N . LYS D 1 62 ? -5.751 68.384 -28.082 1.00 65.45 62 LYS D N 1
ATOM 5837 C CA . LYS D 1 62 ? -6.224 67.752 -29.324 1.00 67.11 62 LYS D CA 1
ATOM 5838 C C . LYS D 1 62 ? -6.036 66.224 -29.301 1.00 67.27 62 LYS D C 1
ATOM 5839 O O . LYS D 1 62 ? -5.570 65.622 -30.273 1.00 69.18 62 LYS D O 1
ATOM 5845 N N . ASP D 1 63 ? -6.417 65.585 -28.173 1.00 54.88 63 ASP D N 1
ATOM 5846 C CA . ASP D 1 63 ? -6.405 64.123 -28.100 1.00 52.31 63 ASP D CA 1
ATOM 5847 C C . ASP D 1 63 ? -7.484 63.526 -27.178 1.00 43.62 63 ASP D C 1
ATOM 5848 O O . ASP D 1 63 ? -8.402 62.850 -27.665 1.00 36.98 63 ASP D O 1
ATOM 5853 N N . VAL D 1 64 ? -7.395 63.747 -25.863 1.00 39.91 64 VAL D N 1
ATOM 5854 C CA . VAL D 1 64 ? -8.277 63.102 -24.885 1.00 36.16 64 VAL D CA 1
ATOM 5855 C C . VAL D 1 64 ? -9.387 64.076 -24.491 1.00 32.04 64 VAL D C 1
ATOM 5856 O O . VAL D 1 64 ? -9.132 65.086 -23.828 1.00 38.33 64 VAL D O 1
ATOM 5860 N N . THR D 1 65 ? -10.628 63.751 -24.849 1.00 29.86 65 THR D N 1
ATOM 5861 C CA . THR D 1 65 ? -11.773 64.626 -24.626 1.00 32.62 65 THR D CA 1
ATOM 5862 C C . THR D 1 65 ? -12.441 64.311 -23.294 1.00 38.09 65 THR D C 1
ATOM 5863 O O . THR D 1 65 ? -12.679 63.146 -22.971 1.00 33.79 65 THR D O 1
ATOM 5867 N N . ILE D 1 66 ? -12.777 65.340 -22.539 1.00 37.16 66 ILE D N 1
ATOM 5868 C CA . ILE D 1 66 ? -13.527 65.162 -21.308 1.00 30.75 66 ILE D CA 1
ATOM 5869 C C . ILE D 1 66 ? -14.929 65.659 -21.577 1.00 31.82 66 ILE D C 1
ATOM 5870 O O . ILE D 1 66 ? -15.154 66.857 -21.765 1.00 32.15 66 ILE D O 1
ATOM 5875 N N . ARG D 1 67 ? -15.852 64.711 -21.713 1.00 25.67 67 ARG D N 1
ATOM 5876 C CA . ARG D 1 67 ? -17.233 65.065 -22.014 1.00 30.81 67 ARG D CA 1
ATOM 5877 C C . ARG D 1 67 ? -17.959 65.630 -20.798 1.00 32.95 67 ARG D C 1
ATOM 5878 O O . ARG D 1 67 ? -18.862 66.459 -20.948 1.00 30.58 67 ARG D O 1
ATOM 5886 N N . GLY D 1 68 ? -17.597 65.204 -19.598 1.00 24.09 68 GLY D N 1
ATOM 5887 C CA . GLY D 1 68 ? -18.174 65.811 -18.412 1.00 28.24 68 GLY D CA 1
ATOM 5888 C C . GLY D 1 68 ? -17.661 65.165 -17.142 1.00 29.41 68 GLY D C 1
ATOM 5889 O O . GLY D 1 68 ? -17.113 64.052 -17.150 1.00 29.49 68 GLY D O 1
ATOM 5890 N N . THR D 1 69 ? -17.818 65.903 -16.055 1.00 26.70 69 THR D N 1
ATOM 5891 C CA . THR D 1 69 ? -17.608 65.404 -14.707 1.00 26.47 69 THR D CA 1
ATOM 5892 C C . THR D 1 69 ? -18.953 65.532 -14.013 1.00 31.70 69 THR D C 1
ATOM 5893 O O . THR D 1 69 ? -19.639 66.552 -14.174 1.00 27.20 69 THR D O 1
ATOM 5897 N N . TYR D 1 70 ? -19.356 64.494 -13.277 1.00 25.58 70 TYR D N 1
ATOM 5898 C CA . TYR D 1 70 ? -20.721 64.407 -12.775 1.00 23.70 70 TYR D CA 1
ATOM 5899 C C . TYR D 1 70 ? -20.716 64.157 -11.280 1.00 27.45 70 TYR D C 1
ATOM 5900 O O . TYR D 1 70 ? -19.908 63.367 -10.775 1.00 27.14 70 TYR D O 1
ATOM 5909 N N . ASP D 1 71 ? -21.620 64.834 -10.576 1.00 24.24 71 ASP D N 1
ATOM 5910 C CA . ASP D 1 71 ? -21.743 64.694 -9.127 1.00 23.19 71 ASP D CA 1
ATOM 5911 C C . ASP D 1 71 ? -22.771 63.590 -8.888 1.00 24.44 71 ASP D C 1
ATOM 5912 O O . ASP D 1 71 ? -23.947 63.718 -9.257 1.00 23.49 71 ASP D O 1
ATOM 5917 N N . LEU D 1 72 ? -22.323 62.482 -8.318 1.00 26.33 72 LEU D N 1
ATOM 5918 C CA . LEU D 1 72 ? -23.197 61.352 -8.039 1.00 22.66 72 LEU D CA 1
ATOM 5919 C C . LEU D 1 72 ? -23.591 61.272 -6.571 1.00 26.12 72 LEU D C 1
ATOM 5920 O O . LEU D 1 72 ? -24.400 60.416 -6.215 1.00 27.06 72 LEU D O 1
ATOM 5925 N N . SER D 1 73 ? -23.030 62.129 -5.717 1.00 21.47 73 SER D N 1
ATOM 5926 C CA . SER D 1 73 ? -23.170 61.974 -4.279 1.00 30.83 73 SER D CA 1
ATOM 5927 C C . SER D 1 73 ? -24.628 62.119 -3.858 1.00 29.59 73 SER D C 1
ATOM 5928 O O . SER D 1 73 ? -25.424 62.810 -4.504 1.00 26.89 73 SER D O 1
ATOM 5931 N N . GLY D 1 74 ? -24.985 61.412 -2.789 1.00 28.20 74 GLY D N 1
ATOM 5932 C CA . GLY D 1 74 ? -26.374 61.314 -2.334 1.00 21.99 74 GLY D CA 1
ATOM 5933 C C . GLY D 1 74 ? -27.203 60.291 -3.078 1.00 24.40 74 GLY D C 1
ATOM 5934 O O . GLY D 1 74 ? -27.908 59.487 -2.456 1.00 23.16 74 GLY D O 1
ATOM 5935 N N . LEU D 1 75 ? -27.162 60.315 -4.413 1.00 24.71 75 LEU D N 1
ATOM 5936 C CA . LEU D 1 75 ? -27.908 59.334 -5.198 1.00 25.94 75 LEU D CA 1
ATOM 5937 C C . LEU D 1 75 ? -27.336 57.922 -5.081 1.00 24.35 75 LEU D C 1
ATOM 5938 O O . LEU D 1 75 ? -28.041 56.962 -5.413 1.00 22.83 75 LEU D O 1
ATOM 5943 N N . ARG D 1 76 ? -26.091 57.766 -4.627 1.00 23.93 76 ARG D N 1
ATOM 5944 C CA . ARG D 1 76 ? -25.696 56.477 -4.072 1.00 26.27 76 ARG D CA 1
ATOM 5945 C C . ARG D 1 76 ? -24.601 56.625 -3.026 1.00 25.06 76 ARG D C 1
ATOM 5946 O O . ARG D 1 76 ? -23.789 57.555 -3.050 1.00 24.51 76 ARG D O 1
ATOM 5954 N N . ALA D 1 77 ? -24.612 55.681 -2.092 1.00 23.86 77 ALA D N 1
ATOM 5955 C CA . ALA D 1 77 ? -23.738 55.786 -0.934 1.00 25.70 77 ALA D CA 1
ATOM 5956 C C . ALA D 1 77 ? -22.291 55.491 -1.291 1.00 28.19 77 ALA D C 1
ATOM 5957 O O . ALA D 1 77 ? -21.381 55.971 -0.609 1.00 23.84 77 ALA D O 1
ATOM 5959 N N . ASP D 1 78 ? -22.052 54.713 -2.352 1.00 24.97 78 ASP D N 1
ATOM 5960 C CA . ASP D 1 78 ? -20.712 54.226 -2.668 1.00 26.90 78 ASP D CA 1
ATOM 5961 C C . ASP D 1 78 ? -20.086 54.957 -3.856 1.00 28.98 78 ASP D C 1
ATOM 5962 O O . ASP D 1 78 ? -19.229 54.404 -4.552 1.00 28.97 78 ASP D O 1
ATOM 5967 N N . ALA D 1 79 ? -20.491 56.196 -4.106 1.00 23.38 79 ALA D N 1
ATOM 5968 C CA . ALA D 1 79 ? -19.951 56.905 -5.258 1.00 29.45 79 ALA D CA 1
ATOM 5969 C C . ALA D 1 79 ? -20.174 58.402 -5.072 1.00 33.65 79 ALA D C 1
ATOM 5970 O O . ALA D 1 79 ? -21.192 58.811 -4.500 1.00 27.56 79 ALA D O 1
ATOM 5972 N N . ASP D 1 80 ? -19.228 59.211 -5.571 1.00 25.35 80 ASP D N 1
ATOM 5973 C CA . ASP D 1 80 ? -19.349 60.664 -5.428 1.00 27.63 80 ASP D CA 1
ATOM 5974 C C . ASP D 1 80 ? -19.106 61.421 -6.731 1.00 29.67 80 ASP D C 1
ATOM 5975 O O . ASP D 1 80 ? -19.731 62.467 -6.958 1.00 29.51 80 ASP D O 1
ATOM 5980 N N . LEU D 1 81 ? -18.215 60.933 -7.596 1.00 25.15 81 LEU D N 1
ATOM 5981 C CA . LEU D 1 81 ? -17.981 61.680 -8.830 1.00 27.58 81 LEU D CA 1
ATOM 5982 C C . LEU D 1 81 ? -17.705 60.716 -9.964 1.00 27.21 81 LEU D C 1
ATOM 5983 O O . LEU D 1 81 ? -17.157 59.630 -9.757 1.00 23.42 81 LEU D O 1
ATOM 5988 N N . MET D 1 82 ? -18.071 61.131 -11.170 1.00 25.42 82 MET D N 1
ATOM 5989 C CA . MET D 1 82 ? -17.793 60.327 -12.341 1.00 22.62 82 MET D CA 1
ATOM 5990 C C . MET D 1 82 ? -17.177 61.207 -13.418 1.00 29.84 82 MET D C 1
ATOM 5991 O O . MET D 1 82 ? -17.577 62.368 -13.588 1.00 25.52 82 MET D O 1
ATOM 5996 N N . ILE D 1 83 ? -16.178 60.661 -14.114 1.00 25.04 83 ILE D N 1
ATOM 5997 C CA . ILE D 1 83 ? -15.524 61.314 -15.244 1.00 23.70 83 ILE D CA 1
ATOM 5998 C C . ILE D 1 83 ? -15.897 60.520 -16.480 1.00 28.29 83 ILE D C 1
ATOM 5999 O O . ILE D 1 83 ? -15.782 59.291 -16.487 1.00 26.20 83 ILE D O 1
ATOM 6004 N N . TRP D 1 84 ? -16.348 61.210 -17.514 1.00 24.76 84 TRP D N 1
ATOM 6005 C CA . TRP D 1 84 ? -16.638 60.599 -18.801 1.00 24.07 84 TRP D CA 1
ATOM 6006 C C . TRP D 1 84 ? -15.620 61.156 -19.797 1.00 30.46 84 TRP D C 1
ATOM 6007 O O . TRP D 1 84 ? -15.653 62.351 -20.112 1.00 26.92 84 TRP D O 1
ATOM 6018 N N . TRP D 1 85 ? -14.703 60.296 -20.273 1.00 27.82 85 TRP D N 1
ATOM 6019 C CA . TRP D 1 85 ? -13.670 60.691 -21.222 1.00 23.53 85 TRP D CA 1
ATOM 6020 C C . TRP D 1 85 ? -13.624 59.709 -22.390 1.00 30.51 85 TRP D C 1
ATOM 6021 O O . TRP D 1 85 ? -13.995 58.536 -22.264 1.00 25.64 85 TRP D O 1
ATOM 6032 N N . HIS D 1 86 ? -13.196 60.211 -23.547 1.00 28.28 86 HIS D N 1
ATOM 6033 C CA . HIS D 1 86 ? -13.039 59.363 -24.722 1.00 29.99 86 HIS D CA 1
ATOM 6034 C C . HIS D 1 86 ? -11.829 59.820 -25.529 1.00 34.10 86 HIS D C 1
ATOM 6035 O O . HIS D 1 86 ? -11.338 60.945 -25.384 1.00 31.10 86 HIS D O 1
ATOM 6042 N N . ALA D 1 87 ? -11.335 58.916 -26.367 1.00 28.18 87 ALA D N 1
ATOM 6043 C CA . ALA D 1 87 ? -10.057 59.124 -27.036 1.00 30.37 87 ALA D CA 1
ATOM 6044 C C . ALA D 1 87 ? -9.947 58.094 -28.152 1.00 32.90 87 ALA D C 1
ATOM 6045 O O . ALA D 1 87 ? -10.801 57.218 -28.298 1.00 31.19 87 ALA D O 1
ATOM 6047 N N . GLU D 1 88 ? -8.885 58.221 -28.953 1.00 34.88 88 GLU D N 1
ATOM 6048 C CA . GLU D 1 88 ? -8.720 57.331 -30.096 1.00 34.38 88 GLU D CA 1
ATOM 6049 C C . GLU D 1 88 ? -8.255 55.938 -29.683 1.00 30.65 88 GLU D C 1
ATOM 6050 O O . GLU D 1 88 ? -8.574 54.953 -30.353 1.00 33.45 88 GLU D O 1
ATOM 6056 N N . THR D 1 89 ? -7.491 55.827 -28.609 1.00 32.42 89 THR D N 1
ATOM 6057 C CA . THR D 1 89 ? -6.973 54.548 -28.167 1.00 31.07 89 THR D CA 1
ATOM 6058 C C . THR D 1 89 ? -7.282 54.340 -26.692 1.00 32.12 89 THR D C 1
ATOM 6059 O O . THR D 1 89 ? -7.373 55.295 -25.921 1.00 29.42 89 THR D O 1
ATOM 6063 N N . ALA D 1 90 ? -7.425 53.074 -26.304 1.00 29.76 90 ALA D N 1
ATOM 6064 C CA . ALA D 1 90 ? -7.578 52.769 -24.889 1.00 26.72 90 ALA D CA 1
ATOM 6065 C C . ALA D 1 90 ? -6.356 53.212 -24.102 1.00 31.50 90 ALA D C 1
ATOM 6066 O O . ALA D 1 90 ? -6.487 53.652 -22.952 1.00 28.17 90 ALA D O 1
ATOM 6068 N N . ASP D 1 91 ? -5.166 53.145 -24.715 1.00 24.97 91 ASP D N 1
ATOM 6069 C CA . ASP D 1 91 ? -3.942 53.478 -23.995 1.00 29.21 91 ASP D CA 1
ATOM 6070 C C . ASP D 1 91 ? -3.959 54.910 -23.478 1.00 26.14 91 ASP D C 1
ATOM 6071 O O . ASP D 1 91 ? -3.477 55.180 -22.369 1.00 26.08 91 ASP D O 1
ATOM 6076 N N . GLN D 1 92 ? -4.495 55.840 -24.265 1.00 27.45 92 GLN D N 1
ATOM 6077 C CA . GLN D 1 92 ? -4.544 57.233 -23.819 1.00 30.77 92 GLN D CA 1
ATOM 6078 C C . GLN D 1 92 ? -5.461 57.410 -22.615 1.00 27.30 92 GLN D C 1
ATOM 6079 O O . GLN D 1 92 ? -5.168 58.212 -21.724 1.00 28.20 92 GLN D O 1
ATOM 6085 N N . LEU D 1 93 ? -6.593 56.695 -22.600 1.00 24.13 93 LEU D N 1
ATOM 6086 C CA . LEU D 1 93 ? -7.512 56.765 -21.470 1.00 27.49 93 LEU D CA 1
ATOM 6087 C C . LEU D 1 93 ? -6.891 56.194 -20.198 1.00 25.94 93 LEU D C 1
ATOM 6088 O O . LEU D 1 93 ? -7.118 56.719 -19.097 1.00 27.91 93 LEU D O 1
ATOM 6093 N N . GLN D 1 94 ? -6.102 55.124 -20.320 1.00 25.49 94 GLN D N 1
ATOM 6094 C CA . GLN D 1 94 ? -5.406 54.582 -19.155 1.00 26.15 94 GLN D CA 1
ATOM 6095 C C . GLN D 1 94 ? -4.451 55.607 -18.574 1.00 26.68 94 GLN D C 1
ATOM 6096 O O . GLN D 1 94 ? -4.418 55.836 -17.354 1.00 29.06 94 GLN D O 1
ATOM 6102 N N . GLU D 1 95 ? -3.641 56.220 -19.439 1.00 25.69 95 GLU D N 1
ATOM 6103 C CA . GLU D 1 95 ? -2.729 57.267 -18.984 1.00 28.52 95 GLU D CA 1
ATOM 6104 C C . GLU D 1 95 ? -3.493 58.392 -18.289 1.00 25.18 95 GLU D C 1
ATOM 6105 O O . GLU D 1 95 ? -3.090 58.856 -17.217 1.00 28.01 95 GLU D O 1
ATOM 6111 N N . ALA D 1 96 ? -4.589 58.858 -18.905 1.00 26.77 96 ALA D N 1
ATOM 6112 C CA . ALA D 1 96 ? -5.390 59.920 -18.304 1.00 27.36 96 ALA D CA 1
ATOM 6113 C C . ALA D 1 96 ? -5.889 59.506 -16.936 1.00 28.89 96 ALA D C 1
ATOM 6114 O O . ALA D 1 96 ? -5.858 60.293 -15.979 1.00 26.67 96 ALA D O 1
ATOM 6116 N N . TYR D 1 97 ? -6.359 58.262 -16.836 1.00 27.64 97 TYR D N 1
ATOM 6117 C CA . TYR D 1 97 ? -6.865 57.732 -15.574 1.00 24.06 97 TYR D CA 1
ATOM 6118 C C .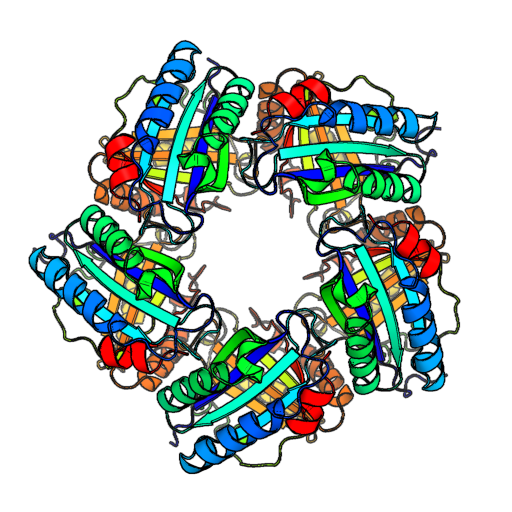 TYR D 1 97 ? -5.806 57.817 -14.492 1.00 22.40 97 TYR D C 1
ATOM 6119 O O . TYR D 1 97 ? -6.046 58.363 -13.411 1.00 24.21 97 TYR D O 1
ATOM 6128 N N . ASN D 1 98 ? -4.608 57.310 -14.783 1.00 22.38 98 ASN D N 1
ATOM 6129 C CA . ASN D 1 98 ? -3.536 57.306 -13.793 1.00 24.17 98 ASN D CA 1
ATOM 6130 C C . ASN D 1 98 ? -3.058 58.721 -13.467 1.00 27.71 98 ASN D C 1
ATOM 6131 O O . ASN D 1 98 ? -2.723 59.015 -12.311 1.00 30.14 98 ASN D O 1
ATOM 6136 N N . LEU D 1 99 ? -2.979 59.598 -14.470 1.00 24.70 99 LEU D N 1
ATOM 6137 C CA . LEU D 1 99 ? -2.637 60.995 -14.197 1.00 29.96 99 LEU D CA 1
ATOM 6138 C C . LEU D 1 99 ? -3.643 61.643 -13.245 1.00 28.46 99 LEU D C 1
ATOM 6139 O O . LEU D 1 99 ? -3.255 62.341 -12.301 1.00 28.38 99 LEU D O 1
ATOM 6144 N N . PHE D 1 100 ? -4.939 61.417 -13.468 1.00 29.65 100 PHE D N 1
ATOM 6145 C CA . PHE D 1 100 ? -5.942 61.959 -12.554 1.00 26.00 100 PHE D CA 1
ATOM 6146 C C . PHE D 1 100 ? -5.761 61.430 -11.137 1.00 30.27 100 PHE D C 1
ATOM 6147 O O . PHE D 1 100 ? -5.890 62.188 -10.162 1.00 33.55 100 PHE D O 1
ATOM 6155 N N . ARG D 1 101 ? -5.448 60.140 -10.987 1.00 25.20 101 ARG D N 1
ATOM 6156 C CA . ARG D 1 101 ? -5.256 59.603 -9.647 1.00 24.99 101 ARG D CA 1
ATOM 6157 C C . ARG D 1 101 ? -4.070 60.217 -8.930 1.00 32.02 101 ARG D C 1
ATOM 6158 O O . ARG D 1 101 ? -3.985 60.094 -7.700 1.00 30.57 101 ARG D O 1
ATOM 6166 N N . ARG D 1 102 ? -3.157 60.878 -9.652 1.00 28.47 102 ARG D N 1
ATOM 6167 C CA . ARG D 1 102 ? -2.026 61.513 -8.992 1.00 31.95 102 ARG D CA 1
ATOM 6168 C C . ARG D 1 102 ? -2.340 62.922 -8.502 1.00 30.57 102 ARG D C 1
ATOM 6169 O O . ARG D 1 102 ? -1.567 63.469 -7.709 1.00 35.67 102 ARG D O 1
ATOM 6177 N N . THR D 1 103 ? -3.437 63.520 -8.950 1.00 30.20 103 THR D N 1
ATOM 6178 C CA . THR D 1 103 ? -3.788 64.853 -8.490 1.00 30.35 103 THR D CA 1
ATOM 6179 C C . THR D 1 103 ? -4.197 64.809 -7.022 1.00 36.59 103 THR D C 1
ATOM 6180 O O . THR D 1 103 ? -4.469 63.744 -6.462 1.00 30.43 103 THR D O 1
ATOM 6184 N N . LYS D 1 104 ? -4.241 65.989 -6.384 1.00 34.31 104 LYS D N 1
ATOM 6185 C CA . LYS D 1 104 ? -4.694 66.035 -4.995 1.00 34.12 104 LYS D CA 1
ATOM 6186 C C . LYS D 1 104 ? -6.116 65.491 -4.881 1.00 33.27 104 LYS D C 1
ATOM 6187 O O . LYS D 1 104 ? -6.423 64.725 -3.957 1.00 28.13 104 LYS D O 1
ATOM 6193 N N . LEU D 1 105 ? -6.988 65.841 -5.835 1.00 27.74 105 LEU D N 1
ATOM 6194 C CA . LEU D 1 105 ? -8.359 65.347 -5.776 1.00 30.80 105 LEU D CA 1
ATOM 6195 C C . LEU D 1 105 ? -8.386 63.835 -5.928 1.00 30.89 105 LEU D C 1
ATOM 6196 O O . LEU D 1 105 ? -9.007 63.134 -5.124 1.00 27.66 105 LEU D O 1
ATOM 6201 N N . GLY D 1 106 ? -7.678 63.317 -6.944 1.00 29.19 106 GLY D N 1
ATOM 6202 C CA . GLY D 1 106 ? -7.620 61.875 -7.155 1.00 32.73 106 GLY D CA 1
ATOM 6203 C C . GLY D 1 106 ? -7.117 61.121 -5.942 1.00 31.05 106 GLY D C 1
ATOM 6204 O O . GLY D 1 106 ? -7.581 60.021 -5.647 1.00 30.11 106 GLY D O 1
ATOM 6205 N N . ARG D 1 107 ? -6.178 61.708 -5.208 1.00 30.65 107 ARG D N 1
ATOM 6206 C CA . ARG D 1 107 ? -5.651 61.058 -4.020 1.00 30.28 107 ARG D CA 1
ATOM 6207 C C . ARG D 1 107 ? -6.597 61.118 -2.828 1.00 28.92 107 ARG D C 1
ATOM 6208 O O . ARG D 1 107 ? -6.349 60.436 -1.830 1.00 28.29 107 ARG D O 1
ATOM 6216 N N . ALA D 1 108 ? -7.657 61.907 -2.901 1.00 31.50 108 ALA D N 1
ATOM 6217 C CA . ALA D 1 108 ? -8.701 61.899 -1.887 1.00 31.58 108 ALA D CA 1
ATOM 6218 C C . ALA D 1 108 ? -9.836 60.947 -2.230 1.00 30.01 108 ALA D C 1
ATOM 6219 O O . ALA D 1 108 ? -10.796 60.851 -1.454 1.00 30.47 108 ALA D O 1
ATOM 6221 N N . LEU D 1 109 ? -9.754 60.258 -3.370 1.00 31.16 109 LEU D N 1
ATOM 6222 C CA . LEU D 1 109 ? -10.828 59.431 -3.910 1.00 27.39 109 LEU D CA 1
ATOM 6223 C C . LEU D 1 109 ? -10.401 57.970 -3.974 1.00 30.60 109 LEU D C 1
ATOM 6224 O O . LEU D 1 109 ? -9.216 57.651 -4.051 1.00 29.54 109 LEU D O 1
ATOM 6229 N N . GLU D 1 110 ? -11.387 57.085 -3.955 1.00 28.15 110 GLU D N 1
ATOM 6230 C CA . GLU D 1 110 ? -11.203 55.653 -4.164 1.00 28.61 110 GLU D CA 1
ATOM 6231 C C . GLU D 1 110 ? -11.867 55.257 -5.470 1.00 22.05 110 GLU D C 1
ATOM 6232 O O . GLU D 1 110 ? -13.020 55.639 -5.694 1.00 23.35 110 GLU D O 1
ATOM 6238 N N . PRO D 1 111 ? -11.204 54.518 -6.363 1.00 24.49 111 PRO D N 1
ATOM 6239 C CA . PRO D 1 111 ? -11.906 54.050 -7.561 1.00 21.15 111 PRO D CA 1
ATOM 6240 C C . PRO D 1 111 ? -12.977 53.053 -7.162 1.00 24.19 111 PRO D C 1
ATOM 6241 O O . PRO D 1 111 ? -12.793 52.257 -6.238 1.00 24.59 111 PRO D O 1
ATOM 6245 N N . VAL D 1 112 ? -14.111 53.123 -7.854 1.00 19.04 112 VAL D N 1
ATOM 6246 C CA . VAL D 1 112 ? -15.291 52.312 -7.565 1.00 22.07 112 VAL D CA 1
ATOM 6247 C C . VAL D 1 112 ? -15.688 51.465 -8.766 1.00 23.81 112 VAL D C 1
ATOM 6248 O O . VAL D 1 112 ? -15.954 50.269 -8.642 1.00 21.69 112 VAL D O 1
ATOM 6252 N N . TRP D 1 113 ? -15.736 52.070 -9.941 1.00 21.41 113 TRP D N 1
ATOM 6253 C CA . TRP D 1 113 ? -16.238 51.367 -11.114 1.00 20.20 113 TRP D CA 1
ATOM 6254 C C . TRP D 1 113 ? -15.724 52.145 -12.309 1.00 22.53 113 TRP D C 1
ATOM 6255 O O . TRP D 1 113 ? -15.908 53.365 -12.362 1.00 23.63 113 TRP D O 1
ATOM 6266 N N . SER D 1 114 ? -15.043 51.464 -13.227 1.00 21.10 114 SER D N 1
ATOM 6267 C CA . SER D 1 114 ? -14.390 52.125 -14.353 1.00 21.30 114 SER D CA 1
ATOM 6268 C C . SER D 1 114 ? -14.527 51.186 -15.544 1.00 24.00 114 SER D C 1
ATOM 6269 O O . SER D 1 114 ? -13.882 50.132 -15.585 1.00 25.37 114 SER D O 1
ATOM 6272 N N . ASN D 1 115 ? -15.399 51.525 -16.488 1.00 21.49 115 ASN D N 1
ATOM 6273 C CA . ASN D 1 115 ? -15.660 50.627 -17.605 1.00 24.92 115 ASN D CA 1
ATOM 6274 C C . ASN D 1 115 ? -15.538 51.355 -18.928 1.00 25.62 115 ASN D C 1
ATOM 6275 O O . ASN D 1 115 ? -16.079 52.452 -19.099 1.00 22.23 115 ASN D O 1
ATOM 6280 N N . MET D 1 116 ? -14.869 50.704 -19.860 1.00 25.35 116 MET D N 1
ATOM 6281 C CA . MET D 1 116 ? -14.589 51.228 -21.185 1.00 24.96 116 MET D CA 1
ATOM 6282 C C . MET D 1 116 ? -15.448 50.522 -22.223 1.00 23.28 116 MET D C 1
ATOM 6283 O O . MET D 1 116 ? -15.825 49.354 -22.072 1.00 22.35 116 MET D O 1
ATOM 6288 N N . ALA D 1 117 ? -15.791 51.263 -23.266 1.00 23.38 117 ALA D N 1
ATOM 6289 C CA . ALA D 1 117 ? -16.557 50.734 -24.369 1.00 20.75 117 ALA D CA 1
ATOM 6290 C C . ALA D 1 117 ? -16.020 51.348 -25.657 1.00 22.86 117 ALA D C 1
ATOM 6291 O O . ALA D 1 117 ? -15.120 52.188 -25.633 1.00 21.94 117 ALA D O 1
ATOM 6293 N N . LEU D 1 118 ? -16.592 50.933 -26.784 1.00 23.08 118 LEU D N 1
ATOM 6294 C CA . LEU D 1 118 ? -16.060 51.306 -28.093 1.00 33.31 118 LEU D CA 1
ATOM 6295 C C . LEU D 1 118 ? -17.204 51.273 -29.081 1.00 29.76 118 LEU D C 1
ATOM 6296 O O . LEU D 1 118 ? -17.878 50.249 -29.195 1.00 31.32 118 LEU D O 1
ATOM 6301 N N . HIS D 1 119 ? -17.424 52.370 -29.799 1.00 35.70 119 HIS D N 1
ATOM 6302 C CA . HIS D 1 119 ? -18.458 52.343 -30.826 1.00 36.84 119 HIS D CA 1
ATOM 6303 C C . HIS D 1 119 ? -18.124 51.292 -31.875 1.00 35.89 119 HIS D C 1
ATOM 6304 O O . HIS D 1 119 ? -17.050 51.333 -32.481 1.00 39.41 119 HIS D O 1
ATOM 6311 N N . ARG D 1 120 ? -19.029 50.330 -32.063 1.00 38.96 120 ARG D N 1
ATOM 6312 C CA . ARG D 1 120 ? -18.959 49.418 -33.196 1.00 42.64 120 ARG D CA 1
ATOM 6313 C C . ARG D 1 120 ? -20.198 49.615 -34.055 1.00 49.14 120 ARG D C 1
ATOM 6314 O O . ARG D 1 120 ? -21.280 49.864 -33.513 1.00 51.99 120 ARG D O 1
ATOM 6322 N N . PRO D 1 121 ? -20.078 49.524 -35.380 1.00 50.99 121 PRO D N 1
ATOM 6323 C CA . PRO D 1 121 ? -21.251 49.715 -36.246 1.00 55.35 121 PRO D CA 1
ATOM 6324 C C . PRO D 1 121 ? -22.436 48.859 -35.812 1.00 60.67 121 PRO D C 1
ATOM 6325 O O . PRO D 1 121 ? -22.292 47.695 -35.424 1.00 57.83 121 PRO D O 1
ATOM 6329 N N . ALA D 1 122 ? -23.621 49.460 -35.877 1.00 65.53 122 ALA D N 1
ATOM 6330 C CA . ALA D 1 122 ? -24.826 48.796 -35.417 1.00 63.50 122 ALA D CA 1
ATOM 6331 C C . ALA D 1 122 ? -25.128 47.568 -36.274 1.00 67.80 122 ALA D C 1
ATOM 6332 O O . ALA D 1 122 ? -24.626 47.410 -37.393 1.00 69.55 122 ALA D O 1
ATOM 6334 N N . GLU D 1 123 ? -25.939 46.671 -35.707 1.00 68.80 123 GLU D N 1
ATOM 6335 C CA . GLU D 1 123 ? -26.438 45.526 -36.460 1.00 68.23 123 GLU D CA 1
ATOM 6336 C C . GLU D 1 123 ? -27.459 45.967 -37.503 1.00 67.32 123 GLU D C 1
ATOM 6337 O O . GLU D 1 123 ? -27.391 45.550 -38.666 1.00 69.43 123 GLU D O 1
ATOM 6343 N N . PHE D 1 124 ? -28.403 46.829 -37.110 1.00 68.92 124 PHE D N 1
ATOM 6344 C CA . 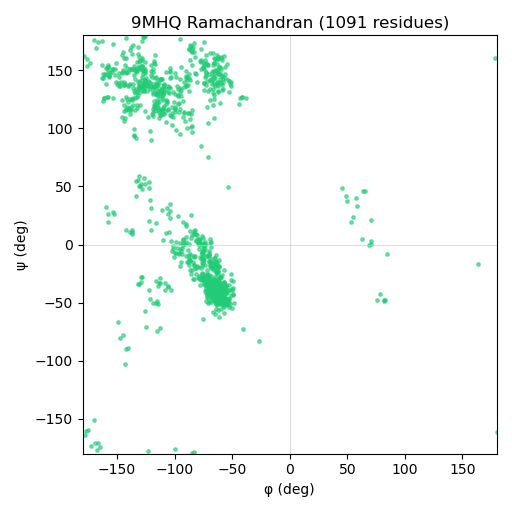PHE D 1 124 ? -29.500 47.219 -37.995 1.00 71.32 124 PHE D CA 1
ATOM 6345 C C . PHE D 1 124 ? -29.446 48.700 -38.357 1.00 69.67 124 PHE D C 1
ATOM 6346 O O . PHE D 1 124 ? -29.074 49.022 -39.488 1.00 69.80 124 PHE D O 1
ATOM 6354 N N . ASN D 1 125 ? -29.794 49.619 -37.453 1.00 70.44 125 ASN D N 1
ATOM 6355 C CA . ASN D 1 125 ? -29.850 51.045 -37.799 1.00 68.24 125 ASN D CA 1
ATOM 6356 C C . ASN D 1 125 ? -28.457 51.661 -37.656 1.00 65.53 125 ASN D C 1
ATOM 6357 O O . ASN D 1 125 ? -28.049 52.069 -36.568 1.00 68.73 125 ASN D O 1
ATOM 6362 N N . ARG D 1 126 ? -27.730 51.757 -38.770 1.00 62.63 126 ARG D N 1
ATOM 6363 C CA . ARG D 1 126 ? -26.321 52.142 -38.741 1.00 65.64 126 ARG D CA 1
ATOM 6364 C C . ARG D 1 126 ? -26.092 53.644 -38.575 1.00 64.17 126 ARG D C 1
ATOM 6365 O O . ARG D 1 126 ? -24.934 54.070 -38.526 1.00 64.70 126 ARG D O 1
ATOM 6373 N N . SER D 1 127 ? -27.139 54.459 -38.476 1.00 64.57 127 SER D N 1
ATOM 6374 C CA . SER D 1 127 ? -26.953 55.881 -38.225 1.00 62.49 127 SER D CA 1
ATOM 6375 C C . SER D 1 127 ? -27.253 56.277 -36.783 1.00 62.59 127 SER D C 1
ATOM 6376 O O . SER D 1 127 ? -27.197 57.465 -36.463 1.00 62.13 127 SER D O 1
ATOM 6379 N N . HIS D 1 128 ? -27.579 55.326 -35.907 1.00 66.77 128 HIS D N 1
ATOM 6380 C CA . HIS D 1 128 ? -27.516 55.584 -34.468 1.00 64.27 128 HIS D CA 1
ATOM 6381 C C . HIS D 1 128 ? -26.045 55.673 -34.084 1.00 63.66 128 HIS D C 1
ATOM 6382 O O . HIS D 1 128 ? -25.343 54.659 -34.024 1.00 60.45 128 HIS D O 1
ATOM 6389 N N . ILE D 1 129 ? -25.567 56.894 -33.861 1.00 60.24 129 ILE D N 1
ATOM 6390 C CA . ILE D 1 129 ? -24.223 57.132 -33.340 1.00 58.24 129 ILE D CA 1
ATOM 6391 C C . ILE D 1 129 ? -24.400 57.640 -31.913 1.00 54.16 129 ILE D C 1
ATOM 6392 O O . ILE D 1 129 ? -25.307 58.442 -31.659 1.00 48.99 129 ILE D O 1
ATOM 6397 N N . PRO D 1 130 ? -23.604 57.179 -30.949 1.00 51.60 130 PRO D N 1
ATOM 6398 C CA . PRO D 1 130 ? -23.661 57.779 -29.614 1.00 46.44 130 PRO D CA 1
ATOM 6399 C C . PRO D 1 130 ? -23.410 59.279 -29.694 1.00 52.06 130 PRO D C 1
ATOM 6400 O O . PRO D 1 130 ? -22.643 59.756 -30.537 1.00 50.00 130 PRO D O 1
ATOM 6404 N N . ALA D 1 131 ? -24.074 60.022 -28.799 1.00 50.65 131 ALA D N 1
ATOM 6405 C CA . ALA D 1 131 ? -24.008 61.483 -28.817 1.00 47.10 131 ALA D CA 1
ATOM 6406 C C . ALA D 1 131 ? -22.578 61.995 -28.699 1.00 49.82 131 ALA D C 1
ATOM 6407 O O . ALA D 1 131 ? -22.238 63.032 -29.283 1.00 53.73 131 ALA D O 1
ATOM 6409 N N . PHE D 1 132 ? -21.723 61.276 -27.975 1.00 49.62 132 PHE D N 1
ATOM 6410 C CA . PHE D 1 132 ? -20.365 61.762 -27.745 1.00 49.02 132 PHE D CA 1
ATOM 6411 C C . PHE D 1 132 ? -19.514 61.665 -29.001 1.00 51.22 132 PHE D C 1
ATOM 6412 O O . PHE D 1 132 ? -18.678 62.539 -29.255 1.00 49.83 132 PHE D O 1
ATOM 6420 N N . LEU D 1 133 ? -19.678 60.586 -29.774 1.00 53.60 133 LEU D N 1
ATOM 6421 C CA . LEU D 1 133 ? -18.939 60.438 -31.020 1.00 54.29 133 LEU D CA 1
ATOM 6422 C C . LEU D 1 133 ? -19.460 61.395 -32.087 1.00 58.79 133 LEU D C 1
ATOM 6423 O O . LEU D 1 133 ? -18.722 61.730 -33.021 1.00 63.63 133 LEU D O 1
ATOM 6428 N N . ALA D 1 134 ? -20.703 61.866 -31.940 1.00 54.39 134 ALA D N 1
ATOM 6429 C CA . ALA D 1 134 ? -21.324 62.851 -32.816 1.00 52.34 134 ALA D CA 1
ATOM 6430 C C . ALA D 1 134 ? -20.948 64.292 -32.476 1.00 58.49 134 ALA D C 1
ATOM 6431 O O . ALA D 1 134 ? -21.275 65.193 -33.257 1.00 54.95 134 ALA D O 1
ATOM 6433 N N . ASP D 1 135 ? -20.285 64.524 -31.335 1.00 60.40 135 ASP D N 1
ATOM 6434 C CA . ASP D 1 135 ? -19.917 65.868 -30.864 1.00 62.70 135 ASP D CA 1
ATOM 6435 C C . ASP D 1 135 ? -21.174 66.683 -30.547 1.00 60.37 135 ASP D C 1
ATOM 6436 O O . ASP D 1 135 ? -21.319 67.841 -30.947 1.00 64.13 135 ASP D O 1
ATOM 6441 N N . GLU D 1 136 ? -22.107 66.061 -29.835 1.00 58.02 136 GLU D N 1
ATOM 6442 C CA . GLU D 1 136 ? -23.263 66.799 -29.343 1.00 59.13 136 GLU D CA 1
ATOM 6443 C C . GLU D 1 136 ? -23.034 67.302 -27.924 1.00 55.32 136 GLU D C 1
ATOM 6444 O O . GLU D 1 136 ? -22.278 66.713 -27.146 1.00 54.97 136 GLU D O 1
ATOM 6450 N N . THR D 1 137 ? -23.707 68.401 -27.599 1.00 53.10 137 THR D N 1
ATOM 6451 C CA . THR D 1 137 ? -23.524 69.061 -26.311 1.00 50.44 137 THR D CA 1
ATOM 6452 C C . THR D 1 137 ? -24.030 68.174 -25.176 1.00 44.93 137 THR D C 1
ATOM 6453 O O . THR D 1 137 ? -25.164 67.691 -25.238 1.00 42.71 137 THR D O 1
ATOM 6457 N N . PRO D 1 138 ? -23.240 67.959 -24.123 1.00 48.96 138 PRO D N 1
ATOM 6458 C CA . PRO D 1 138 ? -23.737 67.174 -22.983 1.00 41.57 138 PRO D CA 1
ATOM 6459 C C . PRO D 1 138 ? -24.852 67.923 -22.270 1.00 42.63 138 PRO D C 1
ATOM 6460 O O . PRO D 1 138 ? -24.880 69.154 -22.246 1.00 41.40 138 PRO D O 1
ATOM 6464 N N . ARG D 1 139 ? -25.781 67.168 -21.682 1.00 38.23 139 ARG D N 1
ATOM 6465 C CA . ARG D 1 139 ? -26.928 67.772 -21.018 1.00 37.57 139 ARG D CA 1
ATOM 6466 C C . ARG D 1 139 ? -26.708 67.835 -19.494 1.00 34.99 139 ARG D C 1
ATOM 6467 O O . ARG D 1 139 ? -25.647 67.478 -18.973 1.00 31.51 139 ARG D O 1
ATOM 6475 N N . ASN D 1 140 ? -27.733 68.296 -18.772 1.00 31.29 140 ASN D N 1
ATOM 6476 C CA . ASN D 1 140 ? -27.572 68.578 -17.346 1.00 32.05 140 ASN D CA 1
ATOM 6477 C C . ASN D 1 140 ? -27.410 67.303 -16.515 1.00 32.25 140 ASN D C 1
ATOM 6478 O O . ASN D 1 140 ? -26.689 67.307 -15.503 1.00 26.09 140 ASN D O 1
ATOM 6483 N N . TYR D 1 141 ? -28.117 66.226 -16.886 1.00 24.89 141 TYR D N 1
ATOM 6484 C CA . TYR D 1 141 ? -28.144 65.008 -16.085 1.00 29.96 141 TYR D CA 1
ATOM 6485 C C . TYR D 1 141 ? -27.741 63.814 -16.924 1.00 30.41 141 TYR D C 1
ATOM 6486 O O . TYR D 1 141 ? -27.985 63.773 -18.134 1.00 27.55 141 TYR D O 1
ATOM 6495 N N . ILE D 1 142 ? -27.149 62.823 -16.260 1.00 25.57 142 ILE D N 1
ATOM 6496 C CA . ILE D 1 142 ? -26.733 61.599 -16.930 1.00 24.83 142 ILE D CA 1
ATOM 6497 C C . ILE D 1 142 ? -27.147 60.404 -16.080 1.00 26.45 142 ILE D C 1
ATOM 6498 O O . ILE D 1 142 ? -27.264 60.492 -14.853 1.00 24.59 142 ILE D O 1
ATOM 6503 N N . SER D 1 143 ? -27.414 59.290 -16.758 1.00 28.38 143 SER D N 1
ATOM 6504 C CA . SER D 1 143 ? -27.715 58.020 -16.103 1.00 27.31 143 SER D CA 1
ATOM 6505 C C . SER D 1 143 ? -26.984 56.952 -16.904 1.00 22.91 143 SER D C 1
ATOM 6506 O O . SER D 1 143 ? -27.304 56.731 -18.075 1.00 25.57 143 SER D O 1
ATOM 6509 N N . VAL D 1 144 ? -25.973 56.322 -16.304 1.00 23.76 144 VAL D N 1
ATOM 6510 C CA . VAL D 1 144 ? -25.164 55.320 -16.999 1.00 25.85 144 VAL D CA 1
ATOM 6511 C C . VAL D 1 144 ? -25.294 53.980 -16.280 1.00 24.50 144 VAL D C 1
ATOM 6512 O O . VAL D 1 144 ? -25.305 53.914 -15.043 1.00 23.47 144 VAL D O 1
ATOM 6516 N N . TYR D 1 145 ? -25.423 52.917 -17.064 1.00 26.19 145 TYR D N 1
ATOM 6517 C CA . TYR D 1 145 ? -25.473 51.579 -16.501 1.00 26.86 145 TYR D CA 1
ATOM 6518 C C . TYR D 1 145 ? -24.992 50.571 -17.531 1.00 26.90 145 TYR D C 1
ATOM 6519 O O . TYR D 1 145 ? -25.157 50.789 -18.743 1.00 24.05 145 TYR D O 1
ATOM 6528 N N . PRO D 1 146 ? -24.369 49.486 -17.086 1.00 21.43 146 PRO D N 1
ATOM 6529 C CA . PRO D 1 146 ? -23.964 48.420 -18.003 1.00 22.36 146 PRO D CA 1
ATOM 6530 C C . PRO D 1 146 ? -25.185 47.593 -18.372 1.00 25.11 146 PRO D C 1
ATOM 6531 O O . PRO D 1 146 ? -26.263 47.720 -17.783 1.00 27.84 146 PRO D O 1
ATOM 6535 N N . PHE D 1 147 ? -25.012 46.747 -19.379 1.00 24.37 147 PHE D N 1
ATOM 6536 C CA . PHE D 1 147 ? -26.136 45.972 -19.871 1.00 25.72 147 PHE D CA 1
ATOM 6537 C C . PHE D 1 147 ? -25.639 44.620 -20.362 1.00 25.54 147 PHE D C 1
ATOM 6538 O O . PHE D 1 147 ? -24.632 44.539 -21.073 1.00 28.73 147 PHE D O 1
ATOM 6546 N N . VAL D 1 148 ? -26.368 43.568 -20.008 1.00 21.94 148 VAL D N 1
ATOM 6547 C CA . VAL D 1 148 ? -26.099 42.217 -20.493 1.00 23.77 148 VAL D CA 1
ATOM 6548 C C . VAL D 1 148 ? -27.424 41.634 -20.949 1.00 24.41 148 VAL D C 1
ATOM 6549 O O . VAL D 1 148 ? -28.397 41.642 -20.186 1.00 24.71 148 VAL D O 1
ATOM 6553 N N . ARG D 1 149 ? -27.465 41.138 -22.182 1.00 24.35 149 ARG D N 1
ATOM 6554 C CA . ARG D 1 149 ? -28.691 40.571 -22.721 1.00 24.95 149 ARG D CA 1
ATOM 6555 C C . ARG D 1 149 ? -28.780 39.100 -22.346 1.00 27.11 149 ARG D C 1
ATOM 6556 O O . ARG D 1 149 ? -27.810 38.490 -21.903 1.00 23.71 149 ARG D O 1
ATOM 6564 N N . SER D 1 150 ? -29.957 38.519 -22.563 1.00 27.97 150 SER D N 1
ATOM 6565 C CA . SER D 1 150 ? -30.157 37.091 -22.365 1.00 24.96 150 SER D CA 1
ATOM 6566 C C . SER D 1 150 ? -29.270 36.269 -23.298 1.00 29.82 150 SER D C 1
ATOM 6567 O O . SER D 1 150 ? -28.805 36.737 -24.342 1.00 27.95 150 SER D O 1
ATOM 6570 N N . TYR D 1 151 ? -29.061 35.010 -22.905 1.00 23.78 151 TYR D N 1
ATOM 6571 C CA . TYR D 1 151 ? -28.131 34.140 -23.606 1.00 32.75 151 TYR D CA 1
ATOM 6572 C C . TYR D 1 151 ? -28.543 33.889 -25.052 1.00 36.14 151 TYR D C 1
ATOM 6573 O O . TYR D 1 151 ? -27.688 33.588 -25.889 1.00 39.28 151 TYR D O 1
ATOM 6582 N N . ASP D 1 152 ? -29.829 33.979 -25.372 1.00 33.80 152 ASP D N 1
ATOM 6583 C CA . ASP D 1 152 ? -30.290 33.624 -26.710 1.00 41.20 152 ASP D CA 1
ATOM 6584 C C . ASP D 1 152 ? -30.746 34.831 -27.531 1.00 41.85 152 ASP D C 1
ATOM 6585 O O . ASP D 1 152 ? -31.225 34.656 -28.656 1.00 40.25 152 ASP D O 1
ATOM 6590 N N . TRP D 1 153 ? -30.598 36.046 -26.998 1.00 34.94 153 TRP D N 1
ATOM 6591 C CA . TRP D 1 153 ? -30.870 37.245 -27.782 1.00 37.06 153 TRP D CA 1
ATOM 6592 C C . TRP D 1 153 ? -30.112 37.232 -29.103 1.00 37.62 153 TRP D C 1
ATOM 6593 O O . TRP D 1 153 ? -30.681 37.496 -30.169 1.00 36.25 153 TRP D O 1
ATOM 6604 N N . TYR D 1 154 ? -28.810 36.952 -29.042 1.00 34.18 154 TYR D N 1
ATOM 6605 C CA . TYR D 1 154 ? -27.975 37.006 -30.227 1.00 33.30 154 TYR D CA 1
ATOM 6606 C C . TYR D 1 154 ? -28.131 35.764 -31.096 1.00 40.13 154 TYR D C 1
ATOM 6607 O O . TYR D 1 154 ? -27.531 35.698 -32.180 1.00 36.25 154 TYR D O 1
ATOM 6616 N N . LEU D 1 155 ? -28.920 34.790 -30.640 1.00 35.42 155 LEU D N 1
ATOM 6617 C CA . LEU D 1 155 ? -29.255 33.595 -31.399 1.00 40.37 155 LEU D CA 1
ATOM 6618 C C . LEU D 1 155 ? -30.587 33.716 -32.141 1.00 44.85 155 LEU D C 1
ATOM 6619 O O . LEU D 1 155 ? -30.823 32.966 -33.100 1.00 42.16 155 LEU D O 1
ATOM 6624 N N . LEU D 1 156 ? -31.433 34.665 -31.740 1.00 42.40 156 LEU D N 1
ATOM 6625 C CA . LEU D 1 156 ? -32.740 34.872 -32.346 1.00 46.19 156 LEU D CA 1
ATOM 6626 C C . LEU D 1 156 ? -32.628 35.070 -33.853 1.00 52.80 156 LEU D C 1
ATOM 6627 O O . LEU D 1 156 ? -31.588 35.502 -34.357 1.00 52.45 156 LEU D O 1
ATOM 6632 N N . PRO D 1 157 ? -33.699 34.777 -34.592 1.00 55.29 157 PRO D N 1
ATOM 6633 C CA . PRO D 1 157 ? -33.765 35.226 -35.985 1.00 58.47 157 PRO D CA 1
ATOM 6634 C C . PRO D 1 157 ? -33.528 36.729 -36.055 1.00 60.22 157 PRO D C 1
ATOM 6635 O O . PRO D 1 157 ? -33.971 37.485 -35.185 1.00 55.36 157 PRO D O 1
ATOM 6639 N N . ASP D 1 158 ? -32.805 37.155 -37.095 1.00 60.82 158 ASP D N 1
ATOM 6640 C CA . ASP D 1 158 ? -32.436 38.562 -37.227 1.00 60.73 158 ASP D CA 1
ATOM 6641 C C . ASP D 1 158 ? -33.654 39.469 -37.183 1.00 60.85 158 ASP D C 1
ATOM 6642 O O . ASP D 1 158 ? -33.614 40.546 -36.577 1.00 59.63 158 ASP D O 1
ATOM 6647 N N . GLU D 1 159 ? -34.749 39.052 -37.823 1.00 59.91 159 GLU D N 1
ATOM 6648 C CA . GLU D 1 159 ? -35.930 39.905 -37.885 1.00 60.23 159 GLU D CA 1
ATOM 6649 C C . GLU D 1 159 ? -36.623 40.010 -36.533 1.00 57.87 159 GLU D C 1
ATOM 6650 O O . GLU D 1 159 ? -37.215 41.052 -36.231 1.00 55.58 159 GLU D O 1
ATOM 6656 N N . ASP D 1 160 ? -36.570 38.945 -35.722 1.00 58.54 160 ASP D N 1
ATOM 6657 C CA . ASP D 1 160 ? -37.103 38.997 -34.359 1.00 60.94 160 ASP D CA 1
ATOM 6658 C C . ASP D 1 160 ? -36.387 40.067 -33.538 1.00 52.32 160 ASP D C 1
ATOM 6659 O O . ASP D 1 160 ? -37.018 40.973 -32.976 1.00 47.82 160 ASP D O 1
ATOM 6664 N N . ARG D 1 161 ? -35.058 39.972 -33.471 1.00 49.29 161 ARG D N 1
ATOM 6665 C CA . ARG D 1 161 ? -34.241 41.007 -32.844 1.00 50.52 161 ARG D CA 1
ATOM 6666 C C . ARG D 1 161 ? -34.487 42.387 -33.457 1.00 54.30 161 ARG D C 1
ATOM 6667 O O . ARG D 1 161 ? -34.639 43.381 -32.731 1.00 45.64 161 ARG D O 1
ATOM 6675 N N . ARG D 1 162 ? -34.518 42.475 -34.792 1.00 55.91 162 ARG D N 1
ATOM 6676 C CA . ARG D 1 162 ? -34.756 43.764 -35.440 1.00 54.23 162 ARG D CA 1
ATOM 6677 C C . ARG D 1 162 ? -36.116 44.343 -35.055 1.00 47.15 162 ARG D C 1
ATOM 6678 O O . ARG D 1 162 ? -36.225 45.537 -34.749 1.00 48.08 162 ARG D O 1
ATOM 6686 N N . ARG D 1 163 ? -37.157 43.511 -35.033 1.00 45.22 163 ARG D N 1
ATOM 6687 C CA . ARG D 1 163 ? -38.478 44.001 -34.663 1.00 45.98 163 ARG D CA 1
ATOM 6688 C C . ARG D 1 163 ? -38.496 44.498 -33.224 1.00 53.14 163 ARG D C 1
ATOM 6689 O O . ARG D 1 163 ? -39.018 45.585 -32.945 1.00 50.50 163 ARG D O 1
ATOM 6697 N N . MET D 1 164 ? -37.941 43.707 -32.288 1.00 51.39 164 MET D N 1
ATOM 6698 C CA . MET D 1 164 ? -37.933 44.138 -30.892 1.00 44.92 164 MET D CA 1
ATOM 6699 C C . MET D 1 164 ? -37.168 45.444 -30.738 1.00 46.56 164 MET D C 1
ATOM 6700 O O . MET D 1 164 ? -37.621 46.354 -30.039 1.00 44.94 164 MET D O 1
ATOM 6705 N N . LEU D 1 165 ? -36.003 45.555 -31.386 1.00 44.70 165 LEU D N 1
ATOM 6706 C CA . LEU D 1 165 ? -35.259 46.806 -31.337 1.00 47.08 165 LEU D CA 1
ATOM 6707 C C . LEU D 1 165 ? -36.032 47.929 -32.016 1.00 52.69 165 LEU D C 1
ATOM 6708 O O . LEU D 1 165 ? -35.954 49.085 -31.578 1.00 48.50 165 LEU D O 1
ATOM 6713 N N . ALA D 1 166 ? -36.809 47.600 -33.058 1.00 46.56 166 ALA D N 1
ATOM 6714 C CA . ALA D 1 166 ? -37.636 48.602 -33.725 1.00 50.29 166 ALA D CA 1
ATOM 6715 C C . ALA D 1 166 ? -38.790 49.040 -32.829 1.00 53.38 166 ALA D C 1
ATOM 6716 O O . ALA D 1 166 ? -39.033 50.239 -32.651 1.00 52.23 166 ALA D O 1
ATOM 6718 N N . ASP D 1 167 ? -39.515 48.070 -32.260 1.00 55.07 167 ASP D N 1
ATOM 6719 C CA . ASP D 1 167 ? -40.554 48.362 -31.276 1.00 56.10 167 ASP D CA 1
ATOM 6720 C C . ASP D 1 167 ? -39.997 49.222 -30.146 1.00 58.40 167 ASP D C 1
ATOM 6721 O O . ASP D 1 167 ? -40.689 50.099 -29.612 1.00 55.16 167 ASP D O 1
ATOM 6726 N N . HIS D 1 168 ? -38.732 48.995 -29.798 1.00 57.54 168 HIS D N 1
ATOM 6727 C CA . HIS D 1 168 ? -38.084 49.712 -28.710 1.00 60.42 168 HIS D CA 1
ATOM 6728 C C . HIS D 1 168 ? -37.797 51.163 -29.094 1.00 58.69 168 HIS D C 1
ATOM 6729 O O . HIS D 1 168 ? -38.109 52.084 -28.330 1.00 57.73 168 HIS D O 1
ATOM 6736 N N . VAL D 1 169 ? -37.267 51.389 -30.300 1.00 57.93 169 VAL D N 1
ATOM 6737 C CA . VAL D 1 169 ? -37.072 52.750 -30.800 1.00 57.08 169 VAL D CA 1
ATOM 6738 C C . VAL D 1 169 ? -38.406 53.483 -30.885 1.00 54.49 169 VAL D C 1
ATOM 6739 O O . VAL D 1 169 ? -38.501 54.670 -30.543 1.00 55.24 169 VAL D O 1
ATOM 6743 N N . LYS D 1 170 ? -39.458 52.796 -31.339 1.00 50.67 170 LYS D N 1
ATOM 6744 C CA . LYS D 1 170 ? -40.764 53.443 -31.401 1.00 53.30 170 LYS D CA 1
ATOM 6745 C C . LYS D 1 170 ? -41.223 53.884 -30.021 1.00 60.70 170 LYS D C 1
ATOM 6746 O O . LYS D 1 170 ? -41.755 54.986 -29.869 1.00 61.39 170 LYS D O 1
ATOM 6752 N N . MET D 1 171 ? -41.026 53.040 -28.998 1.00 57.59 171 MET D N 1
ATOM 6753 C CA . MET D 1 171 ? -41.500 53.368 -27.656 1.00 57.64 171 MET D CA 1
ATOM 6754 C C . MET D 1 171 ? -40.783 54.562 -27.050 1.00 55.84 171 MET D C 1
ATOM 6755 O O . MET D 1 171 ? -41.240 55.084 -26.027 1.00 58.13 171 MET D O 1
ATOM 6760 N N . ALA D 1 172 ? -39.690 55.008 -27.656 1.00 52.67 172 ALA D N 1
ATOM 6761 C CA . ALA D 1 172 ? -38.971 56.186 -27.210 1.00 55.34 172 ALA D CA 1
ATOM 6762 C C . ALA D 1 172 ? -39.312 57.431 -28.015 1.00 55.36 172 ALA D C 1
ATOM 6763 O O . ALA D 1 172 ? -38.730 58.489 -27.744 1.00 52.73 172 ALA D O 1
ATOM 6765 N N . ARG D 1 173 ? -40.244 57.339 -28.985 1.00 56.06 173 ARG D N 1
ATOM 6766 C CA . ARG D 1 173 ? -40.469 58.451 -29.915 1.00 59.85 173 ARG D CA 1
ATOM 6767 C C . ARG D 1 173 ? -40.819 59.739 -29.184 1.00 52.08 173 ARG D C 1
ATOM 6768 O O . ARG D 1 173 ? -40.440 60.829 -29.631 1.00 55.18 173 ARG D O 1
ATOM 6776 N N . GLY D 1 174 ? -41.508 59.630 -28.054 1.00 51.24 174 GLY D N 1
ATOM 6777 C CA . GLY D 1 174 ? -41.944 60.775 -27.296 1.00 50.95 174 GLY D CA 1
ATOM 6778 C C . GLY D 1 174 ? -40.894 61.407 -26.424 1.00 47.30 174 GLY D C 1
ATOM 6779 O O . GLY D 1 174 ? -41.189 62.384 -25.728 1.00 46.92 174 GLY D O 1
ATOM 6780 N N . TYR D 1 175 ? -39.660 60.900 -26.452 1.00 46.92 175 TYR D N 1
ATOM 6781 C CA . TYR D 1 175 ? -38.607 61.498 -25.637 1.00 41.07 175 TYR D CA 1
ATOM 6782 C C . TYR D 1 175 ? -37.426 61.947 -26.494 1.00 44.44 175 TYR D C 1
ATOM 6783 O O . TYR D 1 175 ? -36.281 61.571 -26.204 1.00 43.79 175 TYR D O 1
ATOM 6792 N N . PRO D 1 176 ? -37.636 62.766 -27.535 1.00 41.99 176 PRO D N 1
ATOM 6793 C CA . PRO D 1 176 ? -36.479 63.250 -28.307 1.00 39.16 176 PRO D CA 1
ATOM 6794 C C . PRO D 1 176 ? -35.503 64.066 -27.481 1.00 39.92 176 PRO D C 1
ATOM 6795 O O . PRO D 1 176 ? -34.347 64.226 -27.900 1.00 39.39 176 PRO D O 1
ATOM 6799 N N . ASP D 1 177 ? -35.936 64.590 -26.321 1.00 40.03 177 ASP D N 1
ATOM 6800 C CA . ASP D 1 177 ? -35.050 65.367 -25.459 1.00 39.87 177 ASP D CA 1
ATOM 6801 C C . ASP D 1 177 ? -34.062 64.496 -24.689 1.00 40.68 177 ASP D C 1
ATOM 6802 O O . ASP D 1 177 ? -33.078 65.025 -24.162 1.00 37.34 177 ASP D O 1
ATOM 6807 N N . VAL D 1 178 ? -34.289 63.189 -24.609 1.00 39.33 178 VAL D N 1
ATOM 6808 C CA . VAL D 1 178 ? -33.368 62.284 -23.925 1.00 38.89 178 VAL D CA 1
ATOM 6809 C C . VAL D 1 178 ? -32.443 61.665 -24.966 1.00 34.99 178 VAL D C 1
ATOM 6810 O O . VAL D 1 178 ? -32.887 60.889 -25.817 1.00 36.90 178 VAL D O 1
ATOM 6814 N N . ARG D 1 179 ? -31.155 61.987 -24.886 1.00 32.84 179 ARG D N 1
ATOM 6815 C CA . ARG D 1 179 ? -30.145 61.451 -25.797 1.00 40.68 179 ARG D CA 1
ATOM 6816 C C . ARG D 1 179 ? -29.602 60.131 -25.265 1.00 45.17 179 ARG D C 1
ATOM 6817 O O . ARG D 1 179 ? -29.212 60.035 -24.095 1.00 43.61 179 ARG D O 1
ATOM 6825 N N . ALA D 1 180 ? -29.540 59.131 -26.133 1.00 43.52 180 ALA D N 1
ATOM 6826 C CA . ALA D 1 180 ? -29.081 57.797 -25.772 1.00 45.99 180 ALA D CA 1
ATOM 6827 C C . ALA D 1 180 ? -27.698 57.555 -26.355 1.00 47.29 180 ALA D C 1
ATOM 6828 O O . ALA D 1 180 ? -27.500 57.687 -27.568 1.00 53.62 180 ALA D O 1
ATOM 6830 N N . ASN D 1 181 ? -26.747 57.217 -25.486 1.00 42.52 181 ASN D N 1
ATOM 6831 C CA . ASN D 1 181 ? -25.482 56.607 -25.872 1.00 36.94 181 ASN D CA 1
ATOM 6832 C C . ASN D 1 181 ? -25.599 55.105 -25.600 1.00 45.38 181 ASN D C 1
ATOM 6833 O O . ASN D 1 181 ? -25.922 54.695 -24.477 1.00 43.66 181 ASN D O 1
ATOM 6838 N N . THR D 1 182 ? -25.399 54.288 -26.627 1.00 35.78 182 THR D N 1
ATOM 6839 C CA . THR D 1 182 ? -25.372 52.842 -26.461 1.00 39.22 182 THR D CA 1
ATOM 6840 C C . THR D 1 182 ? -24.115 52.346 -27.157 1.00 40.31 182 THR D C 1
ATOM 6841 O O . THR D 1 182 ? -23.933 52.575 -28.353 1.00 35.68 182 THR D O 1
ATOM 6845 N N . VAL D 1 183 ? -23.229 51.708 -26.404 1.00 27.77 183 VAL D N 1
ATOM 6846 C CA . VAL D 1 183 ? -21.883 51.467 -26.896 1.00 29.82 183 VAL D CA 1
ATOM 6847 C C . VAL D 1 183 ? -21.403 50.078 -26.476 1.00 31.66 183 VAL D C 1
ATOM 6848 O O . VAL D 1 183 ? -21.623 49.634 -25.339 1.00 25.26 183 VAL D O 1
ATOM 6852 N N . ALA D 1 184 ? -20.776 49.383 -27.426 1.00 31.55 184 ALA D N 1
ATOM 6853 C CA . ALA D 1 184 ? -20.405 47.987 -27.253 1.00 26.81 184 ALA D CA 1
ATOM 6854 C C . ALA D 1 184 ? -19.216 47.876 -26.328 1.00 23.74 184 ALA D C 1
ATOM 6855 O O . ALA D 1 184 ? -18.266 48.654 -26.413 1.00 29.67 184 ALA D O 1
ATOM 6857 N N . SER D 1 185 ? -19.257 46.880 -25.444 1.00 25.02 185 SER D N 1
ATOM 6858 C CA . SER D 1 185 ? -18.174 46.717 -24.491 1.00 22.51 185 SER D CA 1
ATOM 6859 C C . SER D 1 185 ? -17.759 45.259 -24.331 1.00 22.53 185 SER D C 1
ATOM 6860 O O . SER D 1 185 ? -16.970 44.962 -23.427 1.00 22.73 185 SER D O 1
ATOM 6863 N N . PHE D 1 186 ? -18.261 44.345 -25.170 1.00 23.08 186 PHE D N 1
ATOM 6864 C CA . PHE D 1 186 ? -17.812 42.949 -25.161 1.00 24.03 186 PHE D CA 1
ATOM 6865 C C . PHE D 1 186 ? -16.298 42.858 -25.004 1.00 25.24 186 PHE D C 1
ATOM 6866 O O . PHE D 1 186 ? -15.540 43.491 -25.750 1.00 25.36 186 PHE D O 1
ATOM 6874 N N . SER D 1 187 ? -15.875 42.069 -24.018 1.00 23.35 187 SER D N 1
ATOM 6875 C CA . SER D 1 187 ? -14.506 41.695 -23.689 1.00 23.76 187 SER D CA 1
ATOM 6876 C C . SER D 1 187 ? -13.674 42.842 -23.111 1.00 23.12 187 SER D C 1
ATOM 6877 O O . SER D 1 187 ? -12.516 42.611 -22.774 1.00 27.06 187 SER D O 1
ATOM 6880 N N . LEU D 1 188 ? -14.222 44.053 -22.944 1.00 23.18 188 LEU D N 1
ATOM 6881 C CA . LEU D 1 188 ? -13.491 45.124 -22.256 1.00 18.74 188 LEU D CA 1
ATOM 6882 C C . LEU D 1 188 ? -13.740 45.126 -20.752 1.00 20.92 188 LEU D C 1
ATOM 6883 O O . LEU D 1 188 ? -13.010 45.786 -20.003 1.00 19.45 188 LEU D O 1
ATOM 6888 N N . GLY D 1 189 ? -14.761 44.411 -20.305 1.00 22.88 189 GLY D N 1
ATOM 6889 C CA . GLY D 1 189 ? -15.081 44.274 -18.904 1.00 22.26 189 GLY D CA 1
ATOM 6890 C C . GLY D 1 189 ? -16.136 43.201 -18.786 1.00 19.58 189 GLY D C 1
ATOM 6891 O O . GLY D 1 189 ? -16.192 42.298 -19.629 1.00 21.08 189 GLY D O 1
ATOM 6892 N N . ASP D 1 190 ? -16.985 43.283 -17.772 1.00 20.73 190 ASP D N 1
ATOM 6893 C CA . ASP D 1 190 ? -17.902 42.181 -17.473 1.00 18.95 190 ASP D CA 1
ATOM 6894 C C . ASP D 1 190 ? -19.189 42.227 -18.262 1.00 24.45 190 ASP D C 1
ATOM 6895 O O . ASP D 1 190 ? -20.079 41.412 -18.002 1.00 21.31 190 ASP D O 1
ATOM 6900 N N . TYR D 1 191 ? -19.331 43.159 -19.204 1.00 18.26 191 TYR D N 1
ATOM 6901 C CA . TYR D 1 191 ? -20.645 43.479 -19.728 1.00 19.64 191 TYR D CA 1
ATOM 6902 C C . TYR D 1 191 ? -20.650 43.386 -21.244 1.00 16.81 191 TYR D C 1
ATOM 6903 O O . TYR D 1 191 ? -19.629 43.122 -21.878 1.00 22.62 191 TYR D O 1
ATOM 6912 N N . GLU D 1 192 ? -21.812 43.622 -21.835 1.00 21.08 192 GLU D N 1
ATOM 6913 C CA . GLU D 1 192 ? -21.961 43.597 -23.291 1.00 23.64 192 GLU D CA 1
ATOM 6914 C C . GLU D 1 192 ? -22.104 44.977 -23.897 1.00 24.10 192 GLU D C 1
ATOM 6915 O O . GLU D 1 192 ? -21.626 45.207 -25.014 1.00 23.53 192 GLU D O 1
ATOM 6921 N N . TRP D 1 193 ? -22.783 45.879 -23.188 1.00 21.68 193 TRP D N 1
ATOM 6922 C CA . TRP D 1 193 ? -22.980 47.261 -23.605 1.00 26.04 193 TRP D CA 1
ATOM 6923 C C . TRP D 1 193 ? -22.880 48.155 -22.387 1.00 28.73 193 TRP D C 1
ATOM 6924 O O . TRP D 1 193 ? -23.170 47.731 -21.261 1.00 25.49 193 TRP D O 1
ATOM 6935 N N . ILE D 1 194 ? -22.469 49.398 -22.614 1.00 24.56 194 ILE D N 1
ATOM 6936 C CA . ILE D 1 194 ? -22.618 50.449 -21.621 1.00 24.89 194 ILE D CA 1
ATOM 6937 C C . ILE D 1 194 ? -23.594 51.465 -22.195 1.00 30.75 194 ILE D C 1
ATOM 6938 O O . ILE D 1 194 ? -23.461 51.871 -23.358 1.00 27.42 194 ILE D O 1
ATOM 6943 N N . LEU D 1 195 ? -24.585 51.858 -21.393 1.00 26.85 195 LEU D N 1
ATOM 6944 C CA . LEU D 1 195 ? -25.603 52.800 -21.824 1.00 29.61 195 LEU D CA 1
ATOM 6945 C C . LEU D 1 195 ? -25.442 54.091 -21.042 1.00 26.97 195 LEU D C 1
ATOM 6946 O O . LEU D 1 195 ? -25.135 54.066 -19.849 1.00 26.20 195 LEU D O 1
ATOM 6951 N N . ALA D 1 196 ? -25.659 55.218 -21.712 1.00 27.35 196 ALA D N 1
ATOM 6952 C CA . ALA D 1 196 ? -25.617 56.522 -21.060 1.00 28.00 196 ALA D CA 1
ATOM 6953 C C . ALA D 1 196 ? -26.708 57.390 -21.663 1.00 36.06 196 ALA D C 1
ATOM 6954 O O . ALA D 1 196 ? -26.665 57.701 -22.864 1.00 30.51 196 ALA D O 1
ATOM 6956 N N . PHE D 1 197 ? -27.684 57.759 -20.835 1.00 31.22 197 PHE D N 1
ATOM 6957 C CA . PHE D 1 197 ? -28.757 58.672 -21.210 1.00 36.37 197 PHE D CA 1
ATOM 6958 C C . PHE D 1 197 ? -28.514 60.042 -20.606 1.00 31.57 197 PHE D C 1
ATOM 6959 O O . PHE D 1 197 ? -28.188 60.153 -19.422 1.00 26.83 197 PHE D O 1
ATOM 6967 N N . GLU D 1 198 ? -28.691 61.078 -21.425 1.00 32.14 198 GLU D N 1
ATOM 6968 C CA . GLU D 1 198 ? -28.517 62.460 -21.007 1.00 32.76 198 GLU D CA 1
ATOM 6969 C C . GLU D 1 198 ? -29.819 63.230 -21.211 1.00 34.92 198 GLU D C 1
ATOM 6970 O O . GLU D 1 198 ? -30.572 62.969 -22.157 1.00 36.73 198 GLU D O 1
ATOM 6976 N N . ALA D 1 199 ? -30.084 64.186 -20.324 1.00 32.33 199 ALA D N 1
ATOM 6977 C CA . ALA D 1 199 ? -31.240 65.061 -20.491 1.00 30.46 199 ALA D CA 1
ATOM 6978 C C . ALA D 1 199 ? -31.044 66.281 -19.607 1.00 35.18 199 ALA D C 1
ATOM 6979 O O . ALA D 1 199 ? -30.330 66.228 -18.599 1.00 31.03 199 ALA D O 1
ATOM 6981 N N . ASP D 1 200 ? -31.679 67.386 -19.994 1.00 34.82 200 ASP D N 1
ATOM 6982 C CA . ASP D 1 200 ? -31.632 68.577 -19.153 1.00 34.91 200 ASP D CA 1
ATOM 6983 C C . ASP D 1 200 ? -32.545 68.464 -17.939 1.00 31.39 200 ASP D C 1
ATOM 6984 O O . ASP D 1 200 ? -32.306 69.137 -16.933 1.00 32.93 200 ASP D O 1
ATOM 6989 N N . GLU D 1 201 ? -33.589 67.649 -18.009 1.00 31.61 201 GLU D N 1
ATOM 6990 C CA . GLU D 1 201 ? -34.498 67.452 -16.888 1.00 35.43 201 GLU D CA 1
ATOM 6991 C C . GLU D 1 201 ? -34.419 65.994 -16.460 1.00 34.97 201 GLU D C 1
ATOM 6992 O O . GLU D 1 201 ? -34.722 65.092 -17.250 1.00 31.72 201 GLU D O 1
ATOM 6998 N N . LEU D 1 202 ? -34.039 65.772 -15.205 1.00 34.73 202 LEU D N 1
ATOM 6999 C CA . LEU D 1 202 ? -33.809 64.414 -14.720 1.00 28.22 202 LEU D CA 1
ATOM 7000 C C . LEU D 1 202 ? -35.082 63.577 -14.782 1.00 27.93 202 LEU D C 1
ATOM 7001 O O . LEU D 1 202 ? -35.034 62.379 -15.085 1.00 30.20 202 LEU D O 1
ATOM 7006 N N . HIS D 1 203 ? -36.238 64.190 -14.517 1.00 29.74 203 HIS D N 1
ATOM 7007 C CA . HIS D 1 203 ? -37.478 63.426 -14.495 1.00 30.57 203 HIS D CA 1
ATOM 7008 C C . HIS D 1 203 ? -37.816 62.821 -15.857 1.00 32.58 203 HIS D C 1
ATOM 7009 O O . HIS D 1 203 ? -38.533 61.820 -15.918 1.00 29.41 203 HIS D O 1
ATOM 7016 N N . ARG D 1 204 ? -37.310 63.398 -16.946 1.00 35.21 204 ARG D N 1
ATOM 7017 C CA . ARG D 1 204 ? -37.521 62.810 -18.265 1.00 31.80 204 ARG D CA 1
ATOM 7018 C C . ARG D 1 204 ? -36.768 61.489 -18.427 1.00 28.47 204 ARG D C 1
ATOM 7019 O O . ARG D 1 204 ? -37.249 60.579 -19.110 1.00 30.57 204 ARG D O 1
ATOM 7027 N N . ILE D 1 205 ? -35.583 61.367 -17.837 1.00 29.37 205 ILE D N 1
ATOM 7028 C CA . ILE D 1 205 ? -34.879 60.085 -17.897 1.00 32.34 205 ILE D CA 1
ATOM 7029 C C . ILE D 1 205 ? -35.678 59.011 -17.169 1.00 29.25 205 ILE D C 1
ATOM 7030 O O . ILE D 1 205 ? -35.866 57.905 -17.687 1.00 29.86 205 ILE D O 1
ATOM 7035 N N . VAL D 1 206 ? -36.193 59.324 -15.972 1.00 29.37 206 VAL D N 1
ATOM 7036 C CA . VAL D 1 206 ? -36.944 58.301 -15.239 1.00 31.34 206 VAL D CA 1
ATOM 7037 C C . VAL D 1 206 ? -38.225 57.926 -15.989 1.00 31.63 206 VAL D C 1
ATOM 7038 O O . VAL D 1 206 ? -38.604 56.748 -16.035 1.00 32.10 206 VAL D O 1
ATOM 7042 N N . ASP D 1 207 ? -38.903 58.909 -16.610 1.00 32.84 207 ASP D N 1
ATOM 7043 C CA . ASP D 1 207 ? -40.144 58.597 -17.328 1.00 31.24 207 ASP D CA 1
ATOM 7044 C C . ASP D 1 207 ? -39.869 57.734 -18.553 1.00 28.75 207 ASP D C 1
ATOM 7045 O O . ASP D 1 207 ? -40.636 56.811 -18.856 1.00 31.29 207 ASP D O 1
ATOM 7050 N N . LEU D 1 208 ? -38.788 58.033 -19.282 1.00 28.59 208 LEU D N 1
ATOM 7051 C CA . LEU D 1 208 ? -38.417 57.206 -20.427 1.00 31.00 208 LEU D CA 1
ATOM 7052 C C . LEU D 1 208 ? -38.145 55.773 -19.991 1.00 29.01 208 LEU D C 1
ATOM 7053 O O . LEU D 1 208 ? -38.620 54.818 -20.611 1.00 31.03 208 LEU D O 1
ATOM 7058 N N . MET D 1 209 ? -37.386 55.611 -18.907 1.00 31.58 209 MET D N 1
ATOM 7059 C CA . MET D 1 209 ? -37.050 54.278 -18.411 1.00 26.55 209 MET D CA 1
ATOM 7060 C C . MET D 1 209 ? -38.306 53.492 -18.045 1.00 30.07 209 MET D C 1
ATOM 7061 O O . MET D 1 209 ? -38.469 52.339 -18.453 1.00 30.00 209 MET D O 1
ATOM 7066 N N . ARG D 1 210 ? -39.214 54.110 -17.282 1.00 27.36 210 ARG D N 1
ATOM 7067 C CA . ARG D 1 210 ? -40.464 53.442 -16.933 1.00 26.24 210 ARG D CA 1
ATOM 7068 C C . ARG D 1 210 ? -41.260 53.066 -18.172 1.00 33.17 210 ARG D C 1
ATOM 7069 O O . ARG D 1 210 ? -41.791 51.951 -18.272 1.00 29.12 210 ARG D O 1
ATOM 7077 N N . HIS D 1 211 ? -41.337 53.979 -19.143 1.00 33.38 211 HIS D N 1
ATOM 7078 C CA . HIS D 1 211 ? -42.089 53.684 -20.356 1.00 33.99 211 HIS D CA 1
ATOM 7079 C C . HIS D 1 211 ? -41.468 52.520 -21.120 1.00 32.94 211 HIS D C 1
ATOM 7080 O O . HIS D 1 211 ? -42.177 51.627 -21.593 1.00 34.67 211 HIS D O 1
ATOM 7087 N N . LEU D 1 212 ? -40.144 52.512 -21.247 1.00 30.27 212 LEU D N 1
ATOM 7088 C CA . LEU D 1 212 ? -39.460 51.435 -21.958 1.00 32.40 212 LEU D CA 1
ATOM 7089 C C . LEU D 1 212 ? -39.604 50.073 -21.287 1.00 34.15 212 LEU D C 1
ATOM 7090 O O . LEU D 1 212 ? -39.272 49.065 -21.925 1.00 34.36 212 LEU D O 1
ATOM 7095 N N . ARG D 1 213 ? -40.097 50.006 -20.040 1.00 27.73 213 ARG D N 1
ATOM 7096 C CA . ARG D 1 213 ? -40.412 48.706 -19.443 1.00 29.71 213 ARG D CA 1
ATOM 7097 C C . ARG D 1 213 ? -41.517 47.987 -20.202 1.00 35.21 213 ARG D C 1
ATOM 7098 O O . ARG D 1 213 ? -41.645 46.761 -20.084 1.00 30.40 213 ARG D O 1
ATOM 7106 N N . GLY D 1 214 ? -42.320 48.720 -20.974 1.00 34.15 214 GLY D N 1
ATOM 7107 C CA . GLY D 1 214 ? -43.314 48.124 -21.841 1.00 33.94 214 GLY D CA 1
ATOM 7108 C C . GLY D 1 214 ? -42.796 47.640 -23.179 1.00 41.83 214 GLY D C 1
ATOM 7109 O O . GLY D 1 214 ? -43.594 47.331 -24.071 1.00 37.67 214 GLY D O 1
ATOM 7110 N N . SER D 1 215 ? -41.478 47.567 -23.352 1.00 36.84 215 SER D N 1
ATOM 7111 C CA . SER D 1 215 ? -40.894 47.111 -24.608 1.00 39.18 215 SER D CA 1
ATOM 7112 C C . SER D 1 215 ? -40.694 45.601 -24.564 1.00 42.45 215 SER D C 1
ATOM 7113 O O . SER D 1 215 ? -40.360 45.029 -23.518 1.00 37.59 215 SER D O 1
ATOM 7116 N N . GLU D 1 216 ? -40.908 44.950 -25.707 1.00 35.93 216 GLU D N 1
ATOM 7117 C CA . GLU D 1 216 ? -40.822 43.495 -25.738 1.00 39.55 216 GLU D CA 1
ATOM 7118 C C . GLU D 1 216 ? -39.386 43.007 -25.551 1.00 37.18 216 GLU D C 1
ATOM 7119 O O . GLU D 1 216 ? -39.169 41.844 -25.193 1.00 40.10 216 GLU D O 1
ATOM 7125 N N . ALA D 1 217 ? -38.397 43.863 -25.759 1.00 35.59 217 ALA D N 1
ATOM 7126 C CA . ALA D 1 217 ? -37.033 43.420 -25.517 1.00 36.62 217 ALA D CA 1
ATOM 7127 C C . ALA D 1 217 ? -36.723 43.233 -24.033 1.00 32.29 217 ALA D C 1
ATOM 7128 O O . ALA D 1 217 ? -35.673 42.673 -23.712 1.00 33.39 217 ALA D O 1
ATOM 7130 N N . ARG D 1 218 ? -37.606 43.672 -23.126 1.00 34.55 218 ARG D N 1
ATOM 7131 C CA . ARG D 1 218 ? -37.385 43.479 -21.690 1.00 33.50 218 ARG D CA 1
ATOM 7132 C C . ARG D 1 218 ? -37.383 42.004 -21.280 1.00 33.10 218 ARG D C 1
ATOM 7133 O O . ARG D 1 218 ? -36.882 41.668 -20.197 1.00 30.01 218 ARG D O 1
ATOM 7141 N N . ARG D 1 219 ? -37.934 41.115 -22.111 1.00 32.80 219 ARG D N 1
ATOM 7142 C CA . ARG D 1 219 ? -37.844 39.676 -21.881 1.00 36.65 219 ARG D CA 1
ATOM 7143 C C . ARG D 1 219 ? -36.464 39.088 -22.212 1.00 34.76 219 ARG D C 1
ATOM 7144 O O . ARG D 1 219 ? -36.272 37.869 -22.077 1.00 33.49 219 ARG D O 1
ATOM 7152 N N . HIS D 1 220 ? -35.503 39.903 -22.641 1.00 28.69 220 HIS D N 1
ATOM 7153 C CA . HIS D 1 220 ? -34.184 39.413 -23.035 1.00 27.90 220 HIS D CA 1
ATOM 7154 C C . HIS D 1 220 ? -33.102 40.198 -22.330 1.00 27.77 220 HIS D C 1
ATOM 7155 O O . HIS D 1 220 ? -32.167 40.710 -22.943 1.00 28.87 220 HIS D O 1
ATOM 7162 N N . VAL D 1 221 ? -33.217 40.286 -21.009 1.00 28.23 221 VAL D N 1
ATOM 7163 C CA . VAL D 1 221 ? -32.305 41.060 -20.177 1.00 30.31 221 VAL D CA 1
ATOM 7164 C C . VAL D 1 221 ? -31.770 40.145 -19.087 1.00 26.63 221 VAL D C 1
ATOM 7165 O O . VAL D 1 221 ? -32.537 39.413 -18.457 1.00 25.34 221 VAL D O 1
ATOM 7169 N N . ARG D 1 222 ? -30.459 40.178 -18.868 1.00 26.84 222 ARG D N 1
ATOM 7170 C CA . ARG D 1 222 ? -29.861 39.457 -17.752 1.00 28.37 222 ARG D CA 1
ATOM 7171 C C . ARG D 1 222 ? -29.287 40.377 -16.690 1.00 26.93 222 ARG D C 1
ATOM 7172 O O . ARG D 1 222 ? -29.324 40.037 -15.507 1.00 27.85 222 ARG D O 1
ATOM 7180 N N . GLU D 1 223 ? -28.769 41.540 -17.073 1.00 21.94 223 GLU D N 1
ATOM 7181 C CA . GLU D 1 223 ? -28.159 42.410 -16.080 1.00 24.98 223 GLU D CA 1
ATOM 7182 C C . GLU D 1 223 ? -28.150 43.844 -16.575 1.00 29.62 223 GLU D C 1
ATOM 7183 O O . GLU D 1 223 ? -27.977 44.090 -17.773 1.00 25.43 223 GLU D O 1
ATOM 7189 N N . GLU D 1 224 ? -28.344 44.782 -15.642 1.00 25.12 224 GLU D N 1
ATOM 7190 C CA . GLU D 1 224 ? -28.442 46.189 -16.004 1.00 27.18 224 GLU D CA 1
ATOM 7191 C C . GLU D 1 224 ? -28.131 47.115 -14.828 1.00 27.46 224 GLU D C 1
ATOM 7192 O O . GLU D 1 224 ? -28.605 48.257 -14.793 1.00 32.17 224 GLU D O 1
ATOM 7198 N N . ILE D 1 225 ? -27.330 46.644 -13.874 1.00 21.84 225 ILE D N 1
ATOM 7199 C CA . ILE D 1 225 ? -26.858 47.471 -12.761 1.00 22.72 225 ILE D CA 1
ATOM 7200 C C . ILE D 1 225 ? -25.348 47.301 -12.649 1.00 22.81 225 ILE D C 1
ATOM 7201 O O . ILE D 1 225 ? -24.784 46.326 -13.163 1.00 25.20 225 ILE D O 1
ATOM 7206 N N . PRO D 1 226 ? -24.659 48.222 -11.965 1.00 21.44 226 PRO D N 1
ATOM 7207 C CA . PRO D 1 226 ? -25.165 49.371 -11.199 1.00 24.12 226 PRO D CA 1
ATOM 7208 C C . PRO D 1 226 ? -25.593 50.548 -12.073 1.00 30.63 226 PRO D C 1
ATOM 7209 O O . PRO D 1 226 ? -25.159 50.673 -13.218 1.00 26.02 226 PRO D O 1
ATOM 7213 N N . PHE D 1 227 ? -26.467 51.399 -11.533 1.00 26.68 227 PHE D N 1
ATOM 7214 C CA . PHE D 1 227 ? -26.849 52.668 -12.142 1.00 23.76 227 PHE D CA 1
ATOM 7215 C C . PHE D 1 227 ? -26.065 53.786 -11.478 1.00 27.73 227 PHE D C 1
ATOM 7216 O O . PHE D 1 227 ? -26.087 53.908 -10.247 1.00 29.57 227 PHE D O 1
ATOM 7224 N N . TYR D 1 228 ? -25.428 54.634 -12.285 1.00 18.86 228 TYR D N 1
ATOM 7225 C CA . TYR D 1 228 ? -24.733 55.812 -11.779 1.00 25.36 228 TYR D CA 1
ATOM 7226 C C . TYR D 1 228 ? -25.386 57.041 -12.407 1.00 25.90 228 TYR D C 1
ATOM 7227 O O . TYR D 1 228 ? -25.295 57.254 -13.623 1.00 27.65 228 TYR D O 1
ATOM 7236 N N . THR D 1 229 ? -26.052 57.835 -11.580 1.00 26.16 229 THR D N 1
ATOM 7237 C CA . THR D 1 229 ? -26.877 58.944 -12.044 1.00 23.73 229 THR D CA 1
ATOM 7238 C C . THR D 1 229 ? -26.471 60.218 -11.312 1.00 26.03 229 THR D C 1
ATOM 7239 O O . THR D 1 229 ? -26.243 60.205 -10.093 1.00 21.51 229 THR D O 1
ATOM 7243 N N . GLY D 1 230 ? -26.351 61.319 -12.048 1.00 19.17 230 GLY D N 1
ATOM 7244 C CA . GLY D 1 230 ? -25.895 62.509 -11.367 1.00 25.55 230 GLY D CA 1
ATOM 7245 C C . GLY D 1 230 ? -25.965 63.746 -12.232 1.00 25.68 230 GLY D C 1
ATOM 7246 O O . GLY D 1 230 ? -26.458 63.724 -13.360 1.00 23.64 230 GLY D O 1
ATOM 7247 N N . ARG D 1 231 ? -25.421 64.820 -11.680 1.00 27.32 231 ARG D N 1
ATOM 7248 C CA . ARG D 1 231 ? -25.576 66.169 -12.213 1.00 24.31 231 ARG D CA 1
ATOM 7249 C C . ARG D 1 231 ? -24.249 66.577 -12.828 1.00 27.41 231 ARG D C 1
ATOM 7250 O O . ARG D 1 231 ? -23.209 66.523 -12.159 1.00 22.76 231 ARG D O 1
ATOM 7258 N N . ARG D 1 232 ? -24.277 66.950 -14.103 1.00 26.39 232 ARG D N 1
ATOM 7259 C CA . ARG D 1 232 ? -23.079 67.474 -14.735 1.00 26.02 232 ARG D CA 1
ATOM 7260 C C . ARG D 1 232 ? -22.726 68.820 -14.105 1.00 29.39 232 ARG D C 1
ATOM 7261 O O . ARG D 1 232 ? -23.597 69.676 -13.928 1.00 33.58 232 ARG D O 1
ATOM 7269 N N . LYS D 1 233 ? -21.450 69.003 -13.771 1.00 25.80 233 LYS D N 1
ATOM 7270 C CA . LYS D 1 233 ? -20.936 70.182 -13.088 1.00 35.19 233 LYS D CA 1
ATOM 7271 C C . LYS D 1 233 ? -19.508 70.424 -13.550 1.00 40.39 233 LYS D C 1
ATOM 7272 O O . LYS D 1 233 ? -18.754 69.470 -13.765 1.00 36.39 233 LYS D O 1
ATOM 7278 N N . ASP D 1 234 ? -19.114 71.696 -13.673 1.00 40.06 234 ASP D N 1
ATOM 7279 C CA . ASP D 1 234 ? -17.695 71.901 -13.911 1.00 39.14 234 ASP D CA 1
ATOM 7280 C C . ASP D 1 234 ? -16.941 71.589 -12.627 1.00 37.20 234 ASP D C 1
ATOM 7281 O O . ASP D 1 234 ? -17.500 71.625 -11.529 1.00 36.16 234 ASP D O 1
ATOM 7286 N N . ILE D 1 235 ? -15.663 71.235 -12.775 1.00 31.42 235 ILE D N 1
ATOM 7287 C CA . ILE D 1 235 ? -14.942 70.635 -11.657 1.00 36.28 235 ILE D CA 1
ATOM 7288 C C . ILE D 1 235 ? -14.859 71.595 -10.471 1.00 38.74 235 ILE D C 1
ATOM 7289 O O . ILE D 1 235 ? -14.864 71.164 -9.309 1.00 33.67 235 ILE D O 1
ATOM 7294 N N . GLY D 1 236 ? -14.848 72.904 -10.731 1.00 44.58 236 GLY D N 1
ATOM 7295 C CA . GLY D 1 236 ? -14.898 73.892 -9.666 1.00 37.65 236 GLY D CA 1
ATOM 7296 C C . GLY D 1 236 ? -16.094 73.786 -8.737 1.00 34.45 236 GLY D C 1
ATOM 7297 O O . GLY D 1 236 ? -15.912 73.637 -7.523 1.00 32.85 236 GLY D O 1
ATOM 7298 N N . GLU D 1 237 ? -17.323 73.878 -9.267 1.00 30.01 237 GLU D N 1
ATOM 7299 C CA . GLU D 1 237 ? -18.479 73.749 -8.385 1.00 35.67 237 GLU D CA 1
ATOM 7300 C C . GLU D 1 237 ? -18.582 72.344 -7.806 1.00 37.40 237 GLU D C 1
ATOM 7301 O O . GLU D 1 237 ? -19.008 72.186 -6.660 1.00 38.77 237 GLU D O 1
ATOM 7307 N N . LEU D 1 238 ? -18.161 71.326 -8.570 1.00 36.52 238 LEU D N 1
ATOM 7308 C CA . LEU D 1 238 ? -18.196 69.939 -8.101 1.00 29.57 238 LEU D CA 1
ATOM 7309 C C . LEU D 1 238 ? -17.332 69.762 -6.863 1.00 31.90 238 LEU D C 1
ATOM 7310 O O . LEU D 1 238 ? -17.794 69.260 -5.831 1.00 33.76 238 LEU D O 1
ATOM 7315 N N . VAL D 1 239 ? -16.078 70.209 -6.932 1.00 30.62 239 VAL D N 1
ATOM 7316 C CA . VAL D 1 239 ? -15.185 70.121 -5.783 1.00 27.77 239 VAL D CA 1
ATOM 7317 C C . VAL D 1 239 ? -15.733 70.912 -4.588 1.00 37.33 239 VAL D C 1
ATOM 7318 O O . VAL D 1 239 ? -15.575 70.501 -3.436 1.00 32.91 239 VAL D O 1
ATOM 7322 N N . ALA D 1 240 ? -16.400 72.045 -4.845 1.00 33.72 240 ALA D N 1
ATOM 7323 C CA . ALA D 1 240 ? -16.904 72.882 -3.762 1.00 40.81 240 ALA D CA 1
ATOM 7324 C C . ALA D 1 240 ? -18.076 72.243 -3.031 1.00 34.26 240 ALA D C 1
ATOM 7325 O O . ALA D 1 240 ? -18.223 72.440 -1.821 1.00 34.51 240 ALA D O 1
ATOM 7327 N N . GLY D 1 241 ? -18.932 71.512 -3.743 1.00 31.54 241 GLY D N 1
ATOM 7328 C CA . GLY D 1 241 ? -20.129 70.957 -3.131 1.00 30.42 241 GLY D CA 1
ATOM 7329 C C . GLY D 1 241 ? -19.936 69.596 -2.478 1.00 37.24 241 GLY D C 1
ATOM 7330 O O . GLY D 1 241 ? -20.761 69.166 -1.657 1.00 31.76 241 GLY D O 1
ATOM 7331 N N . LEU D 1 242 ? -18.853 68.900 -2.828 1.00 34.43 242 LEU D N 1
ATOM 7332 C CA . LEU D 1 242 ? -18.567 67.613 -2.206 1.00 33.89 242 LEU D CA 1
ATOM 7333 C C . LEU D 1 242 ? -18.214 67.799 -0.736 1.00 39.36 242 LEU D C 1
ATOM 7334 O O . LEU D 1 242 ? -17.585 68.793 -0.348 1.00 38.45 242 LEU D O 1
ATOM 7339 N N . ALA D 1 243 ? -18.620 66.827 0.077 1.00 36.95 243 ALA D N 1
ATOM 7340 C CA . ALA D 1 243 ? -18.366 66.836 1.513 1.00 36.86 243 ALA D CA 1
ATOM 7341 C C . ALA D 1 243 ? -16.946 67.291 1.826 1.00 41.71 243 ALA D C 1
ATOM 7342 O O . ALA D 1 243 ? -16.005 66.863 1.159 1.00 42.24 243 ALA D O 1
ATOM 7344 N N . VAL E 1 26 ? -46.561 68.374 -7.394 1.00 64.25 26 VAL E N 1
ATOM 7345 C CA . VAL E 1 26 ? -46.336 67.831 -8.728 1.00 65.08 26 VAL E CA 1
ATOM 7346 C C . VAL E 1 26 ? -44.997 67.079 -8.770 1.00 60.49 26 VAL E C 1
ATOM 7347 O O . VAL E 1 26 ? -44.991 65.849 -8.865 1.00 64.93 26 VAL E O 1
ATOM 7351 N N . ILE E 1 27 ? -43.878 67.801 -8.670 1.00 53.79 27 ILE E N 1
ATOM 7352 C CA . ILE E 1 27 ? -42.536 67.214 -8.708 1.00 56.05 27 ILE E CA 1
ATOM 7353 C C . ILE E 1 27 ? -41.928 67.277 -7.313 1.00 47.21 27 ILE E C 1
ATOM 7354 O O . ILE E 1 27 ? -41.659 68.367 -6.794 1.00 48.09 27 ILE E O 1
ATOM 7359 N N . ARG E 1 28 ? -41.695 66.113 -6.706 1.00 42.10 28 ARG E N 1
ATOM 7360 C CA . ARG E 1 28 ? -41.060 66.052 -5.391 1.00 37.22 28 ARG E CA 1
ATOM 7361 C C . ARG E 1 28 ? -40.096 64.871 -5.340 1.00 36.44 28 ARG E C 1
ATOM 7362 O O . ARG E 1 28 ? -40.515 63.715 -5.496 1.00 34.66 28 ARG E O 1
ATOM 7370 N N . TYR E 1 29 ? -38.813 65.156 -5.125 1.00 30.16 29 TYR E N 1
ATOM 7371 C CA . TYR E 1 29 ? -37.825 64.093 -4.960 1.00 33.80 29 TYR E CA 1
ATOM 7372 C C . TYR E 1 29 ? -37.717 63.720 -3.492 1.00 28.67 29 TYR E C 1
ATOM 7373 O O . TYR E 1 29 ? -37.824 64.580 -2.622 1.00 26.77 29 TYR E O 1
ATOM 7382 N N . THR E 1 30 ? -37.481 62.427 -3.223 1.00 27.59 30 THR E N 1
ATOM 7383 C CA . THR E 1 30 ? -37.344 61.956 -1.848 1.00 23.35 30 THR E CA 1
ATOM 7384 C C . THR E 1 30 ? -36.163 60.999 -1.740 1.00 26.23 30 THR E C 1
ATOM 7385 O O . THR E 1 30 ? -35.944 60.153 -2.618 1.00 27.87 30 THR E O 1
ATOM 7389 N N . LEU E 1 31 ? -35.390 61.155 -0.670 1.00 27.82 31 LEU E N 1
ATOM 7390 C CA . LEU E 1 31 ? -34.115 60.473 -0.504 1.00 23.63 31 LEU E CA 1
ATOM 7391 C C . LEU E 1 31 ? -34.077 59.811 0.869 1.00 28.15 31 LEU E C 1
ATOM 7392 O O . LEU E 1 31 ? -34.384 60.454 1.881 1.00 25.11 31 LEU E O 1
ATOM 7397 N N . TRP E 1 32 ? -33.690 58.536 0.901 1.00 22.37 32 TRP E N 1
ATOM 7398 C CA . TRP E 1 32 ? -33.460 57.802 2.144 1.00 22.99 32 TRP E CA 1
ATOM 7399 C C . TRP E 1 32 ? -31.977 57.473 2.220 1.00 23.34 32 TRP E C 1
ATOM 7400 O O . TRP E 1 32 ? -31.474 56.733 1.376 1.00 22.66 32 TRP E O 1
ATOM 7411 N N . SER E 1 33 ? -31.282 58.026 3.213 1.00 23.43 33 SER E N 1
ATOM 7412 C CA . SER E 1 33 ? -29.832 57.907 3.334 1.00 20.66 33 SER E CA 1
ATOM 7413 C C . SER E 1 33 ? -29.502 57.160 4.619 1.00 24.12 33 SER E C 1
ATOM 7414 O O . SER E 1 33 ? -29.827 57.632 5.717 1.00 21.88 33 SER E O 1
ATOM 7417 N N . VAL E 1 34 ? -28.827 56.021 4.485 1.00 19.64 34 VAL E N 1
ATOM 7418 C CA . VAL E 1 34 ? -28.512 55.133 5.606 1.00 19.67 34 VAL E CA 1
ATOM 7419 C C . VAL E 1 34 ? -27.025 55.198 5.899 1.00 21.55 34 VAL E C 1
ATOM 7420 O O . VAL E 1 34 ? -26.201 55.145 4.980 1.00 22.73 34 VAL E O 1
ATOM 7424 N N . PHE E 1 35 ? -26.677 55.244 7.186 1.00 19.78 35 PHE E N 1
ATOM 7425 C CA . PHE E 1 35 ? -25.307 55.376 7.647 1.00 20.46 35 PHE E CA 1
ATOM 7426 C C . PHE E 1 35 ? -25.017 54.342 8.732 1.00 24.90 35 PHE E C 1
ATOM 7427 O O . PHE E 1 35 ? -25.906 53.934 9.488 1.00 25.77 35 PHE E O 1
ATOM 7435 N N . LYS E 1 36 ? -23.751 53.964 8.833 1.00 20.67 36 LYS E N 1
ATOM 7436 C CA . LYS E 1 36 ? -23.261 53.078 9.884 1.00 27.74 36 LYS E CA 1
ATOM 7437 C C . LYS E 1 36 ? -22.196 53.821 10.675 1.00 23.66 36 LYS E C 1
ATOM 7438 O O . LYS E 1 36 ? -21.445 54.618 10.104 1.00 25.31 36 LYS E O 1
ATOM 7444 N N . LEU E 1 37 ? -22.145 53.578 11.990 1.00 24.85 37 LEU E N 1
ATOM 7445 C CA . LEU E 1 37 ? -21.063 54.119 12.810 1.00 28.04 37 LEU E CA 1
ATOM 7446 C C . LEU E 1 37 ? -19.726 53.561 12.341 1.00 26.25 37 LEU E C 1
ATOM 7447 O O . LEU E 1 37 ? -19.617 52.373 12.049 1.00 24.73 37 LEU E O 1
ATOM 7452 N N . LYS E 1 38 ? -18.707 54.427 12.245 1.00 27.69 38 LYS E N 1
ATOM 7453 C CA . LYS E 1 38 ? -17.361 53.937 11.969 1.00 29.33 38 LYS E CA 1
ATOM 7454 C C . LYS E 1 38 ? -16.875 53.037 13.101 1.00 33.31 38 LYS E C 1
ATOM 7455 O O . LYS E 1 38 ? -16.356 51.947 12.860 1.00 28.66 38 LYS E O 1
ATOM 7461 N N . ASP E 1 39 ? -17.052 53.464 14.345 1.00 32.29 39 ASP E N 1
ATOM 7462 C CA . ASP E 1 39 ? -16.788 52.566 15.461 1.00 37.59 39 ASP E CA 1
ATOM 7463 C C . ASP E 1 39 ? -17.837 52.829 16.540 1.00 40.77 39 ASP E C 1
ATOM 7464 O O . ASP E 1 39 ? -18.902 52.208 16.529 1.00 40.64 39 ASP E O 1
ATOM 7469 N N . THR E 1 40 ? -17.558 53.749 17.461 1.00 37.55 40 THR E N 1
ATOM 7470 C CA . THR E 1 40 ? -18.538 54.270 18.405 1.00 38.51 40 THR E CA 1
ATOM 7471 C C . THR E 1 40 ? -18.434 55.787 18.397 1.00 40.21 40 THR E C 1
ATOM 7472 O O . THR E 1 40 ? -17.515 56.363 17.809 1.00 44.15 40 THR E O 1
ATOM 7476 N N . LEU E 1 41 ? -19.387 56.437 19.039 1.00 40.46 41 LEU E N 1
ATOM 7477 C CA . LEU E 1 41 ? -19.299 57.877 19.195 1.00 39.80 41 LEU E CA 1
ATOM 7478 C C . LEU E 1 41 ? -18.405 58.219 20.383 1.00 45.05 41 LEU E C 1
ATOM 7479 O O . LEU E 1 41 ? -18.146 57.371 21.241 1.00 40.02 41 LEU E O 1
ATOM 7484 N N . PRO E 1 42 ? -17.907 59.452 20.449 1.00 42.94 42 PRO E N 1
ATOM 7485 C CA . PRO E 1 42 ? -17.141 59.860 21.628 1.00 46.28 42 PRO E CA 1
ATOM 7486 C C . PRO E 1 42 ? -17.995 59.787 22.885 1.00 44.89 42 PRO E C 1
ATOM 7487 O O . PRO E 1 42 ? -19.210 59.994 22.859 1.00 47.16 42 PRO E O 1
ATOM 7491 N N . GLU E 1 43 ? -17.336 59.459 23.996 1.00 46.52 43 GLU E N 1
ATOM 7492 C CA . GLU E 1 43 ? -18.006 59.423 25.293 1.00 49.31 43 GLU E CA 1
ATOM 7493 C C . GLU E 1 43 ? -18.630 60.775 25.622 1.00 44.72 43 GLU E C 1
ATOM 7494 O O . GLU E 1 43 ? -19.731 60.843 26.178 1.00 49.85 43 GLU E O 1
ATOM 7500 N N . ASP E 1 44 ? -17.946 61.858 25.280 1.00 46.03 44 ASP E N 1
ATOM 7501 C CA . ASP E 1 44 ? -18.513 63.201 25.320 1.00 52.23 44 ASP E CA 1
ATOM 7502 C C . ASP E 1 44 ? -18.823 63.632 23.893 1.00 47.37 44 ASP E C 1
ATOM 7503 O O . ASP E 1 44 ? -17.914 63.848 23.089 1.00 48.02 44 ASP E O 1
ATOM 7508 N N . ARG E 1 45 ? -20.104 63.750 23.586 1.00 46.91 45 ARG E N 1
ATOM 7509 C CA . ARG E 1 45 ? -20.513 64.060 22.227 1.00 49.73 45 ARG E CA 1
ATOM 7510 C C . ARG E 1 45 ? -21.342 65.329 22.263 1.00 47.03 45 ARG E C 1
ATOM 7511 O O . ARG E 1 45 ? -22.428 65.386 21.678 1.00 47.26 45 ARG E O 1
ATOM 7519 N N . ALA E 1 46 ? -20.818 66.352 22.944 1.00 53.62 46 ALA E N 1
ATOM 7520 C CA . ALA E 1 46 ? -21.634 67.485 23.370 1.00 47.63 46 ALA E CA 1
ATOM 7521 C C . ALA E 1 46 ? -22.239 68.229 22.182 1.00 45.40 46 ALA E C 1
ATOM 7522 O O . ALA E 1 46 ? -23.465 68.297 22.030 1.00 50.71 46 ALA E O 1
ATOM 7524 N N . GLY E 1 47 ? -21.407 68.786 21.324 1.00 48.91 47 GLY E N 1
ATOM 7525 C CA . GLY E 1 47 ? -22.013 69.555 20.251 1.00 48.50 47 GLY E CA 1
ATOM 7526 C C . GLY E 1 47 ? -22.609 68.767 19.101 1.00 44.43 47 GLY E C 1
ATOM 7527 O O . GLY E 1 47 ? -23.080 69.377 18.139 1.00 44.37 47 GLY E O 1
ATOM 7528 N N . TYR E 1 48 ? -22.628 67.432 19.171 1.00 44.45 48 TYR E N 1
ATOM 7529 C CA . TYR E 1 48 ? -22.950 66.620 17.997 1.00 38.70 48 TYR E CA 1
ATOM 7530 C C . TYR E 1 48 ? -24.377 66.856 17.523 1.00 37.87 48 TYR E C 1
ATOM 7531 O O . TYR E 1 48 ? -24.611 67.199 16.363 1.00 39.75 48 TYR E O 1
ATOM 7540 N N . ALA E 1 49 ? -25.350 66.667 18.411 1.00 34.61 49 ALA E N 1
ATOM 7541 C CA . ALA E 1 49 ? -26.739 66.747 17.988 1.00 34.02 49 ALA E CA 1
ATOM 7542 C C . ALA E 1 49 ? -27.154 68.180 17.677 1.00 44.29 49 ALA E C 1
ATOM 7543 O O . ALA E 1 49 ? -28.043 68.397 16.844 1.00 42.11 49 ALA E O 1
ATOM 7545 N N . ASP E 1 50 ? -26.525 69.173 18.307 1.00 42.46 50 ASP E N 1
ATOM 7546 C CA . ASP E 1 50 ? -26.975 70.537 18.056 1.00 44.59 50 ASP E CA 1
ATOM 7547 C C . ASP E 1 50 ? -26.459 71.055 16.720 1.00 40.68 50 ASP E C 1
ATOM 7548 O O . ASP E 1 50 ? -27.164 71.804 16.033 1.00 41.13 50 ASP E O 1
ATOM 7553 N N . GLU E 1 51 ? -25.244 70.653 16.330 1.00 39.20 51 GLU E N 1
ATOM 7554 C CA . GLU E 1 51 ? -24.752 70.976 14.994 1.00 40.25 51 GLU E CA 1
ATOM 7555 C C . GLU E 1 51 ? -25.682 70.416 13.920 1.00 42.60 51 GLU E C 1
ATOM 7556 O O . GLU E 1 51 ? -26.011 71.111 12.943 1.00 39.97 51 GLU E O 1
ATOM 7562 N N . VAL E 1 52 ? -26.140 69.171 14.097 1.00 36.37 52 VAL E N 1
ATOM 7563 C CA . VAL E 1 52 ? -27.040 68.568 13.113 1.00 35.89 52 VAL E CA 1
ATOM 7564 C C . VAL E 1 52 ? -28.387 69.269 13.119 1.00 36.75 52 VAL E C 1
ATOM 7565 O O . VAL E 1 52 ? -28.994 69.490 12.059 1.00 33.16 52 VAL E O 1
ATOM 7569 N N . GLN E 1 53 ? -28.905 69.579 14.313 1.00 37.95 53 GLN E N 1
ATOM 7570 C CA . GLN E 1 53 ? -30.189 70.268 14.396 1.00 39.86 53 GLN E CA 1
ATOM 7571 C C . GLN E 1 53 ? -30.104 71.657 13.765 1.00 33.23 53 GLN E C 1
ATOM 7572 O O . GLN E 1 53 ? -31.030 72.097 13.073 1.00 37.78 53 GLN E O 1
ATOM 7578 N N . GLU E 1 54 ? -28.986 72.347 13.963 1.00 35.88 54 GLU E N 1
ATOM 7579 C CA . GLU E 1 54 ? -28.794 73.635 13.307 1.00 34.72 54 GLU E CA 1
ATOM 7580 C C . GLU E 1 54 ? -28.793 73.483 11.786 1.00 42.51 54 GLU E C 1
ATOM 7581 O O . GLU E 1 54 ? -29.439 74.268 11.078 1.00 36.88 54 GLU E O 1
ATOM 7587 N N . LEU E 1 55 ? -28.098 72.457 11.269 1.00 36.55 55 LEU E N 1
ATOM 7588 C CA . LEU E 1 55 ? -28.135 72.179 9.834 1.00 35.36 55 LEU E CA 1
ATOM 7589 C C . LEU E 1 55 ? -29.551 71.877 9.375 1.00 33.26 55 LEU E C 1
ATOM 7590 O O . LEU E 1 55 ? -30.003 72.393 8.348 1.00 36.51 55 LEU E O 1
ATOM 7595 N N . PHE E 1 56 ? -30.274 71.037 10.121 1.00 35.46 56 PHE E N 1
ATOM 7596 C CA . PHE E 1 56 ? -31.653 70.744 9.740 1.00 35.06 56 PHE E CA 1
ATOM 7597 C C . PHE E 1 56 ? -32.495 72.017 9.692 1.00 39.94 56 PHE E C 1
ATOM 7598 O O . PHE E 1 56 ? -33.409 72.128 8.866 1.00 37.76 56 PHE E O 1
ATOM 7606 N N . ASP E 1 57 ? -32.194 72.985 10.562 1.00 37.53 57 ASP E N 1
ATOM 7607 C CA . ASP E 1 57 ? -32.968 74.220 10.584 1.00 43.35 57 ASP E CA 1
ATOM 7608 C C . ASP E 1 57 ? -32.678 75.072 9.350 1.00 33.53 57 ASP E C 1
ATOM 7609 O O . ASP E 1 57 ? -33.598 75.639 8.753 1.00 39.04 57 ASP E O 1
ATOM 7614 N N . GLN E 1 58 ? -31.411 75.144 8.927 1.00 38.34 58 GLN E N 1
ATOM 7615 C CA . GLN E 1 58 ? -31.070 75.914 7.729 1.00 40.53 58 GLN E CA 1
ATOM 7616 C C . GLN E 1 58 ? -31.548 75.240 6.448 1.00 40.54 58 GLN E C 1
ATOM 7617 O O . GLN E 1 58 ? -31.780 75.928 5.452 1.00 39.98 58 GLN E O 1
ATOM 7623 N N . LEU E 1 59 ? -31.675 73.902 6.441 1.00 42.80 59 LEU E N 1
ATOM 7624 C CA . LEU E 1 59 ? -32.167 73.204 5.253 1.00 39.90 59 LEU E CA 1
ATOM 7625 C C . LEU E 1 59 ? -33.666 73.406 5.074 1.00 38.82 59 LEU E C 1
ATOM 7626 O O . LEU E 1 59 ? -34.149 73.549 3.943 1.00 38.07 59 LEU E O 1
ATOM 7631 N N . ALA E 1 60 ? -34.420 73.385 6.175 1.00 37.44 60 ALA E N 1
ATOM 7632 C CA . ALA E 1 60 ? -35.850 73.671 6.099 1.00 40.06 60 ALA E CA 1
ATOM 7633 C C . ALA E 1 60 ? -36.089 75.062 5.528 1.00 40.84 60 ALA E C 1
ATOM 7634 O O . ALA E 1 60 ? -37.026 75.272 4.752 1.00 39.87 60 ALA E O 1
ATOM 7636 N N . ALA E 1 61 ? -35.223 76.016 5.880 1.00 40.76 61 ALA E N 1
ATOM 7637 C CA . ALA E 1 61 ? -35.282 77.343 5.285 1.00 44.91 61 ALA E CA 1
ATOM 7638 C C . ALA E 1 61 ? -35.056 77.290 3.782 1.00 51.29 61 ALA E C 1
ATOM 7639 O O . ALA E 1 61 ? -35.577 78.141 3.051 1.00 54.29 61 ALA E O 1
ATOM 7641 N N . LYS E 1 62 ? -34.281 76.309 3.303 1.00 47.77 62 LYS E N 1
ATOM 7642 C CA . LYS E 1 62 ? -34.013 76.132 1.880 1.00 47.98 62 LYS E CA 1
ATOM 7643 C C . LYS E 1 62 ? -34.982 75.167 1.214 1.00 44.33 62 LYS E C 1
ATOM 7644 O O . LYS E 1 62 ? -34.672 74.642 0.139 1.00 48.05 62 LYS E O 1
ATOM 7650 N N . ASP E 1 63 ? -36.135 74.913 1.832 1.00 43.36 63 ASP E N 1
ATOM 7651 C CA . ASP E 1 63 ? -37.208 74.111 1.254 1.00 43.81 63 ASP E CA 1
ATOM 7652 C C . ASP E 1 63 ? -36.849 72.621 1.179 1.00 37.65 63 ASP E C 1
ATOM 7653 O O . ASP E 1 63 ? -37.449 71.878 0.409 1.00 37.90 63 ASP E O 1
ATOM 7658 N N . VAL E 1 64 ? -35.892 72.160 1.974 1.00 39.36 64 VAL E N 1
ATOM 7659 C CA . VAL E 1 64 ? -35.590 70.736 2.108 1.00 34.25 64 VAL E CA 1
ATOM 7660 C C . VAL E 1 64 ? -36.246 70.238 3.386 1.00 34.70 64 VAL E C 1
ATOM 7661 O O . VAL E 1 64 ? -35.894 70.691 4.478 1.00 35.04 64 VAL E O 1
ATOM 7665 N N . THR E 1 65 ? -37.171 69.289 3.270 1.00 31.86 65 THR E N 1
ATOM 7666 C CA . THR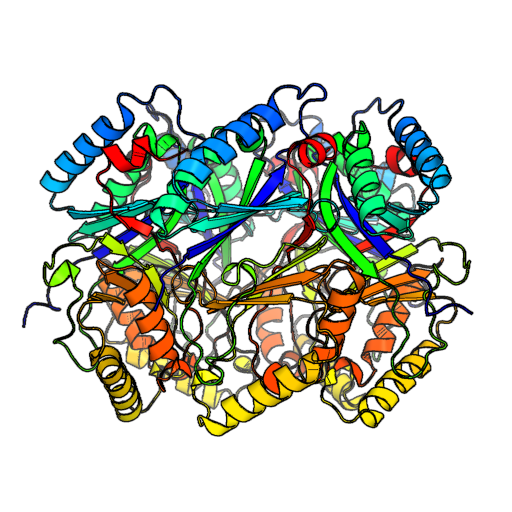 E 1 65 ? -37.909 68.774 4.418 1.00 30.72 65 THR E CA 1
ATOM 7667 C C . THR E 1 65 ? -37.218 67.537 4.992 1.00 33.04 65 THR E C 1
ATOM 7668 O O . THR E 1 65 ? -37.010 66.551 4.279 1.00 29.82 65 THR E O 1
ATOM 7672 N N . ILE E 1 66 ? -36.888 67.581 6.279 1.00 31.84 66 ILE E N 1
ATOM 7673 C CA . ILE E 1 66 ? -36.411 66.409 7.010 1.00 32.79 66 ILE E CA 1
ATOM 7674 C C . ILE E 1 66 ? -37.647 65.720 7.579 1.00 35.34 66 ILE E C 1
ATOM 7675 O O . ILE E 1 66 ? -38.202 66.158 8.588 1.00 36.20 66 ILE E O 1
ATOM 7680 N N . ARG E 1 67 ? -38.105 64.653 6.923 1.00 27.50 67 ARG E N 1
ATOM 7681 C CA . ARG E 1 67 ? -39.306 63.993 7.422 1.00 30.03 67 ARG E CA 1
ATOM 7682 C C . ARG E 1 67 ? -39.035 63.212 8.698 1.00 34.05 67 ARG E C 1
ATOM 7683 O O . ARG E 1 67 ? -39.929 63.093 9.552 1.00 34.96 67 ARG E O 1
ATOM 7691 N N . GLY E 1 68 ? -37.830 62.661 8.840 1.00 31.06 68 GLY E N 1
ATOM 7692 C CA . GLY E 1 68 ? -37.469 61.952 10.057 1.00 31.29 68 GLY E CA 1
ATOM 7693 C C . GLY E 1 68 ? -36.030 61.469 10.064 1.00 32.02 68 GLY E C 1
ATOM 7694 O O . GLY E 1 68 ? -35.424 61.286 8.999 1.00 28.20 68 GLY E O 1
ATOM 7695 N N . THR E 1 69 ? -35.460 61.310 11.253 1.00 30.45 69 THR E N 1
ATOM 7696 C CA . THR E 1 69 ? -34.254 60.515 11.450 1.00 29.93 69 THR E CA 1
ATOM 7697 C C . THR E 1 69 ? -34.615 59.264 12.254 1.00 33.03 69 THR E C 1
ATOM 7698 O O . THR E 1 69 ? -35.458 59.319 13.160 1.00 28.83 69 THR E O 1
ATOM 7702 N N . TYR E 1 70 ? -33.990 58.128 11.915 1.00 28.23 70 TYR E N 1
ATOM 7703 C CA . TYR E 1 70 ? -34.402 56.827 12.433 1.00 25.01 70 TYR E CA 1
ATOM 7704 C C . TYR E 1 70 ? -33.221 56.035 12.973 1.00 31.28 70 TYR E C 1
ATOM 7705 O O . TYR E 1 70 ? -32.154 55.981 12.350 1.00 25.78 70 TYR E O 1
ATOM 7714 N N . ASP E 1 71 ? -33.438 55.399 14.123 1.00 26.05 71 ASP E N 1
ATOM 7715 C CA . ASP E 1 71 ? -32.434 54.558 14.763 1.00 29.05 71 ASP E CA 1
ATOM 7716 C C . ASP E 1 71 ? -32.594 53.160 14.180 1.00 23.47 71 ASP E C 1
ATOM 7717 O O . ASP E 1 71 ? -33.620 52.512 14.397 1.00 23.22 71 ASP E O 1
ATOM 7722 N N . LEU E 1 72 ? -31.592 52.707 13.418 1.00 23.12 72 LEU E N 1
ATOM 7723 C CA . LEU E 1 72 ? -31.639 51.388 12.793 1.00 21.08 72 LEU E CA 1
ATOM 7724 C C . LEU E 1 72 ? -30.802 50.353 13.541 1.00 27.05 72 LEU E C 1
ATOM 7725 O O . LEU E 1 72 ? -30.790 49.176 13.150 1.00 26.41 72 LEU E O 1
ATOM 7730 N N . SER E 1 73 ? -30.088 50.776 14.581 1.00 22.44 73 SER E N 1
ATOM 7731 C CA . SER E 1 73 ? -29.069 49.947 15.209 1.00 27.06 73 SER E CA 1
ATOM 7732 C C . SER E 1 73 ? -29.697 48.721 15.859 1.00 27.43 73 SER E C 1
ATOM 7733 O O . SER E 1 73 ? -30.837 48.757 16.341 1.00 25.33 73 SER E O 1
ATOM 7736 N N . GLY E 1 74 ? -28.941 47.626 15.861 1.00 22.99 74 GLY E N 1
ATOM 7737 C CA . GLY E 1 74 ? -29.444 46.370 16.423 1.00 25.73 74 GLY E CA 1
ATOM 7738 C C . GLY E 1 74 ? -30.299 45.581 15.466 1.00 26.79 74 GLY E C 1
ATOM 7739 O O . GLY E 1 74 ? -30.087 44.379 15.286 1.00 22.96 74 GLY E O 1
ATOM 7740 N N . LEU E 1 75 ? -31.264 46.236 14.812 1.00 24.74 75 LEU E N 1
ATOM 7741 C CA . LEU E 1 75 ? -32.040 45.563 13.775 1.00 26.26 75 LEU E CA 1
ATOM 7742 C C . LEU E 1 75 ? -31.203 45.254 12.533 1.00 24.71 75 LEU E C 1
ATOM 7743 O O . LEU E 1 75 ? -31.574 44.371 11.752 1.00 23.61 75 LEU E O 1
ATOM 7748 N N . ARG E 1 76 ? -30.089 45.948 12.347 1.00 23.97 76 ARG E N 1
ATOM 7749 C CA . ARG E 1 76 ? -29.130 45.654 11.286 1.00 28.69 76 ARG E CA 1
ATOM 7750 C C . ARG E 1 76 ? -27.718 45.795 11.824 1.00 25.85 76 ARG E C 1
ATOM 7751 O O . ARG E 1 76 ? -27.424 46.748 12.551 1.00 28.51 76 ARG E O 1
ATOM 7759 N N . ALA E 1 77 ? -26.844 44.858 11.458 1.00 23.19 77 ALA E N 1
ATOM 7760 C CA . ALA E 1 77 ? -25.455 44.960 11.902 1.00 23.77 77 ALA E CA 1
ATOM 7761 C C . ALA E 1 77 ? -24.689 46.038 11.138 1.00 26.69 77 ALA E C 1
ATOM 7762 O O . ALA E 1 77 ? -23.737 46.620 11.669 1.00 24.15 77 ALA E O 1
ATOM 7764 N N . ASP E 1 78 ? -25.074 46.304 9.893 1.00 24.11 78 ASP E N 1
ATOM 7765 C CA . ASP E 1 78 ? -24.336 47.223 9.039 1.00 27.24 78 ASP E CA 1
ATOM 7766 C C . ASP E 1 78 ? -25.058 48.553 8.849 1.00 28.74 78 ASP E C 1
ATOM 7767 O O . ASP E 1 78 ? -24.900 49.198 7.819 1.00 29.49 78 ASP E O 1
ATOM 7772 N N . ALA E 1 79 ? -25.812 49.002 9.849 1.00 24.11 79 ALA E N 1
ATOM 7773 C CA . ALA E 1 79 ? -26.515 50.273 9.715 1.00 24.99 79 ALA E CA 1
ATOM 7774 C C . ALA E 1 79 ? -26.942 50.749 11.094 1.00 29.89 79 ALA E C 1
ATOM 7775 O O . ALA E 1 79 ? -27.341 49.937 11.945 1.00 25.91 79 ALA E O 1
ATOM 7777 N N . ASP E 1 80 ? -26.874 52.064 11.302 1.00 22.25 80 ASP E N 1
ATOM 7778 C CA . ASP E 1 80 ? -27.259 52.635 12.594 1.00 24.82 80 ASP E CA 1
ATOM 7779 C C . ASP E 1 80 ? -28.264 53.787 12.494 1.00 27.61 80 ASP E C 1
ATOM 7780 O O . ASP E 1 80 ? -29.051 53.998 13.424 1.00 26.90 80 ASP E O 1
ATOM 7785 N N . LEU E 1 81 ? -28.261 54.533 11.378 1.00 25.98 81 LEU E N 1
ATOM 7786 C CA . LEU E 1 81 ? -28.991 55.800 11.238 1.00 26.71 81 LEU E CA 1
ATOM 7787 C C . LEU E 1 81 ? -29.549 55.957 9.828 1.00 26.76 81 LEU E C 1
ATOM 7788 O O . LEU E 1 81 ? -28.835 55.708 8.855 1.00 27.37 81 LEU E O 1
ATOM 7793 N N . MET E 1 82 ? -30.803 56.422 9.710 1.00 23.00 82 MET E N 1
ATOM 7794 C CA . MET E 1 82 ? -31.383 56.753 8.412 1.00 24.84 82 MET E CA 1
ATOM 7795 C C . MET E 1 82 ? -31.967 58.164 8.465 1.00 30.69 82 MET E C 1
ATOM 7796 O O . MET E 1 82 ? -32.634 58.528 9.436 1.00 25.06 82 MET E O 1
ATOM 7801 N N . ILE E 1 83 ? -31.700 58.962 7.431 1.00 27.79 83 ILE E N 1
ATOM 7802 C CA . ILE E 1 83 ? -32.303 60.277 7.266 1.00 24.78 83 ILE E CA 1
ATOM 7803 C C . ILE E 1 83 ? -33.259 60.193 6.090 1.00 27.11 83 ILE E C 1
ATOM 7804 O O . ILE E 1 83 ? -32.881 59.711 5.017 1.00 28.93 83 ILE E O 1
ATOM 7809 N N . TRP E 1 84 ? -34.497 60.640 6.289 1.00 26.22 84 TRP E N 1
ATOM 7810 C CA . TRP E 1 84 ? -35.494 60.739 5.223 1.00 24.66 84 TRP E CA 1
ATOM 7811 C C . TRP E 1 84 ? -35.746 62.217 4.922 1.00 28.65 84 TRP E C 1
ATOM 7812 O O . TRP E 1 84 ? -36.286 62.942 5.764 1.00 25.74 84 TRP E O 1
ATOM 7823 N N . TRP E 1 85 ? -35.362 62.667 3.723 1.00 27.22 85 TRP E N 1
ATOM 7824 C CA . TRP E 1 85 ? -35.523 64.066 3.336 1.00 28.00 85 TRP E CA 1
ATOM 7825 C C . TRP E 1 85 ? -36.084 64.158 1.922 1.00 31.35 85 TRP E C 1
ATOM 7826 O O . TRP E 1 85 ? -35.928 63.240 1.108 1.00 24.06 85 TRP E O 1
ATOM 7837 N N . HIS E 1 86 ? -36.780 65.263 1.649 1.00 25.84 86 HIS E N 1
ATOM 7838 C CA . HIS E 1 86 ? -37.332 65.449 0.322 1.00 26.63 86 HIS E CA 1
ATOM 7839 C C . HIS E 1 86 ? -37.293 66.932 -0.041 1.00 31.51 86 HIS E C 1
ATOM 7840 O O . HIS E 1 86 ? -37.081 67.800 0.811 1.00 33.74 86 HIS E O 1
ATOM 7847 N N . ALA E 1 87 ? -37.436 67.206 -1.335 1.00 28.27 87 ALA E N 1
ATOM 7848 C CA . ALA E 1 87 ? -37.254 68.552 -1.871 1.00 31.71 87 ALA E CA 1
ATOM 7849 C C . ALA E 1 87 ? -37.733 68.549 -3.316 1.00 34.98 87 ALA E C 1
ATOM 7850 O O . ALA E 1 87 ? -38.104 67.507 -3.864 1.00 30.86 87 ALA E O 1
ATOM 7852 N N . GLU E 1 88 ? -37.716 69.741 -3.928 1.00 37.12 88 GLU E N 1
ATOM 7853 C CA . GLU E 1 88 ? -38.239 69.900 -5.281 1.00 34.72 88 GLU E CA 1
ATOM 7854 C C . GLU E 1 88 ? -37.267 69.424 -6.361 1.00 34.44 88 GLU E C 1
ATOM 7855 O O . GLU E 1 88 ? -37.718 69.079 -7.463 1.00 33.65 88 GLU E O 1
ATOM 7861 N N . THR E 1 89 ? -35.949 69.447 -6.097 1.00 31.13 89 THR E N 1
ATOM 7862 C CA . THR E 1 89 ? -34.954 68.955 -7.050 1.00 35.88 89 THR E CA 1
ATOM 7863 C C . THR E 1 89 ? -34.020 67.933 -6.404 1.00 31.76 89 THR E C 1
ATOM 7864 O O . THR E 1 89 ? -33.729 67.992 -5.210 1.00 29.05 89 THR E O 1
ATOM 7868 N N . ALA E 1 90 ? -33.532 66.996 -7.218 1.00 28.36 90 ALA E N 1
ATOM 7869 C CA . ALA E 1 90 ? -32.504 66.088 -6.726 1.00 30.86 90 ALA E CA 1
ATOM 7870 C C . ALA E 1 90 ? -31.304 66.864 -6.206 1.00 30.04 90 ALA E C 1
ATOM 7871 O O . ALA E 1 90 ? -30.715 66.499 -5.180 1.00 27.50 90 ALA E O 1
ATOM 7873 N N . ASP E 1 91 ? -30.959 67.970 -6.889 1.00 28.31 91 ASP E N 1
ATOM 7874 C CA . ASP E 1 91 ? -29.766 68.748 -6.558 1.00 27.93 91 ASP E CA 1
ATOM 7875 C C . ASP E 1 91 ? -29.800 69.272 -5.117 1.00 28.30 91 ASP E C 1
ATOM 7876 O O . ASP E 1 91 ? -28.770 69.315 -4.433 1.00 27.20 91 ASP E O 1
ATOM 7881 N N . GLN E 1 92 ? -30.961 69.702 -4.633 1.00 30.74 92 GLN E N 1
ATOM 7882 C CA . GLN E 1 92 ? -30.978 70.187 -3.258 1.00 29.40 92 GLN E CA 1
ATOM 7883 C C . GLN E 1 92 ? -30.736 69.059 -2.261 1.00 30.66 92 GLN E C 1
ATOM 7884 O O . GLN E 1 92 ? -30.181 69.294 -1.185 1.00 27.26 92 GLN E O 1
ATOM 7890 N N . LEU E 1 93 ? -31.164 67.836 -2.589 1.00 30.37 93 LEU E N 1
ATOM 7891 C CA . LEU E 1 93 ? -30.922 66.713 -1.693 1.00 26.31 93 LEU E CA 1
ATOM 7892 C C . LEU E 1 93 ? -29.463 66.308 -1.723 1.00 23.58 93 LEU E C 1
ATOM 7893 O O . LEU E 1 93 ? -28.906 65.921 -0.688 1.00 24.39 93 LEU E O 1
ATOM 7898 N N . GLN E 1 94 ? -28.814 66.427 -2.889 1.00 25.03 94 GLN E N 1
ATOM 7899 C CA . GLN E 1 94 ? -27.375 66.179 -2.942 1.00 24.04 94 GLN E CA 1
ATOM 7900 C C . GLN E 1 94 ? -26.627 67.154 -2.052 1.00 27.05 94 GLN E C 1
ATOM 7901 O O . GLN E 1 94 ? -25.653 66.774 -1.389 1.00 25.48 94 GLN E O 1
ATOM 7907 N N . GLU E 1 95 ? -27.049 68.430 -2.038 1.00 26.45 95 GLU E N 1
ATOM 7908 C CA . GLU E 1 95 ? -26.331 69.411 -1.224 1.00 25.23 95 GLU E CA 1
ATOM 7909 C C . GLU E 1 95 ? -26.514 69.128 0.261 1.00 23.27 95 GLU E C 1
ATOM 7910 O O . GLU E 1 95 ? -25.554 69.194 1.036 1.00 28.10 95 GLU E O 1
ATOM 7916 N N . ALA E 1 96 ? -27.745 68.821 0.666 1.00 22.37 96 ALA E N 1
ATOM 7917 C CA . ALA E 1 96 ? -28.032 68.465 2.051 1.00 28.49 96 ALA E CA 1
ATOM 7918 C C . ALA E 1 96 ? -27.213 67.257 2.482 1.00 27.48 96 ALA E C 1
ATOM 7919 O O . ALA E 1 96 ? -26.635 67.235 3.574 1.00 26.75 96 ALA E O 1
ATOM 7921 N N . TYR E 1 97 ? -27.140 66.244 1.618 1.00 27.22 97 TYR E N 1
ATOM 7922 C CA . TYR E 1 97 ? -26.366 65.044 1.927 1.00 25.22 97 TYR E CA 1
ATOM 7923 C C . TYR E 1 97 ? -24.923 65.398 2.258 1.00 23.74 97 TYR E C 1
ATOM 7924 O O . TYR E 1 97 ? -24.404 65.048 3.331 1.00 25.05 97 TYR E O 1
ATOM 7933 N N . ASN E 1 98 ? -24.287 66.172 1.379 1.00 25.28 98 ASN E N 1
ATOM 7934 C CA . ASN E 1 98 ? -22.894 66.555 1.583 1.00 27.06 98 ASN E CA 1
ATOM 7935 C C . ASN E 1 98 ? -22.709 67.453 2.802 1.00 30.54 98 ASN E C 1
ATOM 7936 O O . ASN E 1 98 ? -21.713 67.323 3.526 1.00 26.53 98 ASN E O 1
ATOM 7941 N N . LEU E 1 99 ? -23.641 68.385 3.034 1.00 27.20 99 LEU E N 1
ATOM 7942 C CA . LEU E 1 99 ? -23.554 69.219 4.235 1.00 29.12 99 LEU E CA 1
ATOM 7943 C C . LEU E 1 99 ? -23.637 68.373 5.501 1.00 29.35 99 LEU E C 1
ATOM 7944 O O . LEU E 1 99 ? -22.924 68.631 6.482 1.00 26.43 99 LEU E O 1
ATOM 7949 N N . PHE E 1 100 ? -24.517 67.368 5.509 1.00 27.78 100 PHE E N 1
ATOM 7950 C CA . PHE E 1 100 ? -24.608 66.501 6.677 1.00 24.67 100 PHE E CA 1
ATOM 7951 C C . PHE E 1 100 ? -23.294 65.763 6.918 1.00 31.83 100 PHE E C 1
ATOM 7952 O O . PHE E 1 100 ? -22.865 65.598 8.061 1.00 30.80 100 PHE E O 1
ATOM 7960 N N . ARG E 1 101 ? -22.633 65.313 5.848 1.00 28.02 101 ARG E N 1
ATOM 7961 C CA . ARG E 1 101 ? -21.395 64.576 6.022 1.00 29.17 101 ARG E CA 1
ATOM 7962 C C . ARG E 1 101 ? -20.261 65.426 6.584 1.00 33.22 101 ARG E C 1
ATOM 7963 O O . ARG E 1 101 ? -19.332 64.859 7.170 1.00 29.49 101 ARG E O 1
ATOM 7971 N N . ARG E 1 102 ? -20.328 66.762 6.464 1.00 28.20 102 ARG E N 1
ATOM 7972 C CA . ARG E 1 102 ? -19.288 67.626 7.030 1.00 29.34 102 ARG E CA 1
ATOM 7973 C C . ARG E 1 102 ? -19.419 67.800 8.534 1.00 34.32 102 ARG E C 1
ATOM 7974 O O . ARG E 1 102 ? -18.467 68.226 9.195 1.00 35.55 102 ARG E O 1
ATOM 7982 N N . THR E 1 103 ? -20.600 67.530 9.055 1.00 30.16 103 THR E N 1
ATOM 7983 C CA . THR E 1 103 ? -20.909 67.500 10.474 1.00 33.90 103 THR E CA 1
ATOM 7984 C C . THR E 1 103 ? -20.017 66.522 11.253 1.00 36.69 103 THR E C 1
ATOM 7985 O O . THR E 1 103 ? -19.502 65.538 10.712 1.00 33.03 103 THR E O 1
ATOM 7989 N N . LYS E 1 104 ? -19.824 66.808 12.547 1.00 32.59 104 LYS E N 1
ATOM 7990 C CA . LYS E 1 104 ? -19.108 65.881 13.429 1.00 34.82 104 LYS E CA 1
ATOM 7991 C C . LYS E 1 104 ? -19.773 64.503 13.483 1.00 35.61 104 LYS E C 1
ATOM 7992 O O . LYS E 1 104 ? -19.081 63.475 13.490 1.00 33.40 104 LYS E O 1
ATOM 7998 N N . LEU E 1 105 ? -21.107 64.456 13.554 1.00 29.25 105 LEU E N 1
ATOM 7999 C CA . LEU E 1 105 ? -21.791 63.167 13.468 1.00 34.25 105 LEU E CA 1
ATOM 8000 C C . LEU E 1 105 ? -21.582 62.530 12.096 1.00 31.71 105 LEU E C 1
ATOM 8001 O O . LEU E 1 105 ? -21.300 61.328 12.001 1.00 30.60 105 LEU E O 1
ATOM 8006 N N . GLY E 1 106 ? -21.712 63.320 11.020 1.00 32.58 106 GLY E N 1
ATOM 8007 C CA . GLY E 1 106 ? -21.462 62.788 9.689 1.00 27.82 106 GLY E CA 1
ATOM 8008 C C . GLY E 1 106 ? -20.068 62.205 9.554 1.00 32.95 106 GLY E C 1
ATOM 8009 O O . GLY E 1 106 ? -19.887 61.132 8.965 1.00 28.87 106 GLY E O 1
ATOM 8010 N N . ARG E 1 107 ? -19.064 62.880 10.133 1.00 29.73 107 ARG E N 1
ATOM 8011 C CA . ARG E 1 107 ? -17.687 62.394 10.062 1.00 29.97 107 ARG E CA 1
ATOM 8012 C C . ARG E 1 107 ? -17.433 61.175 10.942 1.00 33.84 107 ARG E C 1
ATOM 8013 O O . ARG E 1 107 ? -16.352 60.588 10.847 1.00 37.20 107 ARG E O 1
ATOM 8021 N N . ALA E 1 108 ? -18.366 60.797 11.815 1.00 27.04 108 ALA E N 1
ATOM 8022 C CA . ALA E 1 108 ? -18.250 59.554 12.564 1.00 29.64 108 ALA E CA 1
ATOM 8023 C C . ALA E 1 108 ? -18.989 58.398 11.904 1.00 31.17 108 ALA E C 1
ATOM 8024 O O . ALA E 1 108 ? -18.972 57.284 12.442 1.00 27.08 108 ALA E O 1
ATOM 8026 N N . LEU E 1 109 ? -19.618 58.640 10.750 1.00 27.35 109 LEU E N 1
ATOM 8027 C CA . LEU E 1 109 ? -20.491 57.701 10.067 1.00 27.64 109 LEU E CA 1
ATOM 8028 C C . LEU E 1 109 ? -19.945 57.369 8.682 1.00 29.21 109 LEU E C 1
ATOM 8029 O O . LEU E 1 109 ? -19.318 58.205 8.031 1.00 26.00 109 LEU E O 1
ATOM 8034 N N . GLU E 1 110 ? -20.206 56.125 8.234 1.00 28.35 110 GLU E N 1
ATOM 8035 C CA . GLU E 1 110 ? -19.950 55.636 6.885 1.00 24.40 110 GLU E CA 1
ATOM 8036 C C . GLU E 1 110 ? -21.257 55.541 6.137 1.00 21.33 110 GLU E C 1
ATOM 8037 O O . GLU E 1 110 ? -22.207 54.953 6.661 1.00 22.46 110 GLU E O 1
ATOM 8043 N N . PRO E 1 111 ? -21.349 56.088 4.926 1.00 28.85 111 PRO E N 1
ATOM 8044 C CA . PRO E 1 111 ? -22.546 55.851 4.111 1.00 27.25 111 PRO E CA 1
ATOM 8045 C C . PRO E 1 111 ? -22.659 54.375 3.781 1.00 25.88 111 PRO E C 1
ATOM 8046 O O . PRO E 1 111 ? -21.663 53.709 3.504 1.00 28.85 111 PRO E O 1
ATOM 8050 N N . VAL E 1 112 ? -23.884 53.861 3.841 1.00 20.02 112 VAL E N 1
ATOM 8051 C CA . VAL E 1 112 ? -24.175 52.464 3.554 1.00 20.41 112 VAL E CA 1
ATOM 8052 C C . VAL E 1 112 ? -25.062 52.331 2.326 1.00 25.06 112 VAL E C 1
ATOM 8053 O O . VAL E 1 112 ? -24.783 51.541 1.427 1.00 25.37 112 VAL E O 1
ATOM 8057 N N . TRP E 1 113 ? -26.145 53.095 2.276 1.00 21.77 113 TRP E N 1
ATOM 8058 C CA . TRP E 1 113 ? -27.150 52.938 1.234 1.00 19.93 113 TRP E CA 1
ATOM 8059 C C . TRP E 1 113 ? -27.906 54.249 1.143 1.00 23.83 113 TRP E C 1
ATOM 8060 O O . TRP E 1 113 ? -28.411 54.735 2.159 1.00 19.86 113 TRP E O 1
ATOM 8071 N N . SER E 1 114 ? -27.994 54.813 -0.056 1.00 23.26 114 SER E N 1
ATOM 8072 C CA . SER E 1 114 ? -28.655 56.103 -0.242 1.00 23.81 114 SER E CA 1
ATOM 8073 C C . SER E 1 114 ? -29.371 56.063 -1.580 1.00 26.64 114 SER E C 1
ATOM 8074 O O . SER E 1 114 ? -28.722 55.960 -2.622 1.00 24.68 114 SER E O 1
ATOM 8077 N N . ASN E 1 115 ? -30.703 56.126 -1.558 1.00 21.07 115 ASN E N 1
ATOM 8078 C CA . ASN E 1 115 ? -31.467 55.944 -2.778 1.00 23.10 115 ASN E CA 1
ATOM 8079 C C . ASN E 1 115 ? -32.578 56.972 -2.885 1.00 26.57 115 ASN E C 1
ATOM 8080 O O . ASN E 1 115 ? -33.307 57.209 -1.920 1.00 24.28 115 ASN E O 1
ATOM 8085 N N . MET E 1 116 ? -32.703 57.549 -4.076 1.00 29.73 116 MET E N 1
ATOM 8086 C CA . MET E 1 116 ? -33.650 58.603 -4.387 1.00 20.55 116 MET E CA 1
ATOM 8087 C C . MET E 1 116 ? -34.818 58.033 -5.190 1.00 27.06 116 MET E C 1
ATOM 8088 O O . MET E 1 116 ? -34.664 57.067 -5.940 1.00 23.00 116 MET E O 1
ATOM 8093 N N . ALA E 1 117 ? -36.000 58.637 -5.014 1.00 21.55 117 ALA E N 1
ATOM 8094 C CA . ALA E 1 117 ? -37.186 58.286 -5.777 1.00 24.36 117 ALA E CA 1
ATOM 8095 C C . ALA E 1 117 ? -37.888 59.581 -6.185 1.00 26.81 117 ALA E C 1
ATOM 8096 O O . ALA E 1 117 ? -37.601 60.651 -5.650 1.00 22.91 117 ALA E O 1
ATOM 8098 N N . LEU E 1 118 ? -38.799 59.482 -7.148 1.00 27.64 118 LEU E N 1
ATOM 8099 C CA . LEU E 1 118 ? -39.511 60.653 -7.663 1.00 34.93 118 LEU E CA 1
ATOM 8100 C C . LEU E 1 118 ? -40.992 60.331 -7.762 1.00 30.25 118 LEU E C 1
ATOM 8101 O O . LEU E 1 118 ? -41.371 59.334 -8.383 1.00 31.07 118 LEU E O 1
ATOM 8106 N N . HIS E 1 119 ? -41.836 61.148 -7.149 1.00 33.84 119 HIS E N 1
ATOM 8107 C CA . HIS E 1 119 ? -43.263 60.874 -7.255 1.00 37.58 119 HIS E CA 1
ATOM 8108 C C . HIS E 1 119 ? -43.755 61.195 -8.668 1.00 45.83 119 HIS E C 1
ATOM 8109 O O . HIS E 1 119 ? -43.665 62.343 -9.118 1.00 47.11 119 HIS E O 1
ATOM 8116 N N . ARG E 1 120 ? -44.260 60.174 -9.363 1.00 47.22 120 ARG E N 1
ATOM 8117 C CA . ARG E 1 120 ? -44.890 60.248 -10.674 1.00 51.49 120 ARG E CA 1
ATOM 8118 C C . ARG E 1 120 ? -46.346 59.803 -10.548 1.00 60.69 120 ARG E C 1
ATOM 8119 O O . ARG E 1 120 ? -46.724 59.173 -9.554 1.00 59.04 120 ARG E O 1
ATOM 8127 N N . PRO E 1 121 ? -47.193 60.113 -11.535 1.00 65.66 121 PRO E N 1
ATOM 8128 C CA . PRO E 1 121 ? -48.586 59.644 -11.479 1.00 70.29 121 PRO E CA 1
ATOM 8129 C C . PRO E 1 121 ? -48.677 58.123 -11.498 1.00 70.91 121 PRO E C 1
ATOM 8130 O O . PRO E 1 121 ? -47.873 57.436 -12.133 1.00 69.60 121 PRO E O 1
ATOM 8134 N N . ALA E 1 122 ? -49.684 57.600 -10.798 1.00 72.78 122 ALA E N 1
ATOM 8135 C CA . ALA E 1 122 ? -49.890 56.160 -10.752 1.00 75.33 122 ALA E CA 1
ATOM 8136 C C . ALA E 1 122 ? -50.441 55.653 -12.082 1.00 74.38 122 ALA E C 1
ATOM 8137 O O . ALA E 1 122 ? -51.063 56.391 -12.853 1.00 76.71 122 ALA E O 1
ATOM 8139 N N . GLU E 1 123 ? -50.207 54.365 -12.341 1.00 70.75 123 GLU E N 1
ATOM 8140 C CA . GLU E 1 123 ? -50.657 53.769 -13.595 1.00 74.46 123 GLU E CA 1
ATOM 8141 C C . GLU E 1 123 ? -52.183 53.688 -13.665 1.00 78.71 123 GLU E C 1
ATOM 8142 O O . GLU E 1 123 ? -52.772 53.933 -14.725 1.00 74.50 123 GLU E O 1
ATOM 8148 N N . PHE E 1 124 ? -52.846 53.362 -12.552 1.00 83.26 124 PHE E N 1
ATOM 8149 C CA . PHE E 1 124 ? -54.284 53.102 -12.582 1.00 84.83 124 PHE E CA 1
ATOM 8150 C C . PHE E 1 124 ? -55.071 53.957 -11.594 1.00 87.48 124 PHE E C 1
ATOM 8151 O O . PHE E 1 124 ? -55.990 54.674 -12.008 1.00 88.96 124 PHE E O 1
ATOM 8159 N N . ASN E 1 125 ? -54.756 53.904 -10.300 1.00 88.32 125 ASN E N 1
ATOM 8160 C CA . ASN E 1 125 ? -55.444 54.723 -9.298 1.00 92.48 125 ASN E CA 1
ATOM 8161 C C . ASN E 1 125 ? -54.580 55.946 -9.007 1.00 92.20 125 ASN E C 1
ATOM 8162 O O . ASN E 1 125 ? -53.634 55.877 -8.216 1.00 91.15 125 ASN E O 1
ATOM 8167 N N . ARG E 1 126 ? -54.922 57.074 -9.637 1.00 90.57 126 ARG E N 1
ATOM 8168 C CA . ARG E 1 126 ? -54.152 58.306 -9.509 1.00 89.41 126 ARG E CA 1
ATOM 8169 C C . ARG E 1 126 ? -54.521 59.109 -8.260 1.00 89.83 126 ARG E C 1
ATOM 8170 O O . ARG E 1 126 ? -54.099 60.265 -8.133 1.00 87.75 126 ARG E O 1
ATOM 8178 N N . SER E 1 127 ? -55.290 58.515 -7.342 1.00 90.73 127 SER E N 1
ATOM 8179 C CA . SER E 1 127 ? -55.522 59.084 -6.020 1.00 88.21 127 SER E CA 1
ATOM 8180 C C . SER E 1 127 ? -54.444 58.696 -5.020 1.00 86.59 127 SER E C 1
ATOM 8181 O O . SER E 1 127 ? -54.275 59.395 -4.010 1.00 84.01 127 SER E O 1
ATOM 8184 N N . HIS E 1 128 ? -53.720 57.601 -5.273 1.00 84.08 128 HIS E N 1
ATOM 8185 C CA . HIS E 1 128 ? -52.689 57.126 -4.359 1.00 78.30 128 HIS E CA 1
ATOM 8186 C C . HIS E 1 128 ? -51.547 58.123 -4.275 1.00 73.23 128 HIS E C 1
ATOM 8187 O O . HIS E 1 128 ? -50.773 58.280 -5.225 1.00 75.78 128 HIS E O 1
ATOM 8194 N N . ILE E 1 129 ? -51.437 58.802 -3.145 1.00 67.27 129 ILE E N 1
ATOM 8195 C CA . ILE E 1 129 ? -50.367 59.768 -2.938 1.00 64.50 129 ILE E CA 1
ATOM 8196 C C . ILE E 1 129 ? -49.538 59.267 -1.759 1.00 62.61 129 ILE E C 1
ATOM 8197 O O . ILE E 1 129 ? -50.106 58.778 -0.768 1.00 57.32 129 ILE E O 1
ATOM 8202 N N . PRO E 1 130 ? -48.209 59.305 -1.844 1.00 56.42 130 PRO E N 1
ATOM 8203 C CA . PRO E 1 130 ? -47.390 58.895 -0.696 1.00 45.37 130 PRO E CA 1
ATOM 8204 C C . PRO E 1 130 ? -47.741 59.700 0.544 1.00 50.66 130 PRO E C 1
ATOM 8205 O O . PRO E 1 130 ? -48.032 60.897 0.467 1.00 49.19 130 PRO E O 1
ATOM 8209 N N . ALA E 1 131 ? -47.706 59.013 1.693 1.00 51.74 131 ALA E N 1
ATOM 8210 C CA . ALA E 1 131 ? -47.995 59.631 2.987 1.00 46.97 131 ALA E CA 1
ATOM 8211 C C . ALA E 1 131 ? -47.229 60.926 3.191 1.00 46.92 131 ALA E C 1
ATOM 8212 O O . ALA E 1 131 ? -47.789 61.912 3.683 1.00 52.76 131 ALA E O 1
ATOM 8214 N N . PHE E 1 132 ? -45.945 60.949 2.832 1.00 43.55 132 PHE E N 1
ATOM 8215 C CA . PHE E 1 132 ? -45.174 62.166 3.047 1.00 41.23 132 PHE E CA 1
ATOM 8216 C C . PHE E 1 132 ? -45.701 63.298 2.181 1.00 48.04 132 PHE E C 1
ATOM 8217 O O . PHE E 1 132 ? -45.645 64.467 2.578 1.00 51.43 132 PHE E O 1
ATOM 8225 N N . LEU E 1 133 ? -46.257 62.964 1.020 1.00 46.64 133 LEU E N 1
ATOM 8226 C CA . LEU E 1 133 ? -46.776 63.975 0.116 1.00 52.46 133 LEU E CA 1
ATOM 8227 C C . LEU E 1 133 ? -48.150 64.474 0.538 1.00 55.26 133 LEU E C 1
ATOM 8228 O O . LEU E 1 133 ? -48.566 65.551 0.103 1.00 60.85 133 LEU E O 1
ATOM 8233 N N . ALA E 1 134 ? -48.860 63.715 1.366 1.00 55.25 134 ALA E N 1
ATOM 8234 C CA . ALA E 1 134 ? -50.154 64.119 1.891 1.00 58.37 134 ALA E CA 1
ATOM 8235 C C . ALA E 1 134 ? -50.037 64.882 3.205 1.00 61.08 134 ALA E C 1
ATOM 8236 O O . ALA E 1 134 ? -51.042 65.036 3.911 1.00 62.59 134 ALA E O 1
ATOM 8238 N N . ASP E 1 135 ? -48.838 65.366 3.545 1.00 63.84 135 ASP E N 1
ATOM 8239 C CA . ASP E 1 135 ? -48.594 66.071 4.810 1.00 65.02 135 ASP E CA 1
ATOM 8240 C C . ASP E 1 135 ? -49.137 65.278 5.994 1.00 61.56 135 ASP E C 1
ATOM 8241 O O . ASP E 1 135 ? -49.682 65.833 6.951 1.00 67.05 135 ASP E O 1
ATOM 8246 N N . GLU E 1 136 ? -49.011 63.962 5.916 1.00 58.04 136 GLU E N 1
ATOM 8247 C CA . GLU E 1 136 ? -49.396 63.120 7.031 1.00 57.94 136 GLU E CA 1
ATOM 8248 C C . GLU E 1 136 ? -48.273 63.061 8.055 1.00 54.93 136 GLU E C 1
ATOM 8249 O O . GLU E 1 136 ? -47.086 63.133 7.719 1.00 53.03 136 GLU E O 1
ATOM 8255 N N . THR E 1 137 ? -48.666 62.936 9.312 1.00 54.00 137 THR E N 1
ATOM 8256 C CA . THR E 1 137 ? -47.713 62.847 10.408 1.00 51.29 137 THR E CA 1
ATOM 8257 C C . THR E 1 137 ? -46.838 61.604 10.254 1.00 45.50 137 THR E C 1
ATOM 8258 O O . THR E 1 137 ? -47.364 60.510 10.010 1.00 46.64 137 THR E O 1
ATOM 8262 N N . PRO E 1 138 ? -45.517 61.721 10.386 1.00 46.12 138 PRO E N 1
ATOM 8263 C CA . PRO E 1 138 ? -44.670 60.518 10.338 1.00 45.07 138 PRO E CA 1
ATOM 8264 C C . PRO E 1 138 ? -44.784 59.713 11.626 1.00 45.87 138 PRO E C 1
ATOM 8265 O O . PRO E 1 138 ? -44.732 60.260 12.731 1.00 43.50 138 PRO E O 1
ATOM 8269 N N . ARG E 1 139 ? -44.968 58.403 11.475 1.00 40.15 139 ARG E N 1
ATOM 8270 C CA . ARG E 1 139 ? -45.265 57.543 12.610 1.00 38.64 139 ARG E CA 1
ATOM 8271 C C . ARG E 1 139 ? -43.973 57.141 13.326 1.00 39.51 139 ARG E C 1
ATOM 8272 O O . ARG E 1 139 ? -42.864 57.555 12.962 1.00 35.11 139 ARG E O 1
ATOM 8280 N N . ASN E 1 140 ? -44.118 56.320 14.370 1.00 33.56 140 ASN E N 1
ATOM 8281 C CA . ASN E 1 140 ? -42.977 55.991 15.218 1.00 34.17 140 ASN E CA 1
ATOM 8282 C C . ASN E 1 140 ? -42.017 54.995 14.569 1.00 29.45 140 ASN E C 1
ATOM 8283 O O . ASN E 1 140 ? -40.829 54.993 14.906 1.00 31.31 140 ASN E O 1
ATOM 8288 N N . TYR E 1 141 ? -42.503 54.140 13.677 1.00 26.95 141 TYR E N 1
ATOM 8289 C CA . TYR E 1 141 ? -41.689 53.090 13.072 1.00 30.49 141 TYR E CA 1
ATOM 8290 C C . TYR E 1 141 ? -41.787 53.154 11.557 1.00 31.94 141 TYR E C 1
ATOM 8291 O O . TYR E 1 141 ? -42.839 53.471 11.002 1.00 27.58 141 TYR E O 1
ATOM 8300 N N . ILE E 1 142 ? -40.683 52.806 10.896 1.00 31.05 142 ILE E N 1
ATOM 8301 C CA . ILE E 1 142 ? -40.597 52.799 9.444 1.00 29.13 142 ILE E CA 1
ATOM 8302 C C . ILE E 1 142 ? -39.942 51.498 8.992 1.00 27.88 142 ILE E C 1
ATOM 8303 O O . ILE E 1 142 ? -39.102 50.920 9.690 1.00 25.94 142 ILE E O 1
ATOM 8308 N N . SER E 1 143 ? -40.346 51.030 7.815 1.00 25.87 143 SER E N 1
ATOM 8309 C CA . SER E 1 143 ? -39.659 49.932 7.142 1.00 24.84 143 SER E CA 1
ATOM 8310 C C . SER E 1 143 ? -39.507 50.341 5.682 1.00 30.35 143 SER E C 1
ATOM 8311 O O . SER E 1 143 ? -40.513 50.550 4.996 1.00 26.21 143 SER E O 1
ATOM 8314 N N . VAL E 1 144 ? -38.260 50.512 5.233 1.00 22.71 144 VAL E N 1
ATOM 8315 C CA . VAL E 1 144 ? -37.930 51.017 3.899 1.00 24.82 144 VAL E CA 1
ATOM 8316 C C . VAL E 1 144 ? -37.270 49.884 3.111 1.00 27.02 144 VAL E C 1
ATOM 8317 O O . VAL E 1 144 ? -36.375 49.207 3.626 1.00 24.03 144 VAL E O 1
ATOM 8321 N N . TYR E 1 145 ? -37.716 49.661 1.880 1.00 25.98 145 TYR E N 1
ATOM 8322 C CA . TYR E 1 145 ? -37.025 48.697 1.035 1.00 22.86 145 TYR E CA 1
ATOM 8323 C C . TYR E 1 145 ? -37.232 49.021 -0.430 1.00 27.20 145 TYR E C 1
ATOM 8324 O O . TYR E 1 145 ? -38.274 49.576 -0.802 1.00 26.10 145 TYR E O 1
ATOM 8333 N N . PRO E 1 146 ? -36.266 48.675 -1.287 1.00 24.78 146 PRO E N 1
ATOM 8334 C CA . PRO E 1 146 ? -36.402 48.922 -2.718 1.00 22.81 146 PRO E CA 1
ATOM 8335 C C . PRO E 1 146 ? -37.165 47.766 -3.340 1.00 25.90 146 PRO E C 1
ATOM 8336 O O . PRO E 1 146 ? -37.378 46.728 -2.715 1.00 24.85 146 PRO E O 1
ATOM 8340 N N . PHE E 1 147 ? -37.571 47.961 -4.592 1.00 22.13 147 PHE E N 1
ATOM 8341 C CA . PHE E 1 147 ? -38.424 46.964 -5.207 1.00 23.43 147 PHE E CA 1
ATOM 8342 C C . PHE E 1 147 ? -38.131 46.875 -6.693 1.00 24.90 147 PHE E C 1
ATOM 8343 O O . PHE E 1 147 ? -37.960 47.901 -7.364 1.00 26.11 147 PHE E O 1
ATOM 8351 N N . VAL E 1 148 ? -38.119 45.646 -7.208 1.00 24.95 148 VAL E N 1
ATOM 8352 C CA . VAL E 1 148 ? -37.936 45.390 -8.635 1.00 22.36 148 VAL E CA 1
ATOM 8353 C C . VAL E 1 148 ? -38.931 44.315 -9.040 1.00 26.96 148 VAL E C 1
ATOM 8354 O O . VAL E 1 148 ? -38.964 43.233 -8.440 1.00 26.82 148 VAL E O 1
ATOM 8358 N N . ARG E 1 149 ? -39.739 44.602 -10.050 1.00 22.34 149 ARG E N 1
ATOM 8359 C CA . ARG E 1 149 ? -40.705 43.628 -10.515 1.00 24.26 149 ARG E CA 1
ATOM 8360 C C . ARG E 1 149 ? -40.069 42.680 -11.539 1.00 26.72 149 ARG E C 1
ATOM 8361 O O . ARG E 1 149 ? -38.983 42.920 -12.078 1.00 27.47 149 ARG E O 1
ATOM 8369 N N . SER E 1 150 ? -40.779 41.588 -11.812 1.00 30.76 150 SER E N 1
ATOM 8370 C CA . SER E 1 150 ? -40.396 40.657 -12.860 1.00 30.25 150 SER E CA 1
ATOM 8371 C C . SER E 1 150 ? -40.291 41.366 -14.206 1.00 32.44 150 SER E C 1
ATOM 8372 O O . SER E 1 150 ? -40.823 42.461 -14.413 1.00 26.65 150 SER E O 1
ATOM 8375 N N . TYR E 1 151 ? -39.597 40.711 -15.133 1.00 29.85 151 TYR E N 1
ATOM 8376 C CA . TYR E 1 151 ? -39.382 41.293 -16.450 1.00 32.09 151 TYR E CA 1
ATOM 8377 C C . TYR E 1 151 ? -40.681 41.428 -17.224 1.00 34.85 151 TYR E C 1
ATOM 8378 O O . TYR E 1 151 ? -40.825 42.352 -18.027 1.00 40.18 151 TYR E O 1
ATOM 8387 N N . ASP E 1 152 ? -41.638 40.539 -16.991 1.00 38.61 152 ASP E N 1
ATOM 8388 C CA . ASP E 1 152 ? -42.864 40.526 -17.775 1.00 42.63 152 ASP E CA 1
ATOM 8389 C C . ASP E 1 152 ? -44.016 41.287 -17.131 1.00 40.93 152 ASP E C 1
ATOM 8390 O O . ASP E 1 152 ? -45.067 41.414 -17.758 1.00 44.41 152 ASP E O 1
ATOM 8395 N N . TRP E 1 153 ? -43.842 41.805 -15.914 1.00 38.54 153 TRP E N 1
ATOM 8396 C CA . TRP E 1 153 ? -44.912 42.528 -15.226 1.00 35.26 153 TRP E CA 1
ATOM 8397 C C . TRP E 1 153 ? -45.467 43.657 -16.072 1.00 35.63 153 TRP E C 1
ATOM 8398 O O . TRP E 1 153 ? -46.681 43.770 -16.263 1.00 33.78 153 TRP E O 1
ATOM 8409 N N . TYR E 1 154 ? -44.588 44.519 -16.567 1.00 36.27 154 TYR E N 1
ATOM 8410 C CA . TYR E 1 154 ? -45.008 45.673 -17.345 1.00 36.93 154 TYR E CA 1
ATOM 8411 C C . TYR E 1 154 ? -45.416 45.304 -18.764 1.00 38.45 154 TYR E C 1
ATOM 8412 O O . TYR E 1 154 ? -45.894 46.180 -19.501 1.00 35.68 154 TYR E O 1
ATOM 8421 N N . LEU E 1 155 ? -45.229 44.044 -19.161 1.00 34.98 155 LEU E N 1
ATOM 8422 C CA . LEU E 1 155 ? -45.667 43.549 -20.461 1.00 40.62 155 LEU E CA 1
ATOM 8423 C C . LEU E 1 155 ? -47.003 42.824 -20.396 1.00 40.58 155 LEU E C 1
ATOM 8424 O O . LEU E 1 155 ? -47.510 42.394 -21.435 1.00 46.99 155 LEU E O 1
ATOM 8429 N N . LEU E 1 156 ? -47.578 42.662 -19.212 1.00 41.38 156 LEU E N 1
ATOM 8430 C CA . LEU E 1 156 ? -48.886 42.035 -19.117 1.00 46.15 156 LEU E CA 1
ATOM 8431 C C . LEU E 1 156 ? -49.958 42.969 -19.671 1.00 46.23 156 LEU E C 1
ATOM 8432 O O . LEU E 1 156 ? -49.776 44.191 -19.684 1.00 40.25 156 LEU E O 1
ATOM 8437 N N . PRO E 1 157 ? -51.076 42.417 -20.148 1.00 50.80 157 PRO E N 1
ATOM 8438 C CA . PRO E 1 157 ? -52.230 43.264 -20.477 1.00 56.95 157 PRO E CA 1
ATOM 8439 C C . PRO E 1 157 ? -52.569 44.185 -19.310 1.00 53.32 157 PRO E C 1
ATOM 8440 O O . PRO E 1 157 ? -52.565 43.764 -18.152 1.00 54.32 157 PRO E O 1
ATOM 8444 N N . ASP E 1 158 ? -52.841 45.463 -19.623 1.00 55.25 158 ASP E N 1
ATOM 8445 C CA . ASP E 1 158 ? -53.196 46.431 -18.582 1.00 58.64 158 ASP E CA 1
ATOM 8446 C C . ASP E 1 158 ? -54.315 45.904 -17.695 1.00 61.58 158 ASP E C 1
ATOM 8447 O O . ASP E 1 158 ? -54.384 46.247 -16.507 1.00 58.55 158 ASP E O 1
ATOM 8452 N N . GLU E 1 159 ? -55.203 45.078 -18.262 1.00 60.22 159 GLU E N 1
ATOM 8453 C CA . GLU E 1 159 ? -56.277 44.476 -17.482 1.00 66.15 159 GLU E CA 1
ATOM 8454 C C . GLU E 1 159 ? -55.724 43.604 -16.356 1.00 60.82 159 GLU E C 1
ATOM 8455 O O . GLU E 1 159 ? -56.192 43.685 -15.214 1.00 57.96 159 GLU E O 1
ATOM 8461 N N . ASP E 1 160 ? -54.705 42.790 -16.648 1.00 60.40 160 ASP E N 1
ATOM 8462 C CA . ASP E 1 160 ? -54.166 41.897 -15.629 1.00 58.15 160 ASP E CA 1
ATOM 8463 C C . ASP E 1 160 ? -53.427 42.681 -14.550 1.00 57.33 160 ASP E C 1
ATOM 8464 O O . ASP E 1 160 ? -53.573 42.395 -13.355 1.00 59.24 160 ASP E O 1
ATOM 8469 N N . ARG E 1 161 ? -52.655 43.692 -14.950 1.00 54.04 161 ARG E N 1
ATOM 8470 C CA . ARG E 1 161 ? -51.954 44.508 -13.969 1.00 54.13 161 ARG E CA 1
ATOM 8471 C C . ARG E 1 161 ? -52.931 45.290 -13.099 1.00 59.21 161 ARG E C 1
ATOM 8472 O O . ARG E 1 161 ? -52.662 45.529 -11.912 1.00 52.11 161 ARG E O 1
ATOM 8480 N N . ARG E 1 162 ? -54.074 45.680 -13.663 1.00 55.24 162 ARG E N 1
ATOM 8481 C CA . ARG E 1 162 ? -55.070 46.406 -12.885 1.00 61.61 162 ARG E CA 1
ATOM 8482 C C . ARG E 1 162 ? -55.683 45.522 -11.799 1.00 57.42 162 ARG E C 1
ATOM 8483 O O . ARG E 1 162 ? -55.807 45.950 -10.643 1.00 55.23 162 ARG E O 1
ATOM 8491 N N . ARG E 1 163 ? -56.054 44.284 -12.146 1.00 55.46 163 ARG E N 1
ATOM 8492 C CA . ARG E 1 163 ? -56.702 43.397 -11.183 1.00 55.69 163 ARG E CA 1
ATOM 8493 C C . ARG E 1 163 ? -55.799 43.123 -9.985 1.00 56.33 163 ARG E C 1
ATOM 8494 O O . ARG E 1 163 ? -56.235 43.194 -8.830 1.00 50.31 163 ARG E O 1
ATOM 8502 N N . MET E 1 164 ? -54.533 42.798 -10.243 1.00 53.77 164 MET E N 1
ATOM 8503 C CA . MET E 1 164 ? -53.648 42.396 -9.156 1.00 52.60 164 MET E CA 1
ATOM 8504 C C . MET E 1 164 ? -53.349 43.568 -8.230 1.00 51.01 164 MET E C 1
ATOM 8505 O O . MET E 1 164 ? -53.309 43.408 -7.005 1.00 51.81 164 MET E O 1
ATOM 8510 N N . LEU E 1 165 ? -53.144 44.759 -8.798 1.00 49.51 165 LEU E N 1
ATOM 8511 C CA . LEU E 1 165 ? -52.946 45.941 -7.971 1.00 52.04 165 LEU E CA 1
ATOM 8512 C C . LEU E 1 165 ? -54.202 46.265 -7.170 1.00 55.67 165 LEU E C 1
ATOM 8513 O O . LEU E 1 165 ? -54.117 46.693 -6.010 1.00 51.94 165 LEU E O 1
ATOM 8518 N N . ALA E 1 166 ? -55.381 46.056 -7.767 1.00 55.57 166 ALA E N 1
ATOM 8519 C CA . ALA E 1 166 ? -56.621 46.302 -7.037 1.00 55.48 166 ALA E CA 1
ATOM 8520 C C . ALA E 1 166 ? -56.763 45.343 -5.868 1.00 54.33 166 ALA E C 1
ATOM 8521 O O . ALA E 1 166 ? -57.151 45.748 -4.766 1.00 57.74 166 ALA E O 1
ATOM 8523 N N . ASP E 1 167 ? -56.465 44.064 -6.094 1.00 52.07 167 ASP E N 1
ATOM 8524 C CA . ASP E 1 167 ? -56.420 43.117 -4.986 1.00 59.80 167 ASP E CA 1
ATOM 8525 C C . ASP E 1 167 ? -55.427 43.579 -3.931 1.00 57.22 167 ASP E C 1
ATOM 8526 O O . ASP E 1 167 ? -55.709 43.523 -2.728 1.00 54.81 167 ASP E O 1
ATOM 8531 N N . HIS E 1 168 ? -54.259 44.052 -4.383 1.00 58.49 168 HIS E N 1
ATOM 8532 C CA . HIS E 1 168 ? -53.191 44.515 -3.505 1.00 58.03 168 HIS E CA 1
ATOM 8533 C C . HIS E 1 168 ? -53.687 45.559 -2.506 1.00 58.33 168 HIS E C 1
ATOM 8534 O O . HIS E 1 168 ? -53.303 45.520 -1.330 1.00 62.09 168 HIS E O 1
ATOM 8541 N N . VAL E 1 169 ? -54.571 46.466 -2.929 1.00 58.65 169 VAL E N 1
ATOM 8542 C CA . VAL E 1 169 ? -55.062 47.493 -2.010 1.00 58.49 169 VAL E CA 1
ATOM 8543 C C . VAL E 1 169 ? -56.220 46.970 -1.163 1.00 52.00 169 VAL E C 1
ATOM 8544 O O . VAL E 1 169 ? -56.402 47.408 -0.023 1.00 50.34 169 VAL E O 1
ATOM 8548 N N . LYS E 1 170 ? -57.001 46.029 -1.691 1.00 55.35 170 LYS E N 1
ATOM 8549 C CA . LYS E 1 170 ? -58.108 45.480 -0.923 1.00 57.84 170 LYS E CA 1
ATOM 8550 C C . LYS E 1 170 ? -57.598 44.753 0.314 1.00 58.83 170 LYS E C 1
ATOM 8551 O O . LYS E 1 170 ? -58.090 44.977 1.427 1.00 53.61 170 LYS E O 1
ATOM 8557 N N . MET E 1 171 ? -56.595 43.886 0.133 1.00 54.90 171 MET E N 1
ATOM 8558 C CA . MET E 1 171 ? -56.027 43.153 1.259 1.00 56.94 171 MET E CA 1
ATOM 8559 C C . MET E 1 171 ? -55.316 44.077 2.237 1.00 51.11 171 MET E C 1
ATOM 8560 O O . MET E 1 171 ? -55.275 43.790 3.438 1.00 51.79 171 MET E O 1
ATOM 8565 N N . ALA E 1 172 ? -54.753 45.182 1.748 1.00 51.06 172 ALA E N 1
ATOM 8566 C CA . ALA E 1 172 ? -54.154 46.175 2.627 1.00 50.58 172 ALA E CA 1
ATOM 8567 C C . ALA E 1 172 ? -55.184 46.976 3.415 1.00 55.66 172 ALA E C 1
ATOM 8568 O O . ALA E 1 172 ? -54.798 47.716 4.330 1.00 53.68 172 ALA E O 1
ATOM 8570 N N . ARG E 1 173 ? -56.474 46.844 3.094 1.00 54.50 173 ARG E N 1
ATOM 8571 C CA . ARG E 1 173 ? -57.466 47.791 3.597 1.00 58.44 173 ARG E CA 1
ATOM 8572 C C . ARG E 1 173 ? -57.703 47.596 5.089 1.00 50.87 173 ARG E C 1
ATOM 8573 O O . ARG E 1 173 ? -58.114 48.536 5.782 1.00 51.42 173 ARG E O 1
ATOM 8581 N N . GLY E 1 174 ? -57.458 46.385 5.594 1.00 49.39 174 GLY E N 1
ATOM 8582 C CA . GLY E 1 174 ? -57.503 46.053 7.002 1.00 48.51 174 GLY E CA 1
ATOM 8583 C C . GLY E 1 174 ? -56.319 46.508 7.821 1.00 48.27 174 GLY E C 1
ATOM 8584 O O . GLY E 1 174 ? -56.213 46.149 8.995 1.00 45.52 174 GLY E O 1
ATOM 8585 N N . TYR E 1 175 ? -55.418 47.298 7.246 1.00 44.38 175 TYR E N 1
ATOM 8586 C CA . TYR E 1 175 ? -54.293 47.875 7.982 1.00 46.16 175 TYR E CA 1
ATOM 8587 C C . TYR E 1 175 ? -54.182 49.366 7.682 1.00 45.87 175 TYR E C 1
ATOM 8588 O O . TYR E 1 175 ? -53.124 49.856 7.275 1.00 43.86 175 TYR E O 1
ATOM 8597 N N . PRO E 1 176 ? -55.260 50.136 7.900 1.00 48.76 176 PRO E N 1
ATOM 8598 C CA . PRO E 1 176 ? -55.197 51.572 7.580 1.00 40.98 176 PRO E CA 1
ATOM 8599 C C . PRO E 1 176 ? -54.254 52.350 8.483 1.00 46.97 176 PRO E C 1
ATOM 8600 O O . PRO E 1 176 ? -53.882 53.478 8.133 1.00 47.40 176 PRO E O 1
ATOM 8604 N N . ASP E 1 177 ? -53.855 51.780 9.624 1.00 35.35 177 ASP E N 1
ATOM 8605 C CA . ASP E 1 177 ? -52.923 52.417 10.544 1.00 40.40 177 ASP E CA 1
ATOM 8606 C C . ASP E 1 177 ? -51.463 52.365 10.086 1.00 41.93 177 ASP E C 1
ATOM 8607 O O . ASP E 1 177 ? -50.614 53.048 10.681 1.00 43.31 177 ASP E O 1
ATOM 8612 N N . VAL E 1 178 ? -51.124 51.584 9.072 1.00 38.18 178 VAL E N 1
ATOM 8613 C CA . VAL E 1 178 ? -49.768 51.618 8.534 1.00 42.32 178 VAL E CA 1
ATOM 8614 C C . VAL E 1 178 ? -49.816 52.313 7.176 1.00 38.27 178 VAL E C 1
ATOM 8615 O O . VAL E 1 178 ? -50.560 51.909 6.272 1.00 39.81 178 VAL E O 1
ATOM 8619 N N . ARG E 1 179 ? -49.071 53.406 7.064 1.00 37.35 179 ARG E N 1
ATOM 8620 C CA . ARG E 1 179 ? -49.184 54.316 5.931 1.00 42.44 179 ARG E CA 1
ATOM 8621 C C . ARG E 1 179 ? -48.137 53.949 4.892 1.00 38.30 179 ARG E C 1
ATOM 8622 O O . ARG E 1 179 ? -46.975 53.726 5.243 1.00 37.28 179 ARG E O 1
ATOM 8630 N N . ALA E 1 180 ? -48.546 53.896 3.622 1.00 39.54 180 ALA E N 1
ATOM 8631 C CA . ALA E 1 180 ? -47.683 53.495 2.514 1.00 39.63 180 ALA E CA 1
ATOM 8632 C C . ALA E 1 180 ? -47.067 54.706 1.816 1.00 44.27 180 ALA E C 1
ATOM 8633 O O . ALA E 1 180 ? -47.717 55.749 1.667 1.00 41.38 180 ALA E O 1
ATOM 8635 N N . ASN E 1 181 ? -45.800 54.560 1.393 1.00 40.38 181 ASN E N 1
ATOM 8636 C CA . ASN E 1 181 ? -45.078 55.535 0.562 1.00 34.85 181 ASN E CA 1
ATOM 8637 C C . ASN E 1 181 ? -44.380 54.770 -0.561 1.00 42.35 181 ASN E C 1
ATOM 8638 O O . ASN E 1 181 ? -43.231 54.354 -0.398 1.00 44.16 181 ASN E O 1
ATOM 8643 N N . THR E 1 182 ? -45.031 54.606 -1.705 1.00 40.33 182 THR E N 1
ATOM 8644 C CA . THR E 1 182 ? -44.433 53.894 -2.829 1.00 39.47 182 THR E CA 1
ATOM 8645 C C . THR E 1 182 ? -44.113 54.891 -3.936 1.00 42.00 182 THR E C 1
ATOM 8646 O O . THR E 1 182 ? -45.018 55.512 -4.499 1.00 36.87 182 THR E O 1
ATOM 8650 N N . VAL E 1 183 ? -42.829 55.043 -4.246 1.00 33.25 183 VAL E N 1
ATOM 8651 C CA . VAL E 1 183 ? -42.363 56.102 -5.129 1.00 33.25 183 VAL E CA 1
ATOM 8652 C C . VAL E 1 183 ? -41.510 55.490 -6.232 1.00 32.97 183 VAL E C 1
ATOM 8653 O O . VAL E 1 183 ? -40.684 54.608 -5.966 1.00 24.95 183 VAL E O 1
ATOM 8657 N N . ALA E 1 184 ? -41.685 55.984 -7.463 1.00 29.12 184 ALA E N 1
ATOM 8658 C CA . ALA E 1 184 ? -40.923 55.489 -8.603 1.00 28.41 184 ALA E CA 1
ATOM 8659 C C . ALA E 1 184 ? -39.446 55.848 -8.479 1.00 24.53 184 ALA E C 1
ATOM 8660 O O . ALA E 1 184 ? -39.100 56.948 -8.052 1.00 28.90 184 ALA E O 1
ATOM 8662 N N . SER E 1 185 ? -38.557 54.919 -8.877 1.00 26.64 185 SER E N 1
ATOM 8663 C CA . SER E 1 185 ? -37.134 55.233 -8.834 1.00 25.42 185 SER E CA 1
ATOM 8664 C C . SER E 1 185 ? -36.371 54.773 -10.074 1.00 25.32 185 SER E C 1
ATOM 8665 O O . SER E 1 185 ? -35.133 54.793 -10.049 1.00 23.01 185 SER E O 1
ATOM 8668 N N . PHE E 1 186 ? -37.062 54.383 -11.152 1.00 24.33 186 PHE E N 1
ATOM 8669 C CA . PHE E 1 186 ? -36.435 54.027 -12.423 1.00 26.82 186 PHE E CA 1
ATOM 8670 C C . PHE E 1 186 ? -35.349 55.023 -12.786 1.00 29.49 186 PHE E C 1
ATOM 8671 O O . PHE E 1 186 ? -35.606 56.225 -12.863 1.00 30.53 186 PHE E O 1
ATOM 8679 N N . SER E 1 187 ? -34.122 54.529 -12.947 1.00 28.36 187 SER E N 1
ATOM 8680 C CA . SER E 1 187 ? -32.973 55.222 -13.515 1.00 25.67 187 SER E CA 1
ATOM 8681 C C . SER E 1 187 ? -32.221 56.079 -12.497 1.00 26.67 187 SER E C 1
ATOM 8682 O O . SER E 1 187 ? -31.151 56.590 -12.834 1.00 32.07 187 SER E O 1
ATOM 8685 N N . LEU E 1 188 ? -32.729 56.272 -11.273 1.00 27.81 188 LEU E N 1
ATOM 8686 C CA . LEU E 1 188 ? -32.001 57.014 -10.233 1.00 20.28 188 LEU E CA 1
ATOM 8687 C C . LEU E 1 188 ? -31.061 56.132 -9.425 1.00 22.52 188 LEU E C 1
ATOM 8688 O O . LEU E 1 188 ? -30.252 56.645 -8.637 1.00 23.55 188 LEU E O 1
ATOM 8693 N N . GLY E 1 189 ? -31.153 54.827 -9.615 1.00 25.77 189 GLY E N 1
ATOM 8694 C CA . GLY E 1 189 ? -30.404 53.867 -8.837 1.00 26.47 189 GLY E CA 1
ATOM 8695 C C . GLY E 1 189 ? -30.743 52.502 -9.378 1.00 24.36 189 GLY E C 1
ATOM 8696 O O . GLY E 1 189 ? -31.304 52.383 -10.473 1.00 22.89 189 GLY E O 1
ATOM 8697 N N . ASP E 1 190 ? -30.422 51.472 -8.604 1.00 21.82 190 ASP E N 1
ATOM 8698 C CA . ASP E 1 190 ? -30.514 50.099 -9.115 1.00 22.52 190 ASP E CA 1
ATOM 8699 C C . ASP E 1 190 ? -31.940 49.541 -9.139 1.00 22.94 190 ASP E C 1
ATOM 8700 O O . ASP E 1 190 ? -32.120 48.379 -9.505 1.00 22.06 190 ASP E O 1
ATOM 8705 N N . TYR E 1 191 ? -32.957 50.319 -8.795 1.00 21.73 191 TYR E N 1
ATOM 8706 C CA . TYR E 1 191 ? -34.267 49.746 -8.511 1.00 22.58 191 TYR E CA 1
ATOM 8707 C C . TYR E 1 191 ? -35.364 50.340 -9.399 1.00 24.24 191 TYR E C 1
ATOM 8708 O O . TYR E 1 191 ? -35.122 51.168 -10.276 1.00 24.66 191 TYR E O 1
ATOM 8717 N N . GLU E 1 192 ? 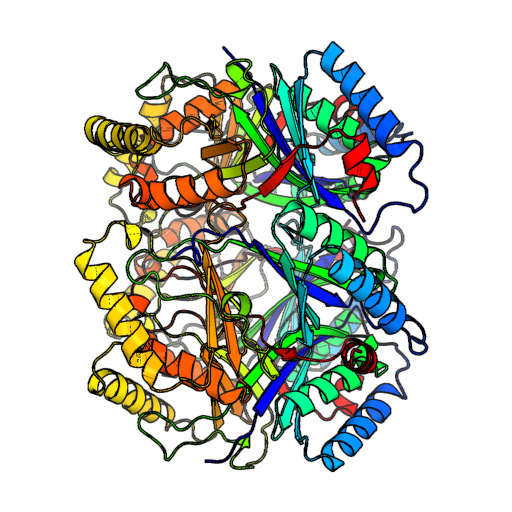-36.593 49.891 -9.161 1.00 23.67 192 GLU E N 1
ATOM 8718 C CA . GLU E 1 192 ? -37.763 50.418 -9.858 1.00 24.95 192 GLU E CA 1
ATOM 8719 C C . GLU E 1 192 ? -38.658 51.270 -8.974 1.00 27.56 192 GLU E C 1
ATOM 8720 O O . GLU E 1 192 ? -39.181 52.298 -9.435 1.00 29.29 192 GLU E O 1
ATOM 8726 N N . TRP E 1 193 ? -38.842 50.866 -7.716 1.00 21.44 193 TRP E N 1
ATOM 8727 C CA . TRP E 1 193 ? -39.590 51.625 -6.722 1.00 25.81 193 TRP E CA 1
ATOM 8728 C C . TRP E 1 193 ? -38.823 51.583 -5.412 1.00 28.91 193 TRP E C 1
ATOM 8729 O O . TRP E 1 193 ? -38.111 50.613 -5.135 1.00 26.34 193 TRP E O 1
ATOM 8740 N N . ILE E 1 194 ? -38.980 52.624 -4.602 1.00 22.63 194 ILE E N 1
ATOM 8741 C CA . ILE E 1 194 ? -38.651 52.564 -3.181 1.00 22.61 194 ILE E CA 1
ATOM 8742 C C . ILE E 1 194 ? -39.966 52.597 -2.409 1.00 27.09 194 ILE E C 1
ATOM 8743 O O . ILE E 1 194 ? -40.838 53.437 -2.691 1.00 27.78 194 ILE E O 1
ATOM 8748 N N . LEU E 1 195 ? -40.111 51.674 -1.453 1.00 26.26 195 LEU E N 1
ATOM 8749 C CA . LEU E 1 195 ? -41.259 51.601 -0.559 1.00 27.22 195 LEU E CA 1
ATOM 8750 C C . LEU E 1 195 ? -40.847 51.975 0.861 1.00 29.26 195 LEU E C 1
ATOM 8751 O O . LEU E 1 195 ? -39.747 51.628 1.314 1.00 28.05 195 LEU E O 1
ATOM 8756 N N . ALA E 1 196 ? -41.734 52.684 1.562 1.00 25.92 196 ALA E N 1
ATOM 8757 C CA . ALA E 1 196 ? -41.535 53.064 2.955 1.00 27.21 196 ALA E CA 1
ATOM 8758 C C . ALA E 1 196 ? -42.880 52.956 3.654 1.00 36.39 196 ALA E C 1
ATOM 8759 O O . ALA E 1 196 ? -43.829 53.654 3.281 1.00 33.69 196 ALA E O 1
ATOM 8761 N N . PHE E 1 197 ? -42.976 52.058 4.625 1.00 29.83 197 PHE E N 1
ATOM 8762 C CA . PHE E 1 197 ? -44.186 51.876 5.421 1.00 32.06 197 PHE E CA 1
ATOM 8763 C C . PHE E 1 197 ? -43.931 52.438 6.802 1.00 30.72 197 PHE E C 1
ATOM 8764 O O . PHE E 1 197 ? -42.879 52.166 7.384 1.00 29.65 197 PHE E O 1
ATOM 8772 N N . GLU E 1 198 ? -44.889 53.220 7.302 1.00 29.67 198 GLU E N 1
ATOM 8773 C CA . GLU E 1 198 ? -44.840 53.867 8.605 1.00 31.92 198 GLU E CA 1
ATOM 8774 C C . GLU E 1 198 ? -46.045 53.425 9.421 1.00 34.82 198 GLU E C 1
ATOM 8775 O O . GLU E 1 198 ? -47.158 53.317 8.896 1.00 35.55 198 GLU E O 1
ATOM 8781 N N . ALA E 1 199 ? -45.813 53.178 10.704 1.00 33.17 199 ALA E N 1
ATOM 8782 C CA . ALA E 1 199 ? -46.848 52.722 11.621 1.00 33.52 199 ALA E CA 1
ATOM 8783 C C . ALA E 1 199 ? -46.382 53.031 13.028 1.00 34.31 199 ALA E C 1
ATOM 8784 O O . ALA E 1 199 ? -45.179 53.092 13.292 1.00 32.72 199 ALA E O 1
ATOM 8786 N N . ASP E 1 200 ? -47.343 53.247 13.930 1.00 40.02 200 ASP E N 1
ATOM 8787 C CA . ASP E 1 200 ? -46.975 53.575 15.303 1.00 36.56 200 ASP E CA 1
ATOM 8788 C C . ASP E 1 200 ? -46.674 52.331 16.136 1.00 36.78 200 ASP E C 1
ATOM 8789 O O . ASP E 1 200 ? -46.027 52.447 17.180 1.00 36.36 200 ASP E O 1
ATOM 8794 N N . GLU E 1 201 ? -47.104 51.155 15.685 1.00 32.46 201 GLU E N 1
ATOM 8795 C CA . GLU E 1 201 ? -46.797 49.875 16.315 1.00 38.78 201 GLU E CA 1
ATOM 8796 C C . GLU E 1 201 ? -46.012 49.027 15.321 1.00 36.00 201 GLU E C 1
ATOM 8797 O O . GLU E 1 201 ? -46.496 48.761 14.216 1.00 34.59 201 GLU E O 1
ATOM 8803 N N . LEU E 1 202 ? -44.814 48.587 15.722 1.00 35.95 202 LEU E N 1
ATOM 8804 C CA . LEU E 1 202 ? -43.952 47.846 14.801 1.00 30.86 202 LEU E CA 1
ATOM 8805 C C . LEU E 1 202 ? -44.607 46.552 14.326 1.00 32.67 202 LEU E C 1
ATOM 8806 O O . LEU E 1 202 ? -44.512 46.200 13.142 1.00 27.99 202 LEU E O 1
ATOM 8811 N N . HIS E 1 203 ? -45.300 45.834 15.217 1.00 31.10 203 HIS E N 1
ATOM 8812 C CA . HIS E 1 203 ? -45.864 44.549 14.801 1.00 30.50 203 HIS E CA 1
ATOM 8813 C C . HIS E 1 203 ? -46.927 44.687 13.708 1.00 33.27 203 HIS E C 1
ATOM 8814 O O . HIS E 1 203 ? -47.223 43.696 13.018 1.00 31.75 203 HIS E O 1
ATOM 8821 N N . ARG E 1 204 ? -47.498 45.883 13.510 1.00 33.21 204 ARG E N 1
ATOM 8822 C CA . ARG E 1 204 ? -48.479 46.041 12.431 1.00 37.27 204 ARG E CA 1
ATOM 8823 C C . ARG E 1 204 ? -47.816 45.983 11.049 1.00 29.00 204 ARG E C 1
ATOM 8824 O O . ARG E 1 204 ? -48.383 45.415 10.108 1.00 29.85 204 ARG E O 1
ATOM 8832 N N . ILE E 1 205 ? -46.625 46.564 10.899 1.00 30.98 205 ILE E N 1
ATOM 8833 C CA . ILE E 1 205 ? -45.908 46.415 9.629 1.00 30.13 205 ILE E CA 1
ATOM 8834 C C . ILE E 1 205 ? -45.609 44.945 9.357 1.00 29.79 205 ILE E C 1
ATOM 8835 O O . ILE E 1 205 ? -45.776 44.457 8.231 1.00 29.84 205 ILE E O 1
ATOM 8840 N N . VAL E 1 206 ? -45.179 44.212 10.389 1.00 34.17 206 VAL E N 1
ATOM 8841 C CA . VAL E 1 206 ? -44.911 42.783 10.236 1.00 28.81 206 VAL E CA 1
ATOM 8842 C C . VAL E 1 206 ? -46.154 42.065 9.744 1.00 33.50 206 VAL E C 1
ATOM 8843 O O . VAL E 1 206 ? -46.114 41.318 8.759 1.00 30.04 206 VAL E O 1
ATOM 8847 N N . ASP E 1 207 ? -47.289 42.287 10.413 1.00 32.22 207 ASP E N 1
ATOM 8848 C CA . ASP E 1 207 ? -48.496 41.547 10.043 1.00 27.43 207 ASP E CA 1
ATOM 8849 C C . ASP E 1 207 ? -48.972 41.901 8.640 1.00 28.59 207 ASP E C 1
ATOM 8850 O O . ASP E 1 207 ? -49.364 41.016 7.868 1.00 35.07 207 ASP E O 1
ATOM 8855 N N . LEU E 1 208 ? -48.946 43.186 8.289 1.00 29.02 208 LEU E N 1
ATOM 8856 C CA . LEU E 1 208 ? -49.338 43.584 6.940 1.00 36.16 208 LEU E CA 1
ATOM 8857 C C . LEU E 1 208 ? -48.463 42.904 5.899 1.00 31.97 208 LEU E C 1
ATOM 8858 O O . LEU E 1 208 ? -48.963 42.279 4.957 1.00 29.22 208 LEU E O 1
ATOM 8863 N N . MET E 1 209 ? -47.144 43.002 6.079 1.00 32.97 209 MET E N 1
ATOM 8864 C CA . MET E 1 209 ? -46.198 42.414 5.137 1.00 29.96 209 MET E CA 1
ATOM 8865 C C . MET E 1 209 ? -46.489 40.928 4.953 1.00 28.62 209 MET E C 1
ATOM 8866 O O . MET E 1 209 ? -46.560 40.427 3.823 1.00 31.33 209 MET E O 1
ATOM 8871 N N . ARG E 1 210 ? -46.687 40.201 6.063 1.00 27.23 210 ARG E N 1
ATOM 8872 C CA . ARG E 1 210 ? -46.998 38.772 5.968 1.00 28.20 210 ARG E CA 1
ATOM 8873 C C . ARG E 1 210 ? -48.342 38.543 5.286 1.00 34.88 210 ARG E C 1
ATOM 8874 O O . ARG E 1 210 ? -48.500 37.601 4.496 1.00 32.02 210 ARG E O 1
ATOM 8882 N N . HIS E 1 211 ? -49.326 39.400 5.572 1.00 36.78 211 HIS E N 1
ATOM 8883 C CA . HIS E 1 211 ? -50.628 39.259 4.926 1.00 33.27 211 HIS E CA 1
ATOM 8884 C C . HIS E 1 211 ? -50.512 39.477 3.426 1.00 36.01 211 HIS E C 1
ATOM 8885 O O . HIS E 1 211 ? -51.065 38.705 2.633 1.00 37.72 211 HIS E O 1
ATOM 8892 N N . LEU E 1 212 ? -49.751 40.501 3.013 1.00 33.98 212 LEU E N 1
ATOM 8893 C CA . LEU E 1 212 ? -49.542 40.767 1.595 1.00 35.11 212 LEU E CA 1
ATOM 8894 C C . LEU E 1 212 ? -48.794 39.647 0.877 1.00 34.83 212 LEU E C 1
ATOM 8895 O O . LEU E 1 212 ? -48.722 39.683 -0.352 1.00 36.35 212 LEU E O 1
ATOM 8900 N N . ARG E 1 213 ? -48.242 38.657 1.589 1.00 31.34 213 ARG E N 1
ATOM 8901 C CA . ARG E 1 213 ? -47.656 37.522 0.876 1.00 32.87 213 ARG E CA 1
ATOM 8902 C C . ARG E 1 213 ? -48.716 36.700 0.151 1.00 37.63 213 ARG E C 1
ATOM 8903 O O . ARG E 1 213 ? -48.380 35.939 -0.761 1.00 36.46 213 ARG E O 1
ATOM 8911 N N . GLY E 1 214 ? -49.983 36.827 0.533 1.00 36.93 214 GLY E N 1
ATOM 8912 C CA . GLY E 1 214 ? -51.033 36.122 -0.163 1.00 33.66 214 GLY E CA 1
ATOM 8913 C C . GLY E 1 214 ? -51.556 36.839 -1.384 1.00 43.95 214 GLY E C 1
ATOM 8914 O O . GLY E 1 214 ? -52.562 36.406 -1.953 1.00 47.07 214 GLY E O 1
ATOM 8915 N N . SER E 1 215 ? -50.907 37.929 -1.796 1.00 40.67 215 SER E N 1
ATOM 8916 C CA . SER E 1 215 ? -51.271 38.651 -3.007 1.00 35.79 215 SER E CA 1
ATOM 8917 C C . SER E 1 215 ? -50.707 37.960 -4.240 1.00 41.96 215 SER E C 1
ATOM 8918 O O . SER E 1 215 ? -49.560 37.510 -4.245 1.00 43.57 215 SER E O 1
ATOM 8921 N N . GLU E 1 216 ? -51.491 37.898 -5.307 1.00 38.85 216 GLU E N 1
ATOM 8922 C CA . GLU E 1 216 ? -50.926 37.189 -6.443 1.00 41.52 216 GLU E CA 1
ATOM 8923 C C . GLU E 1 216 ? -49.908 38.030 -7.218 1.00 39.39 216 GLU E C 1
ATOM 8924 O O . GLU E 1 216 ? -49.174 37.473 -8.044 1.00 37.27 216 GLU E O 1
ATOM 8930 N N . ALA E 1 217 ? -49.798 39.338 -6.936 1.00 32.56 217 ALA E N 1
ATOM 8931 C CA . ALA E 1 217 ? -48.691 40.135 -7.458 1.00 37.03 217 ALA E CA 1
ATOM 8932 C C . ALA E 1 217 ? -47.330 39.634 -6.970 1.00 36.82 217 ALA E C 1
ATOM 8933 O O . ALA E 1 217 ? -46.302 40.034 -7.536 1.00 33.15 217 ALA E O 1
ATOM 8935 N N . ARG E 1 218 ? -47.306 38.759 -5.955 1.00 33.80 218 ARG E N 1
ATOM 8936 C CA . ARG E 1 218 ? -46.067 38.149 -5.470 1.00 35.38 218 ARG E CA 1
ATOM 8937 C C . ARG E 1 218 ? -45.410 37.230 -6.499 1.00 35.68 218 ARG E C 1
ATOM 8938 O O . ARG E 1 218 ? -44.216 36.925 -6.356 1.00 31.42 218 ARG E O 1
ATOM 8946 N N . ARG E 1 219 ? -46.147 36.776 -7.528 1.00 38.35 219 ARG E N 1
ATOM 8947 C CA . ARG E 1 219 ? -45.536 36.005 -8.623 1.00 36.02 219 ARG E CA 1
ATOM 8948 C C . ARG E 1 219 ? -44.701 36.867 -9.565 1.00 34.32 219 ARG E C 1
ATOM 8949 O O . ARG E 1 219 ? -44.125 36.335 -10.521 1.00 33.50 219 ARG E O 1
ATOM 8957 N N . HIS E 1 220 ? -44.619 38.165 -9.324 1.00 30.98 220 HIS E N 1
ATOM 8958 C CA . HIS E 1 220 ? -43.988 39.105 -10.238 1.00 33.04 220 HIS E CA 1
ATOM 8959 C C . HIS E 1 220 ? -42.998 39.972 -9.494 1.00 29.57 220 HIS E C 1
ATOM 8960 O O . HIS E 1 220 ? -43.010 41.197 -9.605 1.00 28.49 220 HIS E O 1
ATOM 8967 N N . VAL E 1 221 ? -42.111 39.330 -8.727 1.00 28.13 221 VAL E N 1
ATOM 8968 C CA . VAL E 1 221 ? -41.108 40.018 -7.915 1.00 31.09 221 VAL E CA 1
ATOM 8969 C C . VAL E 1 221 ? -39.738 39.435 -8.251 1.00 31.27 221 VAL E C 1
ATOM 8970 O O . VAL E 1 221 ? -39.585 38.217 -8.389 1.00 29.54 221 VAL E O 1
ATOM 8974 N N . ARG E 1 222 ? -38.751 40.312 -8.409 1.00 28.16 222 ARG E N 1
ATOM 8975 C CA . ARG E 1 222 ? -37.354 39.928 -8.564 1.00 29.60 222 ARG E CA 1
ATOM 8976 C C . ARG E 1 222 ? -36.470 40.356 -7.394 1.00 31.65 222 ARG E C 1
ATOM 8977 O O . ARG E 1 222 ? -35.509 39.647 -7.076 1.00 28.48 222 ARG E O 1
ATOM 8985 N N . GLU E 1 223 ? -36.759 41.494 -6.754 1.00 26.18 223 GLU E N 1
ATOM 8986 C CA . GLU E 1 223 ? -35.903 41.986 -5.677 1.00 26.37 223 GLU E CA 1
ATOM 8987 C C . GLU E 1 223 ? -36.681 42.912 -4.758 1.00 27.95 223 GLU E C 1
ATOM 8988 O O . GLU E 1 223 ? -37.567 43.651 -5.200 1.00 27.78 223 GLU E O 1
ATOM 8994 N N . GLU E 1 224 ? -36.331 42.854 -3.462 1.00 25.80 224 GLU E N 1
ATOM 8995 C CA . GLU E 1 224 ? -37.032 43.655 -2.451 1.00 28.89 224 GLU E CA 1
ATOM 8996 C C . GLU E 1 224 ? -36.182 43.858 -1.198 1.00 27.19 224 GLU E C 1
ATOM 8997 O O . GLU E 1 224 ? -36.733 44.146 -0.133 1.00 27.99 224 GLU E O 1
ATOM 9003 N N . ILE E 1 225 ? -34.870 43.676 -1.287 1.00 22.84 225 ILE E N 1
ATOM 9004 C CA . ILE E 1 225 ? -33.928 43.887 -0.188 1.00 24.05 225 ILE E CA 1
ATOM 9005 C C . ILE E 1 225 ? -32.847 44.849 -0.668 1.00 24.12 225 ILE E C 1
ATOM 9006 O O . ILE E 1 225 ? -32.631 45.001 -1.876 1.00 23.41 225 ILE E O 1
ATOM 9011 N N . PRO E 1 226 ? -32.165 45.543 0.250 1.00 27.53 226 PRO E N 1
ATOM 9012 C CA . PRO E 1 226 ? -32.213 45.451 1.716 1.00 20.99 226 PRO E CA 1
ATOM 9013 C C . PRO E 1 226 ? -33.454 46.082 2.377 1.00 26.35 226 PRO E C 1
ATOM 9014 O O . PRO E 1 226 ? -34.071 46.991 1.835 1.00 26.32 226 PRO E O 1
ATOM 9018 N N . PHE E 1 227 ? -33.854 45.568 3.543 1.00 21.93 227 PHE E N 1
ATOM 9019 C CA . PHE E 1 227 ? -34.868 46.183 4.398 1.00 22.05 227 PHE E CA 1
ATOM 9020 C C . PHE E 1 227 ? -34.185 46.995 5.476 1.00 25.82 227 PHE E C 1
ATOM 9021 O O . PHE E 1 227 ? -33.332 46.471 6.198 1.00 25.81 227 PHE E O 1
ATOM 9029 N N . TYR E 1 228 ? -34.573 48.253 5.615 1.00 24.08 228 TYR E N 1
ATOM 9030 C CA . TYR E 1 228 ? -34.061 49.087 6.692 1.00 23.29 228 TYR E CA 1
ATOM 9031 C C . TYR E 1 228 ? -35.254 49.457 7.551 1.00 27.61 228 TYR E C 1
ATOM 9032 O O . TYR E 1 228 ? -36.177 50.128 7.080 1.00 24.41 228 TYR E O 1
ATOM 9041 N N . THR E 1 229 ? -35.254 48.985 8.787 1.00 28.92 229 THR E N 1
ATOM 9042 C CA . THR E 1 229 ? -36.407 49.127 9.668 1.00 26.07 229 THR E CA 1
ATOM 9043 C C . THR E 1 229 ? -35.936 49.771 10.954 1.00 26.32 229 THR E C 1
ATOM 9044 O O . THR E 1 229 ? -34.916 49.354 11.512 1.00 22.44 229 THR E O 1
ATOM 9048 N N . GLY E 1 230 ? -36.649 50.799 11.418 1.00 24.62 230 GLY E N 1
ATOM 9049 C CA . GLY E 1 230 ? -36.152 51.441 12.621 1.00 25.34 230 GLY E CA 1
ATOM 9050 C C . GLY E 1 230 ? -37.159 52.350 13.297 1.00 27.70 230 GLY E C 1
ATOM 9051 O O . GLY E 1 230 ? -38.321 52.446 12.896 1.00 23.33 230 GLY E O 1
ATOM 9052 N N . ARG E 1 231 ? -36.669 53.033 14.331 1.00 25.29 231 ARG E N 1
ATOM 9053 C CA . ARG E 1 231 ? -37.497 53.804 15.251 1.00 30.82 231 ARG E CA 1
ATOM 9054 C C . ARG E 1 231 ? -37.232 55.284 15.023 1.00 26.11 231 ARG E C 1
ATOM 9055 O O . ARG E 1 231 ? -36.085 55.738 15.107 1.00 25.07 231 ARG E O 1
ATOM 9063 N N . ARG E 1 232 ? -38.294 56.033 14.747 1.00 33.31 232 ARG E N 1
ATOM 9064 C CA . ARG E 1 232 ? -38.159 57.467 14.575 1.00 28.94 232 ARG E CA 1
ATOM 9065 C C . ARG E 1 232 ? -37.742 58.110 15.889 1.00 28.97 232 ARG E C 1
ATOM 9066 O O . ARG E 1 232 ? -38.346 57.849 16.929 1.00 30.21 232 ARG E O 1
ATOM 9074 N N . LYS E 1 233 ? -36.688 58.926 15.844 1.00 31.28 233 LYS E N 1
ATOM 9075 C CA . LYS E 1 233 ? -36.202 59.674 16.997 1.00 34.71 233 LYS E CA 1
ATOM 9076 C C . LYS E 1 233 ? -35.745 61.054 16.549 1.00 38.23 233 LYS E C 1
ATOM 9077 O O . LYS E 1 233 ? -35.212 61.220 15.447 1.00 41.31 233 LYS E O 1
ATOM 9083 N N . ASP E 1 234 ? -35.903 62.037 17.423 1.00 38.33 234 ASP E N 1
ATOM 9084 C CA . ASP E 1 234 ? -35.267 63.299 17.101 1.00 44.31 234 ASP E CA 1
ATOM 9085 C C . ASP E 1 234 ? -33.768 63.202 17.387 1.00 39.96 234 ASP E C 1
ATOM 9086 O O . ASP E 1 234 ? -33.302 62.360 18.165 1.00 37.85 234 ASP E O 1
ATOM 9091 N N . ILE E 1 235 ? -33.011 64.094 16.747 1.00 35.43 235 ILE E N 1
ATOM 9092 C CA . ILE E 1 235 ? -31.569 63.913 16.624 1.00 37.01 235 ILE E CA 1
ATOM 9093 C C . ILE E 1 235 ? -30.855 63.902 17.972 1.00 40.41 235 ILE E C 1
ATOM 9094 O O . ILE E 1 235 ? -29.825 63.229 18.123 1.00 36.13 235 ILE E O 1
ATOM 9099 N N . GLY E 1 236 ? -31.368 64.627 18.972 1.00 38.93 236 GLY E N 1
ATOM 9100 C CA . GLY E 1 236 ? -30.714 64.608 20.272 1.00 33.50 236 GLY E CA 1
ATOM 9101 C C . GLY E 1 236 ? -30.727 63.228 20.901 1.00 35.15 236 GLY E C 1
ATOM 9102 O O . GLY E 1 236 ? -29.689 62.696 21.307 1.00 35.33 236 GLY E O 1
ATOM 9103 N N . GLU E 1 237 ? -31.910 62.628 20.981 1.00 35.25 237 GLU E N 1
ATOM 9104 C CA . GLU E 1 237 ? -32.060 61.315 21.590 1.00 38.64 237 GLU E CA 1
ATOM 9105 C C . GLU E 1 237 ? -31.338 60.249 20.767 1.00 39.80 237 GLU E C 1
ATOM 9106 O O . GLU E 1 237 ? -30.768 59.299 21.321 1.00 30.12 237 GLU E O 1
ATOM 9112 N N . LEU E 1 238 ? -31.360 60.392 19.439 1.00 35.82 238 LEU E N 1
ATOM 9113 C CA . LEU E 1 238 ? -30.710 59.414 18.571 1.00 33.52 238 LEU E CA 1
ATOM 9114 C C . LEU E 1 238 ? -29.216 59.363 18.847 1.00 31.83 238 LEU E C 1
ATOM 9115 O O . LEU E 1 238 ? -28.640 58.288 19.051 1.00 33.72 238 LEU E O 1
ATOM 9120 N N . VAL E 1 239 ? -28.573 60.529 18.853 1.00 28.67 239 VAL E N 1
ATOM 9121 C CA . VAL E 1 239 ? -27.153 60.615 19.153 1.00 32.69 239 VAL E CA 1
ATOM 9122 C C . VAL E 1 239 ? -26.854 60.059 20.544 1.00 37.05 239 VAL E C 1
ATOM 9123 O O . VAL E 1 239 ? -25.794 59.460 20.771 1.00 34.31 239 VAL E O 1
ATOM 9127 N N . ALA E 1 240 ? -27.778 60.235 21.491 1.00 35.51 240 ALA E N 1
ATOM 9128 C CA . ALA E 1 240 ? -27.485 59.823 22.860 1.00 34.92 240 ALA E CA 1
ATOM 9129 C C . ALA E 1 240 ? -27.539 58.311 22.989 1.00 34.67 240 ALA E C 1
ATOM 9130 O O . ALA E 1 240 ? -26.773 57.723 23.758 1.00 38.50 240 ALA E O 1
ATOM 9132 N N . GLY E 1 241 ? -28.431 57.662 22.232 1.00 31.95 241 GLY E N 1
ATOM 9133 C CA . GLY E 1 241 ? -28.607 56.226 22.311 1.00 39.44 241 GLY E CA 1
ATOM 9134 C C . GLY E 1 241 ? -27.682 55.383 21.441 1.00 39.04 241 GLY E C 1
ATOM 9135 O O . GLY E 1 241 ? -27.647 54.161 21.627 1.00 39.58 241 GLY E O 1
ATOM 9136 N N . LEU E 1 242 ? -26.969 55.986 20.487 1.00 38.61 242 LEU E N 1
ATOM 9137 C CA . LEU E 1 242 ? -25.994 55.240 19.692 1.00 38.43 242 LEU E CA 1
ATOM 9138 C C . LEU E 1 242 ? -24.769 54.904 20.532 1.00 39.33 242 LEU E C 1
ATOM 9139 O O . LEU E 1 242 ? -24.360 55.685 21.398 1.00 40.61 242 LEU E O 1
ATOM 9144 N N . ALA E 1 243 ? -24.188 53.731 20.277 1.00 38.25 243 ALA E N 1
ATOM 9145 C CA . ALA E 1 243 ? -22.969 53.301 20.964 1.00 39.95 243 ALA E CA 1
ATOM 9146 C C . ALA E 1 243 ? -21.900 54.404 20.933 1.00 43.93 243 ALA E C 1
ATOM 9147 O O . ALA E 1 243 ? -21.482 54.903 21.989 1.00 49.27 243 ALA E O 1
#

Nearest PDB structures (foldseek):
  7q4f-assembly1_E  TM=9.861E-01  e=2.964E-31  Corynebacterium diphtheriae
  7q4g-assembly1_E  TM=9.824E-01  e=1.510E-31  Corynebacterium diphtheriae
  6xub-assembly1_B  TM=9.814E-01  e=1.815E-31  Corynebacterium diphtheriae
  4m08-assembly1_B  TM=8.863E-01  e=9.302E-18  Nitrospira defluvii
  3dtz-assembly1_B  TM=8.679E-01  e=1.052E-17  Thermoplasma acidophilum

Secondary structure (DSSP, 8-state):
----EEEEEEEEESS---S--TTHHHHHHHHHHHHHTTT-EEEEEEE-BTTBTT--EEEEEEESSHHHHHHHHHHHHHSHHHHTEEEEEEEEEE----SS-TT---TTTTTPPP-SEEEEEEEEE-TTGGGS-HHHHHHHHHHHHHHGGG-TTSEEEEEE-TTTSS-SEEEEEEESSHHHHHHHHHHGGGSGGGGGEEE----EEEEEE-HHHHHHH--/--STTS--EEEEEEEEESS---S--TTHHHHHHHHHHHHHTTT-EEEEEEE-BTTBTT--EEEEEEESSHHHHHHHHHHHHHSHHHHTEEEEEEEEEE----SS-TT---TTTTTPPP-SEEEEEEEEE-TTGGGS-HHHHHHHHHHHHHHGGG-TTSEEEEEE-TTTSS-SEEEEEEESSHHHHHHHHHHGGGSGGGGGEEE----EEEEE--HHHHHHH--/--SSS--EEEEEEEEESS---S--TTHHHHHHHHHHHHHHTT-EEEEEEE-BTTBTT--EEEEEEESSHHHHHHHHHHHHHSHHHHTEEEEEEEEEE----SS-TT---GGGTTPPPPSEEEEEEEEE-TTGGGS-HHHHHHHHHHHHHHGGG-TTSEEEEEE-TTTSS-SEEEEEEESSHHHHHHHHHHHTTSGGGGGEEE----EEEEE--HHHHHHH--/--SSS--EEEEEEEEESS---S--HHHHHHHHHHHHHHTTTT-EEEEEEE-BTTBTT--EEEEEEESSHHHHHHHHHHHHHSHHHHTEEEEEEEEEE----SS-TT---TTTTTPPP-SEEEEEEEEE-TTGGGS-HHHHHHHHHHHHHHTTT-TTSEEEEEE-TTTSS-SEEEEEEESSHHHHHHHHHHHTTSGGGGGEEE----EEEEE--HHHHHHH--/---EEEEEEEEESS---S--TTHHHHHHHHHHHHHHTT-EEEEEEE-BTTBTT--EEEEEEESSHHHHHHHHHHHHHSTTGGGEEEEEEEEEE----SS-TT---GGGGTPPP-SEEEEEEEEE-TTGGGS-HHHHHHHHHHHHHHGGG-TTSEEEEEE-TTTSS-SEEEEEEESSHHHHHHHHHHGGGSGGGGGEEE----EEEEEE-HHHHHHH--

Solvent-accessible surface area: 41331 Å² total; per-residue (Å²): 218,111,49,29,10,0,0,0,0,1,1,38,3,84,76,29,4,47,139,112,37,101,32,30,16,95,49,0,66,92,18,14,86,104,1,66,92,91,88,1,52,40,16,3,8,2,1,0,0,0,6,42,10,58,0,6,1,0,0,0,0,15,0,106,53,2,39,47,0,3,90,0,3,3,43,0,13,75,8,88,2,2,110,20,2,64,15,44,23,2,12,1,0,0,33,39,62,32,77,64,72,165,96,100,86,6,3,3,37,53,117,56,98,33,55,54,22,0,0,0,10,0,15,8,30,19,59,46,8,30,32,32,82,87,109,28,12,155,114,20,59,40,75,56,55,143,49,29,195,53,33,92,56,9,68,51,0,67,1,1,3,1,2,2,3,30,26,2,43,0,21,0,17,2,0,74,94,8,38,58,0,0,27,6,8,54,83,19,18,31,6,95,5,21,126,25,10,83,73,12,57,19,9,7,4,3,71,85,33,87,8,29,104,1,4,64,28,1,0,179,90,99,12,97,66,58,34,11,0,0,0,0,1,2,39,1,74,66,34,2,57,174,114,36,86,42,24,17,87,61,0,79,94,14,15,82,114,0,67,92,82,71,1,53,40,15,4,8,1,1,0,0,0,4,36,9,56,0,4,0,0,1,0,0,15,0,83,53,3,35,48,0,7,84,0,2,3,51,0,14,75,8,121,0,2,85,20,1,80,16,44,22,3,13,0,0,0,5,31,54,36,81,48,79,127,67,66,33,0,2,3,40,58,125,44,104,36,52,52,27,0,0,0,9,0,16,10,28,15,51,42,10,32,35,32,85,79,122,36,12,120,146,21,59,37,44,58,85,115,43,30,156,51,38,92,48,14,77,33,0,40,1,2,2,1,3,1,1,25,26,2,49,0,20,0,14,2,1,68,85,7,45,61,0,0,23,5,6,53,73,14,18,32,1,74,4,21,125,26,11,85,64,10,59,22,8,6,2,3,64,81,50,99,13,36,119,0,4,65,30,0,0,174,82,25,134,58,42,33,10,0,0,0,0,1,2,54,6,100,74,34,2,54,161,102,37,85,23,27,15,102,63,0,77,94,18,16,77,93,2,62,91,106,79,1,40,40,23,4,8,0,4,1,0,0,6,41,9,62,0,5,2,0,0,0,0,18,0,98,52,3,38,49,0,4,91,0,3,4,48,1,18,74,7,95,2,4,110,19,2,69,12,44,22,3,12,1,0,0,6,31,40,26,86,68,84,138,94,72,52,1,2,11,49,57,140,37,100,36,54,58,28,0,0,0,10,0,16,8,32,20,58,48,9,32,29,45,85,87,90,46,12,88,104,18,55,34,74,64,66,128,48,28,143,50,37,88,52,13,81,35,1,43,1,1,2,1,2,2,3,26,24,2,46,0,19,0,19,2,1,79,95,7,38,60,0,0,23,5,7,54,77,20,16,31,7,94,6,23,127,28,10,85,69,14,69,24,8,7,4,2,63,80,43,113,12,34,103,1,5,53,28,1,0,145,78,10,129,51,43,46,10,0,0,0,0,2,1,54,4,80,80,26,3,44,164,102,41,88,33,34,15,93,53,0,79,119,24,15,82,138,14,48,67,200,62,5,54,38,17,3,9,0,2,0,0,0,3,34,9,56,1,4,1,0,0,0,0,12,0,109,56,4,33,45,0,6,105,0,2,3,54,0,20,76,6,96,0,2,109,19,1,71,16,48,24,3,13,0,0,0,6,24,44,31,90,58,75,116,108,64,35,0,8,6,20,50,130,86,85,31,74,53,27,0,0,0,9,0,15,9,29,19,62,48,10,32,32,41,68,83,93,37,11,135,126,15,45,57,67,56,89,137,41,29,191,30,37,98,62,10,93,41,0,40,1,1,3,1,2,2,3,26,24,2,54,0,22,0,14,2,0,59,99,7,43,57,0,2,26,7,7,54,82,20,17,30,4,69,5,23,121,29,10,84,64,14,67,25,8,6,2,2,65,81,43,89,7,31,96,0,4,62,31,0,0,164,85,45,12,0,0,0,0,1,0,56,3,98,66,29,3,45,153,114,37,84,28,31,18,96,51,0,74,101,16,17,87,102,1,63,86,94,91,2,56,37,20,4,8,1,4,0,0,0,3,38,11,59,0,4,1,0,0,0,0,14,0,100,56,3,40,48,0,5,78,0,3,3,47,0,16,76,5,90,0,1,109,18,2,70,16,47,22,2,13,2,0,0,24,40,67,32,73,64,90,168,91,75,69,1,3,5,54,52,140,42,95,32,57,58,29,0,0,0,9,0,17,9,29,17,60,45,8,29,30,38,73,90,124,52,12,132,142,13,49,36,66,62,82,123,44,28,161,55,37,93,54,10,66,32,0,36,1,3,3,1,1,2,5,30,23,2,51,0,24,0,11,2,0,70,96,8,42,58,0,0,26,5,6,49,86,19,17,40,5,91,6,20,134,23,10,87,59,13,67,23,9,7,2,4,65,84,34,94,8,30,100,0,5,65,30,1,1

B-factor: mean 37.93, std 15.37, range [15.66, 302.42]

Sequence (1104 aa):
EVIRYTLWSVFKLKDTLPEDRAGYADEVQELFDQLAAKDVTIRGTYDLSGLRADADLMIWWHAETADQLQEAYNLFRRTKLGRALEPVWSNMALHRPAEFNRSHIPAFLADETPRNYISVYPFVRSYDWYLLPDEDRRRMLADHVKMARGYPDVRANTVASFSLGDYEWILAFEADELHRIVDLMRHLRGSEARRHVREEIPFYTGRRKDIGELVAGLAKDLNEVIRYTLWSVFKLKDTLPEDRAGYADEVQELFDQLAAKDVTIRGTYDLSGLRADADLMIWWHAETADQLQEAYNLFRRTKLGRALEPVWSNMALHRPAEFNRSHIPAFLADETPRNYISSVYPFVRSYDWYLLPDEDRRRMLADHVKMARGYPDVRANTVASFSLGDYEWILAFEADELHRIVDLMRHLRGSEARRHVREEIPFYTGRRKDIGELVAGLADLNEVIRYTLWSVFKLKDTLPEDRAGYADEVQELFDQLAAKDVTIRGTYDLSGLRADADLMIWWHAETADQLQEAYNLFRRTKLGRALEPVWSNMALHRPAEFNRSHIPAFLADETPRNYISVYPFVRSYDWYLLPDEDRRRMLADHVKMARGYPDVRANTVASFSLGDYEWILAFEADELHRIVDLMRHLRGSEARRHVREEIPFYTGRRKDIGELVAGLADLNEVIRYTLWSVFKLKDTLPEDRAGYADEVQELFDQLAAKDVTIRGTYDLSGLRADADLMIWWHAETADQLQEAYNLFRRTKLGRALEPVWSNMALHRPAEFNRSHIPAFLADETPRNYISVYPFVRSYDWYLLPDEDRRRMLADHVKMARGYPDVRANTVASFSLGDYEWILAFEADELHRIVDLMRHLRGSEARRHVREEIPFYTGRRKDIGELVAGLAVIRYTLWSVFKLKDTLPEDRAGYADEVQELFDQLAAKDVTIRGTYDLSGLRADADLMIWWHAETADQLQEAYNLFRRTKLGRALEPVWSNMALHRPAEFNRSHIPAFLADETPRNYISVYPFVRSYDWYLLPDEDRRRMLADHVKMARGYPDVRANTVASFSLGDYEWILAFEADELHRIVDLMRHLRGSEARRHVREEIPFYTGRRKDIGELVAGLA

Foldseek 3Di:
DAKKKKKKWWKDFPDFDDPDDVCQLVVVVVLQVVLVVVVKHWLFKWAQPPVDPGTGIMTIIMHRDPVSVVVSLVVCCPGPVVVRIDTDDMAMFIADQDPPPSVDAAVVVVVDHFAFKKKKWFFAWAPCQVVDDPVVNVVLVVVLVVLCPVCPQKGKHWGAGPPRDDGGIMIMIGHHDVVSVVVSVVSSCPGPSVVTTDDIDDMRMGTTDRSVVSSVPTD/DCLLVAKKKKKKWWKDFPDFDDPPCPCQLVVVVVLQVVLVVVQKDFLFKWAQPPVDDGTGIMTIIMHRDPVSVVVSVVVCCPGPVVVRIDTDDMFMFIRHQDPADSVDHACVSVVDHFAFKKKKWFFAWAPCLVVDDPVVNVVLVVQQVVLLVVQPQWGKGWGARPPRDDGGIMIMIGHNDPVSVVVSVVSSVPGPRVVTTDDIDDMRMGTTDRSVVSNVPTD/DDLPQKKKKKKWWKAFPDFQDPCCDCQLVVVVVLQVVLVVVVWHWLFKWAQPPVDPGTGIMTIIMDRDPVSVVVSVVVNCPGPVNVRIDTDDMAMFMRHQDDPPSVDDACVRVPNRFAFKKKKWFFAWAPCLVVPPPVVNVVLVVVLVVLQPVQPQKGKGWTARVPRDDGGIMIMIGHNDPVSVVVSVVSSCPGPSVVTTDDIDDMGMGTTDRSVVSSVPTD/DLLPAKKKKKKWWKDFPDFDDPDCVCQLVVVVVLQVVLPVVFKHWQFKFAQPPVDDGTGIMTMIMGRDVVSVVVSVVVCCPGPVVVRIDTDDMAMFIAHQDPPPRPPAACVSVVHRFAFKKKKWFFAWAPCLVVDDPVVNVVLVVQLVVLCPVPPQKGKDWGARPPRDDGGIMIMIGHNDPVSVVVSVVSSCPGPSVVTTDDIDDMRMGTTDRSVVSSVPTD/DKKKKKKWWKDFPDFDDPCCDCQLVLVVVLQVVLVVVAKDFLFKWAQPPVDPGTGIMTIIMGRDPVSVVVSVVVNCVGPVNVRIDTDDMAMFIADADPPPRVDAACVRVVHRFAFKKKKWFFAWAPCLVVDPPVVNVVLVVVLVVLCVVLPQKTKGWGARPPRDDGGIMIMIGHNDPVSVVVSVVSSVPRPSVVTTDDIDDMRMGTTDRSVVSSVPTD

Radius of gyration: 29.69 Å; Cα contacts (8 Å, |Δi|>4): 2356; chains: 5; bounding box: 75×77×78 Å

InterPro domains:
  IPR010644 Heme-dependent peroxidase ChdC/CLD [PF06778] (46-232)
  IPR010644 Heme-dependent peroxidase ChdC/CLD [PTHR36843] (1-242)
  IPR011008 Dimeric alpha-beta barrel [SSF54909] (23-242)